Protein 6R8G (pdb70)

InterPro domains:
  IPR001236 Lactate/malate dehydrogenase, N-terminal [PF00056] (2-141)
  IPR001557 L-lactate/malate dehydrogenase [PIRSF000102] (1-307)
  IPR001557 L-lactate/malate dehydrogenase [PR00086] (3-27)
  IPR001557 L-lactate/malate dehydrogenase [PR00086] (27-51)
  IPR001557 L-lactate/malate dehydrogenase [PR00086] (115-135)
  IPR001557 L-lactate/malate dehydrogenase [PR00086] (139-157)
  IPR001557 L-lactate/malate dehydrogenase [PR00086] (169-182)
  IPR011275 Malate dehydrogenase, type 3 [cd01339] (4-304)
  IPR015955 Lactate dehydrogenase/glycoside hydrolase, family 4, C-terminal [G3DSA:3.90.110.10] (144-313)
  IPR015955 Lactate dehydrogenase/glycoside hydrolase, family 4, C-terminal [SSF56327] (144-312)
  IPR022383 Lactate/malate dehydrogenase, C-terminal [PF02866] (146-310)
  IPR036291 NAD(P)-binding domain superfamily [SSF51735] (3-142)

Structure (mmCIF, N/CA/C/O backbone):
data_6R8G
#
_entry.id   6R8G
#
_cell.length_a   84.760
_cell.length_b   106.890
_cell.length_c   145.010
_cell.angle_alpha   90.00
_cell.angle_beta   90.00
_cell.angle_gamma   90.00
#
_symmetry.space_group_name_H-M   'P 21 21 21'
#
loop_
_entity.id
_entity.type
_entity.pdbx_description
1 polymer 'Malate dehydrogenase'
2 non-polymer 4-[3,4-bis(fluoranyl)phenyl]-1,3-thiazol-2-amine
3 non-polymer 'SODIUM ION'
4 non-polymer NICOTINAMIDE-ADENINE-DINUCLEOTIDE
5 water water
#
loop_
_atom_site.group_PDB
_atom_site.id
_atom_site.type_symbol
_atom_site.label_atom_id
_atom_site.label_alt_id
_atom_site.label_comp_id
_atom_site.label_asym_id
_atom_site.label_entity_id
_atom_site.label_seq_id
_atom_site.pdbx_PDB_ins_code
_atom_site.Cartn_x
_atom_site.Cartn_y
_atom_site.Cartn_z
_atom_site.occupancy
_atom_site.B_iso_or_equiv
_atom_site.auth_seq_id
_atom_site.auth_comp_id
_atom_site.auth_asym_id
_atom_site.auth_atom_id
_atom_site.pdbx_PDB_model_num
ATOM 1 N N . THR A 1 2 ? 21.582 59.064 -34.131 1.00 32.56 2 THR A N 1
ATOM 2 C CA . THR A 1 2 ? 22.804 58.329 -34.499 1.00 32.44 2 THR A CA 1
ATOM 3 C C . THR A 1 2 ? 22.470 57.159 -35.448 1.00 31.68 2 THR A C 1
ATOM 4 O O . THR A 1 2 ? 21.563 56.319 -35.106 1.00 29.78 2 THR A O 1
ATOM 8 N N . LYS A 1 3 ? 23.219 57.048 -36.547 1.00 30.80 3 LYS A N 1
ATOM 9 C CA . LYS A 1 3 ? 23.037 55.974 -37.552 1.00 32.62 3 LYS A CA 1
ATOM 10 C C . LYS A 1 3 ? 24.324 55.144 -37.648 1.00 30.44 3 LYS A C 1
ATOM 11 O O . LYS A 1 3 ? 25.384 55.707 -37.955 1.00 30.96 3 LYS A O 1
ATOM 17 N N . ILE A 1 4 ? 24.223 53.848 -37.317 1.00 29.30 4 ILE A N 1
ATOM 18 C CA . ILE A 1 4 ? 25.343 52.877 -37.341 1.00 27.49 4 ILE A CA 1
ATOM 19 C C . ILE A 1 4 ? 25.124 51.921 -38.504 1.00 26.59 4 ILE A C 1
ATOM 20 O O . ILE A 1 4 ? 24.151 51.142 -38.468 1.00 27.35 4 ILE A O 1
ATOM 25 N N . ALA A 1 5 ? 26.019 51.953 -39.488 1.00 27.08 5 ALA A N 1
ATOM 26 C CA . ALA A 1 5 ? 25.893 51.135 -40.722 1.00 27.77 5 ALA A CA 1
ATOM 27 C C . ALA A 1 5 ? 26.862 49.940 -40.655 1.00 27.72 5 ALA A C 1
ATOM 28 O O . ALA A 1 5 ? 28.092 50.150 -40.513 1.00 29.79 5 ALA A O 1
ATOM 30 N N . LEU A 1 6 ? 26.310 48.732 -40.681 1.00 26.50 6 LEU A N 1
ATOM 31 C CA . LEU A 1 6 ? 27.100 47.482 -40.698 1.00 28.09 6 LEU A CA 1
ATOM 32 C C . LEU A 1 6 ? 27.222 46.976 -42.135 1.00 28.42 6 LEU A C 1
ATOM 33 O O . LEU A 1 6 ? 26.207 46.539 -42.736 1.00 31.24 6 LEU A O 1
ATOM 38 N N . ILE A 1 7 ? 28.386 47.165 -42.749 1.00 27.89 7 ILE A N 1
ATOM 39 C CA . ILE A 1 7 ? 28.638 46.680 -44.124 1.00 28.91 7 ILE A CA 1
ATOM 40 C C . ILE A 1 7 ? 29.151 45.241 -43.995 1.00 28.61 7 ILE A C 1
ATOM 41 O O . ILE A 1 7 ? 30.364 45.019 -43.856 1.00 26.68 7 ILE A O 1
ATOM 46 N N . GLY A 1 8 ? 28.230 44.299 -44.123 1.00 28.01 8 GLY A N 1
ATOM 47 C CA . GLY A 1 8 ? 28.440 42.881 -43.802 1.00 27.75 8 GLY A CA 1
ATOM 48 C C . GLY A 1 8 ? 27.536 42.495 -42.642 1.00 26.40 8 GLY A C 1
ATOM 49 O O . GLY A 1 8 ? 27.643 43.107 -41.546 1.00 26.10 8 GLY A O 1
ATOM 50 N N . SER A 1 9 ? 26.639 41.560 -42.900 1.00 27.79 9 SER A N 1
ATOM 51 C CA . SER A 1 9 ? 25.630 41.059 -41.938 1.00 29.05 9 SER A CA 1
ATOM 52 C C . SER A 1 9 ? 25.888 39.569 -41.649 1.00 29.18 9 SER A C 1
ATOM 53 O O . SER A 1 9 ? 24.916 38.816 -41.518 1.00 31.17 9 SER A O 1
ATOM 56 N N . GLY A 1 10 ? 27.158 39.169 -41.586 1.00 28.85 10 GLY A N 1
ATOM 57 C CA . GLY A 1 10 ? 27.629 37.855 -41.129 1.00 28.87 10 GLY A CA 1
ATOM 58 C C . GLY A 1 10 ? 27.665 37.825 -39.603 1.00 28.75 10 GLY A C 1
ATOM 59 O O . GLY A 1 10 ? 26.980 38.665 -38.926 1.00 27.44 10 GLY A O 1
ATOM 60 N N . GLN A 1 11 ? 28.431 36.897 -39.052 1.00 29.33 11 GLN A N 1
ATOM 61 C CA . GLN A 1 11 ? 28.376 36.606 -37.598 1.00 29.39 11 GLN A CA 1
ATOM 62 C C . GLN A 1 11 ? 28.825 37.851 -36.843 1.00 26.31 11 GLN A C 1
ATOM 63 O O . GLN A 1 11 ? 28.170 38.233 -35.886 1.00 24.57 11 GLN A O 1
ATOM 69 N N . ILE A 1 12 ? 29.935 38.454 -37.236 1.00 24.63 12 ILE A N 1
ATOM 70 C CA . ILE A 1 12 ? 30.489 39.613 -36.496 1.00 24.71 12 ILE A CA 1
ATOM 71 C C . ILE A 1 12 ? 29.538 40.799 -36.653 1.00 24.07 12 ILE A C 1
ATOM 72 O O . ILE A 1 12 ? 29.234 41.449 -35.654 1.00 21.63 12 ILE A O 1
ATOM 77 N N . GLY A 1 13 ? 29.069 41.087 -37.869 1.00 24.84 13 GLY A N 1
ATOM 78 C CA . GLY A 1 13 ? 28.198 42.259 -38.060 1.00 25.07 13 GLY A CA 1
ATOM 79 C C . GLY A 1 13 ? 26.928 42.152 -37.252 1.00 24.17 13 GLY A C 1
ATOM 80 O O . GLY A 1 13 ? 26.502 43.162 -36.665 1.00 24.44 13 GLY A O 1
ATOM 81 N N . ALA A 1 14 ? 26.333 40.958 -37.190 1.00 23.94 14 ALA A N 1
ATOM 82 C CA . ALA A 1 14 ? 25.040 40.789 -36.476 1.00 22.19 14 ALA A CA 1
ATOM 83 C C . ALA A 1 14 ? 25.275 40.992 -34.985 1.00 21.79 14 ALA A C 1
ATOM 84 O O . ALA A 1 14 ? 24.423 41.617 -34.338 1.00 19.72 14 ALA A O 1
ATOM 86 N N . ILE A 1 15 ? 26.378 40.476 -34.465 1.00 21.70 15 ILE A N 1
ATOM 87 C CA . ILE A 1 15 ? 26.672 40.598 -33.010 1.00 21.40 15 ILE A CA 1
ATOM 88 C C . ILE A 1 15 ? 27.048 42.036 -32.674 1.00 20.57 15 ILE A C 1
ATOM 89 O O . ILE A 1 15 ? 26.623 42.519 -31.621 1.00 23.03 15 ILE A O 1
ATOM 94 N N . VAL A 1 16 ? 27.731 42.746 -33.549 1.00 20.89 16 VAL A N 1
ATOM 95 C CA . VAL A 1 16 ? 27.949 44.210 -33.384 1.00 20.69 16 VAL A CA 1
ATOM 96 C C . VAL A 1 16 ? 26.599 44.908 -33.325 1.00 20.53 16 VAL A C 1
ATOM 97 O O . VAL A 1 16 ? 26.380 45.695 -32.397 1.00 21.03 16 VAL A O 1
ATOM 101 N N . GLY A 1 17 ? 25.694 44.581 -34.219 1.00 20.67 17 GLY A N 1
ATOM 102 C CA . GLY A 1 17 ? 24.333 45.134 -34.152 1.00 21.63 17 GLY A CA 1
ATOM 103 C C . GLY A 1 17 ? 23.675 44.862 -32.806 1.00 22.30 17 GLY A C 1
ATOM 104 O O . GLY A 1 17 ? 23.111 45.800 -32.177 1.00 21.19 17 GLY A O 1
ATOM 105 N N . GLU A 1 18 ? 23.712 43.595 -32.376 1.00 22.04 18 GLU A N 1
ATOM 106 C CA . GLU A 1 18 ? 23.142 43.155 -31.076 1.00 21.80 18 GLU A CA 1
ATOM 107 C C . GLU A 1 18 ? 23.709 44.008 -29.921 1.00 21.89 18 GLU A C 1
ATOM 108 O O . GLU A 1 18 ? 22.937 44.500 -29.139 1.00 23.19 18 GLU A O 1
ATOM 114 N N . LEU A 1 19 ? 25.025 44.176 -29.863 1.00 22.86 19 LEU A N 1
ATOM 115 C CA . LEU A 1 19 ? 25.718 44.881 -28.762 1.00 21.22 19 LEU A CA 1
ATOM 116 C C . LEU A 1 19 ? 25.409 46.358 -28.868 1.00 21.00 19 LEU A C 1
ATOM 117 O O . LEU A 1 19 ? 25.190 46.937 -27.816 1.00 22.86 19 LEU A O 1
ATOM 122 N N . CYS A 1 20 ? 25.287 46.939 -30.087 1.00 21.68 20 CYS A N 1
ATOM 123 C CA . CYS A 1 20 ? 24.887 48.360 -30.230 1.00 21.87 20 CYS A CA 1
ATOM 124 C C . CYS A 1 20 ? 23.443 48.578 -29.726 1.00 23.44 20 CYS A C 1
ATOM 125 O O . CYS A 1 20 ? 23.206 49.612 -29.112 1.00 23.80 20 CYS A O 1
ATOM 128 N N . LEU A 1 21 ? 22.529 47.623 -29.938 1.00 23.02 21 LEU A N 1
ATOM 129 C CA . LEU A 1 21 ? 21.135 47.689 -29.443 1.00 24.14 21 LEU A CA 1
ATOM 130 C C . LEU A 1 21 ? 21.139 47.595 -27.907 1.00 24.70 21 LEU A C 1
ATOM 131 O O . LEU A 1 21 ? 20.486 48.420 -27.301 1.00 22.52 21 LEU A O 1
ATOM 136 N N . LEU A 1 22 ? 21.847 46.637 -27.329 1.00 25.53 22 LEU A N 1
ATOM 137 C CA . LEU A 1 22 ? 21.912 46.491 -25.858 1.00 27.80 22 LEU A CA 1
ATOM 138 C C . LEU A 1 22 ? 22.482 47.761 -25.226 1.00 30.42 22 LEU A C 1
ATOM 139 O O . LEU A 1 22 ? 22.016 48.115 -24.174 1.00 28.95 22 LEU A O 1
ATOM 144 N N . GLU A 1 23 ? 23.489 48.377 -25.834 1.00 31.46 23 GLU A N 1
ATOM 145 C CA . GLU A 1 23 ? 24.214 49.559 -25.269 1.00 31.21 23 GLU A CA 1
ATOM 146 C C . GLU A 1 23 ? 23.427 50.814 -25.692 1.00 31.00 23 GLU A C 1
ATOM 147 O O . GLU A 1 23 ? 23.821 51.897 -25.327 1.00 29.11 23 GLU A O 1
ATOM 153 N N . ASN A 1 24 ? 22.348 50.685 -26.463 1.00 30.23 24 ASN A N 1
ATOM 154 C CA . ASN A 1 24 ? 21.554 51.829 -26.956 1.00 31.91 24 ASN A CA 1
ATOM 155 C C . ASN A 1 24 ? 22.410 52.865 -27.729 1.00 32.64 24 ASN A C 1
ATOM 156 O O . ASN A 1 24 ? 22.076 54.091 -27.633 1.00 32.16 24 ASN A O 1
ATOM 161 N N . LEU A 1 25 ? 23.356 52.457 -28.586 1.00 29.62 25 LEU A N 1
ATOM 162 C CA . LEU A 1 25 ? 24.289 53.423 -29.238 1.00 29.22 25 LEU A CA 1
ATOM 163 C C . LEU A 1 25 ? 23.648 54.131 -30.436 1.00 28.22 25 LEU A C 1
ATOM 164 O O . LEU A 1 25 ? 24.153 55.223 -30.795 1.00 26.29 25 LEU A O 1
ATOM 169 N N . GLY A 1 26 ? 22.640 53.524 -31.076 1.00 26.16 26 GLY A N 1
ATOM 170 C CA . GLY A 1 26 ? 22.092 54.111 -32.310 1.00 25.71 26 GLY A CA 1
ATOM 171 C C . GLY A 1 26 ? 21.115 53.214 -33.032 1.00 26.38 26 GLY A C 1
ATOM 172 O O . GLY A 1 26 ? 20.983 52.067 -32.669 1.00 27.88 26 GLY A O 1
ATOM 173 N N . ASP A 1 27 ? 20.475 53.765 -34.047 1.00 29.08 27 ASP A N 1
ATOM 174 C CA . ASP A 1 27 ? 19.724 53.023 -35.088 1.00 29.61 27 ASP A CA 1
ATOM 175 C C . ASP A 1 27 ? 20.728 52.279 -35.976 1.00 28.87 27 ASP A C 1
ATOM 176 O O . ASP A 1 27 ? 21.887 52.738 -36.088 1.00 32.22 27 ASP A O 1
ATOM 181 N N . LEU A 1 28 ? 20.339 51.110 -36.456 1.00 27.59 28 LEU A N 1
ATOM 182 C CA . LEU A 1 28 ? 21.226 50.229 -37.244 1.00 27.49 28 LEU A CA 1
ATOM 183 C C . LEU A 1 28 ? 20.751 50.192 -38.697 1.00 27.20 28 LEU A C 1
ATOM 184 O O . LEU A 1 28 ? 19.532 50.010 -38.937 1.00 25.41 28 LEU A O 1
ATOM 189 N N . ILE A 1 29 ? 21.733 50.122 -39.574 1.00 26.33 29 ILE A N 1
ATOM 190 C CA . ILE A 1 29 ? 21.549 49.649 -40.959 1.00 28.38 29 ILE A CA 1
ATOM 191 C C . ILE A 1 29 ? 22.376 48.398 -41.130 1.00 27.27 29 ILE A C 1
ATOM 192 O O . ILE A 1 29 ? 23.595 48.512 -41.006 1.00 27.60 29 ILE A O 1
ATOM 197 N N . LEU A 1 30 ? 21.745 47.278 -41.392 1.00 28.20 30 LEU A N 1
ATOM 198 C CA . LEU A 1 30 ? 22.429 45.994 -41.642 1.00 30.41 30 LEU A CA 1
ATOM 199 C C . LEU A 1 30 ? 22.455 45.840 -43.160 1.00 28.18 30 LEU A C 1
ATOM 200 O O . LEU A 1 30 ? 21.369 45.663 -43.759 1.00 25.95 30 LEU A O 1
ATOM 205 N N . TYR A 1 31 ? 23.639 45.958 -43.760 1.00 27.11 31 TYR A N 1
ATOM 206 C CA . TYR A 1 31 ? 23.808 45.806 -45.231 1.00 27.21 31 TYR A CA 1
ATOM 207 C C . TYR A 1 31 ? 24.534 44.498 -45.523 1.00 27.89 31 TYR A C 1
ATOM 208 O O . TYR A 1 31 ? 25.448 44.118 -44.762 1.00 27.39 31 TYR A O 1
ATOM 217 N N . ASP A 1 32 ? 24.138 43.821 -46.588 1.00 27.75 32 ASP A N 1
ATOM 218 C CA . ASP A 1 32 ? 24.895 42.663 -47.122 1.00 29.47 32 ASP A CA 1
ATOM 219 C C . ASP A 1 32 ? 24.610 42.538 -48.612 1.00 31.03 32 ASP A C 1
ATOM 220 O O . ASP A 1 32 ? 23.506 43.032 -49.059 1.00 30.56 32 ASP A O 1
ATOM 225 N N . VAL A 1 33 ? 25.552 41.932 -49.364 1.00 32.67 33 VAL A N 1
ATOM 226 C CA . VAL A 1 33 ? 25.352 41.673 -50.815 1.00 33.96 33 VAL A CA 1
ATOM 227 C C . VAL A 1 33 ? 24.318 40.565 -51.020 1.00 33.39 33 VAL A C 1
ATOM 228 O O . VAL A 1 33 ? 23.758 40.555 -52.076 1.00 34.93 33 VAL A O 1
ATOM 232 N N . VAL A 1 34 ? 24.157 39.626 -50.088 1.00 32.22 34 VAL A N 1
ATOM 233 C CA . VAL A 1 34 ? 23.270 38.441 -50.268 1.00 31.56 34 VAL A CA 1
ATOM 234 C C . VAL A 1 34 ? 21.824 38.848 -50.000 1.00 31.73 34 VAL A C 1
ATOM 235 O O . VAL A 1 34 ? 21.499 39.276 -48.891 1.00 31.08 34 VAL A O 1
ATOM 239 N N . PRO A 1 35 ? 20.934 38.722 -51.000 1.00 32.09 35 PRO A N 1
ATOM 240 C CA . PRO A 1 35 ? 19.520 39.046 -50.832 1.00 31.96 35 PRO A CA 1
ATOM 241 C C . PRO A 1 35 ? 18.894 38.303 -49.646 1.00 31.46 35 PRO A C 1
ATOM 242 O O . PRO A 1 35 ? 19.099 37.123 -49.530 1.00 30.39 35 PRO A O 1
ATOM 246 N N . GLY A 1 36 ? 18.208 39.029 -48.763 1.00 30.96 36 GLY A N 1
ATOM 247 C CA . GLY A 1 36 ? 17.409 38.423 -47.683 1.00 31.56 36 GLY A CA 1
ATOM 248 C C . GLY A 1 36 ? 18.148 38.321 -46.355 1.00 31.40 36 GLY A C 1
ATOM 249 O O . GLY A 1 36 ? 17.485 38.473 -45.313 1.00 29.52 36 GLY A O 1
ATOM 250 N N . ILE A 1 37 ? 19.460 38.104 -46.354 1.00 31.44 37 ILE A N 1
ATOM 251 C CA . ILE A 1 37 ? 20.199 37.830 -45.088 1.00 29.83 37 ILE A CA 1
ATOM 252 C C . ILE A 1 37 ? 20.038 38.998 -44.128 1.00 28.70 37 ILE A C 1
ATOM 253 O O . ILE A 1 37 ? 19.595 38.793 -42.996 1.00 27.48 37 ILE A O 1
ATOM 258 N N . PRO A 1 38 ? 20.318 40.253 -44.515 1.00 27.62 38 PRO A N 1
ATOM 259 C CA . PRO A 1 38 ? 20.193 41.364 -43.567 1.00 26.11 38 PRO A CA 1
ATOM 260 C C . PRO A 1 38 ? 18.733 41.604 -43.128 1.00 25.53 38 PRO A C 1
ATOM 261 O O . PRO A 1 38 ? 18.531 41.947 -41.959 1.00 24.88 38 PRO A O 1
ATOM 265 N N . GLN A 1 39 ? 17.769 41.390 -44.024 1.00 25.13 39 GLN A N 1
ATOM 266 C CA . GLN A 1 39 ? 16.316 41.521 -43.734 1.00 25.23 39 GLN A CA 1
ATOM 267 C C . GLN A 1 39 ? 15.947 40.506 -42.624 1.00 24.32 39 GLN A C 1
ATOM 268 O O . GLN A 1 39 ? 15.251 40.897 -41.668 1.00 22.74 39 GLN A O 1
ATOM 274 N N . GLY A 1 40 ? 16.362 39.254 -42.764 1.00 24.08 40 GLY A N 1
ATOM 275 C CA . GLY A 1 40 ? 16.046 38.185 -41.797 1.00 25.16 40 GLY A CA 1
ATOM 276 C C . GLY A 1 40 ? 16.688 38.465 -40.424 1.00 24.83 40 GLY A C 1
ATOM 277 O O . GLY A 1 40 ? 16.022 38.330 -39.417 1.00 24.08 40 GLY A O 1
ATOM 278 N N . LYS A 1 41 ? 17.943 38.835 -40.399 1.00 24.86 41 LYS A N 1
ATOM 279 C CA . LYS A 1 41 ? 18.681 39.168 -39.158 1.00 24.98 41 LYS A CA 1
ATOM 280 C C . LYS A 1 41 ? 18.099 40.429 -38.538 1.00 25.08 41 LYS A C 1
ATOM 281 O O . LYS A 1 41 ? 18.018 40.455 -37.312 1.00 23.59 41 LYS A O 1
ATOM 287 N N . ALA A 1 42 ? 17.670 41.408 -39.341 1.00 24.52 42 ALA A N 1
ATOM 288 C CA . ALA A 1 42 ? 17.004 42.614 -38.824 1.00 24.07 42 ALA A CA 1
ATOM 289 C C . ALA A 1 42 ? 15.708 42.224 -38.120 1.00 24.51 42 ALA A C 1
ATOM 290 O O . ALA A 1 42 ? 15.487 42.748 -37.006 1.00 24.59 42 ALA A O 1
ATOM 292 N N . LEU A 1 43 ? 14.919 41.319 -38.692 1.00 25.28 43 LEU A N 1
ATOM 293 C CA . LEU A 1 43 ? 13.666 40.851 -38.040 1.00 25.41 43 LEU A CA 1
ATOM 294 C C . LEU A 1 43 ? 14.005 40.249 -36.684 1.00 24.50 43 LEU A C 1
ATOM 295 O O . LEU A 1 43 ? 13.347 40.619 -35.686 1.00 23.99 43 LEU A O 1
ATOM 300 N N . ASP A 1 44 ? 15.008 39.365 -36.662 1.00 23.31 44 ASP A N 1
ATOM 301 C CA . ASP A 1 44 ? 15.418 38.672 -35.428 1.00 23.98 44 ASP A CA 1
ATOM 302 C C . ASP A 1 44 ? 15.824 39.713 -34.371 1.00 24.05 44 ASP A C 1
ATOM 303 O O . ASP A 1 44 ? 15.381 39.637 -33.222 1.00 23.10 44 ASP A O 1
ATOM 308 N N . LEU A 1 45 ? 16.646 40.686 -34.750 1.00 24.14 45 LEU A N 1
ATOM 309 C CA . LEU A 1 45 ? 17.164 41.697 -33.797 1.00 24.62 45 LEU A CA 1
ATOM 310 C C . LEU A 1 45 ? 16.031 42.644 -33.363 1.00 25.69 45 LEU A C 1
ATOM 311 O O . LEU A 1 45 ? 16.085 43.074 -32.188 1.00 27.61 45 LEU A O 1
ATOM 316 N N . LYS A 1 46 ? 14.994 42.859 -34.183 1.00 25.50 46 LYS A N 1
ATOM 317 C CA . LYS A 1 46 ? 13.816 43.648 -33.762 1.00 28.04 46 LYS A CA 1
ATOM 318 C C . LYS A 1 46 ? 13.094 42.859 -32.672 1.00 26.76 46 LYS A C 1
ATOM 319 O O . LYS A 1 46 ? 12.731 43.471 -31.685 1.00 25.41 46 LYS A O 1
ATOM 325 N N . HIS A 1 47 ? 12.904 41.553 -32.829 1.00 24.34 47 HIS A N 1
ATOM 326 C CA . HIS A 1 47 ? 12.159 40.752 -31.832 1.00 25.07 47 HIS A CA 1
ATOM 327 C C . HIS A 1 47 ? 12.977 40.670 -30.538 1.00 23.80 47 HIS A C 1
ATOM 328 O O . HIS A 1 47 ? 12.394 40.768 -29.471 1.00 23.40 47 HIS A O 1
ATOM 335 N N . PHE A 1 48 ? 14.291 40.521 -30.660 1.00 23.75 48 PHE A N 1
ATOM 336 C CA . PHE A 1 48 ? 15.240 40.539 -29.539 1.00 22.12 48 PHE A CA 1
ATOM 337 C C . PHE A 1 48 ? 15.091 41.872 -28.778 1.00 23.13 48 PHE A C 1
ATOM 338 O O . PHE A 1 48 ? 15.010 41.868 -27.514 1.00 21.71 48 PHE A O 1
ATOM 346 N N . SER A 1 49 ? 15.052 42.994 -29.522 1.00 23.07 49 SER A N 1
ATOM 347 C CA . SER A 1 49 ? 14.898 44.356 -28.943 1.00 22.80 49 SER A CA 1
ATOM 348 C C . SER A 1 49 ? 13.623 44.435 -28.092 1.00 23.36 49 SER A C 1
ATOM 349 O O . SER A 1 49 ? 13.679 44.972 -26.979 1.00 25.02 49 SER A O 1
ATOM 352 N N . THR A 1 50 ? 12.527 43.905 -28.593 1.00 23.36 50 THR A N 1
ATOM 353 C CA . THR A 1 50 ? 11.214 43.957 -27.958 1.00 25.33 50 THR A CA 1
ATOM 354 C C . THR A 1 50 ? 11.303 43.178 -26.654 1.00 25.59 50 THR A C 1
ATOM 355 O O . THR A 1 50 ? 10.773 43.683 -25.650 1.00 24.99 50 THR A O 1
ATOM 359 N N . ILE A 1 51 ? 11.951 42.003 -26.672 1.00 24.20 51 ILE A N 1
ATOM 360 C CA . ILE A 1 51 ? 12.033 41.155 -25.444 1.00 23.53 51 ILE A CA 1
ATOM 361 C C . ILE A 1 51 ? 12.872 41.924 -24.418 1.00 23.15 51 ILE A C 1
ATOM 362 O O . ILE A 1 51 ? 12.605 41.811 -23.315 1.00 23.13 51 ILE A O 1
ATOM 367 N N . LEU A 1 52 ? 13.920 42.621 -24.830 1.00 24.12 52 LEU A N 1
ATOM 368 C CA . LEU A 1 52 ? 14.844 43.241 -23.858 1.00 25.08 52 LEU A CA 1
ATOM 369 C C . LEU A 1 52 ? 14.487 44.701 -23.565 1.00 24.94 52 LEU A C 1
ATOM 370 O O . LEU A 1 52 ? 15.239 45.284 -22.836 1.00 24.61 52 LEU A O 1
ATOM 375 N N . GLY A 1 53 ? 13.459 45.310 -24.148 1.00 26.04 53 GLY A N 1
ATOM 376 C CA . GLY A 1 53 ? 13.086 46.699 -23.803 1.00 26.10 53 GLY A CA 1
ATOM 377 C C . GLY A 1 53 ? 13.953 47.726 -24.480 1.00 26.49 53 GLY A C 1
ATOM 378 O O . GLY A 1 53 ? 14.064 48.814 -23.945 1.00 28.06 53 GLY A O 1
ATOM 379 N N . VAL A 1 54 ? 14.502 47.428 -25.643 1.00 26.76 54 VAL A N 1
ATOM 380 C CA . VAL A 1 54 ? 15.286 48.376 -26.484 1.00 29.16 54 VAL A CA 1
ATOM 381 C C . VAL A 1 54 ? 14.368 48.939 -27.577 1.00 29.05 54 VAL A C 1
ATOM 382 O O . VAL A 1 54 ? 13.607 48.125 -28.172 1.00 26.92 54 VAL A O 1
ATOM 386 N N . ASN A 1 55 ? 14.582 50.200 -27.964 1.00 29.48 55 ASN A N 1
ATOM 387 C CA . ASN A 1 55 ? 13.655 50.989 -28.804 1.00 32.19 55 ASN A CA 1
ATOM 388 C C . ASN A 1 55 ? 14.290 51.453 -30.112 1.00 33.86 55 ASN A C 1
ATOM 389 O O . ASN A 1 55 ? 13.601 52.144 -30.798 1.00 37.08 55 ASN A O 1
ATOM 394 N N . ARG A 1 56 ? 15.486 51.023 -30.468 1.00 36.09 56 ARG A N 1
ATOM 395 C CA . ARG A 1 56 ? 16.165 51.538 -31.689 1.00 35.70 56 ARG A CA 1
ATOM 396 C C . ARG A 1 56 ? 15.648 50.890 -32.978 1.00 37.44 56 ARG A C 1
ATOM 397 O O . ARG A 1 56 ? 15.272 49.731 -32.977 1.00 38.41 56 ARG A O 1
ATOM 405 N N . ASN A 1 57 ? 15.670 51.651 -34.064 1.00 37.07 57 ASN A N 1
ATOM 406 C CA . ASN A 1 57 ? 15.250 51.172 -35.393 1.00 38.64 57 ASN A CA 1
ATOM 407 C C . ASN A 1 57 ? 16.377 50.292 -35.937 1.00 36.24 57 ASN A C 1
ATOM 408 O O . ASN A 1 57 ? 17.563 50.604 -35.707 1.00 32.95 57 ASN A O 1
ATOM 413 N N . ILE A 1 58 ? 16.007 49.246 -36.665 1.00 36.35 58 ILE A N 1
ATOM 414 C CA . ILE A 1 58 ? 16.936 48.315 -37.363 1.00 34.66 58 ILE A CA 1
ATOM 415 C C . ILE A 1 58 ? 16.420 48.150 -38.791 1.00 35.58 58 ILE A C 1
ATOM 416 O O . ILE A 1 58 ? 15.257 47.772 -38.928 1.00 33.29 58 ILE A O 1
ATOM 421 N N . LEU A 1 59 ? 17.216 48.496 -39.808 1.00 32.25 59 LEU A N 1
ATOM 422 C CA . LEU A 1 59 ? 16.849 48.243 -41.221 1.00 31.86 59 LEU A CA 1
ATOM 423 C C . LEU A 1 59 ? 17.851 47.238 -41.770 1.00 28.48 59 LEU A C 1
ATOM 424 O O . LEU A 1 59 ? 19.074 47.486 -41.647 1.00 29.22 59 LEU A O 1
ATOM 429 N N . GLY A 1 60 ? 17.344 46.152 -42.350 1.00 26.99 60 GLY A N 1
ATOM 430 C CA . GLY A 1 60 ? 18.157 45.242 -43.173 1.00 25.85 60 GLY A CA 1
ATOM 431 C C . GLY A 1 60 ? 17.976 45.627 -44.637 1.00 26.90 60 GLY A C 1
ATOM 432 O O . GLY A 1 60 ? 16.836 45.817 -45.024 1.00 26.30 60 GLY A O 1
ATOM 433 N N . THR A 1 61 ? 19.045 45.712 -45.411 1.00 25.65 61 THR A N 1
ATOM 434 C CA . THR A 1 61 ? 18.944 46.201 -46.796 1.00 26.85 61 THR A CA 1
ATOM 435 C C . THR A 1 61 ? 20.037 45.580 -47.654 1.00 27.61 61 THR A C 1
ATOM 436 O O . THR A 1 61 ? 21.147 45.283 -47.140 1.00 25.85 61 THR A O 1
ATOM 440 N N . ASN A 1 62 ? 19.738 45.444 -48.946 1.00 28.04 62 ASN A N 1
ATOM 441 C CA . ASN A 1 62 ? 20.715 45.043 -49.976 1.00 28.20 62 ASN A CA 1
ATOM 442 C C . ASN A 1 62 ? 21.071 46.281 -50.816 1.00 29.57 62 ASN A C 1
ATOM 443 O O . ASN A 1 62 ? 21.672 46.125 -51.878 1.00 29.63 62 ASN A O 1
ATOM 448 N N . GLN A 1 63 ? 20.687 47.475 -50.389 1.00 28.44 63 GLN A N 1
ATOM 449 C CA . GLN A 1 63 ? 20.977 48.715 -51.151 1.00 30.39 63 GLN A CA 1
ATOM 450 C C . GLN A 1 63 ? 22.016 49.519 -50.379 1.00 29.10 63 GLN A C 1
ATOM 451 O O . GLN A 1 63 ? 21.652 50.107 -49.401 1.00 28.55 63 GLN A O 1
ATOM 457 N N . ILE A 1 64 ? 23.263 49.557 -50.839 1.00 29.60 64 ILE A N 1
ATOM 458 C CA . ILE A 1 64 ? 24.409 50.129 -50.084 1.00 28.88 64 ILE A CA 1
ATOM 459 C C . ILE A 1 64 ? 24.205 51.631 -49.901 1.00 28.86 64 ILE A C 1
ATOM 460 O O . ILE A 1 64 ? 24.641 52.138 -48.841 1.00 29.25 64 ILE A O 1
ATOM 465 N N . GLU A 1 65 ? 23.486 52.301 -50.796 1.00 29.27 65 GLU A N 1
ATOM 466 C CA . GLU A 1 65 ? 23.165 53.750 -50.646 1.00 30.26 65 GLU A CA 1
ATOM 467 C C . GLU A 1 65 ? 22.327 53.992 -49.373 1.00 30.22 65 GLU A C 1
ATOM 468 O O . GLU A 1 65 ? 22.283 55.131 -48.941 1.00 29.85 65 GLU A O 1
ATOM 474 N N . ASP A 1 66 ? 21.713 52.966 -48.765 1.00 30.41 66 ASP A N 1
ATOM 475 C CA . ASP A 1 66 ? 20.972 53.127 -47.487 1.00 29.74 66 ASP A CA 1
ATOM 476 C C . ASP A 1 66 ? 21.944 53.470 -46.365 1.00 29.94 66 ASP A C 1
ATOM 477 O O . ASP A 1 66 ? 21.462 53.798 -45.278 1.00 31.98 66 ASP A O 1
ATOM 482 N N . ILE A 1 67 ? 23.262 53.413 -46.574 1.00 30.70 67 ILE A N 1
ATOM 483 C CA . ILE A 1 67 ? 24.238 53.834 -45.529 1.00 30.43 67 ILE A CA 1
ATOM 484 C C . ILE A 1 67 ? 24.309 55.359 -45.460 1.00 30.72 67 ILE A C 1
ATOM 485 O O . ILE A 1 67 ? 25.080 55.828 -44.633 1.00 29.46 67 ILE A O 1
ATOM 490 N N . LYS A 1 68 ? 23.589 56.084 -46.315 1.00 32.39 68 LYS A N 1
ATOM 491 C CA . LYS A 1 68 ? 23.685 57.563 -46.473 1.00 35.87 68 LYS A CA 1
ATOM 492 C C . LYS A 1 68 ? 23.731 58.274 -45.108 1.00 34.97 68 LYS A C 1
ATOM 493 O O . LYS A 1 68 ? 22.841 58.032 -44.279 1.00 35.00 68 LYS A O 1
ATOM 499 N N . ASP A 1 69 ? 24.721 59.133 -44.884 1.00 34.40 69 ASP A N 1
ATOM 500 C CA . ASP A 1 69 ? 24.853 59.966 -43.662 1.00 36.11 69 ASP A CA 1
ATOM 501 C C . ASP A 1 69 ? 24.964 59.078 -42.409 1.00 34.49 69 ASP A C 1
ATOM 502 O O . ASP A 1 69 ? 24.640 59.521 -41.319 1.00 36.34 69 ASP A O 1
ATOM 507 N N . ALA A 1 70 ? 25.433 57.848 -42.537 1.00 31.81 70 ALA A N 1
ATOM 508 C CA . ALA A 1 70 ? 25.815 57.039 -41.359 1.00 30.79 70 ALA A CA 1
ATOM 509 C C . ALA A 1 70 ? 26.870 57.810 -40.541 1.00 29.81 70 ALA A C 1
ATOM 510 O O . ALA A 1 70 ? 27.809 58.331 -41.127 1.00 30.39 70 ALA A O 1
ATOM 512 N N . ASP A 1 71 ? 26.769 57.781 -39.200 1.00 29.62 71 ASP A N 1
ATOM 513 C CA . ASP A 1 71 ? 27.821 58.312 -38.289 1.00 29.09 71 ASP A CA 1
ATOM 514 C C . ASP A 1 71 ? 28.987 57.323 -38.177 1.00 28.61 71 ASP A C 1
ATOM 515 O O . ASP A 1 71 ? 30.114 57.773 -38.036 1.00 27.64 71 ASP A O 1
ATOM 520 N N . ILE A 1 72 ? 28.681 56.036 -38.272 1.00 30.44 72 ILE A N 1
ATOM 521 C CA . ILE A 1 72 ? 29.589 54.896 -37.968 1.00 33.21 72 ILE A CA 1
ATOM 522 C C . ILE A 1 72 ? 29.438 53.880 -39.078 1.00 30.19 72 ILE A C 1
ATOM 523 O O . ILE A 1 72 ? 28.299 53.555 -39.454 1.00 30.74 72 ILE A O 1
ATOM 528 N N . ILE A 1 73 ? 30.562 53.394 -39.553 1.00 28.64 73 ILE A N 1
ATOM 529 C CA . ILE A 1 73 ? 30.604 52.292 -40.537 1.00 30.45 73 ILE A CA 1
ATOM 530 C C . ILE A 1 73 ? 31.450 51.196 -39.883 1.00 28.11 73 ILE A C 1
ATOM 531 O O . ILE A 1 73 ? 32.576 51.515 -39.440 1.00 27.52 73 ILE A O 1
ATOM 536 N N . VAL A 1 74 ? 30.941 49.973 -39.884 1.00 25.80 74 VAL A N 1
ATOM 537 C CA . VAL A 1 74 ? 31.742 48.775 -39.563 1.00 25.21 74 VAL A CA 1
ATOM 538 C C . VAL A 1 74 ? 31.821 47.913 -40.811 1.00 26.23 74 VAL A C 1
ATOM 539 O O . VAL A 1 74 ? 30.739 47.447 -41.286 1.00 26.52 74 VAL A O 1
ATOM 543 N N . ILE A 1 75 ? 33.019 47.631 -41.320 1.00 26.91 75 ILE A N 1
ATOM 544 C CA . ILE A 1 75 ? 33.133 46.790 -42.552 1.00 26.62 75 ILE A CA 1
ATOM 545 C C . ILE A 1 75 ? 33.613 45.388 -42.204 1.00 26.18 75 ILE A C 1
ATOM 546 O O . ILE A 1 75 ? 34.769 45.240 -41.781 1.00 26.34 75 ILE A O 1
ATOM 551 N N . THR A 1 76 ? 32.769 44.392 -42.400 1.00 26.51 76 THR A N 1
ATOM 552 C CA . THR A 1 76 ? 33.116 42.949 -42.273 1.00 28.76 76 THR A CA 1
ATOM 553 C C . THR A 1 76 ? 32.951 42.256 -43.621 1.00 32.67 76 THR A C 1
ATOM 554 O O . THR A 1 76 ? 33.112 41.048 -43.665 1.00 31.53 76 THR A O 1
ATOM 558 N N . ALA A 1 77 ? 32.589 42.983 -44.678 1.00 34.35 77 ALA A N 1
ATOM 559 C CA . ALA A 1 77 ? 32.445 42.431 -46.044 1.00 38.97 77 ALA A CA 1
ATOM 560 C C . ALA A 1 77 ? 33.770 41.775 -46.439 1.00 40.33 77 ALA A C 1
ATOM 561 O O . ALA A 1 77 ? 34.788 42.448 -46.358 1.00 43.20 77 ALA A O 1
ATOM 563 N N . GLY A 1 78 ? 33.778 40.522 -46.861 1.00 43.58 78 GLY A N 1
ATOM 564 C CA . GLY A 1 78 ? 35.045 39.770 -46.997 1.00 48.53 78 GLY A CA 1
ATOM 565 C C . GLY A 1 78 ? 34.740 38.302 -47.089 1.00 55.25 78 GLY A C 1
ATOM 566 O O . GLY A 1 78 ? 33.576 37.969 -47.160 1.00 65.11 78 GLY A O 1
ATOM 567 N N . VAL A 1 79 ? 35.762 37.464 -47.207 1.00 61.11 79 VAL A N 1
ATOM 568 C CA . VAL A 1 79 ? 35.705 36.034 -46.783 1.00 64.42 79 VAL A CA 1
ATOM 569 C C . VAL A 1 79 ? 36.596 35.923 -45.548 1.00 71.31 79 VAL A C 1
ATOM 570 O O . VAL A 1 79 ? 37.524 36.761 -45.391 1.00 73.73 79 VAL A O 1
ATOM 574 N N . GLN A 1 80 ? 36.298 34.949 -44.681 1.00 74.97 80 GLN A N 1
ATOM 575 C CA . GLN A 1 80 ? 37.182 34.563 -43.555 1.00 74.76 80 GLN A CA 1
ATOM 576 C C . GLN A 1 80 ? 38.126 33.449 -44.020 1.00 75.40 80 GLN A C 1
ATOM 577 O O . GLN A 1 80 ? 37.929 32.835 -45.103 1.00 73.01 80 GLN A O 1
ATOM 583 N N . ARG A 1 81 ? 39.153 33.241 -43.205 1.00 78.54 81 ARG A N 1
ATOM 584 C CA . ARG A 1 81 ? 40.109 32.111 -43.300 1.00 81.72 81 ARG A CA 1
ATOM 585 C C . ARG A 1 81 ? 39.494 30.882 -42.594 1.00 80.07 81 ARG A C 1
ATOM 586 O O . ARG A 1 81 ? 38.860 31.036 -41.515 1.00 74.97 81 ARG A O 1
ATOM 594 N N . LYS A 1 82 ? 39.673 29.691 -43.176 1.00 80.06 82 LYS A N 1
ATOM 595 C CA . LYS A 1 82 ? 39.328 28.383 -42.560 1.00 83.53 82 LYS A CA 1
ATOM 596 C C . LYS A 1 82 ? 40.626 27.720 -42.056 1.00 80.57 82 LYS A C 1
ATOM 597 O O . LYS A 1 82 ? 41.704 28.327 -42.213 1.00 77.43 82 LYS A O 1
ATOM 603 N N . GLU A 1 83 ? 40.539 26.544 -41.423 1.00 78.11 83 GLU A N 1
ATOM 604 C CA . GLU A 1 83 ? 41.710 25.833 -40.827 1.00 74.98 83 GLU A CA 1
ATOM 605 C C . GLU A 1 83 ? 42.659 25.426 -41.965 1.00 75.45 83 GLU A C 1
ATOM 606 O O . GLU A 1 83 ? 42.166 24.915 -42.965 1.00 78.20 83 GLU A O 1
ATOM 612 N N . GLY A 1 84 ? 43.961 25.679 -41.820 1.00 76.39 84 GLY A N 1
ATOM 613 C CA . GLY A 1 84 ? 44.999 25.419 -42.837 1.00 77.94 84 GLY A CA 1
ATOM 614 C C . GLY A 1 84 ? 45.439 26.697 -43.533 1.00 77.53 84 GLY A C 1
ATOM 615 O O . GLY A 1 84 ? 46.478 26.623 -44.223 1.00 82.61 84 GLY A O 1
ATOM 616 N N . MET A 1 85 ? 44.699 27.808 -43.336 1.00 75.04 85 MET A N 1
ATOM 617 C CA . MET A 1 85 ? 44.829 29.145 -44.016 1.00 76.00 85 MET A CA 1
ATOM 618 C C . MET A 1 85 ? 45.403 30.208 -43.047 1.00 71.21 85 MET A C 1
ATOM 619 O O . MET A 1 85 ? 44.840 30.365 -41.931 1.00 64.23 85 MET A O 1
ATOM 624 N N . THR A 1 86 ? 46.401 30.994 -43.485 1.00 71.29 86 THR A N 1
ATOM 625 C CA . THR A 1 86 ? 46.832 32.274 -42.850 1.00 72.24 86 THR A CA 1
ATOM 626 C C . THR A 1 86 ? 45.797 33.376 -43.150 1.00 73.80 86 THR A C 1
ATOM 627 O O . THR A 1 86 ? 44.987 33.215 -44.111 1.00 70.80 86 THR A O 1
ATOM 631 N N . ARG A 1 87 ? 45.823 34.458 -42.360 1.00 78.65 87 ARG A N 1
ATOM 632 C CA . ARG A 1 87 ? 45.003 35.676 -42.618 1.00 85.04 87 ARG A CA 1
ATOM 633 C C . ARG A 1 87 ? 45.366 36.221 -44.011 1.00 93.60 87 ARG A C 1
ATOM 634 O O . ARG A 1 87 ? 44.432 36.641 -44.716 1.00 96.81 87 ARG A O 1
ATOM 642 N N . GLU A 1 88 ? 46.644 36.117 -44.410 1.00 100.52 88 GLU A N 1
ATOM 643 C CA . GLU A 1 88 ? 47.326 36.904 -45.486 1.00 96.86 88 GLU A CA 1
ATOM 644 C C . GLU A 1 88 ? 47.002 36.363 -46.896 1.00 97.76 88 GLU A C 1
ATOM 645 O O . GLU A 1 88 ? 47.199 37.130 -47.869 1.00 95.14 88 GLU A O 1
ATOM 651 N N . ASP A 1 89 ? 46.516 35.115 -47.004 1.00 101.63 89 ASP A N 1
ATOM 652 C CA . ASP A 1 89 ? 46.193 34.408 -48.274 1.00 102.11 89 ASP A CA 1
ATOM 653 C C . ASP A 1 89 ? 45.099 35.161 -49.048 1.00 106.16 89 ASP A C 1
ATOM 654 O O . ASP A 1 89 ? 45.326 35.350 -50.271 1.00 116.42 89 ASP A O 1
ATOM 659 N N . LEU A 1 90 ? 44.096 35.686 -48.307 1.00 98.64 90 LEU A N 1
ATOM 660 C CA . LEU A 1 90 ? 42.776 36.293 -48.695 1.00 91.30 90 LEU A CA 1
ATOM 661 C C . LEU A 1 90 ? 42.886 37.604 -49.486 1.00 90.78 90 LEU A C 1
ATOM 662 O O . LEU A 1 90 ? 41.858 38.053 -50.039 1.00 88.34 90 LEU A O 1
ATOM 667 N N . ILE A 1 91 ? 44.079 38.151 -49.640 1.00 85.91 91 ILE A N 1
ATOM 668 C CA . ILE A 1 91 ? 44.246 39.520 -50.206 1.00 81.49 91 ILE A CA 1
ATOM 669 C C . ILE A 1 91 ? 43.520 39.792 -51.528 1.00 74.27 91 ILE A C 1
ATOM 670 O O . ILE A 1 91 ? 43.125 40.933 -51.681 1.00 69.51 91 ILE A O 1
ATOM 675 N N . GLY A 1 92 ? 43.433 38.853 -52.472 1.00 73.39 92 GLY A N 1
ATOM 676 C CA . GLY A 1 92 ? 42.876 39.193 -53.802 1.00 69.52 92 GLY A CA 1
ATOM 677 C C . GLY A 1 92 ? 41.396 39.517 -53.933 1.00 67.02 92 GLY A C 1
ATOM 678 O O . GLY A 1 92 ? 41.075 40.561 -54.482 1.00 63.62 92 GLY A O 1
ATOM 679 N N . VAL A 1 93 ? 40.524 38.669 -53.412 1.00 66.20 93 VAL A N 1
ATOM 680 C CA . VAL A 1 93 ? 39.037 38.835 -53.468 1.00 66.28 93 VAL A CA 1
ATOM 681 C C . VAL A 1 93 ? 38.604 39.906 -52.434 1.00 59.55 93 VAL A C 1
ATOM 682 O O . VAL A 1 93 ? 37.761 40.752 -52.790 1.00 57.99 93 VAL A O 1
ATOM 686 N N . ASN A 1 94 ? 39.181 39.916 -51.228 1.00 55.65 94 ASN A N 1
ATOM 687 C CA . ASN A 1 94 ? 38.845 40.881 -50.152 1.00 51.51 94 ASN A CA 1
ATOM 688 C C . ASN A 1 94 ? 39.270 42.290 -50.541 1.00 49.22 94 ASN A C 1
ATOM 689 O O . ASN A 1 94 ? 38.534 43.235 -50.152 1.00 45.17 94 ASN A O 1
ATOM 694 N N . GLY A 1 95 ? 40.372 42.410 -51.289 1.00 50.58 95 GLY A N 1
ATOM 695 C CA . GLY A 1 95 ? 40.870 43.701 -51.786 1.00 50.90 95 GLY A CA 1
ATOM 696 C C . GLY A 1 95 ? 39.841 44.385 -52.666 1.00 50.93 95 GLY A C 1
ATOM 697 O O . GLY A 1 95 ? 39.556 45.579 -52.455 1.00 51.89 95 GLY A O 1
ATOM 698 N N . LYS A 1 96 ? 39.296 43.635 -53.620 1.00 52.22 96 LYS A N 1
ATOM 699 C CA . LYS A 1 96 ? 38.300 44.141 -54.610 1.00 54.26 96 LYS A CA 1
ATOM 700 C C . LYS A 1 96 ? 37.026 44.513 -53.862 1.00 47.68 96 LYS A C 1
ATOM 701 O O . LYS A 1 96 ? 36.393 45.540 -54.174 1.00 44.29 96 LYS A O 1
ATOM 707 N N . ILE A 1 97 ? 36.663 43.700 -52.881 1.00 47.06 97 ILE A N 1
ATOM 708 C CA . ILE A 1 97 ? 35.441 43.968 -52.078 1.00 43.89 97 ILE A CA 1
ATOM 709 C C . ILE A 1 97 ? 35.635 45.282 -51.313 1.00 41.52 97 ILE A C 1
ATOM 710 O O . ILE A 1 97 ? 34.735 46.171 -51.432 1.00 41.00 97 ILE A O 1
ATOM 715 N N . MET A 1 98 ? 36.795 45.431 -50.645 1.00 40.82 98 MET A N 1
ATOM 716 C CA . MET A 1 98 ? 37.058 46.611 -49.795 1.00 39.52 98 MET A CA 1
ATOM 717 C C . MET A 1 98 ? 37.103 47.845 -50.699 1.00 41.52 98 MET A C 1
ATOM 718 O O . MET A 1 98 ? 36.605 48.885 -50.290 1.00 39.56 98 MET A O 1
ATOM 723 N N . LYS A 1 99 ? 37.656 47.719 -51.910 1.00 44.04 99 LYS A N 1
ATOM 724 C CA . LYS A 1 99 ? 37.750 48.865 -52.851 1.00 45.27 99 LYS A CA 1
ATOM 725 C C . LYS A 1 99 ? 36.338 49.362 -53.187 1.00 45.19 99 LYS A C 1
ATOM 726 O O . LYS A 1 99 ? 36.095 50.591 -53.182 1.00 42.74 99 LYS A O 1
ATOM 732 N N . SER A 1 100 ? 35.448 48.432 -53.531 1.00 45.17 100 SER A N 1
ATOM 733 C CA . SER A 1 100 ? 34.055 48.752 -53.908 1.00 44.31 100 SER A CA 1
ATOM 734 C C . SER A 1 100 ? 33.310 49.395 -52.711 1.00 40.08 100 SER A C 1
ATOM 735 O O . SER A 1 100 ? 32.628 50.463 -52.886 1.00 37.25 100 SER A O 1
ATOM 738 N N . VAL A 1 101 ? 33.481 48.839 -51.510 1.00 36.88 101 VAL A N 1
ATOM 739 C CA . VAL A 1 101 ? 32.879 49.435 -50.278 1.00 33.96 101 VAL A CA 1
ATOM 740 C C . VAL A 1 101 ? 33.439 50.857 -50.091 1.00 33.58 101 VAL A C 1
ATOM 741 O O . VAL A 1 101 ? 32.656 51.793 -49.835 1.00 34.74 101 VAL A O 1
ATOM 745 N N . ALA A 1 102 ? 34.750 51.031 -50.227 1.00 33.18 102 ALA A N 1
ATOM 746 C CA . ALA A 1 102 ? 35.433 52.327 -50.082 1.00 33.52 102 ALA A CA 1
ATOM 747 C C . ALA A 1 102 ? 34.778 53.344 -51.013 1.00 34.26 102 ALA A C 1
ATOM 748 O O . ALA A 1 102 ? 34.533 54.458 -50.589 1.00 34.61 102 ALA A O 1
ATOM 750 N N . GLU A 1 103 ? 34.540 52.979 -52.257 1.00 35.63 103 GLU A N 1
ATOM 751 C CA . GLU A 1 103 ? 33.894 53.868 -53.257 1.00 38.46 103 GLU A CA 1
ATOM 752 C C . GLU A 1 103 ? 32.483 54.253 -52.801 1.00 37.87 103 GLU A C 1
ATOM 753 O O . GLU A 1 103 ? 32.107 55.482 -52.890 1.00 37.68 103 GLU A O 1
ATOM 759 N N . SER A 1 104 ? 31.709 53.285 -52.311 1.00 37.03 104 SER A N 1
ATOM 760 C CA . SER A 1 104 ? 30.339 53.576 -51.835 1.00 37.00 104 SER A CA 1
ATOM 761 C C . SER A 1 104 ? 30.376 54.501 -50.586 1.00 37.79 104 SER A C 1
ATOM 762 O O . SER A 1 104 ? 29.503 55.398 -50.477 1.00 35.69 104 SER A O 1
ATOM 765 N N . VAL A 1 105 ? 31.324 54.302 -49.669 1.00 35.89 105 VAL A N 1
ATOM 766 C CA . VAL A 1 105 ? 31.379 55.129 -48.432 1.00 36.65 105 VAL A CA 1
ATOM 767 C C . VAL A 1 105 ? 31.724 56.577 -48.816 1.00 38.43 105 VAL A C 1
ATOM 768 O O . VAL A 1 105 ? 31.093 57.550 -48.276 1.00 38.82 105 VAL A O 1
ATOM 772 N N . LYS A 1 106 ? 32.657 56.737 -49.735 1.00 39.99 106 LYS A N 1
ATOM 773 C CA . LYS A 1 106 ? 33.032 58.078 -50.268 1.00 43.67 106 LYS A CA 1
ATOM 774 C C . LYS A 1 106 ? 31.804 58.788 -50.854 1.00 41.54 106 LYS A C 1
ATOM 775 O O . LYS A 1 106 ? 31.624 59.980 -50.575 1.00 44.54 106 LYS A O 1
ATOM 781 N N . LEU A 1 107 ? 30.983 58.076 -51.616 1.00 40.38 107 LEU A N 1
ATOM 782 C CA . LEU A 1 107 ? 29.750 58.626 -52.233 1.00 39.03 107 LEU A CA 1
ATOM 783 C C . LEU A 1 107 ? 28.744 58.960 -51.130 1.00 38.21 107 LEU A C 1
ATOM 784 O O . LEU A 1 107 ? 28.199 60.059 -51.140 1.00 39.07 107 LEU A O 1
ATOM 789 N N . HIS A 1 108 ? 28.470 58.049 -50.199 1.00 36.38 108 HIS A N 1
ATOM 790 C CA . HIS A 1 108 ? 27.202 58.105 -49.428 1.00 36.51 108 HIS A CA 1
ATOM 791 C C . HIS A 1 108 ? 27.385 58.630 -47.989 1.00 37.04 108 HIS A C 1
ATOM 792 O O . HIS A 1 108 ? 26.409 59.111 -47.430 1.00 38.35 108 HIS A O 1
ATOM 799 N N . CYS A 1 109 ? 28.541 58.482 -47.359 1.00 37.16 109 CYS A N 1
ATOM 800 C CA . CYS A 1 109 ? 28.718 58.853 -45.934 1.00 36.78 109 CYS A CA 1
ATOM 801 C C . CYS A 1 109 ? 30.205 59.128 -45.707 1.00 36.62 109 CYS A C 1
ATOM 802 O O . CYS A 1 109 ? 30.844 58.458 -44.892 1.00 35.78 109 CYS A O 1
ATOM 805 N N . SER A 1 110 ? 30.711 60.154 -46.383 1.00 37.42 110 SER A N 1
ATOM 806 C CA . SER A 1 110 ? 32.145 60.515 -46.385 1.00 38.11 110 SER A CA 1
ATOM 807 C C . SER A 1 110 ? 32.556 61.083 -45.015 1.00 38.80 110 SER A C 1
ATOM 808 O O . SER A 1 110 ? 33.719 61.261 -44.834 1.00 40.59 110 SER A O 1
ATOM 811 N N . LYS A 1 111 ? 31.618 61.410 -44.123 1.00 39.86 111 LYS A N 1
ATOM 812 C CA . LYS A 1 111 ? 31.903 61.966 -42.769 1.00 39.10 111 LYS A CA 1
ATOM 813 C C . LYS A 1 111 ? 31.764 60.862 -41.730 1.00 36.84 111 LYS A C 1
ATOM 814 O O . LYS A 1 111 ? 31.878 61.145 -40.521 1.00 37.57 111 LYS A O 1
ATOM 820 N N . ALA A 1 112 ? 31.544 59.627 -42.132 1.00 34.41 112 ALA A N 1
ATOM 821 C CA . ALA A 1 112 ? 31.465 58.496 -41.174 1.00 34.56 112 ALA A CA 1
ATOM 822 C C . ALA A 1 112 ? 32.852 58.225 -40.557 1.00 32.82 112 ALA A C 1
ATOM 823 O O . ALA A 1 112 ? 33.883 58.476 -41.211 1.00 33.60 112 ALA A O 1
ATOM 825 N N . PHE A 1 113 ? 32.862 57.735 -39.315 1.00 31.81 113 PHE A N 1
ATOM 826 C CA . PHE A 1 113 ? 34.011 57.041 -38.697 1.00 30.00 113 PHE A CA 1
ATOM 827 C C . PHE A 1 113 ? 33.950 55.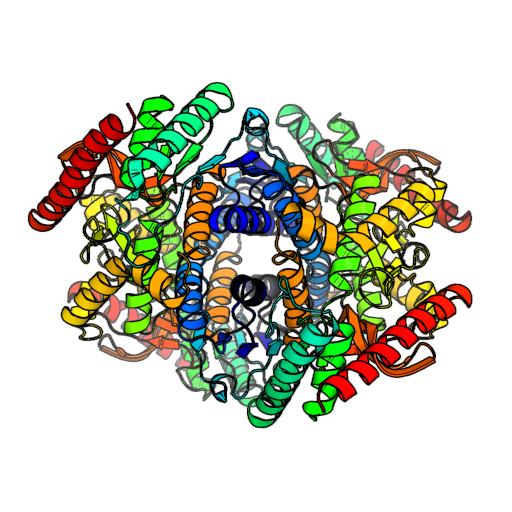592 -39.160 1.00 28.34 113 PHE A C 1
ATOM 828 O O . PHE A 1 113 ? 32.900 54.968 -38.980 1.00 26.85 113 PHE A O 1
ATOM 836 N N . VAL A 1 114 ? 35.030 55.100 -39.736 1.00 27.89 114 VAL A N 1
ATOM 837 C CA . VAL A 1 114 ? 35.048 53.778 -40.415 1.00 28.68 114 VAL A CA 1
ATOM 838 C C . VAL A 1 114 ? 35.929 52.817 -39.613 1.00 28.22 114 VAL A C 1
ATOM 839 O O . VAL A 1 114 ? 37.098 53.142 -39.404 1.00 28.85 114 VAL A O 1
ATOM 843 N N . ILE A 1 115 ? 35.362 51.703 -39.179 1.00 27.37 115 ILE A N 1
ATOM 844 C CA . ILE A 1 115 ? 36.101 50.599 -38.499 1.00 27.90 115 ILE A CA 1
ATOM 845 C C . ILE A 1 115 ? 36.120 49.399 -39.456 1.00 27.99 115 ILE A C 1
ATOM 846 O O . ILE A 1 115 ? 35.031 48.807 -39.700 1.00 29.00 115 ILE A O 1
ATOM 851 N N . CYS A 1 116 ? 37.285 49.086 -39.998 1.00 28.27 116 CYS A N 1
ATOM 852 C CA . CYS A 1 116 ? 37.531 47.983 -40.958 1.00 30.57 116 CYS A CA 1
ATOM 853 C C . CYS A 1 116 ? 37.837 46.725 -40.165 1.00 33.13 116 CYS A C 1
ATOM 854 O O . CYS A 1 116 ? 38.522 46.819 -39.111 1.00 39.19 116 CYS A O 1
ATOM 857 N N . VAL A 1 117 ? 37.245 45.610 -40.551 1.00 33.87 117 VAL A N 1
ATOM 858 C CA . VAL A 1 117 ? 37.385 44.339 -39.791 1.00 34.51 117 VAL A CA 1
ATOM 859 C C . VAL A 1 117 ? 37.812 43.191 -40.704 1.00 38.07 117 VAL A C 1
ATOM 860 O O . VAL A 1 117 ? 38.513 42.315 -40.207 1.00 44.94 117 VAL A O 1
ATOM 864 N N . SER A 1 118 ? 37.584 43.267 -42.003 1.00 40.91 118 SER A N 1
ATOM 865 C CA . SER A 1 118 ? 38.002 42.267 -43.021 1.00 41.36 118 SER A CA 1
ATOM 866 C C . SER A 1 118 ? 39.482 41.887 -42.940 1.00 41.84 118 SER A C 1
ATOM 867 O O . SER A 1 118 ? 40.344 42.760 -42.791 1.00 44.41 118 SER A O 1
ATOM 870 N N . ASN A 1 119 ? 39.792 40.618 -43.167 1.00 45.49 119 ASN A N 1
ATOM 871 C CA . ASN A 1 119 ? 41.189 40.134 -43.150 1.00 49.10 119 ASN A CA 1
ATOM 872 C C . ASN A 1 119 ? 41.753 40.145 -44.564 1.00 49.25 119 ASN A C 1
ATOM 873 O O . ASN A 1 119 ? 41.040 40.035 -45.550 1.00 49.17 119 ASN A O 1
ATOM 878 N N . PRO A 1 120 ? 43.082 40.292 -44.717 1.00 49.39 120 PRO A N 1
ATOM 879 C CA . PRO A 1 120 ? 43.996 40.570 -43.606 1.00 47.98 120 PRO A CA 1
ATOM 880 C C . PRO A 1 120 ? 43.866 42.019 -43.105 1.00 43.39 120 PRO A C 1
ATOM 881 O O . PRO A 1 120 ? 43.870 42.925 -43.924 1.00 41.93 120 PRO A O 1
ATOM 885 N N . LEU A 1 121 ? 43.782 42.201 -41.791 1.00 41.59 121 LEU A N 1
ATOM 886 C CA . LEU A 1 121 ? 43.193 43.431 -41.205 1.00 39.99 121 LEU A CA 1
ATOM 887 C C . LEU A 1 121 ? 44.008 44.669 -41.603 1.00 42.15 121 LEU A C 1
ATOM 888 O O . LEU A 1 121 ? 43.405 45.662 -42.066 1.00 38.86 121 LEU A O 1
ATOM 893 N N . ASP A 1 122 ? 45.325 44.667 -41.408 1.00 44.26 122 ASP A N 1
ATOM 894 C CA . ASP A 1 122 ? 46.100 45.928 -41.569 1.00 43.77 122 ASP A CA 1
ATOM 895 C C . ASP A 1 122 ? 46.127 46.277 -43.054 1.00 46.35 122 ASP A C 1
ATOM 896 O O . ASP A 1 122 ? 46.025 47.508 -43.371 1.00 48.90 122 ASP A O 1
ATOM 901 N N . ILE A 1 123 ? 46.140 45.267 -43.936 1.00 43.51 123 ILE A N 1
ATOM 902 C CA . ILE A 1 123 ? 46.160 45.482 -45.405 1.00 43.37 123 ILE A CA 1
ATOM 903 C C . ILE A 1 123 ? 44.827 46.114 -45.815 1.00 40.92 123 ILE A C 1
ATOM 904 O O . ILE A 1 123 ? 44.854 47.119 -46.527 1.00 39.22 123 ILE A O 1
ATOM 909 N N . MET A 1 124 ? 43.713 45.535 -45.383 1.00 38.12 124 MET A N 1
ATOM 910 C CA . MET A 1 124 ? 42.376 45.973 -45.831 1.00 38.01 124 MET A CA 1
ATOM 911 C C . MET A 1 124 ? 42.092 47.388 -45.312 1.00 36.67 124 MET A C 1
ATOM 912 O O . MET A 1 124 ? 41.417 48.116 -46.017 1.00 37.48 124 MET A O 1
ATOM 917 N N . VAL A 1 125 ? 42.639 47.805 -44.171 1.00 36.42 125 VAL A N 1
ATOM 918 C CA . VAL A 1 125 ? 42.506 49.231 -43.733 1.00 36.14 125 VAL A CA 1
ATOM 919 C C . VAL A 1 125 ? 43.200 50.156 -44.749 1.00 36.11 125 VAL A C 1
ATOM 920 O O . VAL A 1 125 ? 42.629 51.211 -45.073 1.00 34.75 125 VAL A O 1
ATOM 924 N N . ASN A 1 126 ? 44.413 49.810 -45.180 1.00 35.33 126 ASN A N 1
ATOM 925 C CA . ASN A 1 126 ? 45.193 50.602 -46.176 1.00 37.30 126 ASN A CA 1
ATOM 926 C C . ASN A 1 126 ? 44.421 50.626 -47.505 1.00 37.41 126 ASN A C 1
ATOM 927 O O . ASN A 1 126 ? 44.352 51.698 -48.147 1.00 37.30 126 ASN A O 1
ATOM 932 N N . VAL A 1 127 ? 43.790 49.514 -47.885 1.00 36.93 127 VAL A N 1
ATOM 933 C CA . VAL A 1 127 ? 43.009 49.471 -49.152 1.00 37.70 127 VAL A CA 1
ATOM 934 C C . VAL A 1 127 ? 41.829 50.437 -49.029 1.00 36.64 127 VAL A C 1
ATOM 935 O O . VAL A 1 127 ? 41.588 51.206 -49.942 1.00 38.71 127 VAL A O 1
ATOM 939 N N . PHE A 1 128 ? 41.121 50.409 -47.907 1.00 35.87 128 PHE A N 1
ATOM 940 C CA . PHE A 1 128 ? 39.939 51.275 -47.656 1.00 35.71 128 PHE A CA 1
ATOM 941 C C . PHE A 1 128 ? 40.386 52.748 -47.785 1.00 38.18 128 PHE A C 1
ATOM 942 O O . PHE A 1 128 ? 39.709 53.541 -48.479 1.00 39.33 128 PHE A O 1
ATOM 950 N N . HIS A 1 129 ? 41.492 53.125 -47.154 1.00 36.94 129 HIS A N 1
ATOM 951 C CA . HIS A 1 129 ? 41.960 54.530 -47.198 1.00 38.83 129 HIS A CA 1
ATOM 952 C C . HIS A 1 129 ? 42.231 54.910 -48.656 1.00 39.63 129 HIS A C 1
ATOM 953 O O . HIS A 1 129 ? 41.800 55.964 -49.090 1.00 39.39 129 HIS A O 1
ATOM 960 N N . LYS A 1 130 ? 42.932 54.061 -49.384 1.00 41.10 130 LYS A N 1
ATOM 961 C CA . LYS A 1 130 ? 43.431 54.429 -50.733 1.00 44.27 130 LYS A CA 1
ATOM 962 C C . LYS A 1 130 ? 42.251 54.752 -51.656 1.00 42.82 130 LYS A C 1
ATOM 963 O O . LYS A 1 130 ? 42.365 55.676 -52.421 1.00 44.05 130 LYS A O 1
ATOM 969 N N . PHE A 1 131 ? 41.162 53.984 -51.581 1.00 41.38 131 PHE A N 1
ATOM 970 C CA . PHE A 1 131 ? 40.052 54.099 -52.551 1.00 40.51 131 PHE A CA 1
ATOM 971 C C . PHE A 1 131 ? 38.894 54.918 -51.983 1.00 40.16 131 PHE A C 1
ATOM 972 O O . PHE A 1 131 ? 38.014 55.267 -52.773 1.00 39.70 131 PHE A O 1
ATOM 980 N N . SER A 1 132 ? 38.886 55.271 -50.700 1.00 37.99 132 SER A N 1
ATOM 981 C CA . SER A 1 132 ? 37.822 56.134 -50.100 1.00 38.39 132 SER A CA 1
ATOM 982 C C . SER A 1 132 ? 38.248 57.605 -50.132 1.00 40.78 132 SER A C 1
ATOM 983 O O . SER A 1 132 ? 37.405 58.476 -50.215 1.00 40.45 132 SER A O 1
ATOM 986 N N . ASN A 1 133 ? 39.534 57.855 -49.920 1.00 43.98 133 ASN A N 1
ATOM 987 C CA . ASN A 1 133 ? 40.113 59.198 -49.650 1.00 46.03 133 ASN A CA 1
ATOM 988 C C . ASN A 1 133 ? 39.448 59.835 -48.438 1.00 42.63 133 ASN A C 1
ATOM 989 O O . ASN A 1 133 ? 39.484 61.050 -48.375 1.00 40.72 133 ASN A O 1
ATOM 994 N N . LEU A 1 134 ? 38.901 59.051 -47.512 1.00 41.38 134 LEU A N 1
ATOM 995 C CA . LEU A 1 134 ? 38.410 59.619 -46.228 1.00 41.08 134 LEU A CA 1
ATOM 996 C C . LEU A 1 134 ? 39.619 60.139 -45.456 1.00 39.59 134 LEU A C 1
ATOM 997 O O . LEU A 1 134 ? 40.738 59.637 -45.622 1.00 38.19 134 LEU A O 1
ATOM 1002 N N . PRO A 1 135 ? 39.436 61.139 -44.568 1.00 38.25 135 PRO A N 1
ATOM 1003 C CA . PRO A 1 135 ? 40.524 61.637 -43.719 1.00 37.69 135 PRO A CA 1
ATOM 1004 C C . PRO A 1 135 ? 41.166 60.509 -42.905 1.00 34.92 135 PRO A C 1
ATOM 1005 O O . PRO A 1 135 ? 40.447 59.605 -42.489 1.00 32.54 135 PRO A O 1
ATOM 1009 N N . HIS A 1 136 ? 42.479 60.546 -42.729 1.00 34.86 136 HIS A N 1
ATOM 1010 C CA . HIS A 1 136 ? 43.276 59.433 -42.146 1.00 35.73 136 HIS A CA 1
ATOM 1011 C C . HIS A 1 136 ? 42.745 59.083 -40.731 1.00 32.69 136 HIS A C 1
ATOM 1012 O O . HIS A 1 136 ? 42.644 57.878 -40.378 1.00 31.99 136 HIS A O 1
ATOM 1019 N N . GLU A 1 137 ? 42.393 60.100 -39.945 1.00 32.42 137 GLU A N 1
ATOM 1020 C CA . GLU A 1 137 ? 41.987 59.935 -38.529 1.00 31.84 137 GLU A CA 1
ATOM 1021 C C . GLU A 1 137 ? 40.560 59.375 -38.459 1.00 30.80 137 GLU A C 1
ATOM 1022 O O . GLU A 1 137 ? 40.132 59.039 -37.344 1.00 29.61 137 GLU A O 1
ATOM 1028 N N . LYS A 1 138 ? 39.822 59.274 -39.577 1.00 31.03 138 LYS A N 1
ATOM 1029 C CA . LYS A 1 138 ? 38.424 58.789 -39.572 1.00 30.97 138 LYS A CA 1
ATOM 1030 C C . LYS A 1 138 ? 38.396 57.334 -39.986 1.00 30.29 138 LYS A C 1
ATOM 1031 O O . LYS A 1 138 ? 37.294 56.808 -40.199 1.00 30.70 138 LYS A O 1
ATOM 1037 N N . ILE A 1 139 ? 39.559 56.710 -40.100 1.00 31.48 139 ILE A N 1
ATOM 1038 C CA . ILE A 1 139 ? 39.665 55.298 -40.571 1.00 32.31 139 ILE A CA 1
ATOM 1039 C C . ILE A 1 139 ? 40.517 54.545 -39.560 1.00 31.95 139 ILE A C 1
ATOM 1040 O O . ILE A 1 139 ? 41.537 55.067 -39.138 1.00 32.35 139 ILE A O 1
ATOM 1045 N N . CYS A 1 140 ? 40.073 53.367 -39.160 1.00 32.09 140 CYS A N 1
ATOM 1046 C CA . CYS A 1 140 ? 40.888 52.471 -38.313 1.00 31.22 140 CYS A CA 1
ATOM 1047 C C . CYS A 1 140 ? 40.500 51.025 -38.598 1.00 30.72 140 CYS A C 1
ATOM 1048 O O . CYS A 1 140 ? 39.548 50.772 -39.364 1.00 31.11 140 CYS A O 1
ATOM 1051 N N . GLY A 1 141 ? 41.218 50.126 -37.963 1.00 31.23 141 GLY A N 1
ATOM 1052 C CA . GLY A 1 141 ? 40.963 48.693 -37.997 1.00 33.08 141 GLY A CA 1
ATOM 1053 C C . GLY A 1 141 ? 40.918 48.181 -36.587 1.00 33.61 141 GLY A C 1
ATOM 1054 O O . GLY A 1 141 ? 41.757 48.646 -35.740 1.00 31.83 141 GLY A O 1
ATOM 1055 N N . MET A 1 142 ? 40.004 47.264 -36.319 1.00 32.64 142 MET A N 1
ATOM 1056 C CA . MET A 1 142 ? 39.978 46.563 -35.023 1.00 32.42 142 MET A CA 1
ATOM 1057 C C . MET A 1 142 ? 40.916 45.380 -35.127 1.00 34.77 142 MET A C 1
ATOM 1058 O O . MET A 1 142 ? 40.645 44.528 -35.973 1.00 37.05 142 MET A O 1
ATOM 1063 N N . ALA A 1 143 ? 41.967 45.325 -34.318 1.00 36.02 143 ALA A N 1
ATOM 1064 C CA . ALA A 1 143 ? 42.779 44.089 -34.093 1.00 34.93 143 ALA A CA 1
ATOM 1065 C C . ALA A 1 143 ? 43.360 44.076 -32.668 1.00 34.56 143 ALA A C 1
ATOM 1066 O O . ALA A 1 143 ? 43.119 43.084 -31.914 1.00 34.08 143 ALA A O 1
ATOM 1068 N N . GLY A 1 144 ? 44.075 45.129 -32.281 1.00 33.25 144 GLY A N 1
ATOM 1069 C CA . GLY A 1 144 ? 44.849 45.138 -31.033 1.00 33.68 144 GLY A CA 1
ATOM 1070 C C . GLY A 1 144 ? 43.990 44.860 -29.789 1.00 31.93 144 GLY A C 1
ATOM 1071 O O . GLY A 1 144 ? 44.524 44.208 -28.855 1.00 30.03 144 GLY A O 1
ATOM 1072 N N . ILE A 1 145 ? 42.732 45.296 -29.764 1.00 30.67 145 ILE A N 1
ATOM 1073 C CA . ILE A 1 145 ? 41.864 45.092 -28.570 1.00 30.82 145 ILE A CA 1
ATOM 1074 C C . ILE A 1 145 ? 41.632 43.604 -28.398 1.00 29.10 145 ILE A C 1
ATOM 1075 O O . ILE A 1 145 ? 41.581 43.138 -27.241 1.00 25.89 145 ILE A O 1
ATOM 1080 N N . LEU A 1 146 ? 41.479 42.887 -29.513 1.00 29.26 146 LEU A N 1
ATOM 1081 C CA . LEU A 1 146 ? 41.180 41.436 -29.469 1.00 28.31 146 LEU A CA 1
ATOM 1082 C C . LEU A 1 146 ? 42.426 40.723 -28.978 1.00 27.98 146 LEU A C 1
ATOM 1083 O O . LEU A 1 146 ? 42.312 39.891 -28.038 1.00 29.14 146 LEU A O 1
ATOM 1088 N N . ASP A 1 147 ? 43.581 41.029 -29.563 1.00 27.92 147 ASP A N 1
ATOM 1089 C CA . ASP A 1 147 ? 44.862 40.405 -29.148 1.00 29.47 147 ASP A CA 1
ATOM 1090 C C . ASP A 1 147 ? 45.132 40.693 -27.661 1.00 29.22 147 ASP A C 1
ATOM 1091 O O . ASP A 1 147 ? 45.475 39.756 -26.898 1.00 30.06 147 ASP A O 1
ATOM 1096 N N . THR A 1 148 ? 44.980 41.952 -27.271 1.00 27.56 148 THR A N 1
ATOM 1097 C CA . THR A 1 148 ? 45.136 42.410 -25.873 1.00 28.80 148 THR A CA 1
ATOM 1098 C C . THR A 1 148 ? 44.199 41.648 -24.936 1.00 27.23 148 THR A C 1
ATOM 1099 O O . THR A 1 148 ? 44.669 41.235 -23.866 1.00 29.47 148 THR A O 1
ATOM 1103 N N . SER A 1 149 ? 42.929 41.449 -25.312 1.00 26.35 149 SER A N 1
ATOM 1104 C CA . SER A 1 149 ? 41.946 40.747 -24.459 1.00 25.74 149 SER A CA 1
ATOM 1105 C C . SER A 1 149 ? 42.441 39.309 -24.217 1.00 26.78 149 SER A C 1
ATOM 1106 O O . SER A 1 149 ? 42.387 38.842 -23.054 1.00 28.44 149 SER A O 1
ATOM 1109 N N . ARG A 1 150 ? 43.023 38.659 -25.212 1.00 26.82 150 ARG A N 1
ATOM 1110 C CA . ARG A 1 150 ? 43.509 37.257 -25.068 1.00 26.38 150 ARG A CA 1
ATOM 1111 C C . ARG A 1 150 ? 44.693 37.197 -24.108 1.00 26.57 150 ARG A C 1
ATOM 1112 O O . ARG A 1 150 ? 44.689 36.392 -23.137 1.00 26.95 150 ARG A O 1
ATOM 1120 N N . TYR A 1 151 ? 45.666 38.059 -24.341 1.00 26.06 151 TYR A N 1
ATOM 1121 C CA . TYR A 1 151 ? 46.904 38.139 -23.548 1.00 26.10 151 TYR A CA 1
ATOM 1122 C C . TYR A 1 151 ? 46.547 38.478 -22.106 1.00 25.86 151 TYR A C 1
ATOM 1123 O O . TYR A 1 151 ? 47.049 37.777 -21.206 1.00 25.88 151 TYR A O 1
ATOM 1132 N N . CYS A 1 152 ? 45.695 39.482 -21.896 1.00 26.73 152 CYS A N 1
ATOM 1133 C CA . CYS A 1 152 ? 45.321 39.926 -20.522 1.00 27.67 152 CYS A CA 1
ATOM 1134 C C . CYS A 1 152 ? 44.511 38.816 -19.820 1.00 27.55 152 CYS A C 1
ATOM 1135 O O . CYS A 1 152 ? 44.759 38.620 -18.646 1.00 25.78 152 CYS A O 1
ATOM 1138 N N . SER A 1 153 ? 43.612 38.116 -20.528 1.00 27.30 153 SER A N 1
ATOM 1139 C CA . SER A 1 153 ? 42.819 37.002 -19.977 1.00 29.87 153 SER A CA 1
ATOM 1140 C C . SER A 1 153 ? 43.782 35.930 -19.475 1.00 30.18 153 SER A C 1
ATOM 1141 O O . SER A 1 153 ? 43.540 35.365 -18.372 1.00 29.88 153 SER A O 1
ATOM 1144 N N . LEU A 1 154 ? 44.772 35.587 -20.299 1.00 28.55 154 LEU A N 1
ATOM 1145 C CA . LEU A 1 154 ? 45.720 34.490 -19.943 1.00 31.12 154 LEU A CA 1
ATOM 1146 C C . LEU A 1 154 ? 46.601 34.900 -18.753 1.00 29.32 154 LEU A C 1
ATOM 1147 O O . LEU A 1 154 ? 46.836 34.073 -17.856 1.00 29.28 154 LEU A O 1
ATOM 1152 N N . ILE A 1 155 ? 47.041 36.142 -18.723 1.00 29.65 155 ILE A N 1
ATOM 1153 C CA . ILE A 1 155 ? 47.868 36.649 -17.585 1.00 30.91 155 ILE A CA 1
ATOM 1154 C C . ILE A 1 155 ? 46.985 36.605 -16.326 1.00 30.65 155 ILE A C 1
ATOM 1155 O O . ILE A 1 155 ? 47.453 36.113 -15.276 1.00 30.24 155 ILE A O 1
ATOM 1160 N N . ALA A 1 156 ? 45.754 37.102 -16.412 1.00 29.47 156 ALA A N 1
ATOM 1161 C CA . ALA A 1 156 ? 44.835 37.128 -15.248 1.00 29.65 156 ALA A CA 1
ATOM 1162 C C . ALA A 1 156 ? 44.593 35.692 -14.733 1.00 29.32 156 ALA A C 1
ATOM 1163 O O . ALA A 1 156 ? 44.658 35.505 -13.522 1.00 28.07 156 ALA A O 1
ATOM 1165 N N . ASP A 1 157 ? 44.368 34.728 -15.617 1.00 31.60 157 ASP A N 1
ATOM 1166 C CA . ASP A 1 157 ? 44.145 33.294 -15.236 1.00 34.09 157 ASP A CA 1
ATOM 1167 C C . ASP A 1 157 ? 45.333 32.786 -14.426 1.00 34.93 157 ASP A C 1
ATOM 1168 O O . ASP A 1 157 ? 45.102 32.161 -13.400 1.00 34.23 157 ASP A O 1
ATOM 1173 N N . LYS A 1 158 ? 46.558 33.047 -14.886 1.00 34.30 158 LYS A N 1
ATOM 1174 C CA . LYS A 1 158 ? 47.787 32.523 -14.258 1.00 37.47 158 LYS A CA 1
ATOM 1175 C C . LYS A 1 158 ? 47.976 33.163 -12.880 1.00 36.46 158 LYS A C 1
ATOM 1176 O O . LYS A 1 158 ? 48.326 32.445 -11.949 1.00 35.35 158 LYS A O 1
ATOM 1182 N N . LEU A 1 159 ? 47.729 34.468 -12.744 1.00 35.01 159 LEU A N 1
ATOM 1183 C CA . LEU A 1 159 ? 47.935 35.221 -11.480 1.00 35.02 159 LEU A CA 1
ATOM 1184 C C . LEU A 1 159 ? 46.747 35.043 -10.531 1.00 35.47 159 LEU A C 1
ATOM 1185 O O . LEU A 1 159 ? 46.835 35.557 -9.426 1.00 33.79 159 LEU A O 1
ATOM 1190 N N . LYS A 1 160 ? 45.677 34.384 -10.974 1.00 36.09 160 LYS A N 1
ATOM 1191 C CA . LYS A 1 160 ? 44.437 34.139 -10.185 1.00 37.50 160 LYS A CA 1
ATOM 1192 C C . LYS A 1 160 ? 43.842 35.483 -9.747 1.00 35.27 160 LYS A C 1
ATOM 1193 O O . LYS A 1 160 ? 43.461 35.635 -8.561 1.00 33.02 160 LYS A O 1
ATOM 1199 N N . VAL A 1 161 ? 43.721 36.413 -10.700 1.00 31.94 161 VAL A N 1
ATOM 1200 C CA . VAL A 1 161 ? 43.084 37.735 -10.484 1.00 30.18 161 VAL A CA 1
ATOM 1201 C C . VAL A 1 161 ? 42.024 37.927 -11.544 1.00 28.35 161 VAL A C 1
ATOM 1202 O O . VAL A 1 161 ? 42.100 37.304 -12.621 1.00 27.43 161 VAL A O 1
ATOM 1206 N N . SER A 1 162 ? 41.074 38.798 -11.246 1.00 27.41 162 SER A N 1
ATOM 1207 C CA . SER A 1 162 ? 40.159 39.353 -12.268 1.00 26.63 162 SER A CA 1
ATOM 1208 C C . SER A 1 162 ? 41.017 39.891 -13.421 1.00 26.61 162 SER A C 1
ATOM 1209 O O . SER A 1 162 ? 42.149 40.438 -13.160 1.00 26.11 162 SER A O 1
ATOM 1212 N N . ALA A 1 163 ? 40.495 39.824 -14.638 1.00 24.82 163 ALA A N 1
ATOM 1213 C CA . ALA A 1 163 ? 41.060 40.529 -15.813 1.00 24.19 163 ALA A CA 1
ATOM 1214 C C . ALA A 1 163 ? 40.686 42.026 -15.824 1.00 24.55 163 ALA A C 1
ATOM 1215 O O . ALA A 1 163 ? 41.311 42.734 -16.555 1.00 25.87 163 ALA A O 1
ATOM 1217 N N . GLU A 1 164 ? 39.762 42.533 -14.998 1.00 25.58 164 GLU A N 1
ATOM 1218 C CA . GLU A 1 164 ? 39.216 43.908 -15.172 1.00 26.42 164 GLU A CA 1
ATOM 1219 C C . GLU A 1 164 ? 40.330 44.945 -15.120 1.00 26.37 164 GLU A C 1
ATOM 1220 O O . GLU A 1 164 ? 40.173 45.961 -15.728 1.00 29.43 164 GLU A O 1
ATOM 1226 N N . ASP A 1 165 ? 41.391 44.730 -14.380 1.00 27.51 165 ASP A N 1
ATOM 1227 C CA . ASP A 1 165 ? 42.453 45.767 -14.205 1.00 28.02 165 ASP A CA 1
ATOM 1228 C C . ASP A 1 165 ? 43.800 45.272 -14.783 1.00 27.58 165 ASP A C 1
ATOM 1229 O O . ASP A 1 165 ? 44.829 45.914 -14.487 1.00 29.17 165 ASP A O 1
ATOM 1234 N N . VAL A 1 166 ? 43.793 44.231 -15.612 1.00 26.52 166 VAL A N 1
ATOM 1235 C CA . VAL A 1 166 ? 45.004 43.800 -16.376 1.00 26.97 166 VAL A CA 1
ATOM 1236 C C . VAL A 1 166 ? 44.975 44.502 -17.738 1.00 25.61 166 VAL A C 1
ATOM 1237 O O . VAL A 1 166 ? 44.017 44.358 -18.478 1.00 24.00 166 VAL A O 1
ATOM 1241 N N . ASN A 1 167 ? 46.001 45.271 -18.010 1.00 26.62 167 ASN A N 1
ATOM 1242 C CA . ASN A 1 167 ? 46.100 46.149 -19.178 1.00 28.37 167 ASN A CA 1
ATOM 1243 C C . ASN A 1 167 ? 47.440 45.870 -19.855 1.00 28.74 167 ASN A C 1
ATOM 1244 O O . ASN A 1 167 ? 48.405 45.622 -19.142 1.00 28.96 167 ASN A O 1
ATOM 1249 N N . ALA A 1 168 ? 47.496 46.016 -21.172 1.00 27.55 168 ALA A N 1
ATOM 1250 C CA . ALA A 1 168 ? 48.746 45.802 -21.923 1.00 29.68 168 ALA A CA 1
ATOM 1251 C C . ALA A 1 168 ? 48.718 46.550 -23.237 1.00 27.34 168 ALA A C 1
ATOM 1252 O O . ALA A 1 168 ? 47.641 46.825 -23.759 1.00 29.21 168 ALA A O 1
ATOM 1254 N N . VAL A 1 169 ? 49.878 46.944 -23.691 1.00 29.01 169 VAL A N 1
ATOM 1255 C CA . VAL A 1 169 ? 50.057 47.477 -25.065 1.00 30.27 169 VAL A CA 1
ATOM 1256 C C . VAL A 1 169 ? 50.544 46.336 -25.949 1.00 30.58 169 VAL A C 1
ATOM 1257 O O . VAL A 1 169 ? 51.600 45.755 -25.682 1.00 32.77 169 VAL A O 1
ATOM 1261 N N . ILE A 1 170 ? 49.798 46.066 -27.000 1.00 31.87 170 ILE A N 1
ATOM 1262 C CA . ILE A 1 170 ? 50.240 45.171 -28.114 1.00 32.15 170 ILE A CA 1
ATOM 1263 C C . ILE A 1 170 ? 50.271 45.969 -29.426 1.00 31.78 170 ILE A C 1
ATOM 1264 O O . ILE A 1 170 ? 49.224 46.433 -29.846 1.00 31.12 170 ILE A O 1
ATOM 1269 N N . LEU A 1 171 ? 51.460 46.098 -30.013 1.00 34.01 171 LEU A N 1
ATOM 1270 C CA . LEU A 1 171 ? 51.714 46.820 -31.290 1.00 36.06 171 LEU A CA 1
ATOM 1271 C C . LEU A 1 171 ? 51.676 45.842 -32.482 1.00 37.36 171 LEU A C 1
ATOM 1272 O O . LEU A 1 171 ? 51.841 44.634 -32.248 1.00 39.21 171 LEU A O 1
ATOM 1277 N N . GLY A 1 172 ? 51.430 46.344 -33.704 1.00 39.82 172 GLY A N 1
ATOM 1278 C CA . GLY A 1 172 ? 51.513 45.592 -34.980 1.00 41.53 172 GLY A CA 1
ATOM 1279 C C . GLY A 1 172 ? 50.230 44.863 -35.325 1.00 43.13 172 GLY A C 1
ATOM 1280 O O . GLY A 1 172 ? 49.192 45.255 -34.780 1.00 43.82 172 GLY A O 1
ATOM 1281 N N . GLY A 1 173 ? 50.287 43.821 -36.185 1.00 46.23 173 GLY A N 1
ATOM 1282 C CA . GLY A 1 173 ? 49.101 43.054 -36.630 1.00 45.08 173 GLY A CA 1
ATOM 1283 C C . GLY A 1 173 ? 48.920 41.741 -35.889 1.00 47.74 173 GLY A C 1
ATOM 1284 O O . GLY A 1 173 ? 49.514 41.576 -34.783 1.00 49.90 173 GLY A O 1
ATOM 1285 N N . HIS A 1 174 ? 48.127 40.821 -36.453 1.00 50.01 174 HIS A N 1
ATOM 1286 C CA . HIS A 1 174 ? 47.893 39.462 -35.894 1.00 52.19 174 HIS A CA 1
ATOM 1287 C C . HIS A 1 174 ? 49.105 38.533 -36.108 1.00 53.64 174 HIS A C 1
ATOM 1288 O O . HIS A 1 174 ? 49.873 38.797 -36.951 1.00 49.63 174 HIS A O 1
ATOM 1295 N N . GLY A 1 175 ? 49.238 37.477 -35.295 1.00 59.14 175 GLY A N 1
ATOM 1296 C CA . GLY A 1 175 ? 50.149 36.328 -35.489 1.00 61.25 175 GLY A CA 1
ATOM 1297 C C . GLY A 1 175 ? 51.590 36.741 -35.359 1.00 62.84 175 GLY A C 1
ATOM 1298 O O . GLY A 1 175 ? 51.944 37.337 -34.334 1.00 69.18 175 GLY A O 1
ATOM 1299 N N . ASP A 1 176 ? 52.405 36.479 -36.362 1.00 65.42 176 ASP A N 1
ATOM 1300 C CA . ASP A 1 176 ? 53.843 36.876 -36.316 1.00 69.68 176 ASP A CA 1
ATOM 1301 C C . ASP A 1 176 ? 53.979 38.409 -36.311 1.00 61.27 176 ASP A C 1
ATOM 1302 O O . ASP A 1 176 ? 54.991 38.907 -35.871 1.00 57.28 176 ASP A O 1
ATOM 1307 N N . LEU A 1 177 ? 52.991 39.137 -36.814 1.00 61.27 177 LEU A N 1
ATOM 1308 C CA . LEU A 1 177 ? 53.028 40.623 -36.894 1.00 59.83 177 LEU A CA 1
ATOM 1309 C C . LEU A 1 177 ? 52.903 41.244 -35.482 1.00 57.31 177 LEU A C 1
ATOM 1310 O O . LEU A 1 177 ? 53.100 42.472 -35.346 1.00 62.52 177 LEU A O 1
ATOM 1315 N N . MET A 1 178 ? 52.603 40.449 -34.451 1.00 49.55 178 MET A N 1
ATOM 1316 C CA . MET A 1 178 ? 52.140 40.974 -33.142 1.00 44.64 178 MET A CA 1
ATOM 1317 C C . MET A 1 178 ? 53.336 41.270 -32.247 1.00 41.22 178 MET A C 1
ATOM 1318 O O . MET A 1 178 ? 54.159 40.389 -32.113 1.00 39.21 178 MET A O 1
ATOM 1323 N N . VAL A 1 179 ? 53.394 42.437 -31.606 1.00 40.02 179 VAL A N 1
ATOM 1324 C CA . VAL A 1 179 ? 54.488 42.787 -30.640 1.00 39.97 179 VAL A CA 1
ATOM 1325 C C . VAL A 1 179 ? 53.873 43.198 -29.291 1.00 37.12 179 VAL A C 1
ATOM 1326 O O . VAL A 1 179 ? 53.534 44.358 -29.066 1.00 34.80 179 VAL A O 1
ATOM 1330 N N . PRO A 1 180 ? 53.676 42.246 -28.358 1.00 36.03 180 PRO A N 1
ATOM 1331 C CA . PRO A 1 180 ? 53.209 42.548 -27.009 1.00 35.75 180 PRO A CA 1
ATOM 1332 C C . PRO A 1 180 ? 54.363 43.128 -26.177 1.00 36.33 180 PRO A C 1
ATOM 1333 O O . PRO A 1 180 ? 55.481 42.722 -26.419 1.00 35.59 180 PRO A O 1
ATOM 1337 N N . LEU A 1 181 ? 54.083 44.100 -25.312 1.00 33.80 181 LEU A N 1
ATOM 1338 C CA . LEU A 1 181 ? 55.132 44.788 -24.503 1.00 34.63 181 LEU A CA 1
ATOM 1339 C C . LEU A 1 181 ? 54.911 44.479 -23.029 1.00 33.41 181 LEU A C 1
ATOM 1340 O O . LEU A 1 181 ? 53.958 45.049 -22.427 1.00 32.56 181 LEU A O 1
ATOM 1345 N N . GLN A 1 182 ? 55.694 43.550 -22.488 1.00 33.60 182 GLN A N 1
ATOM 1346 C CA . GLN A 1 182 ? 55.677 43.226 -21.051 1.00 34.98 182 GLN A CA 1
ATOM 1347 C C . GLN A 1 182 ? 55.889 44.498 -20.229 1.00 34.37 182 GLN A C 1
ATOM 1348 O O . GLN A 1 182 ? 55.298 44.590 -19.168 1.00 32.80 182 GLN A O 1
ATOM 1354 N N . ARG A 1 183 ? 56.711 45.422 -20.689 1.00 33.21 183 ARG A N 1
ATOM 1355 C CA . ARG A 1 183 ? 57.057 46.650 -19.944 1.00 33.62 183 ARG A CA 1
ATOM 1356 C C . ARG A 1 183 ? 55.823 47.548 -19.864 1.00 31.99 183 ARG A C 1
ATOM 1357 O O . ARG A 1 183 ? 55.749 48.335 -18.940 1.00 32.04 183 ARG A O 1
ATOM 1365 N N . TYR A 1 184 ? 54.863 47.409 -20.771 1.00 30.60 184 TYR A N 1
ATOM 1366 C CA . TYR A 1 184 ? 53.604 48.191 -20.766 1.00 29.35 184 TYR A CA 1
ATOM 1367 C C . TYR A 1 184 ? 52.444 47.232 -20.504 1.00 27.09 184 TYR A C 1
ATOM 1368 O O . TYR A 1 184 ? 51.372 47.428 -21.030 1.00 28.62 184 TYR A O 1
ATOM 1377 N N . THR A 1 185 ? 52.669 46.244 -19.662 1.00 26.92 185 THR A N 1
ATOM 1378 C CA . THR A 1 185 ? 51.644 45.371 -19.078 1.00 25.30 185 THR A CA 1
ATOM 1379 C C . THR A 1 185 ? 51.554 45.634 -17.577 1.00 25.97 185 THR A C 1
ATOM 1380 O O . THR A 1 185 ? 52.574 45.628 -16.916 1.00 27.33 185 THR A O 1
ATOM 1384 N N . SER A 1 186 ? 50.350 45.838 -17.043 1.00 25.75 186 SER A N 1
ATOM 1385 C CA . SER A 1 186 ? 50.185 46.137 -15.600 1.00 25.84 186 SER A CA 1
ATOM 1386 C C . SER A 1 186 ? 48.937 45.447 -15.072 1.00 25.22 186 SER A C 1
ATOM 1387 O O . SER A 1 186 ? 48.017 45.174 -15.865 1.00 25.56 186 SER A O 1
ATOM 1390 N N . VAL A 1 187 ? 48.982 45.164 -13.779 1.00 25.61 187 VAL A N 1
ATOM 1391 C CA . VAL A 1 187 ? 47.885 44.572 -12.984 1.00 25.75 187 VAL A CA 1
ATOM 1392 C C . VAL A 1 187 ? 47.509 45.606 -11.918 1.00 27.00 187 VAL A C 1
ATOM 1393 O O . VAL A 1 187 ? 48.224 45.749 -10.886 1.00 27.31 187 VAL A O 1
ATOM 1397 N N . ASN A 1 188 ? 46.417 46.315 -12.175 1.00 26.45 188 ASN A N 1
ATOM 1398 C CA . ASN A 1 188 ? 45.933 47.432 -11.353 1.00 28.16 188 ASN A CA 1
ATOM 1399 C C . ASN A 1 188 ? 47.092 48.392 -11.044 1.00 28.95 188 ASN A C 1
ATOM 1400 O O . ASN A 1 188 ? 47.270 48.776 -9.890 1.00 28.26 188 ASN A O 1
ATOM 1405 N N . GLY A 1 189 ? 47.828 48.778 -12.078 1.00 30.01 189 GLY A N 1
ATOM 1406 C CA . GLY A 1 189 ? 48.940 49.738 -11.955 1.00 31.00 189 GLY A CA 1
ATOM 1407 C C . GLY A 1 189 ? 50.293 49.076 -11.746 1.00 30.38 189 GLY A C 1
ATOM 1408 O O . GLY A 1 189 ? 51.289 49.754 -11.995 1.00 29.17 189 GLY A O 1
ATOM 1409 N N . VAL A 1 190 ? 50.332 47.827 -11.251 1.00 30.78 190 VAL A N 1
ATOM 1410 C CA . VAL A 1 190 ? 51.606 47.149 -10.870 1.00 31.98 190 VAL A CA 1
ATOM 1411 C C . VAL A 1 190 ? 52.207 46.492 -12.099 1.00 30.21 190 VAL A C 1
ATOM 1412 O O . VAL A 1 190 ? 51.566 45.633 -12.705 1.00 28.71 190 VAL A O 1
ATOM 1416 N N . PRO A 1 191 ? 53.443 46.870 -12.503 1.00 30.89 191 PRO A N 1
ATOM 1417 C CA . PRO A 1 191 ? 54.048 46.257 -13.682 1.00 31.21 191 PRO A CA 1
ATOM 1418 C C . PRO A 1 191 ? 54.091 44.721 -13.579 1.00 30.85 191 PRO A C 1
ATOM 1419 O O . PRO A 1 191 ? 54.336 44.200 -12.501 1.00 30.97 191 PRO A O 1
ATOM 1423 N N . LEU A 1 192 ? 53.917 44.050 -14.714 1.00 30.81 192 LEU A N 1
ATOM 1424 C CA . LEU A 1 192 ? 54.061 42.579 -14.826 1.00 31.26 192 LEU A CA 1
ATOM 1425 C C . LEU A 1 192 ? 55.373 42.099 -14.183 1.00 31.73 192 LEU A C 1
ATOM 1426 O O . LEU A 1 192 ? 55.364 41.078 -13.498 1.00 31.38 192 LEU A O 1
ATOM 1431 N N . SER A 1 193 ? 56.473 42.804 -14.398 1.00 33.88 193 SER A N 1
ATOM 1432 C CA . SER A 1 193 ? 57.825 42.418 -13.887 1.00 35.47 193 SER A CA 1
ATOM 1433 C C . SER A 1 193 ? 57.818 42.234 -12.347 1.00 36.11 193 SER A C 1
ATOM 1434 O O . SER A 1 193 ? 58.573 41.401 -11.870 1.00 35.28 193 SER A O 1
ATOM 1437 N N . GLU A 1 194 ? 56.951 42.929 -11.589 1.00 35.57 194 GLU A N 1
ATOM 1438 C CA . GLU A 1 194 ? 56.877 42.716 -10.118 1.00 36.23 194 GLU A CA 1
ATOM 1439 C C . GLU A 1 194 ? 56.296 41.331 -9.802 1.00 35.90 194 GLU A C 1
ATOM 1440 O O . GLU A 1 194 ? 56.641 40.765 -8.745 1.00 37.96 194 GLU A O 1
ATOM 1446 N N . PHE A 1 195 ? 55.405 40.817 -10.646 1.00 34.62 195 PHE A N 1
ATOM 1447 C CA . PHE A 1 195 ? 54.812 39.462 -10.483 1.00 35.46 195 PHE A CA 1
ATOM 1448 C C . PHE A 1 195 ? 55.882 38.409 -10.805 1.00 38.78 195 PHE A C 1
ATOM 1449 O O . PHE A 1 195 ? 55.930 37.373 -10.114 1.00 42.55 195 PHE A O 1
ATOM 1457 N N . VAL A 1 196 ? 56.740 38.675 -11.786 1.00 38.06 196 VAL A N 1
ATOM 1458 C CA . VAL A 1 196 ? 57.883 37.774 -12.098 1.00 40.96 196 VAL A CA 1
ATOM 1459 C C . VAL A 1 196 ? 58.791 37.722 -10.865 1.00 42.36 196 VAL A C 1
ATOM 1460 O O . VAL A 1 196 ? 59.066 36.636 -10.364 1.00 43.20 196 VAL A O 1
ATOM 1464 N N . LYS A 1 197 ? 59.174 38.884 -10.360 1.00 44.36 197 LYS A N 1
ATOM 1465 C CA . LYS A 1 197 ? 60.014 39.060 -9.154 1.00 46.90 197 LYS A CA 1
ATOM 1466 C C . LYS A 1 197 ? 59.406 38.279 -7.977 1.00 45.89 197 LYS A C 1
ATOM 1467 O O . LYS A 1 197 ? 60.162 37.687 -7.239 1.00 43.81 197 LYS A O 1
ATOM 1473 N N . LYS A 1 198 ? 58.088 38.258 -7.800 1.00 44.45 198 LYS A N 1
ATOM 1474 C CA . LYS A 1 198 ? 57.418 37.535 -6.676 1.00 45.06 198 LYS A CA 1
ATOM 1475 C C . LYS A 1 198 ? 57.199 36.053 -7.023 1.00 44.64 198 LYS A C 1
ATOM 1476 O O . LYS A 1 198 ? 56.593 35.365 -6.218 1.00 43.71 198 LYS A O 1
ATOM 1482 N N . ASN A 1 199 ? 57.667 35.567 -8.173 1.00 46.66 199 ASN A N 1
ATOM 1483 C CA . ASN A 1 199 ? 57.505 34.154 -8.630 1.00 47.48 199 ASN A CA 1
ATOM 1484 C C . ASN A 1 199 ? 56.026 33.779 -8.663 1.00 43.94 199 ASN A C 1
ATOM 1485 O O . ASN A 1 199 ? 55.701 32.638 -8.316 1.00 42.86 199 ASN A O 1
ATOM 1490 N N . MET A 1 200 ? 55.160 34.700 -9.065 1.00 42.22 200 MET A N 1
ATOM 1491 C CA . MET A 1 200 ? 53.722 34.391 -9.263 1.00 40.63 200 MET A CA 1
ATOM 1492 C C . MET A 1 200 ? 53.510 33.994 -10.721 1.00 38.41 200 MET A C 1
ATOM 1493 O O . MET A 1 200 ? 52.519 33.360 -11.012 1.00 38.37 200 MET A O 1
ATOM 1498 N N . ILE A 1 201 ? 54.451 34.346 -11.582 1.00 38.19 201 ILE A N 1
ATOM 1499 C CA . ILE A 1 201 ? 54.471 33.936 -13.020 1.00 38.03 201 ILE A CA 1
ATOM 1500 C C . ILE A 1 201 ? 55.940 33.962 -13.473 1.00 38.69 201 ILE A C 1
ATOM 1501 O O . ILE A 1 201 ? 56.697 34.812 -12.954 1.00 39.01 201 ILE A O 1
ATOM 1506 N N . SER A 1 202 ? 56.348 33.057 -14.363 1.00 39.25 202 SER A N 1
ATOM 1507 C CA . SER A 1 202 ? 57.746 32.950 -14.856 1.00 39.06 202 SER A CA 1
ATOM 1508 C C . SER A 1 202 ? 57.824 33.598 -16.236 1.00 39.05 202 SER A C 1
ATOM 1509 O O . SER A 1 202 ? 56.762 33.743 -16.890 1.00 39.73 202 SER A O 1
ATOM 1512 N N . GLN A 1 203 ? 59.018 33.948 -16.703 1.00 39.34 203 GLN A N 1
ATOM 1513 C CA . GLN A 1 203 ? 59.201 34.502 -18.062 1.00 40.29 203 GLN A CA 1
ATOM 1514 C C . GLN A 1 203 ? 58.776 33.423 -19.083 1.00 41.97 203 GLN A C 1
ATOM 1515 O O . GLN A 1 203 ? 58.241 33.773 -20.183 1.00 41.61 203 GLN A O 1
ATOM 1521 N N . ASN A 1 204 ? 58.971 32.140 -18.766 1.00 43.36 204 ASN A N 1
ATOM 1522 C CA . ASN A 1 204 ? 58.568 31.027 -19.667 1.00 44.61 204 ASN A CA 1
ATOM 1523 C C . ASN A 1 204 ? 57.048 30.998 -19.779 1.00 42.28 204 ASN A C 1
ATOM 1524 O O . ASN A 1 204 ? 56.542 30.790 -20.898 1.00 42.13 204 ASN A O 1
ATOM 1529 N N . GLU A 1 205 ? 56.346 31.220 -18.673 1.00 39.73 205 GLU A N 1
ATOM 1530 C CA . GLU A 1 205 ? 54.874 31.261 -18.706 1.00 38.70 205 GLU A CA 1
ATOM 1531 C C . GLU A 1 205 ? 54.422 32.456 -19.553 1.00 37.04 205 GLU A C 1
ATOM 1532 O O . GLU A 1 205 ? 53.491 32.281 -20.357 1.00 37.23 205 GLU A O 1
ATOM 1538 N N . ILE A 1 206 ? 55.106 33.583 -19.469 1.00 37.48 206 ILE A N 1
ATOM 1539 C CA . ILE A 1 206 ? 54.742 34.778 -20.279 1.00 38.94 206 ILE A CA 1
ATOM 1540 C C . ILE A 1 206 ? 54.970 34.474 -21.766 1.00 40.22 206 ILE A C 1
ATOM 1541 O O . ILE A 1 206 ? 54.071 34.785 -22.585 1.00 38.31 206 ILE A O 1
ATOM 1546 N N . GLN A 1 207 ? 56.080 33.824 -22.106 1.00 41.67 207 GLN A N 1
ATOM 1547 C CA . GLN A 1 207 ? 56.378 33.460 -23.517 1.00 42.86 207 GLN A CA 1
ATOM 1548 C C . GLN A 1 207 ? 55.290 32.522 -24.025 1.00 40.80 207 GLN A C 1
ATOM 1549 O O . GLN A 1 207 ? 54.895 32.653 -25.174 1.00 42.28 207 GLN A O 1
ATOM 1555 N N . GLU A 1 208 ? 54.861 31.579 -23.202 1.00 41.15 208 GLU A N 1
ATOM 1556 C CA . GLU A 1 208 ? 53.858 30.572 -23.615 1.00 42.31 208 GLU A CA 1
ATOM 1557 C C . GLU A 1 208 ? 52.529 31.311 -23.843 1.00 39.19 208 GLU A C 1
ATOM 1558 O O . GLU A 1 208 ? 51.855 31.068 -24.853 1.00 39.88 208 GLU A O 1
ATOM 1564 N N . ILE A 1 209 ? 52.202 32.269 -22.988 1.00 36.23 209 ILE A N 1
ATOM 1565 C CA . ILE A 1 209 ? 50.979 33.105 -23.134 1.00 32.83 209 ILE A CA 1
ATOM 1566 C C . ILE A 1 209 ? 51.082 33.933 -24.412 1.00 32.33 209 ILE A C 1
ATOM 1567 O O . ILE A 1 209 ? 50.072 34.063 -25.105 1.00 33.31 209 ILE A O 1
ATOM 1572 N N . ILE A 1 210 ? 52.244 34.465 -24.752 1.00 33.59 210 ILE A N 1
ATOM 1573 C CA . ILE A 1 210 ? 52.422 35.253 -26.000 1.00 34.11 210 ILE A CA 1
ATOM 1574 C C . ILE A 1 210 ? 52.172 34.344 -27.212 1.00 35.65 210 ILE A C 1
ATOM 1575 O O . ILE A 1 210 ? 51.458 34.797 -28.151 1.00 37.29 210 ILE A O 1
ATOM 1580 N N . GLN A 1 211 ? 52.656 33.099 -27.171 1.00 36.78 211 GLN A N 1
ATOM 1581 C CA . GLN A 1 211 ? 52.458 32.109 -28.249 1.00 37.63 211 GLN A CA 1
ATOM 1582 C C . GLN A 1 211 ? 50.973 31.762 -28.363 1.00 36.83 211 GLN A C 1
ATOM 1583 O O . GLN A 1 211 ? 50.429 31.832 -29.499 1.00 34.56 211 GLN A O 1
ATOM 1589 N N . LYS A 1 212 ? 50.313 31.435 -27.261 1.00 36.35 212 LYS A N 1
ATOM 1590 C CA . LYS A 1 212 ? 48.853 31.199 -27.315 1.00 36.26 212 LYS A CA 1
ATOM 1591 C C . LYS A 1 212 ? 48.126 32.415 -27.888 1.00 33.16 212 LYS A C 1
ATOM 1592 O O . LYS A 1 212 ? 47.148 32.218 -28.624 1.00 32.16 212 LYS A O 1
ATOM 1598 N N . THR A 1 213 ? 48.562 33.632 -27.553 1.00 32.29 213 THR A N 1
ATOM 1599 C CA . THR A 1 213 ? 47.915 34.862 -28.068 1.00 29.96 213 THR A CA 1
ATOM 1600 C C . THR A 1 213 ? 48.078 34.900 -29.594 1.00 30.68 213 THR A C 1
ATOM 1601 O O . THR A 1 213 ? 47.066 35.141 -30.303 1.00 31.97 213 THR A O 1
ATOM 1605 N N . ARG A 1 214 ? 49.276 34.663 -30.103 1.00 30.36 214 ARG A N 1
ATOM 1606 C CA . ARG A 1 214 ? 49.532 34.774 -31.557 1.00 32.07 214 ARG A CA 1
ATOM 1607 C C . ARG A 1 214 ? 48.651 33.782 -32.309 1.00 32.12 214 ARG A C 1
ATOM 1608 O O . ARG A 1 214 ? 48.198 34.129 -33.387 1.00 33.04 214 ARG A O 1
ATOM 1616 N N . ASN A 1 215 ? 48.472 32.584 -31.752 1.00 31.97 215 ASN A N 1
ATOM 1617 C CA . ASN A 1 215 ? 47.881 31.397 -32.403 1.00 33.30 215 ASN A CA 1
ATOM 1618 C C . ASN A 1 215 ? 46.383 31.307 -32.089 1.00 31.78 215 ASN A C 1
ATOM 1619 O O . ASN A 1 215 ? 45.763 30.389 -32.606 1.00 31.26 215 ASN A O 1
ATOM 1624 N N . MET A 1 216 ? 45.809 32.248 -31.338 1.00 30.81 216 MET A N 1
ATOM 1625 C CA . MET A 1 216 ? 44.435 32.098 -30.776 1.00 30.57 216 MET A CA 1
ATOM 1626 C C . MET A 1 216 ? 43.408 32.031 -31.887 1.00 30.12 216 MET A C 1
ATOM 1627 O O . MET A 1 216 ? 42.478 31.164 -31.812 1.00 29.85 216 MET A O 1
ATOM 1632 N N . GLY A 1 217 ? 43.501 32.942 -32.843 1.00 30.62 217 GLY A N 1
ATOM 1633 C CA . GLY A 1 217 ? 42.564 32.944 -33.981 1.00 30.58 217 GLY A CA 1
ATOM 1634 C C . GLY A 1 217 ? 42.532 31.593 -34.693 1.00 30.42 217 GLY A C 1
ATOM 1635 O O . GLY A 1 217 ? 41.431 31.093 -34.928 1.00 29.68 217 GLY A O 1
ATOM 1636 N N . ALA A 1 218 ? 43.684 31.011 -34.994 1.00 30.44 218 ALA A N 1
ATOM 1637 C CA . ALA A 1 218 ? 43.783 29.704 -35.682 1.00 32.60 218 ALA A CA 1
ATOM 1638 C C . ALA A 1 218 ? 43.237 28.612 -34.747 1.00 33.35 218 ALA A C 1
ATOM 1639 O O . ALA A 1 218 ? 42.603 27.669 -35.265 1.00 34.52 218 ALA A O 1
ATOM 1641 N N . GLU A 1 219 ? 43.457 28.729 -33.429 1.00 34.00 219 GLU A N 1
ATOM 1642 C CA . GLU A 1 219 ? 43.015 27.683 -32.458 1.00 34.67 219 GLU A CA 1
ATOM 1643 C C . GLU A 1 219 ? 41.484 27.671 -32.397 1.00 31.81 219 GLU A C 1
ATOM 1644 O O . GLU A 1 219 ? 40.895 26.598 -32.462 1.00 30.52 219 GLU A O 1
ATOM 1650 N N . ILE A 1 220 ? 40.864 28.834 -32.366 1.00 28.48 220 ILE A N 1
ATOM 1651 C CA . ILE A 1 220 ? 39.382 28.956 -32.352 1.00 29.25 220 ILE A CA 1
ATOM 1652 C C . ILE A 1 220 ? 38.838 28.384 -33.664 1.00 29.67 220 ILE A C 1
ATOM 1653 O O . ILE A 1 220 ? 37.846 27.663 -33.611 1.00 28.62 220 ILE A O 1
ATOM 1658 N N . ILE A 1 221 ? 39.462 28.720 -34.797 1.00 32.37 221 ILE A N 1
ATOM 1659 C CA . ILE A 1 221 ? 39.032 28.193 -36.117 1.00 33.87 221 ILE A CA 1
ATOM 1660 C C . ILE A 1 221 ? 39.139 26.659 -36.060 1.00 37.18 221 ILE A C 1
ATOM 1661 O O . ILE A 1 221 ? 38.196 25.993 -36.518 1.00 36.94 221 ILE A O 1
ATOM 1666 N N . LYS A 1 222 ? 40.222 26.126 -35.498 1.00 38.42 222 LYS A N 1
ATOM 1667 C CA . LYS A 1 222 ? 40.469 24.665 -35.456 1.00 42.81 222 LYS A CA 1
ATOM 1668 C C . LYS A 1 222 ? 39.423 23.972 -34.583 1.00 41.01 222 LYS A C 1
ATOM 1669 O O . LYS A 1 222 ? 39.034 22.881 -34.927 1.00 42.73 222 LYS A O 1
ATOM 1675 N N . LEU A 1 223 ? 38.990 24.577 -33.480 1.00 39.90 223 LEU A N 1
ATOM 1676 C CA . LEU A 1 223 ? 38.070 23.950 -32.499 1.00 38.59 223 LEU A CA 1
ATOM 1677 C C . LEU A 1 223 ? 36.606 24.180 -32.917 1.00 39.41 223 LEU A C 1
ATOM 1678 O O . LEU A 1 223 ? 35.812 23.247 -32.906 1.00 41.97 223 LEU A O 1
ATOM 1683 N N . ALA A 1 224 ? 36.244 25.411 -33.205 1.00 38.29 224 ALA A N 1
ATOM 1684 C CA . ALA A 1 224 ? 34.859 25.841 -33.449 1.00 36.94 224 ALA A CA 1
ATOM 1685 C C . ALA A 1 224 ? 34.504 25.694 -34.938 1.00 37.19 224 ALA A C 1
ATOM 1686 O O . ALA A 1 224 ? 33.340 25.922 -35.265 1.00 36.94 224 ALA A O 1
ATOM 1688 N N . LYS A 1 225 ? 35.449 25.379 -35.818 1.00 38.44 225 LYS A N 1
ATOM 1689 C CA . LYS A 1 225 ? 35.204 25.306 -37.292 1.00 41.19 225 LYS A CA 1
ATOM 1690 C C . LYS A 1 225 ? 34.611 26.629 -37.803 1.00 39.14 225 LYS A C 1
ATOM 1691 O O . LYS A 1 225 ? 33.837 26.602 -38.765 1.00 41.64 225 LYS A O 1
ATOM 1697 N N . ALA A 1 226 ? 34.961 27.748 -37.180 1.00 37.20 226 ALA A N 1
ATOM 1698 C CA . ALA A 1 226 ? 34.487 29.108 -37.515 1.00 33.81 226 ALA A CA 1
ATOM 1699 C C . ALA A 1 226 ? 35.421 30.106 -36.808 1.00 31.96 226 ALA A C 1
ATOM 1700 O O . ALA A 1 226 ? 36.011 29.734 -35.782 1.00 29.87 226 ALA A O 1
ATOM 1702 N N . SER A 1 227 ? 35.596 31.298 -37.353 1.00 30.64 227 SER A N 1
ATOM 1703 C CA . SER A 1 227 ? 36.477 32.306 -36.746 1.00 31.19 227 SER A CA 1
ATOM 1704 C C . SER A 1 227 ? 35.697 32.968 -35.597 1.00 29.41 227 SER A C 1
ATOM 1705 O O . SER A 1 227 ? 34.452 32.871 -35.536 1.00 27.50 227 SER A O 1
ATOM 1708 N N . ALA A 1 228 ? 36.464 33.513 -34.680 1.00 27.69 228 ALA A N 1
ATOM 1709 C CA . ALA A 1 228 ? 35.969 34.227 -33.506 1.00 27.78 228 ALA A CA 1
ATOM 1710 C C . ALA A 1 228 ? 34.907 35.246 -33.943 1.00 25.47 228 ALA A C 1
ATOM 1711 O O . ALA A 1 228 ? 35.076 35.864 -34.974 1.00 27.50 228 ALA A O 1
ATOM 1713 N N . ALA A 1 229 ? 33.856 35.438 -33.167 1.00 25.08 229 ALA A N 1
ATOM 1714 C CA . ALA A 1 229 ? 32.780 36.406 -33.506 1.00 23.33 229 ALA A CA 1
ATOM 1715 C C . ALA A 1 229 ? 32.418 37.298 -32.320 1.00 22.35 229 ALA A C 1
ATOM 1716 O O . ALA A 1 229 ? 32.354 38.520 -32.501 1.00 22.38 229 ALA A O 1
ATOM 1718 N N . PHE A 1 230 ? 32.214 36.731 -31.134 1.00 21.91 230 PHE A N 1
ATOM 1719 C CA . PHE A 1 230 ? 31.767 37.471 -29.939 1.00 21.65 230 PHE A CA 1
ATOM 1720 C C . PHE A 1 230 ? 32.824 38.517 -29.546 1.00 21.49 230 PHE A C 1
ATOM 1721 O O . PHE A 1 230 ? 32.492 39.703 -29.341 1.00 22.17 230 PHE A O 1
ATOM 1729 N N . ALA A 1 231 ? 34.073 38.112 -29.381 1.00 21.97 231 ALA A N 1
ATOM 1730 C CA . ALA A 1 231 ? 35.136 39.029 -28.884 1.00 22.67 231 ALA A CA 1
ATOM 1731 C C . ALA A 1 231 ? 35.432 40.115 -29.931 1.00 22.21 231 ALA A C 1
ATOM 1732 O O . ALA A 1 231 ? 35.479 41.292 -29.588 1.00 24.14 231 ALA A O 1
ATOM 1734 N N . PRO A 1 232 ? 35.600 39.788 -31.235 1.00 22.83 232 PRO A N 1
ATOM 1735 C CA . PRO A 1 232 ? 35.702 40.831 -32.245 1.00 23.05 232 PRO A CA 1
ATOM 1736 C C . PRO A 1 232 ? 34.569 41.860 -32.197 1.00 22.29 232 PRO A C 1
ATOM 1737 O O . PRO A 1 232 ? 34.838 43.058 -32.261 1.00 23.58 232 PRO A O 1
ATOM 1741 N N . ALA A 1 233 ? 33.328 41.385 -32.054 1.00 22.62 233 ALA A N 1
ATOM 1742 C CA . ALA A 1 233 ? 32.147 42.255 -31.987 1.00 22.89 233 ALA A CA 1
ATOM 1743 C C . ALA A 1 233 ? 32.273 43.181 -30.782 1.00 21.28 233 ALA A C 1
ATOM 1744 O O . ALA A 1 233 ? 31.944 44.356 -30.916 1.00 21.48 233 ALA A O 1
ATOM 1746 N N . ALA A 1 234 ? 32.645 42.642 -29.623 1.00 22.11 234 ALA A N 1
ATOM 1747 C CA . ALA A 1 234 ? 32.753 43.449 -28.389 1.00 21.09 234 ALA A CA 1
ATOM 1748 C C . ALA A 1 234 ? 33.824 44.511 -28.597 1.00 20.72 234 ALA A C 1
ATOM 1749 O O . ALA A 1 234 ? 33.609 45.652 -28.214 1.00 20.26 234 ALA A O 1
ATOM 1751 N N . ALA A 1 235 ? 34.957 44.142 -29.206 1.00 20.43 235 ALA A N 1
ATOM 1752 C CA . ALA A 1 235 ? 36.065 45.087 -29.451 1.00 20.53 235 ALA A CA 1
ATOM 1753 C C . ALA A 1 235 ? 35.610 46.228 -30.353 1.00 21.33 235 ALA A C 1
ATOM 1754 O O . ALA A 1 235 ? 35.855 47.438 -30.033 1.00 20.67 235 ALA A O 1
ATOM 1756 N N . ILE A 1 236 ? 34.870 45.877 -31.403 1.00 23.01 236 ILE A N 1
ATOM 1757 C CA . ILE A 1 236 ? 34.333 46.893 -32.357 1.00 23.76 236 ILE A CA 1
ATOM 1758 C C . ILE A 1 236 ? 33.372 47.826 -31.616 1.00 24.11 236 ILE A C 1
ATOM 1759 O O . ILE A 1 236 ? 33.458 49.048 -31.775 1.00 26.25 236 ILE A O 1
ATOM 1764 N N . THR A 1 237 ? 32.484 47.261 -30.789 1.00 25.13 237 THR A N 1
ATOM 1765 C CA . THR A 1 237 ? 31.460 48.042 -30.045 1.00 24.63 237 THR A CA 1
ATOM 1766 C C . THR A 1 237 ? 32.165 49.013 -29.088 1.00 24.92 237 THR A C 1
ATOM 1767 O O . THR A 1 237 ? 31.713 50.167 -28.977 1.00 21.97 237 THR A O 1
ATOM 1771 N N . LYS A 1 238 ? 33.245 48.587 -28.427 1.00 26.40 238 LYS A N 1
ATOM 1772 C CA . LYS A 1 238 ? 33.998 49.510 -27.538 1.00 26.22 238 LYS A CA 1
ATOM 1773 C C . LYS A 1 238 ? 34.521 50.708 -28.355 1.00 24.42 238 LYS A C 1
ATOM 1774 O O . LYS A 1 238 ? 34.484 51.832 -27.837 1.00 21.42 238 LYS A O 1
ATOM 1780 N N . MET A 1 239 ? 35.060 50.470 -29.554 1.00 23.46 239 MET A N 1
ATOM 1781 C CA . MET A 1 239 ? 35.625 51.555 -30.399 1.00 23.84 239 MET A CA 1
ATOM 1782 C C . MET A 1 239 ? 34.504 52.488 -30.852 1.00 23.90 239 MET A C 1
ATOM 1783 O O . MET A 1 239 ? 34.687 53.732 -30.839 1.00 21.94 239 MET A O 1
ATOM 1788 N N . ILE A 1 240 ? 33.361 51.922 -31.247 1.00 25.10 240 ILE A N 1
ATOM 1789 C CA . ILE A 1 240 ? 32.169 52.718 -31.644 1.00 24.78 240 ILE A CA 1
ATOM 1790 C C . ILE A 1 240 ? 31.786 53.664 -30.500 1.00 24.90 240 ILE A C 1
ATOM 1791 O O . ILE A 1 240 ? 31.578 54.883 -30.750 1.00 23.07 240 ILE A O 1
ATOM 1796 N N . LYS A 1 241 ? 31.639 53.112 -29.296 1.00 23.11 241 LYS A N 1
ATOM 1797 C CA . LYS A 1 241 ? 31.197 53.863 -28.091 1.00 24.59 241 LYS A CA 1
ATOM 1798 C C . LYS A 1 241 ? 32.197 54.989 -27.781 1.00 24.34 241 LYS A C 1
ATOM 1799 O O . LYS A 1 241 ? 31.760 56.149 -27.487 1.00 23.15 241 LYS A O 1
ATOM 1805 N N . SER A 1 242 ? 33.497 54.740 -27.923 1.00 23.43 242 SER A N 1
ATOM 1806 C CA . SER A 1 242 ? 34.534 55.769 -27.695 1.00 25.04 242 SER A CA 1
ATOM 1807 C C . SER A 1 242 ? 34.369 56.950 -28.668 1.00 25.84 242 SER A C 1
ATOM 1808 O O . SER A 1 242 ? 34.532 58.114 -28.246 1.00 27.05 242 SER A O 1
ATOM 1811 N N . TYR A 1 243 ? 34.066 56.688 -29.934 1.00 26.06 243 TYR A N 1
ATOM 1812 C CA . TYR A 1 243 ? 33.855 57.747 -30.955 1.00 27.36 243 TYR A CA 1
ATOM 1813 C C . TYR A 1 243 ? 32.554 58.513 -30.668 1.00 27.32 243 TYR A C 1
ATOM 1814 O O . TYR A 1 243 ? 32.599 59.753 -30.582 1.00 26.34 243 TYR A O 1
ATOM 1823 N N . LEU A 1 244 ? 31.439 57.793 -30.525 1.00 28.41 244 LEU A N 1
ATOM 1824 C CA . LEU A 1 244 ? 30.091 58.390 -30.350 1.00 29.34 244 LEU A CA 1
ATOM 1825 C C . LEU A 1 244 ? 30.027 59.215 -29.077 1.00 29.42 244 LEU A C 1
ATOM 1826 O O . LEU A 1 244 ? 29.424 60.254 -29.126 1.00 31.06 244 LEU A O 1
ATOM 1831 N N . TYR A 1 245 ? 30.585 58.768 -27.973 1.00 28.23 245 TYR A N 1
ATOM 1832 C CA . TYR A 1 245 ? 30.506 59.483 -26.680 1.00 29.88 245 TYR A CA 1
ATOM 1833 C C . TYR A 1 245 ? 31.794 60.261 -26.410 1.00 31.01 245 TYR A C 1
ATOM 1834 O O . TYR A 1 245 ? 31.966 60.785 -25.294 1.00 33.30 245 TYR A O 1
ATOM 1843 N N . ASN A 1 246 ? 32.650 60.431 -27.410 1.00 29.66 246 ASN A N 1
ATOM 1844 C CA . ASN A 1 246 ? 33.804 61.353 -27.290 1.00 30.12 246 ASN A CA 1
ATOM 1845 C C . ASN A 1 246 ? 34.612 60.970 -26.046 1.00 28.11 246 ASN A C 1
ATOM 1846 O O . ASN A 1 246 ? 34.932 61.845 -25.262 1.00 26.13 246 ASN A O 1
ATOM 1851 N N . GLU A 1 247 ? 34.979 59.703 -25.887 1.00 25.74 247 GLU A N 1
ATOM 1852 C CA . GLU A 1 247 ? 35.404 59.209 -24.551 1.00 26.30 247 GLU A CA 1
ATOM 1853 C C . GLU A 1 247 ? 36.924 59.330 -24.362 1.00 27.32 247 GLU A C 1
ATOM 1854 O O . GLU A 1 247 ? 37.342 59.186 -23.205 1.00 25.19 247 GLU A O 1
ATOM 1860 N N . ASN A 1 248 ? 37.717 59.448 -25.445 1.00 27.77 248 ASN A N 1
ATOM 1861 C CA . ASN A 1 248 ? 39.193 59.358 -25.385 1.00 28.76 248 ASN A CA 1
ATOM 1862 C C . ASN A 1 248 ? 39.637 58.080 -24.672 1.00 28.58 248 ASN A C 1
ATOM 1863 O O . ASN A 1 248 ? 40.577 58.120 -23.852 1.00 28.38 248 ASN A O 1
ATOM 1868 N N . ASN A 1 249 ? 38.951 56.982 -24.918 1.00 27.45 249 ASN A N 1
ATOM 1869 C CA . ASN A 1 249 ? 39.434 55.653 -24.494 1.00 28.43 249 ASN A CA 1
ATOM 1870 C C . ASN A 1 249 ? 40.672 55.290 -25.320 1.00 28.75 249 ASN A C 1
ATOM 1871 O O . ASN A 1 249 ? 40.854 55.778 -26.456 1.00 29.74 249 ASN A O 1
ATOM 1876 N N . LEU A 1 250 ? 41.530 54.486 -24.731 1.00 32.30 250 LEU A N 1
ATOM 1877 C CA . LEU A 1 250 ? 42.894 54.158 -25.229 1.00 36.14 250 LEU A CA 1
ATOM 1878 C C . LEU A 1 250 ? 42.897 52.733 -25.774 1.00 37.50 250 LEU A C 1
ATOM 1879 O O . LEU A 1 250 ? 42.344 51.859 -25.126 1.00 33.98 250 LEU A O 1
ATOM 1884 N N . PHE A 1 251 ? 43.413 52.546 -26.969 1.00 34.08 251 PHE A N 1
ATOM 1885 C CA . PHE A 1 251 ? 43.323 51.241 -27.659 1.00 35.64 251 PHE A CA 1
ATOM 1886 C C . PHE A 1 251 ? 44.594 51.074 -28.478 1.00 31.14 251 PHE A C 1
ATOM 1887 O O . PHE A 1 251 ? 45.219 52.063 -28.822 1.00 31.69 251 PHE A O 1
ATOM 1895 N N . THR A 1 252 ? 44.944 49.850 -28.770 1.00 30.59 252 THR A N 1
ATOM 1896 C CA . THR A 1 252 ? 45.757 49.513 -29.956 1.00 32.67 252 THR A CA 1
ATOM 1897 C C . THR A 1 252 ? 44.756 49.138 -31.039 1.00 32.19 252 THR A C 1
ATOM 1898 O O . THR A 1 252 ? 43.834 48.337 -30.775 1.00 31.33 252 THR A O 1
ATOM 1902 N N . CYS A 1 253 ? 44.862 49.827 -32.155 1.00 34.73 253 CYS A N 1
ATOM 1903 C CA . CYS A 1 253 ? 44.019 49.579 -33.342 1.00 33.81 253 CYS A CA 1
ATOM 1904 C C . CYS A 1 253 ? 44.862 49.953 -34.554 1.00 33.25 253 CYS A C 1
ATOM 1905 O O . CYS A 1 253 ? 45.919 50.639 -34.397 1.00 30.83 253 CYS A O 1
ATOM 1908 N N . ALA A 1 254 ? 44.481 49.500 -35.739 1.00 33.45 254 ALA A N 1
ATOM 1909 C CA . ALA A 1 254 ? 45.188 49.933 -36.964 1.00 34.46 254 ALA A CA 1
ATOM 1910 C C . ALA A 1 254 ? 44.851 51.410 -37.153 1.00 33.14 254 ALA A C 1
ATOM 1911 O O . ALA A 1 254 ? 43.693 51.711 -37.230 1.00 31.84 254 ALA A O 1
ATOM 1913 N N . VAL A 1 255 ? 45.861 52.259 -37.206 1.00 34.83 255 VAL A N 1
ATOM 1914 C CA . VAL A 1 255 ? 45.733 53.744 -37.299 1.00 35.55 255 VAL A CA 1
ATOM 1915 C C . VAL A 1 255 ? 46.814 54.274 -38.229 1.00 35.14 255 VAL A C 1
ATOM 1916 O O . VAL A 1 255 ? 47.831 53.625 -38.344 1.00 34.24 255 VAL A O 1
ATOM 1920 N N . TYR A 1 256 ? 46.609 55.434 -38.831 1.00 36.72 256 TYR A N 1
ATOM 1921 C CA . TYR A 1 256 ? 47.590 56.062 -39.733 1.00 37.81 256 TYR A CA 1
ATOM 1922 C C . TYR A 1 256 ? 48.755 56.637 -38.923 1.00 38.31 256 TYR A C 1
ATOM 1923 O O . TYR A 1 256 ? 48.548 57.613 -38.122 1.00 39.97 256 TYR A O 1
ATOM 1932 N N . LEU A 1 257 ? 49.932 56.066 -39.141 1.00 38.39 257 LEU A N 1
ATOM 1933 C CA . LEU A 1 257 ? 51.190 56.609 -38.618 1.00 39.36 257 LEU A CA 1
ATOM 1934 C C . LEU A 1 257 ? 51.814 57.461 -39.716 1.00 43.75 257 LEU A C 1
ATOM 1935 O O . LEU A 1 257 ? 51.943 56.992 -40.881 1.00 40.90 257 LEU A O 1
ATOM 1940 N N . ASN A 1 258 ? 52.270 58.642 -39.326 1.00 50.57 258 ASN A N 1
ATOM 1941 C CA . ASN A 1 258 ? 53.162 59.439 -40.191 1.00 58.22 258 ASN A CA 1
ATOM 1942 C C . ASN A 1 258 ? 54.286 60.045 -39.359 1.00 58.72 258 ASN A C 1
ATOM 1943 O O . ASN A 1 258 ? 54.180 61.213 -39.004 1.00 60.49 258 ASN A O 1
ATOM 1948 N N . GLY A 1 259 ? 55.359 59.281 -39.172 1.00 57.48 259 GLY A N 1
ATOM 1949 C CA . GLY A 1 259 ? 56.517 59.673 -38.347 1.00 57.36 259 GLY A CA 1
ATOM 1950 C C . GLY A 1 259 ? 56.617 58.851 -37.081 1.00 56.21 259 GLY A C 1
ATOM 1951 O O . GLY A 1 259 ? 57.756 58.546 -36.638 1.00 59.34 259 GLY A O 1
ATOM 1952 N N . HIS A 1 260 ? 55.481 58.474 -36.516 1.00 52.66 260 HIS A N 1
ATOM 1953 C CA . HIS A 1 260 ? 55.382 57.684 -35.266 1.00 50.04 260 HIS A CA 1
ATOM 1954 C C . HIS A 1 260 ? 56.094 56.331 -35.430 1.00 49.34 260 HIS A C 1
ATOM 1955 O O . HIS A 1 260 ? 55.801 55.617 -36.386 1.00 48.06 260 HIS A O 1
ATOM 1962 N N . TYR A 1 261 ? 56.955 55.980 -34.475 1.00 45.51 261 TYR A N 1
ATOM 1963 C CA . TYR A 1 261 ? 57.626 54.671 -34.374 1.00 45.51 261 TYR A CA 1
ATOM 1964 C C . TYR A 1 261 ? 58.389 54.369 -35.669 1.00 48.56 261 TYR A C 1
ATOM 1965 O O . TYR A 1 261 ? 58.404 53.232 -36.112 1.00 48.74 261 TYR A O 1
ATOM 1974 N N . ASN A 1 262 ? 58.976 55.404 -36.289 1.00 51.87 262 ASN A N 1
ATOM 1975 C CA . ASN A 1 262 ? 59.775 55.341 -37.549 1.00 53.74 262 ASN A CA 1
ATOM 1976 C C . ASN A 1 262 ? 58.907 54.887 -38.729 1.00 53.07 262 ASN A C 1
ATOM 1977 O O . ASN A 1 262 ? 59.446 54.368 -39.699 1.00 51.37 262 ASN A O 1
ATOM 1982 N N . CYS A 1 263 ? 57.609 55.151 -38.703 1.00 53.58 263 CYS A N 1
ATOM 1983 C CA . CYS A 1 263 ? 56.704 54.643 -39.757 1.00 54.93 263 CYS A CA 1
ATOM 1984 C C . CYS A 1 263 ? 56.131 55.817 -40.539 1.00 53.20 263 CYS A C 1
ATOM 1985 O O . CYS A 1 263 ? 55.608 56.723 -39.940 1.00 51.78 263 CYS A O 1
ATOM 1988 N N . SER A 1 264 ? 56.247 55.759 -41.863 1.00 55.31 264 SER A N 1
ATOM 1989 C CA . SER A 1 264 ? 55.728 56.811 -42.766 1.00 54.61 264 SER A CA 1
ATOM 1990 C C . SER A 1 264 ? 54.510 56.230 -43.489 1.00 52.47 264 SER A C 1
ATOM 1991 O O . SER A 1 264 ? 54.586 55.105 -43.994 1.00 51.72 264 SER A O 1
ATOM 1994 N N . ASN A 1 265 ? 53.400 56.958 -43.444 1.00 52.90 265 ASN A N 1
ATOM 1995 C CA . ASN A 1 265 ? 52.307 56.888 -44.434 1.00 52.55 265 ASN A CA 1
ATOM 1996 C C . ASN A 1 265 ? 51.754 55.462 -44.527 1.00 50.84 265 ASN A C 1
ATOM 1997 O O . ASN A 1 265 ? 51.563 54.965 -45.634 1.00 51.91 265 ASN A O 1
ATOM 2002 N N . LEU A 1 266 ? 51.445 54.841 -43.395 1.00 49.24 266 LEU A N 1
ATOM 2003 C CA . LEU A 1 266 ? 50.860 53.477 -43.388 1.00 45.72 266 LEU A CA 1
ATOM 2004 C C . LEU A 1 266 ? 49.921 53.305 -42.193 1.00 41.30 266 LEU A C 1
ATOM 2005 O O . LEU A 1 266 ? 50.210 53.850 -41.116 1.00 38.21 266 LEU A O 1
ATOM 2010 N N . PHE A 1 267 ? 48.819 52.606 -42.391 1.00 38.48 267 PHE A N 1
ATOM 2011 C CA . PHE A 1 267 ? 47.934 52.167 -41.287 1.00 37.45 267 PHE A CA 1
ATOM 2012 C C . PHE A 1 267 ? 48.479 50.851 -40.730 1.00 37.78 267 PHE A C 1
ATOM 2013 O O . PHE A 1 267 ? 48.700 49.882 -41.504 1.00 36.81 267 PHE A O 1
ATOM 2021 N N . VAL A 1 268 ? 48.735 50.816 -39.429 1.00 36.76 268 VAL A N 1
ATOM 2022 C CA . VAL A 1 268 ? 49.255 49.619 -38.725 1.00 37.26 268 VAL A CA 1
ATOM 2023 C C . VAL A 1 268 ? 48.804 49.697 -37.270 1.00 34.95 268 VAL A C 1
ATOM 2024 O O . VAL A 1 268 ? 48.472 50.809 -36.764 1.00 32.44 268 VAL A O 1
ATOM 2028 N N . GLY A 1 269 ? 48.752 48.544 -36.628 1.00 34.97 269 GLY A N 1
ATOM 2029 C CA . GLY A 1 269 ? 48.391 48.427 -35.207 1.00 33.37 269 GLY A CA 1
ATOM 2030 C C . GLY A 1 269 ? 49.314 49.256 -34.347 1.00 33.97 269 GLY A C 1
ATOM 2031 O O . GLY A 1 269 ? 50.543 49.023 -34.367 1.00 32.84 269 GLY A O 1
ATOM 2032 N N . SER A 1 270 ? 48.756 50.210 -33.601 1.00 32.65 270 SER A N 1
ATOM 2033 C CA . SER A 1 270 ? 49.551 51.139 -32.778 1.00 32.21 270 SER A CA 1
ATOM 2034 C C . SER A 1 270 ? 48.685 51.700 -31.651 1.00 31.68 270 SER A C 1
ATOM 2035 O O . SER A 1 270 ? 47.464 51.458 -31.603 1.00 31.09 270 SER A O 1
ATOM 2038 N N . THR A 1 271 ? 49.341 52.390 -30.728 1.00 30.61 271 THR A N 1
ATOM 2039 C CA . THR A 1 271 ? 48.715 53.063 -29.580 1.00 29.40 271 THR A CA 1
ATOM 2040 C C . THR A 1 271 ? 47.952 54.279 -30.112 1.00 30.20 271 THR A C 1
ATOM 2041 O O . THR A 1 271 ? 48.550 55.128 -30.866 1.00 31.82 271 THR A O 1
ATOM 2045 N N . ALA A 1 272 ? 46.694 54.405 -29.721 1.00 29.76 272 ALA A N 1
ATOM 2046 C CA . ALA A 1 272 ? 45.821 55.522 -30.150 1.00 31.34 272 ALA A CA 1
ATOM 2047 C C . ALA A 1 272 ? 44.772 55.816 -29.092 1.00 30.73 272 ALA A C 1
ATOM 2048 O O . ALA A 1 272 ? 44.410 54.906 -28.277 1.00 26.47 272 ALA A O 1
ATOM 2050 N N . LYS A 1 273 ? 44.214 57.024 -29.149 1.00 31.67 273 LYS A N 1
ATOM 2051 C CA . LYS A 1 273 ? 42.933 57.230 -28.444 1.00 31.45 273 LYS A CA 1
ATOM 2052 C C . LYS A 1 273 ? 41.824 57.532 -29.467 1.00 30.15 273 LYS A C 1
ATOM 2053 O O . LYS A 1 273 ? 42.114 58.120 -30.529 1.00 33.18 273 LYS A O 1
ATOM 2059 N N . ILE A 1 274 ? 40.596 57.202 -29.106 1.00 28.41 274 ILE A N 1
ATOM 2060 C CA . ILE A 1 274 ? 39.402 57.473 -29.945 1.00 28.67 274 ILE A CA 1
ATOM 2061 C C . ILE A 1 274 ? 38.463 58.464 -29.245 1.00 27.45 274 ILE A C 1
ATOM 2062 O O . ILE A 1 274 ? 38.067 58.247 -28.092 1.00 26.47 274 ILE A O 1
ATOM 2067 N N . ASN A 1 275 ? 38.130 59.531 -29.951 1.00 29.17 275 ASN A N 1
ATOM 2068 C CA . ASN A 1 275 ? 37.132 60.543 -29.534 1.00 30.02 275 ASN A CA 1
ATOM 2069 C C . ASN A 1 275 ? 36.303 60.898 -30.768 1.00 31.13 275 ASN A C 1
ATOM 2070 O O . ASN A 1 275 ? 36.458 60.218 -31.796 1.00 30.64 275 ASN A O 1
ATOM 2075 N N . ASN A 1 276 ? 35.430 61.888 -30.670 1.00 33.20 276 ASN A N 1
ATOM 2076 C CA . ASN A 1 276 ? 34.450 62.169 -31.754 1.00 35.22 276 ASN A CA 1
ATOM 2077 C C . ASN A 1 276 ? 35.152 62.813 -32.945 1.00 35.93 276 ASN A C 1
ATOM 2078 O O . ASN A 1 276 ? 34.452 63.051 -33.904 1.00 37.67 276 ASN A O 1
ATOM 2083 N N . LYS A 1 277 ? 36.471 63.050 -32.912 1.00 36.43 277 LYS A N 1
ATOM 2084 C CA . LYS A 1 277 ? 37.210 63.518 -34.121 1.00 37.89 277 LYS A CA 1
ATOM 2085 C C . LYS A 1 277 ? 37.988 62.350 -34.718 1.00 36.09 277 LYS A C 1
ATOM 2086 O O . LYS A 1 277 ? 38.746 62.562 -35.681 1.00 37.47 277 LYS A O 1
ATOM 2092 N N . GLY A 1 278 ? 37.899 61.163 -34.120 1.00 32.91 278 GLY A N 1
ATOM 2093 C CA . GLY A 1 278 ? 38.468 59.946 -34.732 1.00 31.50 278 GLY A CA 1
ATOM 2094 C C . GLY A 1 278 ? 39.485 59.264 -33.847 1.00 31.35 278 GLY A C 1
ATOM 2095 O O . GLY A 1 278 ? 39.367 59.315 -32.590 1.00 29.57 278 GLY A O 1
ATOM 2096 N N . ALA A 1 279 ? 40.460 58.654 -34.497 1.00 31.01 279 ALA A N 1
ATOM 2097 C CA . ALA A 1 279 ? 41.554 57.872 -33.898 1.00 31.76 279 ALA A CA 1
ATOM 2098 C C . ALA A 1 279 ? 42.853 58.665 -34.084 1.00 32.27 279 ALA A C 1
ATOM 2099 O O . ALA A 1 279 ? 43.173 59.028 -35.218 1.00 33.39 279 ALA A O 1
ATOM 2101 N N . HIS A 1 280 ? 43.546 58.918 -32.988 1.00 33.43 280 HIS A N 1
ATOM 2102 C CA . HIS A 1 280 ? 44.730 59.805 -32.879 1.00 34.56 280 HIS A CA 1
ATOM 2103 C C . HIS A 1 280 ? 45.885 58.982 -32.333 1.00 35.55 280 HIS A C 1
ATOM 2104 O O . HIS A 1 280 ? 45.783 58.457 -31.225 1.00 35.80 280 HIS A O 1
ATOM 2111 N N . PRO A 1 281 ? 46.948 58.734 -33.124 1.00 35.76 281 PRO A N 1
ATOM 2112 C CA . PRO A 1 281 ? 48.047 57.931 -32.635 1.00 36.21 281 PRO A CA 1
ATOM 2113 C C . PRO A 1 281 ? 48.855 58.706 -31.591 1.00 36.05 281 PRO A C 1
ATOM 2114 O O . PRO A 1 281 ? 48.855 59.884 -31.636 1.00 35.34 281 PRO A O 1
ATOM 2118 N N . VAL A 1 282 ? 49.528 57.981 -30.705 1.00 37.97 282 VAL A N 1
ATOM 2119 C CA . VAL A 1 282 ? 50.547 58.529 -29.766 1.00 39.93 282 VAL A CA 1
ATOM 2120 C C . VAL A 1 282 ? 51.772 57.605 -29.827 1.00 39.09 282 VAL A C 1
ATOM 2121 O O . VAL A 1 282 ? 51.634 56.398 -30.078 1.00 38.08 282 VAL A O 1
ATOM 2125 N N . GLU A 1 283 ? 52.941 58.176 -29.663 1.00 42.03 283 GLU A N 1
ATOM 2126 C CA . GLU A 1 283 ? 54.209 57.412 -29.690 1.00 42.76 283 GLU A CA 1
ATOM 2127 C C . GLU A 1 283 ? 54.741 57.312 -28.270 1.00 43.10 283 GLU A C 1
ATOM 2128 O O . GLU A 1 283 ? 54.792 58.336 -27.626 1.00 42.23 283 GLU A O 1
ATOM 2134 N N . PHE A 1 284 ? 55.107 56.117 -27.800 1.00 43.07 284 PHE A N 1
ATOM 2135 C CA . PHE A 1 284 ? 55.789 55.915 -26.501 1.00 42.57 284 PHE A CA 1
ATOM 2136 C C . PHE A 1 284 ? 57.245 55.527 -26.725 1.00 45.36 284 PHE A C 1
ATOM 2137 O O . PHE A 1 284 ? 57.583 54.983 -27.782 1.00 46.78 284 PHE A O 1
ATOM 2145 N N . PRO A 1 285 ? 58.129 55.780 -25.736 1.00 46.92 285 PRO A N 1
ATOM 2146 C CA . PRO A 1 285 ? 59.539 55.375 -25.820 1.00 48.03 285 PRO A CA 1
ATOM 2147 C C . PRO A 1 285 ? 59.707 53.856 -25.820 1.00 47.94 285 PRO A C 1
ATOM 2148 O O . PRO A 1 285 ? 59.414 53.260 -24.837 1.00 53.28 285 PRO A O 1
ATOM 2152 N N . LEU A 1 286 ? 60.075 53.270 -26.947 1.00 46.90 286 LEU A N 1
ATOM 2153 C CA . LEU A 1 286 ? 60.409 51.833 -27.040 1.00 46.49 286 LEU A CA 1
ATOM 2154 C C . LEU A 1 286 ? 61.914 51.681 -26.822 1.00 45.22 286 LEU A C 1
ATOM 2155 O O . LEU A 1 286 ? 62.676 52.541 -27.160 1.00 45.09 286 LEU A O 1
ATOM 2160 N N . THR A 1 287 ? 62.288 50.573 -26.249 1.00 45.18 287 THR A N 1
ATOM 2161 C CA . THR A 1 287 ? 63.599 49.917 -26.287 1.00 47.98 287 THR A CA 1
ATOM 2162 C C . THR A 1 287 ? 64.034 49.755 -27.734 1.00 50.80 287 THR A C 1
ATOM 2163 O O . THR A 1 287 ? 63.137 49.753 -28.596 1.00 50.30 287 THR A O 1
ATOM 2167 N N . LYS A 1 288 ? 65.312 49.470 -27.968 1.00 53.90 288 LYS A N 1
ATOM 2168 C CA . LYS A 1 288 ? 65.815 49.177 -29.334 1.00 56.22 288 LYS A CA 1
ATOM 2169 C C . LYS A 1 288 ? 65.216 47.842 -29.784 1.00 52.71 288 LYS A C 1
ATOM 2170 O O . LYS A 1 288 ? 64.847 47.731 -30.958 1.00 49.17 288 LYS A O 1
ATOM 2176 N N . GLU A 1 289 ? 65.174 46.835 -28.914 1.00 53.13 289 GLU A N 1
ATOM 2177 C CA . GLU A 1 289 ? 64.673 45.482 -29.299 1.00 55.49 289 GLU A CA 1
ATOM 2178 C C . GLU A 1 289 ? 63.145 45.571 -29.530 1.00 53.11 289 GLU A C 1
ATOM 2179 O O . GLU A 1 289 ? 62.672 44.966 -30.502 1.00 50.90 289 GLU A O 1
ATOM 2185 N N . GLU A 1 290 ? 62.403 46.334 -28.714 1.00 49.42 290 GLU A N 1
ATOM 2186 C CA . GLU A 1 290 ? 60.948 46.551 -28.908 1.00 47.23 290 GLU A CA 1
ATOM 2187 C C . GLU A 1 290 ? 60.708 47.189 -30.286 1.00 48.24 290 GLU A C 1
ATOM 2188 O O . GLU A 1 290 ? 59.854 46.663 -31.026 1.00 45.16 290 GLU A O 1
ATOM 2194 N N . GLN A 1 291 ? 61.473 48.235 -30.632 1.00 50.40 291 GLN A N 1
ATOM 2195 C CA . GLN A 1 291 ? 61.307 49.016 -31.898 1.00 52.04 291 GLN A CA 1
ATOM 2196 C C . GLN A 1 291 ? 61.761 48.142 -33.071 1.00 53.15 291 GLN A C 1
ATOM 2197 O O . GLN A 1 291 ? 61.116 48.209 -34.123 1.00 55.58 291 GLN A O 1
ATOM 2203 N N . ASP A 1 292 ? 62.808 47.327 -32.923 1.00 54.28 292 ASP A N 1
ATOM 2204 C CA . ASP A 1 292 ? 63.249 46.407 -34.013 1.00 54.16 292 ASP A CA 1
ATOM 2205 C C . ASP A 1 292 ? 62.097 45.425 -34.325 1.00 50.47 292 ASP A C 1
ATOM 2206 O O . ASP A 1 292 ? 61.796 45.181 -35.483 1.00 48.72 292 ASP A O 1
ATOM 2211 N N . LEU A 1 293 ? 61.492 44.834 -33.308 1.00 46.99 293 LEU A N 1
ATOM 2212 C CA . LEU A 1 293 ? 60.361 43.884 -33.519 1.00 47.64 293 LEU A CA 1
ATOM 2213 C C . LEU A 1 293 ? 59.188 44.625 -34.193 1.00 45.05 293 LEU A C 1
ATOM 2214 O O . LEU A 1 293 ? 58.597 44.070 -35.148 1.00 45.18 293 LEU A O 1
ATOM 2219 N N . TYR A 1 294 ? 58.867 45.849 -33.752 1.00 43.28 294 TYR A N 1
ATOM 2220 C CA . TYR A 1 294 ? 57.757 46.650 -34.322 1.00 43.74 294 TYR A CA 1
ATOM 2221 C C . TYR A 1 294 ? 58.056 46.937 -35.805 1.00 45.70 294 TYR A C 1
ATOM 2222 O O . TYR A 1 294 ? 57.125 46.705 -36.670 1.00 43.32 294 TYR A O 1
ATOM 2231 N N . THR A 1 295 ? 59.288 47.409 -36.096 1.00 47.26 295 THR A N 1
ATOM 2232 C CA . THR A 1 295 ? 59.739 47.782 -37.458 1.00 48.35 295 THR A CA 1
ATOM 2233 C C . THR A 1 295 ? 59.588 46.559 -38.352 1.00 48.25 295 THR A C 1
ATOM 2234 O O . THR A 1 295 ? 59.110 46.709 -39.470 1.00 49.15 295 THR A O 1
ATOM 2238 N N . GLU A 1 296 ? 59.939 45.381 -37.844 1.00 50.99 296 GLU A N 1
ATOM 2239 C CA . GLU A 1 296 ? 59.793 44.114 -38.606 1.00 53.44 296 GLU A CA 1
ATOM 2240 C C . GLU A 1 296 ? 58.312 43.855 -38.940 1.00 49.35 296 GLU A C 1
ATOM 2241 O O . GLU A 1 296 ? 58.010 43.526 -40.093 1.00 49.51 296 GLU A O 1
ATOM 2247 N N . SER A 1 297 ? 57.404 44.029 -37.987 1.00 46.57 297 SER A N 1
ATOM 2248 C CA . SER A 1 297 ? 55.949 43.864 -38.202 1.00 42.99 297 SER A CA 1
ATOM 2249 C C . SER A 1 297 ? 55.465 44.901 -39.222 1.00 41.60 297 SER A C 1
ATOM 2250 O O . SER A 1 297 ? 54.691 44.553 -40.154 1.00 40.24 297 SER A O 1
ATOM 2253 N N . ILE A 1 298 ? 55.905 46.148 -39.070 1.00 42.38 298 ILE A N 1
ATOM 2254 C CA . ILE A 1 298 ? 55.516 47.257 -39.993 1.00 43.50 298 ILE A CA 1
ATOM 2255 C C . ILE A 1 298 ? 56.003 46.930 -41.413 1.00 46.36 298 ILE A C 1
ATOM 2256 O O . ILE A 1 298 ? 55.186 47.129 -42.360 1.00 48.40 298 ILE A O 1
ATOM 2261 N N . ALA A 1 299 ? 57.232 46.438 -41.578 1.00 45.80 299 ALA A N 1
ATOM 2262 C CA . ALA A 1 299 ? 57.808 46.101 -42.908 1.00 48.51 299 ALA A CA 1
ATOM 2263 C C . ALA A 1 299 ? 56.950 45.026 -43.613 1.00 49.22 299 ALA A C 1
ATOM 2264 O O . ALA A 1 299 ? 56.666 45.139 -44.802 1.00 48.39 299 ALA A O 1
ATOM 2266 N N . SER A 1 300 ? 56.484 44.029 -42.872 1.00 51.31 300 SER A N 1
ATOM 2267 C CA . SER A 1 300 ? 55.609 42.946 -43.392 1.00 54.14 300 SER A CA 1
ATOM 2268 C C . SER A 1 300 ? 54.258 43.523 -43.880 1.00 53.73 300 SER A C 1
ATOM 2269 O O . SER A 1 300 ? 53.820 43.168 -44.985 1.00 54.90 300 SER A O 1
ATOM 2272 N N . VAL A 1 301 ? 53.643 44.425 -43.110 1.00 53.09 301 VAL A N 1
ATOM 2273 C CA . VAL A 1 301 ? 52.375 45.115 -43.495 1.00 50.89 301 VAL A CA 1
ATOM 2274 C C . VAL A 1 301 ? 52.627 45.992 -44.729 1.00 51.07 301 VAL A C 1
ATOM 2275 O O . VAL A 1 301 ? 51.790 45.997 -45.620 1.00 48.44 301 VAL A O 1
ATOM 2279 N N . GLN A 1 302 ? 53.708 46.763 -44.740 1.00 54.10 302 GLN A N 1
ATOM 2280 C CA . GLN A 1 302 ? 54.130 47.593 -45.907 1.00 59.79 302 GLN A CA 1
ATOM 2281 C C . GLN A 1 302 ? 54.195 46.694 -47.155 1.00 60.44 302 GLN A C 1
ATOM 2282 O O . GLN A 1 302 ? 53.634 47.067 -48.220 1.00 59.65 302 GLN A O 1
ATOM 2288 N N . SER A 1 303 ? 54.904 45.572 -47.032 1.00 59.47 303 SER A N 1
ATOM 2289 C CA . SER A 1 303 ? 55.189 44.659 -48.168 1.00 61.38 303 SER A CA 1
ATOM 2290 C C . SER A 1 303 ? 53.857 44.065 -48.675 1.00 61.13 303 SER A C 1
ATOM 2291 O O . SER A 1 303 ? 53.604 44.076 -49.891 1.00 59.84 303 SER A O 1
ATOM 2294 N N . ASN A 1 304 ? 52.996 43.618 -47.753 1.00 58.01 304 ASN A N 1
ATOM 2295 C CA . ASN A 1 304 ? 51.717 42.961 -48.110 1.00 56.27 304 ASN A CA 1
ATOM 2296 C C . ASN A 1 304 ? 50.722 43.984 -48.666 1.00 54.73 304 ASN A C 1
ATOM 2297 O O . ASN A 1 304 ? 49.909 43.612 -49.523 1.00 54.42 304 ASN A O 1
ATOM 2302 N N . THR A 1 305 ? 50.759 45.216 -48.183 1.00 53.02 305 THR A N 1
ATOM 2303 C CA . THR A 1 305 ? 49.881 46.300 -48.676 1.00 55.21 305 THR A CA 1
ATOM 2304 C C . THR A 1 305 ? 50.255 46.580 -50.134 1.00 58.47 305 THR A C 1
ATOM 2305 O O . THR A 1 305 ? 49.343 46.650 -50.996 1.00 57.53 305 THR A O 1
ATOM 2309 N N . GLN A 1 306 ? 51.552 46.735 -50.409 1.00 64.09 306 GLN A N 1
ATOM 2310 C CA . GLN A 1 306 ? 52.059 46.912 -51.802 1.00 67.86 306 GLN A CA 1
ATOM 2311 C C . GLN A 1 306 ? 51.551 45.757 -52.677 1.00 66.38 306 GLN A C 1
ATOM 2312 O O . GLN A 1 306 ? 50.989 46.041 -53.748 1.00 67.98 306 GLN A O 1
ATOM 2318 N N . LYS A 1 307 ? 51.693 44.510 -52.214 1.00 67.84 307 LYS A N 1
ATOM 2319 C CA . LYS A 1 307 ? 51.270 43.299 -52.984 1.00 67.92 307 LYS A CA 1
ATOM 2320 C C . LYS A 1 307 ? 49.775 43.441 -53.292 1.00 66.21 307 LYS A C 1
ATOM 2321 O O . LYS A 1 307 ? 49.374 43.208 -54.466 1.00 71.83 307 LYS A O 1
ATOM 2327 N N . ALA A 1 308 ? 48.997 43.863 -52.290 1.00 60.86 308 ALA A N 1
ATOM 2328 C CA . ALA A 1 308 ? 47.531 43.964 -52.390 1.00 57.48 308 ALA A CA 1
ATOM 2329 C C . ALA A 1 308 ? 47.158 44.990 -53.473 1.00 55.33 308 ALA A C 1
ATOM 2330 O O . ALA A 1 308 ? 46.247 44.691 -54.262 1.00 52.96 308 ALA A O 1
ATOM 2332 N N . PHE A 1 309 ? 47.831 46.145 -53.513 1.00 54.65 309 PHE A N 1
ATOM 2333 C CA . PHE A 1 309 ? 47.488 47.222 -54.476 1.00 55.21 309 PHE A CA 1
ATOM 2334 C C . PHE A 1 309 ? 47.727 46.690 -55.894 1.00 59.10 309 PHE A C 1
ATOM 2335 O O . PHE A 1 309 ? 46.854 46.919 -56.767 1.00 58.44 309 PHE A O 1
ATOM 2343 N N . ASP A 1 310 ? 48.817 45.935 -56.091 1.00 60.77 310 ASP A N 1
ATOM 2344 C CA . ASP A 1 310 ? 49.169 45.310 -57.403 1.00 63.63 310 ASP A CA 1
ATOM 2345 C C . ASP A 1 310 ? 48.077 44.297 -57.784 1.00 63.87 310 ASP A C 1
ATOM 2346 O O . ASP A 1 310 ? 47.542 44.427 -58.912 1.00 62.46 310 ASP A O 1
ATOM 2351 N N . LEU A 1 311 ? 47.724 43.367 -56.879 1.00 63.18 311 LEU A N 1
ATOM 2352 C CA . LEU A 1 311 ? 46.663 42.343 -57.141 1.00 63.99 311 LEU A CA 1
ATOM 2353 C C . LEU A 1 311 ? 45.371 43.063 -57.528 1.00 65.92 311 LEU A C 1
ATOM 2354 O O . LEU A 1 311 ? 44.858 42.797 -58.626 1.00 71.20 311 LEU A O 1
ATOM 2359 N N . ILE A 1 312 ? 44.932 44.027 -56.724 1.00 64.85 312 ILE A N 1
ATOM 2360 C CA . ILE A 1 312 ? 43.855 44.967 -57.142 1.00 63.23 312 ILE A CA 1
ATOM 2361 C C . ILE A 1 312 ? 44.386 45.747 -58.350 1.00 65.00 312 ILE A C 1
ATOM 2362 O O . ILE A 1 312 ? 43.610 45.639 -59.259 1.00 62.55 312 ILE A O 1
ATOM 2367 N N . THR B 1 2 ? 24.733 65.891 -26.258 1.00 37.23 2 THR B N 1
ATOM 2368 C CA . THR B 1 2 ? 23.523 66.076 -25.445 1.00 35.65 2 THR B CA 1
ATOM 2369 C C . THR B 1 2 ? 23.889 66.748 -24.110 1.00 34.65 2 THR B C 1
ATOM 2370 O O . THR B 1 2 ? 24.806 66.270 -23.368 1.00 33.12 2 THR B O 1
ATOM 2374 N N . LYS B 1 3 ? 23.176 67.819 -23.789 1.00 35.77 3 LYS B N 1
ATOM 2375 C CA . LYS B 1 3 ? 23.391 68.627 -22.566 1.00 36.69 3 LYS B CA 1
ATOM 2376 C C . LYS B 1 3 ? 22.098 68.594 -21.735 1.00 34.03 3 LYS B C 1
ATOM 2377 O O . LYS B 1 3 ? 21.015 69.007 -22.240 1.00 31.04 3 LYS B O 1
ATOM 2383 N N . ILE B 1 4 ? 22.205 68.062 -20.513 1.00 32.50 4 ILE B N 1
ATOM 2384 C CA . ILE B 1 4 ? 21.079 67.888 -19.569 1.00 31.94 4 ILE B CA 1
ATOM 2385 C C . ILE B 1 4 ? 21.320 68.877 -18.429 1.00 30.54 4 ILE B C 1
ATOM 2386 O O . ILE B 1 4 ? 22.312 68.720 -17.670 1.00 29.79 4 ILE B O 1
ATOM 2391 N N . ALA B 1 5 ? 20.418 69.846 -18.284 1.00 30.61 5 ALA B N 1
ATOM 2392 C CA . ALA B 1 5 ? 20.521 70.892 -17.251 1.00 30.60 5 ALA B CA 1
ATOM 2393 C C . ALA B 1 5 ? 19.550 70.569 -16.108 1.00 30.06 5 ALA B C 1
ATOM 2394 O O . ALA B 1 5 ? 18.335 70.513 -16.332 1.00 31.45 5 ALA B O 1
ATOM 2396 N N . LEU B 1 6 ? 20.104 70.361 -14.914 1.00 29.48 6 LEU B N 1
ATOM 2397 C CA . LEU B 1 6 ? 19.329 70.185 -13.674 1.00 29.24 6 LEU B CA 1
ATOM 2398 C C . LEU B 1 6 ? 19.231 71.539 -12.956 1.00 28.75 6 LEU B C 1
ATOM 2399 O O . LEU B 1 6 ? 20.244 72.046 -12.452 1.00 29.70 6 LEU B O 1
ATOM 2404 N N . ILE B 1 7 ? 18.047 72.133 -12.993 1.00 29.32 7 ILE B N 1
ATOM 2405 C CA . ILE B 1 7 ? 17.763 73.420 -12.288 1.00 30.90 7 ILE B CA 1
ATOM 2406 C C . ILE B 1 7 ? 17.267 73.025 -10.903 1.00 31.42 7 ILE B C 1
ATOM 2407 O O . ILE B 1 7 ? 16.075 72.782 -10.708 1.00 30.65 7 ILE B O 1
ATOM 2412 N N . GLY B 1 8 ? 18.184 72.982 -9.958 1.00 35.32 8 GLY B N 1
ATOM 2413 C CA . GLY B 1 8 ? 17.954 72.424 -8.618 1.00 35.07 8 GLY B CA 1
ATOM 2414 C C . GLY B 1 8 ? 18.900 71.263 -8.414 1.00 34.74 8 GLY B C 1
ATOM 2415 O O . GLY B 1 8 ? 18.810 70.257 -9.219 1.00 33.25 8 GLY B O 1
ATOM 2416 N N . SER B 1 9 ? 19.787 71.402 -7.426 1.00 33.45 9 SER B N 1
ATOM 2417 C CA . SER B 1 9 ? 20.811 70.380 -7.106 1.00 34.78 9 SER B CA 1
ATOM 2418 C C . SER B 1 9 ? 20.560 69.808 -5.705 1.00 33.17 9 SER B C 1
ATOM 2419 O O . SER B 1 9 ? 21.549 69.444 -5.058 1.00 32.83 9 SER B O 1
ATOM 2422 N N . GLY B 1 10 ? 19.284 69.671 -5.316 1.00 31.50 10 GLY B N 1
ATOM 2423 C CA . GLY B 1 10 ? 18.832 68.950 -4.111 1.00 31.11 10 GLY B CA 1
ATOM 2424 C C . GLY B 1 10 ? 18.784 67.440 -4.367 1.00 30.48 10 GLY B C 1
ATOM 2425 O O . GLY B 1 10 ? 19.430 66.963 -5.312 1.00 28.47 10 GLY B O 1
ATOM 2426 N N . GLN B 1 11 ? 18.082 66.709 -3.510 1.00 31.20 11 GLN B N 1
ATOM 2427 C CA . GLN B 1 11 ? 18.141 65.242 -3.457 1.00 32.54 11 GLN B CA 1
ATOM 2428 C C . GLN B 1 11 ? 17.649 64.679 -4.789 1.00 33.41 11 GLN B C 1
ATOM 2429 O O . GLN B 1 11 ? 18.329 63.794 -5.336 1.00 30.57 11 GLN B O 1
ATOM 2435 N N . ILE B 1 12 ? 16.519 65.169 -5.319 1.00 29.86 12 ILE B N 1
ATOM 2436 C CA . ILE B 1 12 ? 15.971 64.609 -6.580 1.00 29.59 12 ILE B CA 1
ATOM 2437 C C . ILE B 1 12 ? 16.903 64.956 -7.753 1.00 27.64 12 ILE B C 1
ATOM 2438 O O . ILE B 1 12 ? 17.214 64.085 -8.565 1.00 26.01 12 ILE B O 1
ATOM 2443 N N . GLY B 1 13 ? 17.376 66.181 -7.838 1.00 29.21 13 GLY B N 1
ATOM 2444 C CA . GLY B 1 13 ? 18.223 66.622 -8.970 1.00 27.96 13 GLY B CA 1
ATOM 2445 C C . GLY B 1 13 ? 19.507 65.812 -9.003 1.00 27.67 13 GLY B C 1
ATOM 2446 O O . GLY B 1 13 ? 19.935 65.394 -10.113 1.00 27.12 13 GLY B O 1
ATOM 2447 N N . ALA B 1 14 ? 20.110 65.575 -7.843 1.00 26.37 14 ALA B N 1
ATOM 2448 C CA . ALA B 1 14 ? 21.400 64.847 -7.784 1.00 26.58 14 ALA B CA 1
ATOM 2449 C C . ALA B 1 14 ? 21.182 63.410 -8.264 1.00 24.83 14 ALA B C 1
ATOM 2450 O O . ALA B 1 14 ? 22.042 62.873 -8.971 1.00 25.16 14 ALA B O 1
ATOM 2452 N N . ILE B 1 15 ? 20.071 62.794 -7.864 1.00 25.01 15 ILE B N 1
ATOM 2453 C CA . ILE B 1 15 ? 19.825 61.366 -8.209 1.00 24.22 15 ILE B CA 1
ATOM 2454 C C . ILE B 1 15 ? 19.442 61.275 -9.696 1.00 24.21 15 ILE B C 1
ATOM 2455 O O . ILE B 1 15 ? 19.866 60.336 -10.365 1.00 24.26 15 ILE B O 1
ATOM 2460 N N . VAL B 1 16 ? 18.735 62.257 -10.239 1.00 24.42 16 VAL B N 1
ATOM 2461 C CA . VAL B 1 16 ? 18.495 62.341 -11.706 1.00 24.37 16 VAL B CA 1
ATOM 2462 C C . VAL B 1 16 ? 19.842 62.425 -12.403 1.00 22.72 16 VAL B C 1
ATOM 2463 O O . VAL B 1 16 ? 20.068 61.660 -13.348 1.00 23.22 16 VAL B O 1
ATOM 2467 N N . GLY B 1 17 ? 20.741 63.269 -11.934 1.00 23.92 17 GLY B N 1
ATOM 2468 C CA . GLY B 1 17 ? 22.113 63.342 -12.484 1.00 24.58 17 GLY B CA 1
ATOM 2469 C C . GLY B 1 17 ? 22.775 61.975 -12.477 1.00 24.74 17 GLY B C 1
ATOM 2470 O O . GLY B 1 17 ? 23.319 61.543 -13.559 1.00 23.91 17 GLY B O 1
ATOM 2471 N N . GLU B 1 18 ? 22.756 61.316 -11.301 1.00 23.02 18 GLU B N 1
ATOM 2472 C CA . GLU B 1 18 ? 23.354 59.979 -11.126 1.00 23.57 18 GLU B CA 1
ATOM 2473 C C . GLU B 1 18 ? 22.797 59.006 -12.171 1.00 23.90 18 GLU B C 1
ATOM 2474 O O . GLU B 1 18 ? 23.583 58.301 -12.780 1.00 23.01 18 GLU B O 1
ATOM 2480 N N . LEU B 1 19 ? 21.480 58.935 -12.322 1.00 24.09 19 LEU B N 1
ATOM 2481 C CA . LEU B 1 19 ? 20.807 57.948 -13.211 1.00 22.76 19 LEU B CA 1
ATOM 2482 C C . LEU B 1 19 ? 21.093 58.322 -14.649 1.00 23.26 19 LEU B C 1
ATOM 2483 O O . LEU B 1 19 ? 21.304 57.389 -15.419 1.00 23.49 19 LEU B O 1
ATOM 2488 N N . CYS B 1 20 ? 21.161 59.612 -15.011 1.00 22.58 20 CYS B N 1
ATOM 2489 C CA . CYS B 1 20 ? 21.563 60.028 -16.380 1.00 23.98 20 CYS B CA 1
ATOM 2490 C C . CYS B 1 20 ? 23.005 59.575 -16.689 1.00 25.51 20 CYS B C 1
ATOM 2491 O O . CYS B 1 20 ? 23.252 59.155 -17.827 1.00 26.40 20 CYS B O 1
ATOM 2494 N N . LEU B 1 21 ? 23.922 59.636 -15.727 1.00 25.18 21 LEU B N 1
ATOM 2495 C CA . LEU B 1 21 ? 25.314 59.165 -15.890 1.00 27.33 21 LEU B CA 1
ATOM 2496 C C . LEU B 1 21 ? 25.308 57.641 -16.050 1.00 27.29 21 LEU B C 1
ATOM 2497 O O . LEU B 1 21 ? 25.970 57.181 -16.976 1.00 31.19 21 LEU B O 1
ATOM 2502 N N . LEU B 1 22 ? 24.633 56.891 -15.199 1.00 27.15 22 LEU B N 1
ATOM 2503 C CA . LEU B 1 22 ? 24.576 55.416 -15.317 1.00 29.25 22 LEU B CA 1
ATOM 2504 C C . LEU B 1 22 ? 24.010 55.021 -16.685 1.00 30.04 22 LEU B C 1
ATOM 2505 O O . LEU B 1 22 ? 24.515 54.045 -17.242 1.00 29.59 22 LEU B O 1
ATOM 2510 N N . GLU B 1 23 ? 22.972 55.719 -17.176 1.00 31.36 23 GLU B N 1
ATOM 2511 C CA . GLU B 1 23 ? 22.258 55.366 -18.439 1.00 32.13 23 GLU B CA 1
ATOM 2512 C C . GLU B 1 23 ? 23.036 55.994 -19.603 1.00 32.03 23 GLU B C 1
ATOM 2513 O O . GLU B 1 23 ? 22.591 55.866 -20.763 1.00 36.21 23 GLU B O 1
ATOM 2519 N N . ASN B 1 24 ? 24.107 56.745 -19.336 1.00 31.72 24 ASN B N 1
ATOM 2520 C CA . ASN B 1 24 ? 24.886 57.433 -20.390 1.00 33.11 24 ASN B CA 1
ATOM 2521 C C . ASN B 1 24 ? 24.032 58.374 -21.263 1.00 33.29 24 ASN B C 1
ATOM 2522 O O . ASN B 1 24 ? 24.363 58.513 -22.448 1.00 34.47 24 ASN B O 1
ATOM 2527 N N . LEU B 1 25 ? 23.114 59.168 -20.708 1.00 31.02 25 LEU B N 1
ATOM 2528 C CA . LEU B 1 25 ? 22.172 59.975 -21.530 1.00 31.45 25 LEU B CA 1
ATOM 2529 C C . LEU B 1 25 ? 22.795 61.285 -22.014 1.00 31.83 25 LEU B C 1
ATOM 2530 O O . LEU B 1 25 ? 22.318 61.865 -23.034 1.00 30.24 25 LEU B O 1
ATOM 2535 N N . GLY B 1 26 ? 23.775 61.801 -21.302 1.00 32.36 26 GLY B N 1
ATOM 2536 C CA . GLY B 1 26 ? 24.329 63.109 -21.689 1.00 32.77 26 GLY B CA 1
ATOM 2537 C C . GLY B 1 26 ? 25.278 63.657 -20.658 1.00 33.81 26 GLY B C 1
ATOM 2538 O O . GLY B 1 26 ? 25.434 63.069 -19.536 1.00 34.06 26 GLY B O 1
ATOM 2539 N N . ASP B 1 27 ? 25.856 64.795 -21.025 1.00 35.60 27 ASP B N 1
ATOM 2540 C CA . ASP B 1 27 ? 26.639 65.653 -20.116 1.00 35.81 27 ASP B CA 1
ATOM 2541 C C . ASP B 1 27 ? 25.650 66.358 -19.209 1.00 34.10 27 ASP B C 1
ATOM 2542 O O . ASP B 1 27 ? 24.508 66.565 -19.620 1.00 35.06 27 ASP B O 1
ATOM 2547 N N . LEU B 1 28 ? 26.070 66.633 -17.990 1.00 33.42 28 LEU B N 1
ATOM 2548 C CA . LEU B 1 28 ? 25.213 67.248 -16.961 1.00 34.47 28 LEU B CA 1
ATOM 2549 C C . LEU B 1 28 ? 25.707 68.654 -16.643 1.00 33.29 28 LEU B C 1
ATOM 2550 O O . LEU B 1 28 ? 26.927 68.883 -16.493 1.00 33.52 28 LEU B O 1
ATOM 2555 N N . ILE B 1 29 ? 24.746 69.526 -16.428 1.00 33.63 29 ILE B N 1
ATOM 2556 C CA . ILE B 1 29 ? 24.933 70.812 -15.728 1.00 34.01 29 ILE B CA 1
ATOM 2557 C C . ILE B 1 29 ? 24.066 70.762 -14.484 1.00 35.13 29 ILE B C 1
ATOM 2558 O O . ILE B 1 29 ? 22.814 70.702 -14.639 1.00 35.00 29 ILE B O 1
ATOM 2563 N N . LEU B 1 30 ? 24.706 70.802 -13.319 1.00 34.45 30 LEU B N 1
ATOM 2564 C CA . LEU B 1 30 ? 24.027 70.844 -12.010 1.00 35.02 30 LEU B CA 1
ATOM 2565 C C . LEU B 1 30 ? 24.011 72.313 -11.607 1.00 33.15 30 LEU B C 1
ATOM 2566 O O . LEU B 1 30 ? 25.109 72.860 -11.325 1.00 33.21 30 LEU B O 1
ATOM 2571 N N . TYR B 1 31 ? 22.851 72.942 -11.654 1.00 32.25 31 TYR B N 1
ATOM 2572 C CA . TYR B 1 31 ? 22.679 74.357 -11.289 1.00 33.45 31 TYR B CA 1
ATOM 2573 C C . TYR B 1 31 ? 21.900 74.454 -9.974 1.00 34.56 31 TYR B C 1
ATOM 2574 O O . TYR B 1 31 ? 20.951 73.660 -9.716 1.00 32.15 31 TYR B O 1
ATOM 2583 N N . ASP B 1 32 ? 22.312 75.413 -9.138 1.00 36.28 32 ASP B N 1
ATOM 2584 C CA . ASP B 1 32 ? 21.566 75.776 -7.914 1.00 39.06 32 ASP B CA 1
ATOM 2585 C C . ASP B 1 32 ? 21.923 77.211 -7.553 1.00 41.34 32 ASP B C 1
ATOM 2586 O O . ASP B 1 32 ? 22.996 77.706 -7.978 1.00 41.45 32 ASP B O 1
ATOM 2591 N N . VAL B 1 33 ? 21.054 77.873 -6.785 1.00 44.10 33 VAL B N 1
ATOM 2592 C CA . VAL B 1 33 ? 21.304 79.269 -6.331 1.00 45.22 33 VAL B CA 1
ATOM 2593 C C . VAL B 1 33 ? 22.307 79.244 -5.186 1.00 44.26 33 VAL B C 1
ATOM 2594 O O . VAL B 1 33 ? 22.929 80.273 -4.991 1.00 45.72 33 VAL B O 1
ATOM 2598 N N . VAL B 1 34 ? 22.385 78.166 -4.408 1.00 42.97 34 VAL B N 1
ATOM 2599 C CA . VAL B 1 34 ? 23.232 78.125 -3.176 1.00 44.19 34 VAL B CA 1
ATOM 2600 C C . VAL B 1 34 ? 24.677 77.855 -3.589 1.00 44.43 34 VAL B C 1
ATOM 2601 O O . VAL B 1 34 ? 24.985 76.816 -4.189 1.00 44.40 34 VAL B O 1
ATOM 2605 N N . PRO B 1 35 ? 25.593 78.787 -3.271 1.00 44.48 35 PRO B N 1
ATOM 2606 C CA . PRO B 1 35 ? 27.007 78.634 -3.594 1.00 43.79 35 PRO B CA 1
ATOM 2607 C C . PRO B 1 35 ? 27.560 77.301 -3.067 1.00 42.79 35 PRO B C 1
ATOM 2608 O O . PRO B 1 35 ? 27.299 76.940 -1.935 1.00 41.75 35 PRO B O 1
ATOM 2612 N N . GLY B 1 36 ? 28.281 76.579 -3.919 1.00 41.51 36 GLY B N 1
ATOM 2613 C CA . GLY B 1 36 ? 29.096 75.430 -3.498 1.00 41.68 36 GLY B CA 1
ATOM 2614 C C . GLY B 1 36 ? 28.348 74.104 -3.614 1.00 40.89 36 GLY B C 1
ATOM 2615 O O . GLY B 1 36 ? 29.011 73.106 -3.924 1.00 40.85 36 GLY B O 1
ATOM 2616 N N . ILE B 1 37 ? 27.030 74.066 -3.406 1.00 38.96 37 ILE B N 1
ATOM 2617 C CA . ILE B 1 37 ? 26.293 72.772 -3.334 1.00 37.35 37 ILE B CA 1
ATOM 2618 C C . ILE B 1 37 ? 26.467 72.033 -4.660 1.00 35.44 37 ILE B C 1
ATOM 2619 O O . ILE B 1 37 ? 26.909 70.889 -4.646 1.00 33.07 37 ILE B O 1
ATOM 2624 N N . PRO B 1 38 ? 26.182 72.636 -5.835 1.00 33.83 38 PRO B N 1
ATOM 2625 C CA . PRO B 1 38 ? 26.304 71.911 -7.084 1.00 33.08 38 PRO B CA 1
ATOM 2626 C C . PRO B 1 38 ? 27.770 71.546 -7.396 1.00 33.68 38 PRO B C 1
ATOM 2627 O O . PRO B 1 38 ? 27.986 70.462 -7.946 1.00 33.79 38 PRO B O 1
ATOM 2631 N N . GLN B 1 39 ? 28.729 72.392 -7.017 1.00 33.42 39 GLN B N 1
ATOM 2632 C CA . GLN B 1 39 ? 30.187 72.130 -7.196 1.00 34.45 39 GLN B CA 1
ATOM 2633 C C . GLN B 1 39 ? 30.590 70.859 -6.414 1.00 33.93 39 GLN B C 1
ATOM 2634 O O . GLN B 1 39 ? 31.273 69.981 -6.981 1.00 35.14 39 GLN B O 1
ATOM 2640 N N . GLY B 1 40 ? 30.170 70.756 -5.161 1.00 34.23 40 GLY B N 1
ATOM 2641 C CA . GLY B 1 40 ? 30.475 69.601 -4.300 1.00 33.81 40 GLY B CA 1
ATOM 2642 C C . GLY B 1 40 ? 29.854 68.328 -4.838 1.00 32.62 40 GLY B C 1
ATOM 2643 O O . GLY B 1 40 ? 30.553 67.311 -4.904 1.00 32.35 40 GLY B O 1
ATOM 2644 N N . LYS B 1 41 ? 28.571 68.367 -5.178 1.00 32.42 41 LYS B N 1
ATOM 2645 C CA . LYS B 1 41 ? 27.846 67.205 -5.732 1.00 31.54 41 LYS B CA 1
ATOM 2646 C C . LYS B 1 41 ? 28.424 66.823 -7.090 1.00 32.17 41 LYS B C 1
ATOM 2647 O O . LYS B 1 41 ? 28.488 65.604 -7.354 1.00 30.60 41 LYS B O 1
ATOM 2653 N N . ALA B 1 42 ? 28.857 67.790 -7.916 1.00 31.44 42 ALA B N 1
ATOM 2654 C CA . ALA B 1 42 ? 29.491 67.489 -9.220 1.00 29.42 42 ALA B CA 1
ATOM 2655 C C . ALA B 1 42 ? 30.772 66.698 -8.967 1.00 28.95 42 ALA B C 1
ATOM 2656 O O . ALA B 1 42 ? 30.992 65.692 -9.678 1.00 28.18 42 ALA B O 1
ATOM 2658 N N . LEU B 1 43 ? 31.573 67.098 -7.979 1.00 29.86 43 LEU B N 1
ATOM 2659 C CA . LEU B 1 43 ? 32.824 66.356 -7.668 1.00 30.55 43 LEU B CA 1
ATOM 2660 C C . LEU B 1 43 ? 32.473 64.919 -7.288 1.00 29.15 43 LEU B C 1
ATOM 2661 O O . LEU B 1 43 ? 33.081 64.002 -7.832 1.00 29.57 43 LEU B O 1
ATOM 2666 N N . ASP B 1 44 ? 31.478 64.747 -6.416 1.00 28.63 44 ASP B N 1
ATOM 2667 C CA . ASP B 1 44 ? 31.023 63.427 -5.933 1.00 27.30 44 ASP B CA 1
ATOM 2668 C C . ASP B 1 44 ? 30.615 62.564 -7.142 1.00 27.10 44 ASP B C 1
ATOM 2669 O O . ASP B 1 44 ? 31.082 61.401 -7.243 1.00 26.35 44 ASP B O 1
ATOM 2674 N N . LEU B 1 45 ? 29.807 63.121 -8.052 1.00 29.15 45 LEU B N 1
ATOM 2675 C CA . LEU B 1 45 ? 29.281 62.379 -9.223 1.00 28.39 45 LEU B CA 1
ATOM 2676 C C . LEU B 1 45 ? 30.419 62.099 -10.220 1.00 29.22 45 LEU B C 1
ATOM 2677 O O . LEU B 1 45 ? 30.361 61.029 -10.849 1.00 27.95 45 LEU B O 1
ATOM 2682 N N . LYS B 1 46 ? 31.448 62.961 -10.319 1.00 29.89 46 LYS B N 1
ATOM 2683 C CA . LYS B 1 46 ? 32.634 62.668 -11.154 1.00 31.75 46 LYS B CA 1
ATOM 2684 C C . LYS B 1 46 ? 33.351 61.442 -10.561 1.00 30.63 46 LYS B C 1
ATOM 2685 O O . LYS B 1 46 ? 33.759 60.568 -11.337 1.00 29.69 46 LYS B O 1
ATOM 2691 N N . HIS B 1 47 ? 33.534 61.376 -9.244 1.00 27.87 47 HIS B N 1
ATOM 2692 C CA . HIS B 1 47 ? 34.281 60.247 -8.637 1.00 28.45 47 HIS B CA 1
ATOM 2693 C C . HIS B 1 47 ? 33.471 58.963 -8.799 1.00 27.03 47 HIS B C 1
ATOM 2694 O O . HIS B 1 47 ? 34.057 57.918 -9.105 1.00 27.33 47 HIS B O 1
ATOM 2701 N N . PHE B 1 48 ? 32.161 59.063 -8.610 1.00 26.35 48 PHE B N 1
ATOM 2702 C CA . PHE B 1 48 ? 31.192 57.974 -8.824 1.00 25.13 48 PHE B CA 1
ATOM 2703 C C . PHE B 1 48 ? 31.350 57.449 -10.271 1.00 24.94 48 PHE B C 1
ATOM 2704 O O . PHE B 1 48 ? 31.466 56.222 -10.470 1.00 23.82 48 PHE B O 1
ATOM 2712 N N . SER B 1 49 ? 31.393 58.363 -11.241 1.00 24.19 49 SER B N 1
ATOM 2713 C CA . SER B 1 49 ? 31.533 58.024 -12.675 1.00 24.28 49 SER B CA 1
ATOM 2714 C C . SER B 1 49 ? 32.801 57.217 -12.910 1.00 26.53 49 SER B C 1
ATOM 2715 O O . SER B 1 49 ? 32.722 56.190 -13.637 1.00 27.94 49 SER B O 1
ATOM 2718 N N . THR B 1 50 ? 33.928 57.645 -12.330 1.00 26.67 50 THR B N 1
ATOM 2719 C CA . THR B 1 50 ? 35.225 56.971 -12.529 1.00 27.02 50 THR B CA 1
ATOM 2720 C C . THR B 1 50 ? 35.126 55.546 -11.990 1.00 27.56 50 THR B C 1
ATOM 2721 O O . THR B 1 50 ? 35.632 54.645 -12.644 1.00 24.64 50 THR B O 1
ATOM 2725 N N . ILE B 1 51 ? 34.502 55.367 -10.823 1.00 27.56 51 ILE B N 1
ATOM 2726 C CA . ILE B 1 51 ? 34.421 54.014 -10.207 1.00 28.11 51 ILE B CA 1
ATOM 2727 C C . ILE B 1 51 ? 33.522 53.155 -11.085 1.00 27.48 51 ILE B C 1
ATOM 2728 O O . ILE B 1 51 ? 33.806 52.004 -11.193 1.00 27.29 51 ILE B O 1
ATOM 2733 N N . LEU B 1 52 ? 32.473 53.691 -11.676 1.00 26.90 52 LEU B N 1
ATOM 2734 C CA . LEU B 1 52 ? 31.534 52.847 -12.438 1.00 28.68 52 LEU B CA 1
ATOM 2735 C C . LEU B 1 52 ? 31.892 52.789 -13.942 1.00 28.09 52 LEU B C 1
ATOM 2736 O O . LEU B 1 52 ? 31.178 52.129 -14.642 1.00 28.32 52 LEU B O 1
ATOM 2741 N N . GLY B 1 53 ? 32.911 53.451 -14.428 1.00 27.41 53 GLY B N 1
ATOM 2742 C CA . GLY B 1 53 ? 33.309 53.342 -15.842 1.00 29.82 53 GLY B CA 1
ATOM 2743 C C . GLY B 1 53 ? 32.466 54.186 -16.752 1.00 29.97 53 GLY B C 1
ATOM 2744 O O . GLY B 1 53 ? 32.429 53.870 -17.902 1.00 31.90 53 GLY B O 1
ATOM 2745 N N . VAL B 1 54 ? 31.892 55.287 -16.253 1.00 30.63 54 VAL B N 1
ATOM 2746 C CA . VAL B 1 54 ? 31.116 56.276 -17.044 1.00 31.80 54 VAL B CA 1
ATOM 2747 C C . VAL B 1 54 ? 32.026 57.449 -17.402 1.00 32.62 54 VAL B C 1
ATOM 2748 O O . VAL B 1 54 ? 32.809 57.844 -16.520 1.00 34.21 54 VAL B O 1
ATOM 2752 N N . ASN B 1 55 ? 31.802 58.092 -18.549 1.00 33.64 55 ASN B N 1
ATOM 2753 C CA . ASN B 1 55 ? 32.743 59.042 -19.177 1.00 35.84 55 ASN B CA 1
ATOM 2754 C C . ASN B 1 55 ? 32.129 60.418 -19.394 1.00 37.84 55 ASN B C 1
ATOM 2755 O O . ASN B 1 55 ? 32.841 61.213 -19.971 1.00 42.57 55 ASN B O 1
ATOM 2760 N N . ARG B 1 56 ? 30.946 60.727 -18.907 1.00 37.85 56 ARG B N 1
ATOM 2761 C CA . ARG B 1 56 ? 30.292 62.024 -19.234 1.00 40.43 56 ARG B CA 1
ATOM 2762 C C . ARG B 1 56 ? 30.853 63.218 -18.440 1.00 42.75 56 ARG B C 1
ATOM 2763 O O . ARG B 1 56 ? 31.294 63.042 -17.313 1.00 46.04 56 ARG B O 1
ATOM 2771 N N . ASN B 1 57 ? 30.786 64.415 -19.013 1.00 43.32 57 ASN B N 1
ATOM 2772 C CA . ASN B 1 57 ? 31.149 65.671 -18.314 1.00 42.46 57 ASN B CA 1
ATOM 2773 C C . ASN B 1 57 ? 30.034 66.004 -17.322 1.00 40.86 57 ASN B C 1
ATOM 2774 O O . ASN B 1 57 ? 28.852 65.792 -17.631 1.00 37.12 57 ASN B O 1
ATOM 2779 N N . ILE B 1 58 ? 30.432 66.554 -16.180 1.00 39.72 58 ILE B N 1
ATOM 2780 C CA . ILE B 1 58 ? 29.550 67.053 -15.096 1.00 37.99 58 ILE B CA 1
ATOM 2781 C C . ILE B 1 58 ? 30.074 68.421 -14.698 1.00 36.08 58 ILE B C 1
ATOM 2782 O O . ILE B 1 58 ? 31.234 68.502 -14.356 1.00 35.38 58 ILE B O 1
ATOM 2787 N N . LEU B 1 59 ? 29.258 69.455 -14.808 1.00 34.32 59 LEU B N 1
ATOM 2788 C CA . LEU B 1 59 ? 29.617 70.802 -14.302 1.00 34.32 59 LEU B CA 1
ATOM 2789 C C . LEU B 1 59 ? 28.583 71.158 -13.235 1.00 33.77 59 LEU B C 1
ATOM 2790 O O . LEU B 1 59 ? 27.367 71.024 -13.479 1.00 33.56 59 LEU B O 1
ATOM 2795 N N . GLY B 1 60 ? 29.047 71.529 -12.070 1.00 32.55 60 GLY B N 1
ATOM 2796 C CA . GLY B 1 60 ? 28.253 72.176 -11.023 1.00 33.00 60 GLY B CA 1
ATOM 2797 C C . GLY B 1 60 ? 28.493 73.674 -11.103 1.00 34.22 60 GLY B C 1
ATOM 2798 O O . GLY B 1 60 ? 29.652 74.089 -11.204 1.00 33.68 60 GLY B O 1
ATOM 2799 N N . THR B 1 61 ? 27.439 74.463 -11.051 1.00 34.05 61 THR B N 1
ATOM 2800 C CA . THR B 1 61 ? 27.555 75.910 -11.304 1.00 36.17 61 THR B CA 1
ATOM 2801 C C . THR B 1 61 ? 26.463 76.657 -10.549 1.00 36.69 61 THR B C 1
ATOM 2802 O O . THR B 1 61 ? 25.343 76.120 -10.361 1.00 36.97 61 THR B O 1
ATOM 2806 N N . ASN B 1 62 ? 26.775 77.899 -10.208 1.00 39.03 62 ASN B N 1
ATOM 2807 C CA . ASN B 1 62 ? 25.822 78.883 -9.656 1.00 39.64 62 ASN B CA 1
ATOM 2808 C C . ASN B 1 62 ? 25.457 79.898 -10.749 1.00 40.97 62 ASN B C 1
ATOM 2809 O O . ASN B 1 62 ? 24.765 80.870 -10.415 1.00 39.60 62 ASN B O 1
ATOM 2814 N N . GLN B 1 63 ? 25.910 79.706 -11.988 1.00 42.37 63 GLN B N 1
ATOM 2815 C CA . GLN B 1 63 ? 25.679 80.694 -13.073 1.00 46.34 63 GLN B CA 1
ATOM 2816 C C . GLN B 1 63 ? 24.675 80.138 -14.073 1.00 46.38 63 GLN B C 1
ATOM 2817 O O . GLN B 1 63 ? 25.016 79.185 -14.807 1.00 48.24 63 GLN B O 1
ATOM 2823 N N . ILE B 1 64 ? 23.481 80.715 -14.078 1.00 45.18 64 ILE B N 1
ATOM 2824 C CA . ILE B 1 64 ? 22.298 80.222 -14.848 1.00 44.11 64 ILE B CA 1
ATOM 2825 C C . ILE B 1 64 ? 22.623 80.190 -16.349 1.00 44.02 64 ILE B C 1
ATOM 2826 O O . ILE B 1 64 ? 22.098 79.300 -17.022 1.00 42.72 64 ILE B O 1
ATOM 2831 N N . GLU B 1 65 ? 23.487 81.083 -16.853 1.00 44.82 65 GLU B N 1
ATOM 2832 C CA . GLU B 1 65 ? 23.852 81.125 -18.290 1.00 46.77 65 GLU B CA 1
ATOM 2833 C C . GLU B 1 65 ? 24.561 79.815 -18.677 1.00 44.64 65 GLU B C 1
ATOM 2834 O O . GLU B 1 65 ? 24.596 79.525 -19.882 1.00 43.26 65 GLU B O 1
ATOM 2840 N N . ASP B 1 66 ? 25.057 79.008 -17.733 1.00 43.26 66 ASP B N 1
ATOM 2841 C CA . ASP B 1 66 ? 25.672 77.698 -18.076 1.00 41.02 66 ASP B CA 1
ATOM 2842 C C . ASP B 1 66 ? 24.595 76.742 -18.596 1.00 39.21 66 ASP B C 1
ATOM 2843 O O . ASP B 1 66 ? 24.973 75.686 -19.105 1.00 40.76 66 ASP B O 1
ATOM 2848 N N . ILE B 1 67 ? 23.311 77.063 -18.506 1.00 38.13 67 ILE B N 1
ATOM 2849 C CA . ILE B 1 67 ? 22.262 76.159 -19.067 1.00 38.12 67 ILE B CA 1
ATOM 2850 C C . ILE B 1 67 ? 22.133 76.368 -20.587 1.00 37.57 67 ILE B C 1
ATOM 2851 O O . ILE B 1 67 ? 21.268 75.717 -21.205 1.00 34.87 67 ILE B O 1
ATOM 2856 N N . LYS B 1 68 ? 22.925 77.258 -21.165 1.00 40.93 68 LYS B N 1
ATOM 2857 C CA . LYS B 1 68 ? 22.807 77.685 -22.585 1.00 44.55 68 LYS B CA 1
ATOM 2858 C C . LYS B 1 68 ? 22.698 76.463 -23.506 1.00 41.58 68 LYS B C 1
ATOM 2859 O O . LYS B 1 68 ? 23.518 75.534 -23.372 1.00 37.42 68 LYS B O 1
ATOM 2865 N N . ASP B 1 69 ? 21.710 76.447 -24.400 1.00 41.89 69 ASP B N 1
ATOM 2866 C CA . ASP B 1 69 ? 21.549 75.399 -25.442 1.00 42.95 69 ASP B CA 1
ATOM 2867 C C . ASP B 1 69 ? 21.353 74.023 -24.807 1.00 41.53 69 ASP B C 1
ATOM 2868 O O . ASP B 1 69 ? 21.627 73.028 -25.473 1.00 42.46 69 ASP B O 1
ATOM 2873 N N . ALA B 1 70 ? 20.912 73.927 -23.562 1.00 41.10 70 ALA B N 1
ATOM 2874 C CA . ALA B 1 70 ? 20.602 72.611 -22.956 1.00 37.94 70 ALA B CA 1
ATOM 2875 C C . ALA B 1 70 ? 19.514 71.943 -23.813 1.00 33.92 70 ALA B C 1
ATOM 2876 O O . ALA B 1 70 ? 18.547 72.634 -24.162 1.00 31.46 70 ALA B O 1
ATOM 2878 N N . ASP B 1 71 ? 19.628 70.634 -24.042 1.00 32.01 71 ASP B N 1
ATOM 2879 C CA . ASP B 1 71 ? 18.591 69.844 -24.760 1.00 33.63 71 ASP B CA 1
ATOM 2880 C C . ASP B 1 71 ? 17.431 69.514 -23.826 1.00 31.75 71 ASP B C 1
ATOM 2881 O O . ASP B 1 71 ? 16.293 69.427 -24.309 1.00 32.78 71 ASP B O 1
ATOM 2886 N N . ILE B 1 72 ? 17.750 69.329 -22.552 1.00 31.18 72 ILE B N 1
ATOM 2887 C CA . ILE B 1 72 ? 16.854 68.840 -21.479 1.00 31.66 72 ILE B CA 1
ATOM 2888 C C . ILE B 1 72 ? 17.019 69.762 -20.276 1.00 30.11 72 ILE B C 1
ATOM 2889 O O . ILE B 1 72 ? 18.149 70.100 -19.917 1.00 29.83 72 ILE B O 1
ATOM 2894 N N . ILE B 1 73 ? 15.900 70.123 -19.685 1.00 28.99 73 ILE B N 1
ATOM 2895 C CA . ILE B 1 73 ? 15.838 70.904 -18.429 1.00 29.92 73 ILE B CA 1
ATOM 2896 C C . ILE B 1 73 ? 14.991 70.069 -17.487 1.00 28.70 73 ILE B C 1
ATOM 2897 O O . ILE B 1 73 ? 13.872 69.694 -17.882 1.00 28.94 73 ILE B O 1
ATOM 2902 N N . VAL B 1 74 ? 15.477 69.853 -16.280 1.00 28.90 74 VAL B N 1
ATOM 2903 C CA . VAL B 1 74 ? 14.692 69.274 -15.154 1.00 27.37 74 VAL B CA 1
ATOM 2904 C C . VAL B 1 74 ? 14.625 70.342 -14.065 1.00 27.31 74 VAL B C 1
ATOM 2905 O O . VAL B 1 74 ? 15.693 70.713 -13.546 1.00 28.33 74 VAL B O 1
ATOM 2909 N N . ILE B 1 75 ? 13.439 70.789 -13.692 1.00 26.36 75 ILE B N 1
ATOM 2910 C CA . ILE B 1 75 ? 13.298 71.836 -12.658 1.00 27.95 75 ILE B CA 1
ATOM 2911 C C . ILE B 1 75 ? 12.819 71.218 -11.349 1.00 28.33 75 ILE B C 1
ATOM 2912 O O . ILE B 1 75 ? 11.655 70.851 -11.267 1.00 29.07 75 ILE B O 1
ATOM 2917 N N . THR B 1 76 ? 13.685 71.191 -10.348 1.00 29.43 76 THR B N 1
ATOM 2918 C CA . THR B 1 76 ? 13.344 70.805 -8.955 1.00 31.01 76 THR B CA 1
ATOM 2919 C C . THR B 1 76 ? 13.489 72.014 -8.039 1.00 32.44 76 THR B C 1
ATOM 2920 O O . THR B 1 76 ? 13.234 71.833 -6.884 1.00 34.00 76 THR B O 1
ATOM 2924 N N . ALA B 1 77 ? 13.864 73.188 -8.554 1.00 33.71 77 ALA B N 1
ATOM 2925 C CA . ALA B 1 77 ? 14.025 74.424 -7.752 1.00 37.31 77 ALA B CA 1
ATOM 2926 C C . ALA B 1 77 ? 12.705 74.722 -7.038 1.00 38.37 77 ALA B C 1
ATOM 2927 O O . ALA B 1 77 ? 11.708 74.819 -7.698 1.00 39.08 77 ALA B O 1
ATOM 2929 N N . GLY B 1 78 ? 12.695 74.876 -5.736 1.00 42.65 78 GLY B N 1
ATOM 2930 C CA . GLY B 1 78 ? 11.466 75.016 -4.936 1.00 50.17 78 GLY B CA 1
ATOM 2931 C C . GLY B 1 78 ? 11.849 74.987 -3.467 1.00 57.85 78 GLY B C 1
ATOM 2932 O O . GLY B 1 78 ? 13.054 74.953 -3.182 1.00 60.87 78 GLY B O 1
ATOM 2933 N N . VAL B 1 79 ? 10.881 75.020 -2.551 1.00 62.94 79 VAL B N 1
ATOM 2934 C CA . VAL B 1 79 ? 11.013 74.356 -1.221 1.00 63.98 79 VAL B CA 1
ATOM 2935 C C . VAL B 1 79 ? 10.041 73.180 -1.215 1.00 73.37 79 VAL B C 1
ATOM 2936 O O . VAL B 1 79 ? 9.100 73.179 -2.052 1.00 71.73 79 VAL B O 1
ATOM 2940 N N . GLN B 1 80 ? 10.307 72.160 -0.387 1.00 84.97 80 GLN B N 1
ATOM 2941 C CA . GLN B 1 80 ? 9.474 70.921 -0.335 1.00 90.86 80 GLN B CA 1
ATOM 2942 C C . GLN B 1 80 ? 8.463 71.087 0.823 1.00 98.12 80 GLN B C 1
ATOM 2943 O O . GLN B 1 80 ? 8.563 72.072 1.649 1.00 89.90 80 GLN B O 1
ATOM 2949 N N . ARG B 1 81 ? 7.444 70.223 0.822 1.00 104.64 81 ARG B N 1
ATOM 2950 C CA . ARG B 1 81 ? 6.493 70.068 1.955 1.00 109.65 81 ARG B CA 1
ATOM 2951 C C . ARG B 1 81 ? 7.107 69.103 2.995 1.00 113.51 81 ARG B C 1
ATOM 2952 O O . ARG B 1 81 ? 7.661 68.049 2.591 1.00 114.41 81 ARG B O 1
ATOM 2960 N N . LYS B 1 82 ? 6.996 69.427 4.293 1.00 111.27 82 LYS B N 1
ATOM 2961 C CA . LYS B 1 82 ? 7.284 68.497 5.420 1.00 109.17 82 LYS B CA 1
ATOM 2962 C C . LYS B 1 82 ? 5.942 67.979 5.969 1.00 105.33 82 LYS B C 1
ATOM 2963 O O . LYS B 1 82 ? 4.891 68.393 5.456 1.00 103.19 82 LYS B O 1
ATOM 2969 N N . GLU B 1 83 ? 5.955 67.076 6.955 1.00 100.58 83 GLU B N 1
ATOM 2970 C CA . GLU B 1 83 ? 4.715 66.482 7.532 1.00 99.49 83 GLU B CA 1
ATOM 2971 C C . GLU B 1 83 ? 3.966 67.604 8.275 1.00 103.98 83 GLU B C 1
ATOM 2972 O O . GLU B 1 83 ? 4.636 68.375 8.982 1.00 106.63 83 GLU B O 1
ATOM 2978 N N . GLY B 1 84 ? 2.646 67.719 8.079 1.00 108.59 84 GLY B N 1
ATOM 2979 C CA . GLY B 1 84 ? 1.796 68.805 8.621 1.00 111.67 84 GLY B CA 1
ATOM 2980 C C . GLY B 1 84 ? 1.512 69.893 7.585 1.00 119.00 84 GLY B C 1
ATOM 2981 O O . GLY B 1 84 ? 0.714 70.781 7.899 1.00 119.03 84 GLY B O 1
ATOM 2982 N N . MET B 1 85 ? 2.166 69.818 6.408 1.00 122.30 85 MET B N 1
ATOM 2983 C CA . MET B 1 85 ? 2.035 70.695 5.197 1.00 122.21 85 MET B CA 1
ATOM 2984 C C . MET B 1 85 ? 1.350 69.919 4.049 1.00 123.47 85 MET B C 1
ATOM 2985 O O . MET B 1 85 ? 1.835 68.801 3.697 1.00 119.12 85 MET B O 1
ATOM 2990 N N . THR B 1 86 ? 0.349 70.524 3.381 1.00 128.08 86 THR B N 1
ATOM 2991 C CA . THR B 1 86 ? -0.189 70.097 2.052 1.00 126.26 86 THR B CA 1
ATOM 2992 C C . THR B 1 86 ? 0.813 70.462 0.939 1.00 133.76 86 THR B C 1
ATOM 2993 O O . THR B 1 86 ? 1.695 71.344 1.184 1.00 134.53 86 THR B O 1
ATOM 2997 N N . ARG B 1 87 ? 0.659 69.847 -0.241 1.00 134.45 87 ARG B N 1
ATOM 2998 C CA . ARG B 1 87 ? 1.433 70.196 -1.464 1.00 131.37 87 ARG B CA 1
ATOM 2999 C C . ARG B 1 87 ? 1.188 71.686 -1.767 1.00 141.37 87 ARG B C 1
ATOM 3000 O O . ARG B 1 87 ? 2.167 72.373 -2.131 1.00 145.99 87 ARG B O 1
ATOM 3008 N N . GLU B 1 88 ? -0.051 72.176 -1.559 1.00 148.98 88 GLU B N 1
ATOM 3009 C CA . GLU B 1 88 ? -0.556 73.449 -2.161 1.00 145.43 88 GLU B CA 1
ATOM 3010 C C . GLU B 1 88 ? -0.201 74.698 -1.336 1.00 153.34 88 GLU B C 1
ATOM 3011 O O . GLU B 1 88 ? -0.520 75.779 -1.836 1.00 164.00 88 GLU B O 1
ATOM 3017 N N . ASP B 1 89 ? 0.394 74.493 -0.154 1.00 151.67 89 ASP B N 1
ATOM 3018 C CA . ASP B 1 89 ? 0.714 75.471 0.928 1.00 149.61 89 ASP B CA 1
ATOM 3019 C C . ASP B 1 89 ? 1.707 76.617 0.619 1.00 145.78 89 ASP B C 1
ATOM 3020 O O . ASP B 1 89 ? 1.395 77.788 0.992 1.00 131.99 89 ASP B O 1
ATOM 3025 N N . LEU B 1 90 ? 2.795 76.324 -0.097 1.00 133.51 90 LEU B N 1
ATOM 3026 C CA . LEU B 1 90 ? 3.994 77.193 -0.301 1.00 116.27 90 LEU B CA 1
ATOM 3027 C C . LEU B 1 90 ? 3.653 78.578 -0.869 1.00 100.63 90 LEU B C 1
ATOM 3028 O O . LEU B 1 90 ? 4.171 79.580 -0.307 1.00 89.38 90 LEU B O 1
ATOM 3033 N N . ILE B 1 91 ? 2.752 78.657 -1.857 1.00 84.86 91 ILE B N 1
ATOM 3034 C CA . ILE B 1 91 ? 3.005 78.412 -3.306 1.00 70.30 91 ILE B CA 1
ATOM 3035 C C . ILE B 1 91 ? 3.432 79.712 -3.985 1.00 63.48 91 ILE B C 1
ATOM 3036 O O . ILE B 1 91 ? 3.670 79.707 -5.188 1.00 55.89 91 ILE B O 1
ATOM 3041 N N . GLY B 1 92 ? 3.445 80.802 -3.222 1.00 62.87 92 GLY B N 1
ATOM 3042 C CA . GLY B 1 92 ? 3.954 82.099 -3.679 1.00 57.69 92 GLY B CA 1
ATOM 3043 C C . GLY B 1 92 ? 5.454 82.039 -3.865 1.00 55.43 92 GLY B C 1
ATOM 3044 O O . GLY B 1 92 ? 5.927 82.590 -4.850 1.00 50.76 92 GLY B O 1
ATOM 3045 N N . VAL B 1 93 ? 6.167 81.355 -2.961 1.00 54.74 93 VAL B N 1
ATOM 3046 C CA . VAL B 1 93 ? 7.651 81.340 -3.105 1.00 53.71 93 VAL B CA 1
ATOM 3047 C C . VAL B 1 93 ? 8.016 80.438 -4.280 1.00 51.02 93 VAL B C 1
ATOM 3048 O O . VAL B 1 93 ? 8.854 80.898 -5.053 1.00 53.13 93 VAL B O 1
ATOM 3052 N N . ASN B 1 94 ? 7.425 79.244 -4.432 1.00 49.54 94 ASN B N 1
ATOM 3053 C CA . ASN B 1 94 ? 7.762 78.293 -5.533 1.00 46.41 94 ASN B CA 1
ATOM 3054 C C . ASN B 1 94 ? 7.323 78.877 -6.877 1.00 43.81 94 ASN B C 1
ATOM 3055 O O . ASN B 1 94 ? 8.009 78.639 -7.887 1.00 43.77 94 ASN B O 1
ATOM 3060 N N . GLY B 1 95 ? 6.205 79.594 -6.896 1.00 43.38 95 GLY B N 1
ATOM 3061 C CA . GLY B 1 95 ? 5.694 80.263 -8.101 1.00 43.69 95 GLY B CA 1
ATOM 3062 C C . GLY B 1 95 ? 6.664 81.331 -8.603 1.00 44.08 95 GLY B C 1
ATOM 3063 O O . GLY B 1 95 ? 6.925 81.348 -9.811 1.00 43.14 95 GLY B O 1
ATOM 3064 N N . LYS B 1 96 ? 7.208 82.162 -7.719 1.00 45.09 96 LYS B N 1
ATOM 3065 C CA . LYS B 1 96 ? 8.208 83.209 -8.081 1.00 45.69 96 LYS B CA 1
ATOM 3066 C C . LYS B 1 96 ? 9.474 82.511 -8.575 1.00 43.16 96 LYS B C 1
ATOM 3067 O O . LYS B 1 96 ? 10.113 82.958 -9.501 1.00 41.88 96 LYS B O 1
ATOM 3073 N N . ILE B 1 97 ? 9.847 81.411 -7.952 1.00 43.82 97 ILE B N 1
ATOM 3074 C CA . ILE B 1 97 ? 11.067 80.674 -8.379 1.00 42.71 97 ILE B CA 1
ATOM 3075 C C . ILE B 1 97 ? 10.843 80.134 -9.794 1.00 40.18 97 ILE B C 1
ATOM 3076 O O . ILE B 1 97 ? 11.712 80.360 -10.649 1.00 40.50 97 ILE B O 1
ATOM 3081 N N . MET B 1 98 ? 9.679 79.532 -10.042 1.00 38.94 98 MET B N 1
ATOM 3082 C CA . MET B 1 98 ? 9.382 78.910 -11.339 1.00 37.32 98 MET B CA 1
ATOM 3083 C C . MET B 1 98 ? 9.305 80.020 -12.387 1.00 37.42 98 MET B C 1
ATOM 3084 O O . MET B 1 98 ? 9.740 79.797 -13.506 1.00 35.17 98 MET B O 1
ATOM 3089 N N . LYS B 1 99 ? 8.781 81.186 -12.038 1.00 39.13 99 LYS B N 1
ATOM 3090 C CA . LYS B 1 99 ? 8.707 82.332 -12.984 1.00 42.05 99 LYS B CA 1
ATOM 3091 C C . LYS B 1 99 ? 10.124 82.728 -13.425 1.00 40.64 99 LYS B C 1
ATOM 3092 O O . LYS B 1 99 ? 10.364 82.942 -14.618 1.00 40.28 99 LYS B O 1
ATOM 3098 N N . SER B 1 100 ? 11.027 82.851 -12.470 1.00 40.73 100 SER B N 1
ATOM 3099 C CA . SER B 1 100 ? 12.434 83.241 -12.711 1.00 40.15 100 SER B CA 1
ATOM 3100 C C . SER B 1 100 ? 13.114 82.170 -13.572 1.00 37.41 100 SER B C 1
ATOM 3101 O O . SER B 1 100 ? 13.779 82.522 -14.547 1.00 35.69 100 SER B O 1
ATOM 3104 N N . VAL B 1 101 ? 12.921 80.891 -13.250 1.00 35.63 101 VAL B N 1
ATOM 3105 C CA . VAL B 1 101 ? 13.476 79.786 -14.084 1.00 35.06 101 VAL B CA 1
ATOM 3106 C C . VAL B 1 101 ? 12.902 79.890 -15.510 1.00 33.54 101 VAL B C 1
ATOM 3107 O O . VAL B 1 101 ? 13.637 79.790 -16.486 1.00 33.73 101 VAL B O 1
ATOM 3111 N N . ALA B 1 102 ? 11.607 80.112 -15.638 1.00 33.49 102 ALA B N 1
ATOM 3112 C CA . ALA B 1 102 ? 10.916 80.215 -16.940 1.00 34.87 102 ALA B CA 1
ATOM 3113 C C . ALA B 1 102 ? 11.586 81.310 -17.778 1.00 36.61 102 ALA B C 1
ATOM 3114 O O . ALA B 1 102 ? 11.843 81.089 -18.931 1.00 37.09 102 ALA B O 1
ATOM 3116 N N . GLU B 1 103 ? 11.848 82.452 -17.184 1.00 38.07 103 GLU B N 1
ATOM 3117 C CA . GLU B 1 103 ? 12.555 83.583 -17.827 1.00 40.96 103 GLU B CA 1
ATOM 3118 C C . GLU B 1 103 ? 13.965 83.170 -18.240 1.00 40.50 103 GLU B C 1
ATOM 3119 O O . GLU B 1 103 ? 14.341 83.497 -19.389 1.00 39.75 103 GLU B O 1
ATOM 3125 N N . SER B 1 104 ? 14.707 82.464 -17.381 1.00 38.85 104 SER B N 1
ATOM 3126 C CA . SER B 1 104 ? 16.081 82.014 -17.707 1.00 39.60 104 SER B CA 1
ATOM 3127 C C . SER B 1 104 ? 16.040 81.050 -18.897 1.00 40.34 104 SER B C 1
ATOM 3128 O O . SER B 1 104 ? 16.921 81.165 -19.777 1.00 41.26 104 SER B O 1
ATOM 3131 N N . VAL B 1 105 ? 15.080 80.108 -18.918 1.00 36.79 105 VAL B N 1
ATOM 3132 C CA . VAL B 1 105 ? 15.035 79.088 -19.991 1.00 35.13 105 VAL B CA 1
ATOM 3133 C C . VAL B 1 105 ? 14.716 79.790 -21.319 1.00 36.51 105 VAL B C 1
ATOM 3134 O O . VAL B 1 105 ? 15.358 79.502 -22.336 1.00 34.15 105 VAL B O 1
ATOM 3138 N N . LYS B 1 106 ? 13.784 80.723 -21.301 1.00 38.15 106 LYS B N 1
ATOM 3139 C CA . LYS B 1 106 ? 13.409 81.509 -22.503 1.00 40.99 106 LYS B CA 1
ATOM 3140 C C . LYS B 1 106 ? 14.648 82.240 -23.053 1.00 41.92 106 LYS B C 1
ATOM 3141 O O . LYS B 1 106 ? 14.861 82.187 -24.266 1.00 42.88 106 LYS B O 1
ATOM 3147 N N . LEU B 1 107 ? 15.430 82.875 -22.172 1.00 42.59 107 LEU B N 1
ATOM 3148 C CA . LEU B 1 107 ? 16.654 83.624 -22.532 1.00 42.75 107 LEU B CA 1
ATOM 3149 C C . LEU B 1 107 ? 17.718 82.653 -23.037 1.00 42.23 107 LEU B C 1
ATOM 3150 O O . LEU B 1 107 ? 18.287 82.947 -24.053 1.00 42.45 107 LEU B O 1
ATOM 3155 N N . HIS B 1 108 ? 17.995 81.538 -22.359 1.00 40.56 108 HIS B N 1
ATOM 3156 C CA . HIS B 1 108 ? 19.255 80.790 -22.568 1.00 40.87 108 HIS B CA 1
ATOM 3157 C C . HIS B 1 108 ? 19.068 79.489 -23.354 1.00 39.89 108 HIS B C 1
ATOM 3158 O O . HIS B 1 108 ? 20.089 78.987 -23.850 1.00 41.00 108 HIS B O 1
ATOM 3165 N N . CYS B 1 109 ? 17.908 78.846 -23.335 1.00 38.84 109 CYS B N 1
ATOM 3166 C CA . CYS B 1 109 ? 17.769 77.471 -23.907 1.00 38.20 109 CYS B CA 1
ATOM 3167 C C . CYS B 1 109 ? 16.302 77.253 -24.271 1.00 36.84 109 CYS B C 1
ATOM 3168 O O . CYS B 1 109 ? 15.722 76.296 -23.791 1.00 36.62 109 CYS B O 1
ATOM 3171 N N . SER B 1 110 ? 15.759 78.090 -25.149 1.00 36.73 110 SER B N 1
ATOM 3172 C CA . SER B 1 110 ? 14.323 78.137 -25.504 1.00 38.07 110 SER B CA 1
ATOM 3173 C C . SER B 1 110 ? 13.935 76.901 -26.321 1.00 38.67 110 SER B C 1
ATOM 3174 O O . SER B 1 110 ? 12.751 76.743 -26.521 1.00 38.97 110 SER B O 1
ATOM 3177 N N . LYS B 1 111 ? 14.888 76.078 -26.768 1.00 38.40 111 LYS B N 1
ATOM 3178 C CA . LYS B 1 111 ? 14.608 74.856 -27.556 1.00 38.70 111 LYS B CA 1
ATOM 3179 C C . LYS B 1 111 ? 14.652 73.622 -26.668 1.00 35.69 111 LYS B C 1
ATOM 3180 O O . LYS B 1 111 ? 14.458 72.532 -27.184 1.00 34.86 111 LYS B O 1
ATOM 3186 N N . ALA B 1 112 ? 14.848 73.793 -25.370 1.00 34.33 112 ALA B N 1
ATOM 3187 C CA . ALA B 1 112 ? 14.902 72.656 -24.429 1.00 33.17 112 ALA B CA 1
ATOM 3188 C C . ALA B 1 112 ? 13.524 71.977 -24.319 1.00 32.27 112 ALA B C 1
ATOM 3189 O O . ALA B 1 112 ? 12.466 72.657 -24.497 1.00 32.69 112 ALA B O 1
ATOM 3191 N N . PHE B 1 113 ? 13.545 70.675 -24.065 1.00 30.99 113 PHE B N 1
ATOM 3192 C CA . PHE B 1 113 ? 12.424 69.909 -23.479 1.00 30.27 113 PHE B CA 1
ATOM 3193 C C . PHE B 1 113 ? 12.520 70.083 -21.962 1.00 28.95 113 PHE B C 1
ATOM 3194 O O . PHE B 1 113 ? 13.570 69.805 -21.371 1.00 27.04 113 PHE B O 1
ATOM 3202 N N . VAL B 1 114 ? 11.432 70.564 -21.368 1.00 27.65 114 VAL B N 1
ATOM 3203 C CA . VAL B 1 114 ? 11.409 70.987 -19.943 1.00 27.60 114 VAL B CA 1
ATOM 3204 C C . VAL B 1 114 ? 10.526 70.020 -19.157 1.00 25.68 114 VAL B C 1
ATOM 3205 O O . VAL B 1 114 ? 9.367 69.899 -19.495 1.00 26.66 114 VAL B O 1
ATOM 3209 N N . ILE B 1 115 ? 11.088 69.368 -18.157 1.00 25.97 115 ILE B N 1
ATOM 3210 C CA . ILE B 1 115 ? 10.357 68.523 -17.175 1.00 27.05 115 ILE B CA 1
ATOM 3211 C C . ILE B 1 115 ? 10.345 69.268 -15.822 1.00 29.02 115 ILE B C 1
ATOM 3212 O O . ILE B 1 115 ? 11.441 69.378 -15.176 1.00 29.19 115 ILE B O 1
ATOM 3217 N N . CYS B 1 116 ? 9.168 69.745 -15.421 1.00 29.28 116 CYS B N 1
ATOM 3218 C CA . CYS B 1 116 ? 8.924 70.467 -14.156 1.00 32.71 116 CYS B CA 1
ATOM 3219 C C . CYS B 1 116 ? 8.639 69.436 -13.071 1.00 32.31 116 CYS B C 1
ATOM 3220 O O . CYS B 1 116 ? 7.973 68.452 -13.344 1.00 38.46 116 CYS B O 1
ATOM 3223 N N . VAL B 1 117 ? 9.198 69.635 -11.904 1.00 35.10 117 VAL B N 1
ATOM 3224 C CA . VAL B 1 117 ? 9.065 68.677 -10.773 1.00 37.72 117 VAL B CA 1
ATOM 3225 C C . VAL B 1 117 ? 8.634 69.403 -9.497 1.00 39.67 117 VAL B C 1
ATOM 3226 O O . VAL B 1 117 ? 7.923 68.789 -8.740 1.00 44.55 117 VAL B O 1
ATOM 3230 N N . SER B 1 118 ? 8.887 70.688 -9.359 1.00 42.14 118 SER B N 1
ATOM 3231 C CA . SER B 1 118 ? 8.480 71.521 -8.201 1.00 46.04 118 SER B CA 1
ATOM 3232 C C . SER B 1 118 ? 6.994 71.376 -7.820 1.00 48.23 118 SER B C 1
ATOM 3233 O O . SER B 1 118 ? 6.122 71.426 -8.692 1.00 46.45 118 SER B O 1
ATOM 3236 N N . ASN B 1 119 ? 6.762 71.600 -6.538 1.00 55.99 119 ASN B N 1
ATOM 3237 C CA . ASN B 1 119 ? 6.094 70.719 -5.550 1.00 62.38 119 ASN B CA 1
ATOM 3238 C C . ASN B 1 119 ? 4.583 70.775 -5.720 1.00 62.90 119 ASN B C 1
ATOM 3239 O O . ASN B 1 119 ? 4.033 69.672 -5.901 1.00 71.87 119 ASN B O 1
ATOM 3244 N N . PRO B 1 120 ? 3.867 71.953 -5.813 1.00 50.17 120 PRO B N 1
ATOM 3245 C CA . PRO B 1 120 ? 2.479 71.894 -6.310 1.00 41.68 120 PRO B CA 1
ATOM 3246 C C . PRO B 1 120 ? 2.577 71.640 -7.832 1.00 36.59 120 PRO B C 1
ATOM 3247 O O . PRO B 1 120 ? 2.578 72.571 -8.582 1.00 33.28 120 PRO B O 1
ATOM 3251 N N . LEU B 1 121 ? 2.666 70.376 -8.241 1.00 35.53 121 LEU B N 1
ATOM 3252 C CA . LEU B 1 121 ? 3.254 69.974 -9.554 1.00 34.26 121 LEU B CA 1
ATOM 3253 C C . LEU B 1 121 ? 2.449 70.569 -10.707 1.00 34.36 121 LEU B C 1
ATOM 3254 O O . LEU B 1 121 ? 3.078 71.196 -11.598 1.00 30.73 121 LEU B O 1
ATOM 3259 N N . ASP B 1 122 ? 1.126 70.376 -10.727 1.00 36.90 122 ASP B N 1
ATOM 3260 C CA . ASP B 1 122 ? 0.332 70.733 -11.937 1.00 38.29 122 ASP B CA 1
ATOM 3261 C C . ASP B 1 122 ? 0.332 72.259 -12.048 1.00 37.27 122 ASP B C 1
ATOM 3262 O O . ASP B 1 122 ? 0.434 72.804 -13.193 1.00 37.08 122 ASP B O 1
ATOM 3267 N N . ILE B 1 123 ? 0.297 72.950 -10.915 1.00 37.26 123 ILE B N 1
ATOM 3268 C CA . ILE B 1 123 ? 0.267 74.437 -10.882 1.00 37.38 123 ILE B CA 1
ATOM 3269 C C . ILE B 1 123 ? 1.588 74.963 -11.432 1.00 35.37 123 ILE B C 1
ATOM 3270 O O . ILE B 1 123 ? 1.559 75.845 -12.293 1.00 37.44 123 ILE B O 1
ATOM 3275 N N . MET B 1 124 ? 2.703 74.420 -10.960 1.00 33.92 124 MET B N 1
ATOM 3276 C CA . MET B 1 124 ? 4.036 74.957 -11.310 1.00 34.10 124 MET B CA 1
ATOM 3277 C C . MET B 1 124 ? 4.306 74.675 -12.799 1.00 32.34 124 MET B C 1
ATOM 3278 O O . MET B 1 124 ? 4.983 75.480 -13.413 1.00 31.14 124 MET B O 1
ATOM 3283 N N . VAL B 1 125 ? 3.737 73.634 -13.400 1.00 28.73 125 VAL B N 1
ATOM 3284 C CA . VAL B 1 125 ? 3.876 73.440 -14.872 1.00 28.93 125 VAL B CA 1
ATOM 3285 C C . VAL B 1 125 ? 3.175 74.583 -15.627 1.00 29.93 125 VAL B C 1
ATOM 3286 O O . VAL B 1 125 ? 3.731 75.066 -16.616 1.00 29.98 125 VAL B O 1
ATOM 3290 N N . ASN B 1 126 ? 1.978 74.971 -15.192 1.00 29.29 126 ASN B N 1
ATOM 3291 C CA . ASN B 1 126 ? 1.175 76.063 -15.804 1.00 31.44 126 ASN B CA 1
ATOM 3292 C C . ASN B 1 126 ? 1.961 77.375 -15.608 1.00 31.55 126 ASN B C 1
ATOM 3293 O O . ASN B 1 126 ? 2.008 78.192 -16.529 1.00 31.30 126 ASN B O 1
ATOM 3298 N N . VAL B 1 127 ? 2.616 77.549 -14.461 1.00 31.61 127 VAL B N 1
ATOM 3299 C CA . VAL B 1 127 ? 3.405 78.783 -14.208 1.00 32.47 127 VAL B CA 1
ATOM 3300 C C . VAL B 1 127 ? 4.580 78.824 -15.173 1.00 31.74 127 VAL B C 1
ATOM 3301 O O . VAL B 1 127 ? 4.823 79.861 -15.766 1.00 32.35 127 VAL B O 1
ATOM 3305 N N . PHE B 1 128 ? 5.271 77.710 -15.348 1.00 31.18 128 PHE B N 1
ATOM 3306 C CA . PHE B 1 128 ? 6.432 77.609 -16.278 1.00 31.54 128 PHE B CA 1
ATOM 3307 C C . PHE B 1 128 ? 5.985 77.985 -17.697 1.00 31.03 128 PHE B C 1
ATOM 3308 O O . PHE B 1 128 ? 6.644 78.817 -18.339 1.00 30.86 128 PHE B O 1
ATOM 3316 N N . HIS B 1 129 ? 4.868 77.440 -18.162 1.00 31.59 129 HIS B N 1
ATOM 3317 C CA . HIS B 1 129 ? 4.370 77.751 -19.522 1.00 32.92 129 HIS B CA 1
ATOM 3318 C C . HIS B 1 129 ? 4.123 79.268 -19.615 1.00 34.55 129 HIS B C 1
ATOM 3319 O O . HIS B 1 129 ? 4.543 79.905 -20.609 1.00 33.07 129 HIS B O 1
ATOM 3326 N N . LYS B 1 130 ? 3.445 79.840 -18.635 1.00 35.93 130 LYS B N 1
ATOM 3327 C CA . LYS B 1 130 ? 2.944 81.233 -18.754 1.00 38.07 130 LYS B CA 1
ATOM 3328 C C . LYS B 1 130 ? 4.120 82.192 -18.922 1.00 38.95 130 LYS B C 1
ATOM 3329 O O . LYS B 1 130 ? 4.006 83.119 -19.705 1.00 37.49 130 LYS B O 1
ATOM 3335 N N . PHE B 1 131 ? 5.217 81.971 -18.194 1.00 38.27 131 PHE B N 1
ATOM 3336 C CA . PHE B 1 131 ? 6.331 82.947 -18.174 1.00 38.51 131 PHE B CA 1
ATOM 3337 C C . PHE B 1 131 ? 7.462 82.510 -19.116 1.00 39.42 131 PHE B C 1
ATOM 3338 O O . PHE B 1 131 ? 8.348 83.343 -19.311 1.00 42.70 131 PHE B O 1
ATOM 3346 N N . SER B 1 132 ? 7.466 81.301 -19.670 1.00 35.88 132 SER B N 1
ATOM 3347 C CA . SER B 1 132 ? 8.535 80.852 -20.618 1.00 36.20 132 SER B CA 1
ATOM 3348 C C . SER B 1 132 ? 8.104 81.119 -22.063 1.00 37.98 132 SER B C 1
ATOM 3349 O O . SER B 1 132 ? 8.965 81.344 -22.907 1.00 37.98 132 SER B O 1
ATOM 3352 N N . ASN B 1 133 ? 6.819 80.975 -22.342 1.00 40.17 133 ASN B N 1
ATOM 3353 C CA . ASN B 1 133 ? 6.212 80.981 -23.697 1.00 43.95 133 ASN B CA 1
ATOM 3354 C C . ASN B 1 133 ? 6.860 79.885 -24.544 1.00 41.74 133 ASN B C 1
ATOM 3355 O O . ASN B 1 133 ? 6.888 80.019 -25.777 1.00 38.44 133 ASN B O 1
ATOM 3360 N N . LEU B 1 134 ? 7.348 78.814 -23.920 1.00 41.41 134 LEU B N 1
ATOM 3361 C CA . LEU B 1 134 ? 7.827 77.659 -24.725 1.00 39.67 134 LEU B CA 1
ATOM 3362 C C . LEU B 1 134 ? 6.619 77.010 -25.399 1.00 35.71 134 LEU B C 1
ATOM 3363 O O . LEU B 1 134 ? 5.497 77.065 -24.891 1.00 33.34 134 LEU B O 1
ATOM 3368 N N . PRO B 1 135 ? 6.832 76.318 -26.531 1.00 35.42 135 PRO B N 1
ATOM 3369 C CA . PRO B 1 135 ? 5.775 75.521 -27.166 1.00 35.83 135 PRO B CA 1
ATOM 3370 C C . PRO B 1 135 ? 5.158 74.534 -26.165 1.00 34.25 135 PRO B C 1
ATOM 3371 O O . PRO B 1 135 ? 5.909 73.988 -25.323 1.00 32.28 135 PRO B O 1
ATOM 3375 N N . HIS B 1 136 ? 3.849 74.316 -26.234 1.00 33.39 136 HIS B N 1
ATOM 3376 C CA . HIS B 1 136 ? 3.084 73.552 -25.214 1.00 33.97 136 HIS B CA 1
ATOM 3377 C C . HIS B 1 136 ? 3.655 72.139 -25.094 1.00 31.54 136 HIS B C 1
ATOM 3378 O O . HIS B 1 136 ? 3.758 71.605 -23.948 1.00 30.15 136 HIS B O 1
ATOM 3385 N N . GLU B 1 137 ? 4.024 71.539 -26.233 1.00 32.27 137 GLU B N 1
ATOM 3386 C CA . GLU B 1 137 ? 4.439 70.114 -26.288 1.00 32.14 137 GLU B CA 1
ATOM 3387 C C . GLU B 1 137 ? 5.876 69.992 -25.757 1.00 31.97 137 GLU B C 1
ATOM 3388 O O . GLU B 1 137 ? 6.329 68.854 -25.570 1.00 35.02 137 GLU B O 1
ATOM 3394 N N . LYS B 1 138 ? 6.592 71.080 -25.498 1.00 31.84 138 LYS B N 1
ATOM 3395 C CA . LYS B 1 138 ? 8.001 71.032 -25.039 1.00 34.03 138 LYS B CA 1
ATOM 3396 C C . LYS B 1 138 ? 8.044 71.157 -23.516 1.00 31.86 138 LYS B C 1
ATOM 3397 O O . LYS B 1 138 ? 9.142 71.258 -22.966 1.00 31.54 138 LYS B O 1
ATOM 3403 N N . ILE B 1 139 ? 6.881 71.176 -22.882 1.00 30.60 139 ILE B N 1
ATOM 3404 C CA . ILE B 1 139 ? 6.770 71.372 -21.415 1.00 31.04 139 ILE B CA 1
ATOM 3405 C C . ILE B 1 139 ? 5.925 70.223 -20.870 1.00 30.23 139 ILE B C 1
ATOM 3406 O O . ILE B 1 139 ? 4.887 69.878 -21.469 1.00 30.89 139 ILE B O 1
ATOM 3411 N N . CYS B 1 140 ? 6.361 69.650 -19.751 1.00 28.34 140 CYS B N 1
ATOM 3412 C CA . CYS B 1 140 ? 5.573 68.644 -19.044 1.00 26.58 140 CYS B CA 1
ATOM 3413 C C . CYS B 1 140 ? 5.974 68.664 -17.579 1.00 25.73 140 CYS B C 1
ATOM 3414 O O . CYS B 1 140 ? 6.905 69.439 -17.204 1.00 24.77 140 CYS B O 1
ATOM 3417 N N . GLY B 1 141 ? 5.278 67.853 -16.797 1.00 24.90 141 GLY B N 1
ATOM 3418 C CA . GLY B 1 141 ? 5.532 67.693 -15.358 1.00 25.55 141 GLY B CA 1
ATOM 3419 C C . GLY B 1 141 ? 5.560 66.212 -15.075 1.00 26.01 141 GLY B C 1
ATOM 3420 O O . GLY B 1 141 ? 4.722 65.472 -15.652 1.00 24.53 141 GLY B O 1
ATOM 3421 N N . MET B 1 142 ? 6.465 65.764 -14.222 1.00 26.04 142 MET B N 1
ATOM 3422 C CA . MET B 1 142 ? 6.456 64.357 -13.776 1.00 25.94 142 MET B CA 1
ATOM 3423 C C . MET B 1 142 ? 5.525 64.261 -12.586 1.00 27.75 142 MET B C 1
ATOM 3424 O O . MET B 1 142 ? 5.799 64.987 -11.601 1.00 28.13 142 MET B O 1
ATOM 3429 N N . ALA B 1 143 ? 4.485 63.436 -12.668 1.00 26.44 143 ALA B N 1
ATOM 3430 C CA . ALA B 1 143 ? 3.679 63.024 -11.502 1.00 27.81 143 ALA B CA 1
ATOM 3431 C C . ALA B 1 143 ? 3.113 61.602 -11.685 1.00 28.71 143 ALA B C 1
ATOM 3432 O O . ALA B 1 143 ? 3.270 60.729 -10.788 1.00 26.71 143 ALA B O 1
ATOM 3434 N N . GLY B 1 144 ? 2.428 61.377 -12.798 1.00 28.14 144 GLY B N 1
ATOM 3435 C CA . GLY B 1 144 ? 1.600 60.184 -13.015 1.00 28.49 144 GLY B CA 1
ATOM 3436 C C . GLY B 1 144 ? 2.419 58.915 -12.972 1.00 28.80 144 GLY B C 1
ATOM 3437 O O . GLY B 1 144 ? 1.882 57.897 -12.487 1.00 30.18 144 GLY B O 1
ATOM 3438 N N . ILE B 1 145 ? 3.681 58.966 -13.396 1.00 28.77 145 ILE B N 1
ATOM 3439 C CA . ILE B 1 145 ? 4.537 57.744 -13.414 1.00 28.89 145 ILE B CA 1
ATOM 3440 C C . ILE B 1 145 ? 4.782 57.349 -11.973 1.00 28.23 145 ILE B C 1
ATOM 3441 O O . ILE B 1 145 ? 4.859 56.156 -11.697 1.00 29.30 145 ILE B O 1
ATOM 3446 N N . LEU B 1 146 ? 4.929 58.323 -11.079 1.00 27.44 146 LEU B N 1
ATOM 3447 C CA . LEU B 1 146 ? 5.224 58.059 -9.646 1.00 27.30 146 LEU B CA 1
ATOM 3448 C C . LEU B 1 146 ? 3.999 57.410 -9.016 1.00 25.94 146 LEU B C 1
ATOM 3449 O O . LEU B 1 146 ? 4.137 56.350 -8.388 1.00 25.75 146 LEU B O 1
ATOM 3454 N N . ASP B 1 147 ? 2.816 57.988 -9.222 1.00 25.47 147 ASP B N 1
ATOM 3455 C CA . ASP B 1 147 ? 1.558 57.415 -8.664 1.00 24.36 147 ASP B CA 1
ATOM 3456 C C . ASP B 1 147 ? 1.322 56.012 -9.236 1.00 24.16 147 ASP B C 1
ATOM 3457 O O . ASP B 1 147 ? 1.012 55.105 -8.479 1.00 23.59 147 ASP B O 1
ATOM 3462 N N . THR B 1 148 ? 1.481 55.862 -10.554 1.00 23.53 148 THR B N 1
ATOM 3463 C CA . THR B 1 148 ? 1.373 54.570 -11.275 1.00 24.59 148 THR B CA 1
ATOM 3464 C C . THR B 1 148 ? 2.338 53.533 -10.680 1.00 23.53 148 THR B C 1
ATOM 3465 O O . THR B 1 148 ? 1.918 52.389 -10.460 1.00 23.40 148 THR B O 1
ATOM 3469 N N . SER B 1 149 ? 3.580 53.906 -10.415 1.00 23.53 149 SER B N 1
ATOM 3470 C CA . SER B 1 149 ? 4.588 52.969 -9.856 1.00 25.40 149 SER B CA 1
ATOM 3471 C C . SER B 1 149 ? 4.100 52.452 -8.491 1.00 27.17 149 SER B C 1
ATOM 3472 O O . SER B 1 149 ? 4.195 51.234 -8.229 1.00 26.62 149 SER B O 1
ATOM 3475 N N . ARG B 1 150 ? 3.502 53.303 -7.664 1.00 27.80 150 ARG B N 1
ATOM 3476 C CA . ARG B 1 150 ? 3.037 52.910 -6.309 1.00 25.96 150 ARG B CA 1
ATOM 3477 C C . ARG B 1 150 ? 1.841 51.963 -6.422 1.00 24.83 150 ARG B C 1
ATOM 3478 O O . ARG B 1 150 ? 1.830 50.871 -5.819 1.00 26.72 150 ARG B O 1
ATOM 3486 N N . TYR B 1 151 ? 0.884 52.330 -7.248 1.00 24.03 151 TYR B N 1
ATOM 3487 C CA . TYR B 1 151 ? -0.348 51.547 -7.477 1.00 23.99 151 TYR B CA 1
ATOM 3488 C C . TYR B 1 151 ? 0.007 50.177 -8.060 1.00 23.79 151 TYR B C 1
ATOM 3489 O O . TYR B 1 151 ? -0.455 49.167 -7.498 1.00 25.69 151 TYR B O 1
ATOM 3498 N N . CYS B 1 152 ? 0.868 50.144 -9.075 1.00 22.49 152 CYS B N 1
ATOM 3499 C CA . CYS B 1 152 ? 1.287 48.882 -9.719 1.00 23.88 152 CYS B CA 1
ATOM 3500 C C . CYS B 1 152 ? 2.105 48.022 -8.761 1.00 24.08 152 CYS B C 1
ATOM 3501 O O . CYS B 1 152 ? 1.857 46.818 -8.761 1.00 22.77 152 CYS B O 1
ATOM 3504 N N . SER B 1 153 ? 3.011 48.617 -7.970 1.00 26.63 153 SER B N 1
ATOM 3505 C CA . SER B 1 153 ? 3.813 47.895 -6.933 1.00 28.32 153 SER B CA 1
ATOM 3506 C C . SER B 1 153 ? 2.864 47.192 -5.967 1.00 27.74 153 SER B C 1
ATOM 3507 O O . SER B 1 153 ? 3.124 46.050 -5.596 1.00 24.56 153 SER B O 1
ATOM 3510 N N . LEU B 1 154 ? 1.843 47.929 -5.494 1.00 27.56 154 LEU B N 1
ATOM 3511 C CA . LEU B 1 154 ? 0.925 47.389 -4.452 1.00 28.65 154 LEU B CA 1
ATOM 3512 C C . LEU B 1 154 ? 0.057 46.281 -5.056 1.00 27.87 154 LEU B C 1
ATOM 3513 O O . LEU B 1 154 ? -0.215 45.288 -4.368 1.00 26.10 154 LEU B O 1
ATOM 3518 N N . ILE B 1 155 ? -0.369 46.442 -6.306 1.00 27.70 155 ILE B N 1
ATOM 3519 C CA . ILE B 1 155 ? -1.205 45.386 -6.957 1.00 28.01 155 ILE B CA 1
ATOM 3520 C C . ILE B 1 155 ? -0.321 44.133 -7.137 1.00 26.44 155 ILE B C 1
ATOM 3521 O O . ILE B 1 155 ? -0.760 43.023 -6.851 1.00 24.97 155 ILE B O 1
ATOM 3526 N N . ALA B 1 156 ? 0.895 44.327 -7.587 1.00 24.83 156 ALA B N 1
ATOM 3527 C CA . ALA B 1 156 ? 1.860 43.230 -7.809 1.00 26.13 156 ALA B CA 1
ATOM 3528 C C . ALA B 1 156 ? 2.118 42.494 -6.492 1.00 27.07 156 ALA B C 1
ATOM 3529 O O . ALA B 1 156 ? 2.065 41.258 -6.531 1.00 25.77 156 ALA B O 1
ATOM 3531 N N . ASP B 1 157 ? 2.333 43.235 -5.387 1.00 28.66 157 ASP B N 1
ATOM 3532 C CA . ASP B 1 157 ? 2.534 42.637 -4.029 1.00 31.35 157 ASP B CA 1
ATOM 3533 C C . ASP B 1 157 ? 1.371 41.712 -3.692 1.00 32.06 157 ASP B C 1
ATOM 3534 O O . ASP B 1 157 ? 1.620 40.624 -3.237 1.00 32.27 157 ASP B O 1
ATOM 3539 N N . LYS B 1 158 ? 0.131 42.166 -3.882 1.00 33.63 158 LYS B N 1
ATOM 3540 C CA . LYS B 1 158 ? -1.082 41.430 -3.453 1.00 34.08 158 LYS B CA 1
ATOM 3541 C C . LYS B 1 158 ? -1.238 40.176 -4.318 1.00 31.90 158 LYS B C 1
ATOM 3542 O O . LYS B 1 158 ? -1.599 39.160 -3.772 1.00 30.46 158 LYS B O 1
ATOM 3548 N N . LEU B 1 159 ? -0.972 40.250 -5.626 1.00 31.34 159 LEU B N 1
ATOM 3549 C CA . LEU B 1 159 ? -1.157 39.101 -6.556 1.00 30.78 159 LEU B CA 1
ATOM 3550 C C . LEU B 1 159 ? 0.045 38.156 -6.493 1.00 30.00 159 LEU B C 1
ATOM 3551 O O . LEU B 1 159 ? -0.001 37.157 -7.175 1.00 27.66 159 LEU B O 1
ATOM 3556 N N . LYS B 1 160 ? 1.114 38.542 -5.793 1.00 31.45 160 LYS B N 1
ATOM 3557 C CA . LYS B 1 160 ? 2.394 37.789 -5.729 1.00 33.23 160 LYS B CA 1
ATOM 3558 C C . LYS B 1 160 ? 2.970 37.596 -7.149 1.00 30.97 160 LYS B C 1
ATOM 3559 O O . LYS B 1 160 ? 3.445 36.529 -7.460 1.00 29.03 160 LYS B O 1
ATOM 3565 N N . VAL B 1 161 ? 3.008 38.681 -7.931 1.00 29.65 161 VAL B N 1
ATOM 3566 C CA . VAL B 1 161 ? 3.617 38.726 -9.282 1.00 28.44 161 VAL B CA 1
ATOM 3567 C C . VAL B 1 161 ? 4.667 39.826 -9.326 1.00 26.70 161 VAL B C 1
ATOM 3568 O O . VAL B 1 161 ? 4.644 40.747 -8.488 1.00 24.30 161 VAL B O 1
ATOM 3572 N N . SER B 1 162 ? 5.589 39.681 -10.272 1.00 25.67 162 SER B N 1
ATOM 3573 C CA . SER B 1 162 ? 6.480 40.801 -10.642 1.00 24.93 162 SER B CA 1
ATOM 3574 C C . SER B 1 162 ? 5.608 42.025 -10.939 1.00 24.70 162 SER B C 1
ATOM 3575 O O . SER B 1 162 ? 4.507 41.867 -11.467 1.00 25.29 162 SER B O 1
ATOM 3578 N N . ALA B 1 163 ? 6.121 43.210 -10.685 1.00 25.75 163 ALA B N 1
ATOM 3579 C CA . ALA B 1 163 ? 5.533 44.486 -11.166 1.00 25.26 163 ALA B CA 1
ATOM 3580 C C . ALA B 1 163 ? 5.943 44.774 -12.627 1.00 25.65 163 ALA B C 1
ATOM 3581 O O . ALA B 1 163 ? 5.296 45.623 -13.219 1.00 23.49 163 ALA B O 1
ATOM 3583 N N . GLU B 1 164 ? 6.894 44.056 -13.250 1.00 25.50 164 GLU B N 1
ATOM 3584 C CA . GLU B 1 164 ? 7.381 44.412 -14.616 1.00 26.14 164 GLU B CA 1
ATOM 3585 C C . GLU B 1 164 ? 6.230 44.552 -15.610 1.00 25.85 164 GLU B C 1
ATOM 3586 O O . GLU B 1 164 ? 6.368 45.392 -16.485 1.00 24.00 164 GLU B O 1
ATOM 3592 N N . ASP B 1 165 ? 5.180 43.734 -15.501 1.00 25.41 165 ASP B N 1
ATOM 3593 C CA . ASP B 1 165 ? 4.114 43.748 -16.537 1.00 25.75 165 ASP B CA 1
ATOM 3594 C C . ASP B 1 165 ? 2.773 44.213 -15.957 1.00 23.58 165 ASP B C 1
ATOM 3595 O O . ASP B 1 165 ? 1.730 44.027 -16.636 1.00 22.35 165 ASP B O 1
ATOM 3600 N N . VAL B 1 166 ? 2.774 44.850 -14.791 1.00 22.32 166 VAL B N 1
ATOM 3601 C CA . VAL B 1 166 ? 1.559 45.511 -14.246 1.00 21.62 166 VAL B CA 1
ATOM 3602 C C . VAL B 1 166 ? 1.566 46.976 -14.706 1.00 23.27 166 VAL B C 1
ATOM 3603 O O . VAL B 1 166 ? 2.526 47.699 -14.422 1.00 22.23 166 VAL B O 1
ATOM 3607 N N . ASN B 1 167 ? 0.525 47.381 -15.416 1.00 25.77 167 ASN B N 1
ATOM 3608 C CA . ASN B 1 167 ? 0.430 48.693 -16.090 1.00 25.71 167 ASN B CA 1
ATOM 3609 C C . ASN B 1 167 ? -0.931 49.291 -15.743 1.00 25.20 167 ASN B C 1
ATOM 3610 O O . ASN B 1 167 ? -1.909 48.541 -15.659 1.00 25.31 167 ASN B O 1
ATOM 3615 N N . ALA B 1 168 ? -0.998 50.612 -15.620 1.00 24.17 168 ALA B N 1
ATOM 3616 C CA . ALA B 1 168 ? -2.250 51.302 -15.266 1.00 24.04 168 ALA B CA 1
ATOM 3617 C C . ALA B 1 168 ? -2.245 52.733 -15.778 1.00 24.56 168 ALA B C 1
ATOM 3618 O O . ALA B 1 168 ? -1.181 53.312 -15.956 1.00 24.54 168 ALA B O 1
ATOM 3620 N N . VAL B 1 169 ? -3.426 53.232 -16.094 1.00 24.92 169 VAL B N 1
ATOM 3621 C CA . VAL B 1 169 ? -3.603 54.677 -16.355 1.00 25.98 169 VAL B CA 1
ATOM 3622 C C . VAL B 1 169 ? -4.089 55.341 -15.068 1.00 26.04 169 VAL B C 1
ATOM 3623 O O . VAL B 1 169 ? -5.112 54.931 -14.520 1.00 28.69 169 VAL B O 1
ATOM 3627 N N . ILE B 1 170 ? -3.351 56.336 -14.618 1.00 26.15 170 ILE B N 1
ATOM 3628 C CA . ILE B 1 170 ? -3.788 57.250 -13.527 1.00 30.09 170 ILE B CA 1
ATOM 3629 C C . ILE B 1 170 ? -3.758 58.687 -14.048 1.00 29.89 170 ILE B C 1
ATOM 3630 O O . ILE B 1 170 ? -2.704 59.145 -14.416 1.00 31.55 170 ILE B O 1
ATOM 3635 N N . LEU B 1 171 ? -4.925 59.318 -14.096 1.00 33.74 171 LEU B N 1
ATOM 3636 C CA . LEU B 1 171 ? -5.158 60.707 -14.578 1.00 34.36 171 LEU B CA 1
ATOM 3637 C C . LEU B 1 171 ? -5.098 61.691 -13.388 1.00 36.18 171 LEU B C 1
ATOM 3638 O O . LEU B 1 171 ? -5.266 61.252 -12.226 1.00 37.86 171 LEU B O 1
ATOM 3643 N N . GLY B 1 172 ? -4.867 62.979 -13.648 1.00 35.42 172 GLY B N 1
ATOM 3644 C CA . GLY B 1 172 ? -4.921 64.055 -12.629 1.00 37.08 172 GLY B CA 1
ATOM 3645 C C . GLY B 1 172 ? -3.609 64.228 -11.886 1.00 38.23 172 GLY B C 1
ATOM 3646 O O . GLY B 1 172 ? -2.564 63.791 -12.416 1.00 38.26 172 GLY B O 1
ATOM 3647 N N . GLY B 1 173 ? -3.630 64.844 -10.690 1.00 41.23 173 GLY B N 1
ATOM 3648 C CA . GLY B 1 173 ? -2.418 65.115 -9.885 1.00 39.44 173 GLY B CA 1
ATOM 3649 C C . GLY B 1 173 ? -2.271 64.126 -8.734 1.00 42.43 173 GLY B C 1
ATOM 3650 O O . GLY B 1 173 ? -2.942 63.049 -8.759 1.00 40.80 173 GLY B O 1
ATOM 3651 N N . HIS B 1 174 ? -1.449 64.483 -7.741 1.00 42.51 174 HIS B N 1
ATOM 3652 C CA . HIS B 1 174 ? -1.239 63.708 -6.490 1.00 44.73 174 HIS B CA 1
ATOM 3653 C C . HIS B 1 174 ? -2.457 63.850 -5.552 1.00 44.43 174 HIS B C 1
ATOM 3654 O O . HIS B 1 174 ? -3.207 64.786 -5.668 1.00 38.73 174 HIS B O 1
ATOM 3661 N N . GLY B 1 175 ? -2.644 62.881 -4.653 1.00 50.86 175 GLY B N 1
ATOM 3662 C CA . GLY B 1 175 ? -3.576 62.944 -3.504 1.00 51.60 175 GLY B CA 1
ATOM 3663 C C . GLY B 1 175 ? -5.012 62.921 -3.972 1.00 49.56 175 GLY B C 1
ATOM 3664 O O . GLY B 1 175 ? -5.403 62.034 -4.736 1.00 46.02 175 GLY B O 1
ATOM 3665 N N . ASP B 1 176 ? -5.795 63.871 -3.523 1.00 49.06 176 ASP B N 1
ATOM 3666 C CA . ASP B 1 176 ? -7.226 63.965 -3.913 1.00 53.42 176 ASP B CA 1
ATOM 3667 C C . ASP B 1 176 ? -7.359 64.273 -5.414 1.00 48.28 176 ASP B C 1
ATOM 3668 O O . ASP B 1 176 ? -8.396 63.976 -5.969 1.00 50.91 176 ASP B O 1
ATOM 3673 N N . LEU B 1 177 ? -6.337 64.840 -6.048 1.00 46.41 177 LEU B N 1
ATOM 3674 C CA . LEU B 1 177 ? -6.364 65.185 -7.495 1.00 45.18 177 LEU B CA 1
ATOM 3675 C C . LEU B 1 177 ? -6.322 63.900 -8.356 1.00 46.02 177 LEU B C 1
ATOM 3676 O O . LEU B 1 177 ? -6.548 64.001 -9.590 1.00 48.08 177 LEU B O 1
ATOM 3681 N N . MET B 1 178 ? -6.059 62.736 -7.759 1.00 41.09 178 MET B N 1
ATOM 3682 C CA . MET B 1 178 ? -5.653 61.514 -8.495 1.00 40.48 178 MET B CA 1
ATOM 3683 C C . MET B 1 178 ? -6.898 60.738 -8.954 1.00 38.34 178 MET B C 1
ATOM 3684 O O . MET B 1 178 ? -7.742 60.496 -8.142 1.00 37.36 178 MET B O 1
ATOM 3689 N N . VAL B 1 179 ? -6.944 60.297 -10.207 1.00 36.04 179 VAL B N 1
ATOM 3690 C CA . VAL B 1 179 ? -8.041 59.441 -10.747 1.00 35.21 179 VAL B CA 1
ATOM 3691 C C . VAL B 1 179 ? -7.426 58.185 -11.369 1.00 33.31 179 VAL B C 1
ATOM 3692 O O . VAL B 1 179 ? -7.072 58.165 -12.550 1.00 34.17 179 VAL B O 1
ATOM 3696 N N . PRO B 1 180 ? -7.274 57.091 -10.597 1.00 34.00 180 PRO B N 1
ATOM 3697 C CA . PRO B 1 180 ? -6.792 55.815 -11.130 1.00 33.98 180 PRO B CA 1
ATOM 3698 C C . PRO B 1 180 ? -7.935 55.114 -11.865 1.00 32.50 180 PRO B C 1
ATOM 3699 O O . PRO B 1 180 ? -9.076 55.285 -11.447 1.00 34.13 180 PRO B O 1
ATOM 3703 N N . LEU B 1 181 ? -7.633 54.415 -12.954 1.00 32.28 181 LEU B N 1
ATOM 3704 C CA . LEU B 1 181 ? -8.657 53.705 -13.758 1.00 29.51 181 LEU B CA 1
ATOM 3705 C C . LEU B 1 181 ? -8.395 52.199 -13.673 1.00 31.54 181 LEU B C 1
ATOM 3706 O O . LEU B 1 181 ? -7.462 51.672 -14.375 1.00 30.21 181 LEU B O 1
ATOM 3711 N N . GLN B 1 182 ? -9.181 51.509 -12.853 1.00 31.12 182 GLN B N 1
ATOM 3712 C CA . GLN B 1 182 ? -9.178 50.023 -12.766 1.00 30.30 182 GLN B CA 1
ATOM 3713 C C . GLN B 1 182 ? -9.403 49.414 -14.153 1.00 30.86 182 GLN B C 1
ATOM 3714 O O . GLN B 1 182 ? -8.814 48.391 -14.423 1.00 28.31 182 GLN B O 1
ATOM 3720 N N . ARG B 1 183 ? -10.270 50.007 -14.968 1.00 32.24 183 ARG B N 1
ATOM 3721 C CA . ARG B 1 183 ? -10.600 49.497 -16.333 1.00 34.24 183 ARG B CA 1
ATOM 3722 C C . ARG B 1 183 ? -9.336 49.532 -17.224 1.00 29.80 183 ARG B C 1
ATOM 3723 O O . ARG B 1 183 ? -9.232 48.735 -18.146 1.00 27.26 183 ARG B O 1
ATOM 3731 N N . TYR B 1 184 ? -8.387 50.425 -16.941 1.00 29.25 184 TYR B N 1
ATOM 3732 C CA . TYR B 1 184 ? -7.135 50.578 -17.725 1.00 27.94 184 TYR B CA 1
ATOM 3733 C C . TYR B 1 184 ? -5.959 50.130 -16.876 1.00 26.03 184 TYR B C 1
ATOM 3734 O O . TYR B 1 184 ? -4.887 50.698 -16.994 1.00 25.77 184 TYR B O 1
ATOM 3743 N N . THR B 1 185 ? -6.195 49.123 -16.046 1.00 26.11 185 THR B N 1
ATOM 3744 C CA . THR B 1 185 ? -5.146 48.408 -15.284 1.00 25.31 185 THR B CA 1
ATOM 3745 C C . THR B 1 185 ? -5.063 46.973 -15.806 1.00 23.98 185 THR B C 1
ATOM 3746 O O . THR B 1 185 ? -6.069 46.333 -15.881 1.00 24.00 185 THR B O 1
ATOM 3750 N N . SER B 1 186 ? -3.867 46.482 -16.102 1.00 21.89 186 SER B N 1
ATOM 3751 C CA . SER B 1 186 ? -3.695 45.106 -16.612 1.00 22.47 186 SER B CA 1
ATOM 3752 C C . SER B 1 186 ? -2.427 44.497 -16.039 1.00 21.73 186 SER B C 1
ATOM 3753 O O . SER B 1 186 ? -1.455 45.249 -15.696 1.00 22.01 186 SER B O 1
ATOM 3756 N N . VAL B 1 187 ? -2.436 43.180 -15.992 1.00 21.64 187 VAL B N 1
ATOM 3757 C CA . VAL B 1 187 ? -1.312 42.334 -15.554 1.00 21.75 187 VAL B CA 1
ATOM 3758 C C . VAL B 1 187 ? -0.931 41.468 -16.772 1.00 22.58 187 VAL B C 1
ATOM 3759 O O . VAL B 1 187 ? -1.611 40.495 -17.070 1.00 22.10 187 VAL B O 1
ATOM 3763 N N . ASN B 1 188 ? 0.154 41.853 -17.448 1.00 23.29 188 ASN B N 1
ATOM 3764 C CA . ASN B 1 188 ? 0.648 41.211 -18.678 1.00 24.73 188 ASN B CA 1
ATOM 3765 C C . ASN B 1 188 ? -0.524 41.022 -19.660 1.00 25.67 188 ASN B C 1
ATOM 3766 O O . ASN B 1 188 ? -0.705 39.891 -20.211 1.00 26.32 188 ASN B O 1
ATOM 3771 N N . GLY B 1 189 ? -1.306 42.105 -19.872 1.00 25.66 189 GLY B N 1
ATOM 3772 C CA . GLY B 1 189 ? -2.415 42.080 -20.841 1.00 25.19 189 GLY B CA 1
ATOM 3773 C C . GLY B 1 189 ? -3.759 41.765 -20.205 1.00 25.69 189 GLY B C 1
ATOM 3774 O O . GLY B 1 189 ? -4.784 42.117 -20.817 1.00 24.21 189 GLY B O 1
ATOM 3775 N N . VAL B 1 190 ? -3.781 41.069 -19.065 1.00 27.03 190 VAL B N 1
ATOM 3776 C CA . VAL B 1 190 ? -5.044 40.576 -18.437 1.00 28.30 190 VAL B CA 1
ATOM 3777 C C . VAL B 1 190 ? -5.653 41.694 -17.595 1.00 28.15 190 VAL B C 1
ATOM 3778 O O . VAL B 1 190 ? -5.016 42.187 -16.659 1.00 27.03 190 VAL B O 1
ATOM 3782 N N . PRO B 1 191 ? -6.896 42.144 -17.885 1.00 29.13 191 PRO B N 1
ATOM 3783 C CA . PRO B 1 191 ? -7.481 43.213 -17.080 1.00 30.29 191 PRO B CA 1
ATOM 3784 C C . PRO B 1 191 ? -7.519 42.852 -15.584 1.00 28.77 191 PRO B C 1
ATOM 3785 O O . PRO B 1 191 ? -7.749 41.692 -15.262 1.00 28.31 191 PRO B O 1
ATOM 3789 N N . LEU B 1 192 ? -7.349 43.850 -14.728 1.00 28.53 192 LEU B N 1
ATOM 3790 C CA . LEU B 1 192 ? -7.486 43.727 -13.253 1.00 29.68 192 LEU B CA 1
ATOM 3791 C C . LEU B 1 192 ? -8.805 43.025 -12.902 1.00 30.16 192 LEU B C 1
ATOM 3792 O O . LEU B 1 192 ? -8.798 42.179 -12.017 1.00 29.06 192 LEU B O 1
ATOM 3797 N N . SER B 1 193 ? -9.893 43.353 -13.573 1.00 32.07 193 SER B N 1
ATOM 3798 C CA . SER B 1 193 ? -11.242 42.783 -13.283 1.00 33.47 193 SER B CA 1
ATOM 3799 C C . SER B 1 193 ? -11.222 41.243 -13.328 1.00 35.11 193 SER B C 1
ATOM 3800 O O . SER B 1 193 ? -12.001 40.630 -12.590 1.00 35.89 193 SER B O 1
ATOM 3803 N N . GLU B 1 194 ? -10.368 40.602 -14.144 1.00 34.81 194 GLU B N 1
ATOM 3804 C CA . GLU B 1 194 ? -10.301 39.115 -14.197 1.00 33.35 194 GLU B CA 1
ATOM 3805 C C . GLU B 1 194 ? -9.714 38.561 -12.886 1.00 32.97 194 GLU B C 1
ATOM 3806 O O . GLU B 1 194 ? -10.080 37.420 -12.525 1.00 34.11 194 GLU B O 1
ATOM 3812 N N . PHE B 1 195 ? -8.821 39.311 -12.228 1.00 31.04 195 PHE B N 1
ATOM 3813 C CA . PHE B 1 195 ? -8.213 38.922 -10.937 1.00 32.17 195 PHE B CA 1
ATOM 3814 C C . PHE B 1 195 ? -9.289 39.037 -9.855 1.00 35.15 195 PHE B C 1
ATOM 3815 O O . PHE B 1 195 ? -9.346 38.154 -8.973 1.00 37.50 195 PHE B O 1
ATOM 3823 N N . VAL B 1 196 ? -10.142 40.063 -9.933 1.00 36.74 196 VAL B N 1
ATOM 3824 C CA . VAL B 1 196 ? -11.272 40.243 -8.976 1.00 37.75 196 VAL B CA 1
ATOM 3825 C C . VAL B 1 196 ? -12.207 39.040 -9.127 1.00 38.71 196 VAL B C 1
ATOM 3826 O O . VAL B 1 196 ? -12.473 38.360 -8.124 1.00 39.02 196 VAL B O 1
ATOM 3830 N N . LYS B 1 197 ? -12.601 38.753 -10.359 1.00 40.93 197 LYS B N 1
ATOM 3831 C CA . LYS B 1 197 ? -13.473 37.614 -10.737 1.00 44.59 197 LYS B CA 1
ATOM 3832 C C . LYS B 1 197 ? -12.898 36.315 -10.166 1.00 43.69 197 LYS B C 1
ATOM 3833 O O . LYS B 1 197 ? -13.663 35.523 -9.660 1.00 44.44 197 LYS B O 1
ATOM 3839 N N . LYS B 1 198 ? -11.585 36.107 -10.207 1.00 44.00 198 LYS B N 1
ATOM 3840 C CA . LYS B 1 198 ? -10.980 34.851 -9.691 1.00 47.03 198 LYS B CA 1
ATOM 3841 C C . LYS B 1 198 ? -10.669 34.935 -8.184 1.00 45.47 198 LYS B C 1
ATOM 3842 O O . LYS B 1 198 ? -10.047 33.982 -7.671 1.00 42.43 198 LYS B O 1
ATOM 3848 N N . ASN B 1 199 ? -11.104 35.989 -7.489 1.00 45.27 199 ASN B N 1
ATOM 3849 C CA . ASN B 1 199 ? -10.897 36.159 -6.021 1.00 47.05 199 ASN B CA 1
ATOM 3850 C C . ASN B 1 199 ? -9.404 36.116 -5.682 1.00 44.78 199 ASN B C 1
ATOM 3851 O O . ASN B 1 199 ? -9.077 35.607 -4.623 1.00 44.59 199 ASN B O 1
ATOM 3856 N N . MET B 1 200 ? -8.547 36.667 -6.529 1.00 42.48 200 MET B N 1
ATOM 3857 C CA . MET B 1 200 ? -7.099 36.808 -6.229 1.00 40.83 200 MET B CA 1
ATOM 3858 C C . MET B 1 200 ? -6.874 38.168 -5.560 1.00 38.28 200 MET B C 1
ATOM 3859 O O . MET B 1 200 ? -5.845 38.376 -4.914 1.00 37.53 200 MET B O 1
ATOM 3864 N N . ILE B 1 201 ? -7.825 39.068 -5.725 1.00 36.69 201 ILE B N 1
ATOM 3865 C CA . ILE B 1 201 ? -7.835 40.413 -5.102 1.00 36.51 201 ILE B CA 1
ATOM 3866 C C . ILE B 1 201 ? -9.307 40.847 -5.040 1.00 38.01 201 ILE B C 1
ATOM 3867 O O . ILE B 1 201 ? -10.049 40.515 -5.958 1.00 38.25 201 ILE B O 1
ATOM 3872 N N . SER B 1 202 ? -9.715 41.542 -3.982 1.00 39.57 202 SER B N 1
ATOM 3873 C CA . SER B 1 202 ? -11.113 42.013 -3.778 1.00 37.91 202 SER B CA 1
ATOM 3874 C C . SER B 1 202 ? -11.181 43.492 -4.152 1.00 38.22 202 SER B C 1
ATOM 3875 O O . SER B 1 202 ? -10.096 44.170 -4.174 1.00 35.90 202 SER B O 1
ATOM 3878 N N . GLN B 1 203 ? -12.398 43.999 -4.376 1.00 39.40 203 GLN B N 1
ATOM 3879 C CA . GLN B 1 203 ? -12.612 45.432 -4.648 1.00 40.37 203 GLN B CA 1
ATOM 3880 C C . GLN B 1 203 ? -12.136 46.252 -3.432 1.00 41.59 203 GLN B C 1
ATOM 3881 O O . GLN B 1 203 ? -11.583 47.388 -3.623 1.00 41.98 203 GLN B O 1
ATOM 3887 N N . ASN B 1 204 ? -12.323 45.729 -2.219 1.00 41.23 204 ASN B N 1
ATOM 3888 C CA . ASN B 1 204 ? -11.890 46.431 -0.983 1.00 42.99 204 ASN B CA 1
ATOM 3889 C C . ASN B 1 204 ? -10.368 46.541 -0.960 1.00 39.49 204 ASN B C 1
ATOM 3890 O O . ASN B 1 204 ? -9.865 47.626 -0.568 1.00 38.25 204 ASN B O 1
ATOM 3895 N N . GLU B 1 205 ? -9.672 45.481 -1.373 1.00 36.71 205 GLU B N 1
ATOM 3896 C CA . GLU B 1 205 ? -8.199 45.519 -1.412 1.00 35.84 205 GLU B CA 1
ATOM 3897 C C . GLU B 1 205 ? -7.777 46.584 -2.428 1.00 32.87 205 GLU B C 1
ATOM 3898 O O . GLU B 1 205 ? -6.840 47.355 -2.125 1.00 33.60 205 GLU B O 1
ATOM 3904 N N . ILE B 1 206 ? -8.462 46.678 -3.557 1.00 32.36 206 ILE B N 1
ATOM 3905 C CA . ILE B 1 206 ? -8.091 47.683 -4.592 1.00 32.47 206 ILE B CA 1
ATOM 3906 C C . ILE B 1 206 ? -8.333 49.094 -4.042 1.00 32.37 206 ILE B C 1
ATOM 3907 O O . ILE B 1 206 ? -7.478 49.956 -4.210 1.00 30.74 206 ILE B O 1
ATOM 3912 N N . GLN B 1 207 ? -9.448 49.325 -3.362 1.00 36.21 207 GLN B N 1
ATOM 3913 C CA . GLN B 1 207 ? -9.755 50.655 -2.760 1.00 36.76 207 GLN B CA 1
ATOM 3914 C C . GLN B 1 207 ? -8.661 51.003 -1.751 1.00 35.79 207 GLN B C 1
ATOM 3915 O O . GLN B 1 207 ? -8.257 52.155 -1.698 1.00 36.28 207 GLN B O 1
ATOM 3921 N N . GLU B 1 208 ? -8.214 50.037 -0.960 1.00 36.13 208 GLU B N 1
ATOM 3922 C CA . GLU B 1 208 ? -7.185 50.286 0.067 1.00 36.59 208 GLU B CA 1
ATOM 3923 C C . GLU B 1 208 ? -5.876 50.658 -0.646 1.00 33.74 208 GLU B C 1
ATOM 3924 O O . GLU B 1 208 ? -5.225 51.645 -0.270 1.00 31.56 208 GLU B O 1
ATOM 3930 N N . ILE B 1 209 ? -5.545 49.953 -1.723 1.00 32.97 209 ILE B N 1
ATOM 3931 C CA . ILE B 1 209 ? -4.371 50.259 -2.579 1.00 31.45 209 ILE B CA 1
ATOM 3932 C C . ILE B 1 209 ? -4.487 51.671 -3.169 1.00 31.18 209 ILE B C 1
ATOM 3933 O O . ILE B 1 209 ? -3.477 52.397 -3.172 1.00 33.90 209 ILE B O 1
ATOM 3938 N N . ILE B 1 210 ? -5.661 52.080 -3.605 1.00 30.92 210 ILE B N 1
ATOM 3939 C CA . ILE B 1 210 ? -5.867 53.447 -4.167 1.00 31.92 210 ILE B CA 1
ATOM 3940 C C . ILE B 1 210 ? -5.595 54.502 -3.076 1.00 32.40 210 ILE B C 1
ATOM 3941 O O . ILE B 1 210 ? -4.894 55.498 -3.353 1.00 30.88 210 ILE B O 1
ATOM 3946 N N . GLN B 1 211 ? -6.079 54.258 -1.855 1.00 36.53 211 GLN B N 1
ATOM 3947 C CA . GLN B 1 211 ? -5.891 55.162 -0.685 1.00 37.14 211 GLN B CA 1
ATOM 3948 C C . GLN B 1 211 ? -4.394 55.217 -0.329 1.00 35.28 211 GLN B C 1
ATOM 3949 O O . GLN B 1 211 ? -3.845 56.328 -0.188 1.00 34.80 211 GLN B O 1
ATOM 3955 N N . LYS B 1 212 ? -3.728 54.080 -0.223 1.00 33.03 212 LYS B N 1
ATOM 3956 C CA . LYS B 1 212 ? -2.267 54.101 0.021 1.00 32.43 212 LYS B CA 1
ATOM 3957 C C . LYS B 1 212 ? -1.540 54.876 -1.072 1.00 30.24 212 LYS B C 1
ATOM 3958 O O . LYS B 1 212 ? -0.582 55.603 -0.743 1.00 29.61 212 LYS B O 1
ATOM 3964 N N . THR B 1 213 ? -1.971 54.754 -2.323 1.00 30.04 213 THR B N 1
ATOM 3965 C CA . THR B 1 213 ? -1.345 55.478 -3.450 1.00 28.28 213 THR B CA 1
ATOM 3966 C C . THR B 1 213 ? -1.531 56.981 -3.215 1.00 29.77 213 THR B C 1
ATOM 3967 O O . THR B 1 213 ? -0.532 57.733 -3.347 1.00 28.84 213 THR B O 1
ATOM 3971 N N . ARG B 1 214 ? -2.741 57.425 -2.904 1.00 30.78 214 ARG B N 1
ATOM 3972 C CA . ARG B 1 214 ? -3.028 58.871 -2.715 1.00 32.11 214 ARG B CA 1
ATOM 3973 C C . ARG B 1 214 ? -2.132 59.457 -1.636 1.00 32.79 214 ARG B C 1
ATOM 3974 O O . ARG B 1 214 ? -1.732 60.591 -1.796 1.00 31.70 214 ARG B O 1
ATOM 3982 N N . ASN B 1 215 ? -1.915 58.709 -0.558 1.00 31.98 215 ASN B N 1
ATOM 3983 C CA . ASN B 1 215 ? -1.299 59.168 0.712 1.00 33.36 215 ASN B CA 1
ATOM 3984 C C . ASN B 1 215 ? 0.209 58.889 0.704 1.00 30.87 215 ASN B C 1
ATOM 3985 O O . ASN B 1 215 ? 0.841 59.184 1.703 1.00 30.29 215 ASN B O 1
ATOM 3990 N N . MET B 1 216 ? 0.776 58.303 -0.352 1.00 28.73 216 MET B N 1
ATOM 3991 C CA . MET B 1 216 ? 2.145 57.696 -0.277 1.00 27.01 216 MET B CA 1
ATOM 3992 C C . MET B 1 216 ? 3.197 58.780 -0.061 1.00 26.99 216 MET B C 1
ATOM 3993 O O . MET B 1 216 ? 4.143 58.563 0.710 1.00 26.62 216 MET B O 1
ATOM 3998 N N . GLY B 1 217 ? 3.080 59.901 -0.744 1.00 26.31 217 GLY B N 1
ATOM 3999 C CA . GLY B 1 217 ? 4.016 61.028 -0.571 1.00 28.18 217 GLY B CA 1
ATOM 4000 C C . GLY B 1 217 ? 4.124 61.424 0.904 1.00 30.00 217 GLY B C 1
ATOM 4001 O O . GLY B 1 217 ? 5.230 61.553 1.430 1.00 32.06 217 GLY B O 1
ATOM 4002 N N . ALA B 1 218 ? 2.987 61.617 1.557 1.00 30.67 218 ALA B N 1
ATOM 4003 C CA . ALA B 1 218 ? 2.875 62.024 2.961 1.00 31.63 218 ALA B CA 1
ATOM 4004 C C . ALA B 1 218 ? 3.384 60.878 3.840 1.00 32.18 218 ALA B C 1
ATOM 4005 O O . ALA B 1 218 ? 4.004 61.164 4.856 1.00 33.90 218 ALA B O 1
ATOM 4007 N N . GLU B 1 219 ? 3.134 59.614 3.478 1.00 33.72 219 GLU B N 1
ATOM 4008 C CA . GLU B 1 219 ? 3.577 58.425 4.279 1.00 34.38 219 GLU B CA 1
ATOM 4009 C C . GLU B 1 219 ? 5.109 58.389 4.310 1.00 32.15 219 GLU B C 1
ATOM 4010 O O . GLU B 1 219 ? 5.695 58.216 5.387 1.00 31.49 219 GLU B O 1
ATOM 4016 N N . ILE B 1 220 ? 5.742 58.566 3.162 1.00 31.07 220 ILE B N 1
ATOM 4017 C CA . ILE B 1 220 ? 7.217 58.564 3.053 1.00 30.09 220 ILE B CA 1
ATOM 4018 C C . ILE B 1 220 ? 7.753 59.749 3.859 1.00 32.41 220 ILE B C 1
ATOM 4019 O O . ILE B 1 220 ? 8.733 59.559 4.547 1.00 30.79 220 ILE B O 1
ATOM 4024 N N . ILE B 1 221 ? 7.132 60.928 3.760 1.00 33.16 221 ILE B N 1
ATOM 4025 C CA . ILE B 1 221 ? 7.549 62.130 4.532 1.00 35.50 221 ILE B CA 1
ATOM 4026 C C . ILE B 1 221 ? 7.453 61.784 6.011 1.00 36.91 221 ILE B C 1
ATOM 4027 O O . ILE B 1 221 ? 8.447 62.072 6.721 1.00 39.30 221 ILE B O 1
ATOM 4032 N N . LYS B 1 222 ? 6.370 61.128 6.433 1.00 38.22 222 LYS B N 1
ATOM 4033 C CA . LYS B 1 222 ? 6.138 60.798 7.865 1.00 41.52 222 LYS B CA 1
ATOM 4034 C C . LYS B 1 222 ? 7.204 59.793 8.346 1.00 40.13 222 LYS B C 1
ATOM 4035 O O . LYS B 1 222 ? 7.569 59.860 9.472 1.00 42.66 222 LYS B O 1
ATOM 4041 N N . LEU B 1 223 ? 7.626 58.839 7.539 1.00 37.53 223 LEU B N 1
ATOM 4042 C CA . LEU B 1 223 ? 8.542 57.739 7.966 1.00 36.89 223 LEU B CA 1
ATOM 4043 C C . LEU B 1 223 ? 10.005 58.178 7.778 1.00 36.17 223 LEU B C 1
ATOM 4044 O O . LEU B 1 223 ? 10.827 57.959 8.670 1.00 35.15 223 LEU B O 1
ATOM 4049 N N . ALA B 1 224 ? 10.339 58.685 6.606 1.00 34.45 224 ALA B N 1
ATOM 4050 C CA . ALA B 1 224 ? 11.740 58.979 6.208 1.00 34.95 224 ALA B CA 1
ATOM 4051 C C . ALA B 1 224 ? 12.124 60.408 6.629 1.00 37.26 224 ALA B C 1
ATOM 4052 O O . ALA B 1 224 ? 13.297 60.728 6.478 1.00 37.70 224 ALA B O 1
ATOM 4054 N N . LYS B 1 225 ? 11.193 61.227 7.144 1.00 38.55 225 LYS B N 1
ATOM 4055 C CA . LYS B 1 225 ? 11.462 62.641 7.536 1.00 39.96 225 LYS B CA 1
ATOM 4056 C C . LYS B 1 225 ? 12.063 63.405 6.348 1.00 40.90 225 LYS B C 1
ATOM 4057 O O . LYS B 1 225 ? 12.829 64.337 6.555 1.00 41.47 225 LYS B O 1
ATOM 4063 N N . ALA B 1 226 ? 11.697 63.017 5.126 1.00 37.55 226 ALA B N 1
ATOM 4064 C CA . ALA B 1 226 ? 12.146 63.621 3.857 1.00 37.04 226 ALA B CA 1
ATOM 4065 C C . ALA B 1 226 ? 11.180 63.133 2.781 1.00 35.07 226 ALA B C 1
ATOM 4066 O O . ALA B 1 226 ? 10.597 62.019 2.950 1.00 34.46 226 ALA B O 1
ATOM 4068 N N . SER B 1 227 ? 11.001 63.903 1.716 1.00 34.36 227 SER B N 1
ATOM 4069 C CA . SER B 1 227 ? 10.093 63.481 0.619 1.00 34.52 227 SER B CA 1
ATOM 4070 C C . SER B 1 227 ? 10.838 62.462 -0.227 1.00 30.00 227 SER B C 1
ATOM 4071 O O . SER B 1 227 ? 12.063 62.368 -0.136 1.00 25.53 227 SER B O 1
ATOM 4074 N N . ALA B 1 228 ? 10.061 61.658 -0.937 1.00 29.85 228 ALA B N 1
ATOM 4075 C CA . ALA B 1 228 ? 10.582 60.606 -1.827 1.00 27.62 228 ALA B CA 1
ATOM 4076 C C . ALA B 1 228 ? 11.607 61.240 -2.760 1.00 25.78 228 ALA B C 1
ATOM 4077 O O . ALA B 1 228 ? 11.421 62.393 -3.183 1.00 25.51 228 ALA B O 1
ATOM 4079 N N . ALA B 1 229 ? 12.662 60.518 -3.100 1.00 25.05 229 ALA B N 1
ATOM 4080 C CA . ALA B 1 229 ? 13.715 61.047 -3.999 1.00 24.74 229 ALA B CA 1
ATOM 4081 C C . ALA B 1 229 ? 14.075 60.033 -5.090 1.00 22.97 229 ALA B C 1
ATOM 4082 O O . ALA B 1 229 ? 14.147 60.423 -6.253 1.00 22.20 229 ALA B O 1
ATOM 4084 N N . PHE B 1 230 ? 14.260 58.754 -4.747 1.00 23.82 230 PHE B N 1
ATOM 4085 C CA . PHE B 1 230 ? 14.748 57.736 -5.726 1.00 23.54 230 PHE B CA 1
ATOM 4086 C C . PHE B 1 230 ? 13.726 57.541 -6.837 1.00 22.61 230 PHE B C 1
ATOM 4087 O O . PHE B 1 230 ? 14.066 57.569 -8.028 1.00 23.19 230 PHE B O 1
ATOM 4095 N N . ALA B 1 231 ? 12.480 57.297 -6.480 1.00 23.22 231 ALA B N 1
ATOM 4096 C CA . ALA B 1 231 ? 11.431 56.957 -7.460 1.00 23.16 231 ALA B CA 1
ATOM 4097 C C . ALA B 1 231 ? 11.078 58.184 -8.314 1.00 23.30 231 ALA B C 1
ATOM 4098 O O . ALA B 1 231 ? 11.004 58.071 -9.535 1.00 22.54 231 ALA B O 1
ATOM 4100 N N . PRO B 1 232 ? 10.900 59.397 -7.743 1.00 22.88 232 PRO B N 1
ATOM 4101 C CA . PRO B 1 232 ? 10.783 60.589 -8.574 1.00 24.70 232 PRO B CA 1
ATOM 4102 C C . PRO B 1 232 ? 11.920 60.736 -9.606 1.00 24.74 232 PRO B C 1
ATOM 4103 O O . PRO B 1 232 ? 11.651 61.027 -10.769 1.00 25.12 232 PRO B O 1
ATOM 4107 N N . ALA B 1 233 ? 13.163 60.531 -9.177 1.00 24.76 233 ALA B N 1
ATOM 4108 C CA . ALA B 1 233 ? 14.346 60.632 -10.051 1.00 23.38 233 ALA B CA 1
ATOM 4109 C C . ALA B 1 233 ? 14.242 59.605 -11.179 1.00 21.63 233 ALA B C 1
ATOM 4110 O O . ALA B 1 233 ? 14.545 59.977 -12.323 1.00 21.53 233 ALA B O 1
ATOM 4112 N N . ALA B 1 234 ? 13.873 58.372 -10.864 1.00 20.47 234 ALA B N 1
ATOM 4113 C CA . ALA B 1 234 ? 13.728 57.317 -11.884 1.00 21.26 234 ALA B CA 1
ATOM 4114 C C . ALA B 1 234 ? 12.643 57.727 -12.884 1.00 21.97 234 ALA B C 1
ATOM 4115 O O . ALA B 1 234 ? 12.810 57.502 -14.085 1.00 20.26 234 ALA B O 1
ATOM 4117 N N . ALA B 1 235 ? 11.537 58.297 -12.413 1.00 23.05 235 ALA B N 1
ATOM 4118 C CA . ALA B 1 235 ? 10.393 58.650 -13.283 1.00 22.83 235 ALA B CA 1
ATOM 4119 C C . ALA B 1 235 ? 10.844 59.759 -14.237 1.00 23.28 235 ALA B C 1
ATOM 4120 O O . ALA B 1 235 ? 10.592 59.670 -15.478 1.00 22.12 235 ALA B O 1
ATOM 4122 N N . ILE B 1 236 ? 11.592 60.722 -13.709 1.00 23.84 236 ILE B N 1
ATOM 4123 C CA . ILE B 1 236 ? 12.144 61.836 -14.520 1.00 24.41 236 ILE B CA 1
ATOM 4124 C C . ILE B 1 236 ? 13.083 61.281 -15.585 1.00 24.08 236 ILE B C 1
ATOM 4125 O O . ILE B 1 236 ? 12.995 61.691 -16.775 1.00 24.28 236 ILE B O 1
ATOM 4130 N N . THR B 1 237 ? 13.967 60.369 -15.188 1.00 23.66 237 THR B N 1
ATOM 4131 C CA . THR B 1 237 ? 14.978 59.809 -16.098 1.00 25.24 237 THR B CA 1
ATOM 4132 C C . THR B 1 237 ? 14.275 59.025 -17.203 1.00 23.34 237 THR B C 1
ATOM 4133 O O . THR B 1 237 ? 14.705 59.125 -18.374 1.00 25.20 237 THR B O 1
ATOM 4137 N N . LYS B 1 238 ? 13.217 58.293 -16.894 1.00 23.84 238 LYS B N 1
ATOM 4138 C CA . LYS B 1 238 ? 12.449 57.591 -17.971 1.00 25.15 238 LYS B CA 1
ATOM 4139 C C . LYS B 1 238 ? 11.924 58.613 -19.003 1.00 24.83 238 LYS B C 1
ATOM 4140 O O . LYS B 1 238 ? 11.934 58.310 -20.196 1.00 24.01 238 LYS B O 1
ATOM 4146 N N . MET B 1 239 ? 11.391 59.748 -18.547 1.00 22.81 239 MET B N 1
ATOM 4147 C CA . MET B 1 239 ? 10.836 60.779 -19.462 1.00 24.51 239 MET B CA 1
ATOM 4148 C C . MET B 1 239 ? 11.945 61.387 -20.318 1.00 22.54 239 MET B C 1
ATOM 4149 O O . MET B 1 239 ? 11.747 61.561 -21.535 1.00 22.73 239 MET B O 1
ATOM 4154 N N . ILE B 1 240 ? 13.086 61.656 -19.698 1.00 23.32 240 ILE B N 1
ATOM 4155 C CA . ILE B 1 240 ? 14.276 62.201 -20.411 1.00 24.91 240 ILE B CA 1
ATOM 4156 C C . ILE B 1 240 ? 14.660 61.255 -21.551 1.00 23.55 240 ILE B C 1
ATOM 4157 O O . ILE B 1 240 ? 14.865 61.718 -22.683 1.00 24.35 240 ILE B O 1
ATOM 4162 N N . LYS B 1 241 ? 14.790 59.976 -21.231 1.00 24.04 241 LYS B N 1
ATOM 4163 C CA . LYS B 1 241 ? 15.230 58.924 -22.182 1.00 26.10 241 LYS B CA 1
ATOM 4164 C C . LYS B 1 241 ? 14.224 58.815 -23.338 1.00 25.99 241 LYS B C 1
ATOM 4165 O O . LYS B 1 241 ? 14.661 58.726 -24.520 1.00 26.52 241 LYS B O 1
ATOM 4171 N N . SER B 1 242 ? 12.910 58.897 -23.053 1.00 23.11 242 SER B N 1
ATOM 4172 C CA . SER B 1 242 ? 11.885 58.832 -24.108 1.00 22.43 242 SER B CA 1
ATOM 4173 C C . SER B 1 242 ? 12.049 59.981 -25.106 1.00 23.84 242 SER B C 1
ATOM 4174 O O . SER B 1 242 ? 11.878 59.766 -26.337 1.00 24.99 242 SER B O 1
ATOM 4177 N N . TYR B 1 243 ? 12.356 61.184 -24.635 1.00 24.87 243 TYR B N 1
ATOM 4178 C CA . TYR B 1 243 ? 12.579 62.368 -25.499 1.00 26.16 243 TYR B CA 1
ATOM 4179 C C . TYR B 1 243 ? 13.878 62.186 -26.306 1.00 27.44 243 TYR B C 1
ATOM 4180 O O . TYR B 1 243 ? 13.840 62.325 -27.540 1.00 29.80 243 TYR B O 1
ATOM 4189 N N . LEU B 1 244 ? 14.993 61.932 -25.630 1.00 27.65 244 LEU B N 1
ATOM 4190 C CA . LEU B 1 244 ? 16.372 61.881 -26.237 1.00 30.36 244 LEU B CA 1
ATOM 4191 C C . LEU B 1 244 ? 16.399 60.785 -27.303 1.00 30.25 244 LEU B C 1
ATOM 4192 O O . LEU B 1 244 ? 16.970 61.029 -28.356 1.00 30.05 244 LEU B O 1
ATOM 4197 N N . TYR B 1 245 ? 15.814 59.612 -27.050 1.00 29.39 245 TYR B N 1
ATOM 4198 C CA . TYR B 1 245 ? 15.893 58.465 -27.993 1.00 29.21 245 TYR B CA 1
ATOM 4199 C C . TYR B 1 245 ? 14.607 58.337 -28.816 1.00 28.29 245 TYR B C 1
ATOM 4200 O O . TYR B 1 245 ? 14.426 57.370 -29.504 1.00 27.71 245 TYR B O 1
ATOM 4209 N N . ASN B 1 246 ? 13.748 59.349 -28.804 1.00 28.01 246 ASN B N 1
ATOM 4210 C CA . ASN B 1 246 ? 12.579 59.386 -29.698 1.00 27.94 246 ASN B CA 1
ATOM 4211 C C . ASN B 1 246 ? 11.760 58.101 -29.517 1.00 28.00 246 ASN B C 1
ATOM 4212 O O . ASN B 1 246 ? 11.439 57.494 -30.508 1.00 27.19 246 ASN B O 1
ATOM 4217 N N . GLU B 1 247 ? 11.414 57.707 -28.302 1.00 26.97 247 GLU B N 1
ATOM 4218 C CA . GLU B 1 247 ? 10.985 56.315 -28.033 1.00 26.84 247 GLU B CA 1
ATOM 4219 C C . GLU B 1 247 ? 9.470 56.131 -28.207 1.00 26.86 247 GLU B C 1
ATOM 4220 O O . GLU B 1 247 ? 9.029 54.984 -28.315 1.00 24.44 247 GLU B O 1
ATOM 4226 N N . ASN B 1 248 ? 8.674 57.205 -28.096 1.00 27.68 248 ASN B N 1
ATOM 4227 C CA . ASN B 1 248 ? 7.197 57.122 -28.047 1.00 26.57 248 ASN B CA 1
ATOM 4228 C C . ASN B 1 248 ? 6.781 56.171 -26.930 1.00 26.54 248 ASN B C 1
ATOM 4229 O O . ASN B 1 248 ? 5.817 55.407 -27.118 1.00 24.93 248 ASN B O 1
ATOM 4234 N N . ASN B 1 249 ? 7.466 56.245 -25.783 1.00 27.13 249 ASN B N 1
ATOM 4235 C CA . ASN B 1 249 ? 6.996 55.608 -24.547 1.00 26.15 249 ASN B CA 1
ATOM 4236 C C . ASN B 1 249 ? 5.761 56.368 -24.055 1.00 27.94 249 ASN B C 1
ATOM 4237 O O . ASN B 1 249 ? 5.582 57.585 -24.330 1.00 28.77 249 ASN B O 1
ATOM 4242 N N . LEU B 1 250 ? 4.907 55.631 -23.366 1.00 27.76 250 LEU B N 1
ATOM 4243 C CA . LEU B 1 250 ? 3.555 56.048 -22.928 1.00 31.46 250 LEU B CA 1
ATOM 4244 C C . LEU B 1 250 ? 3.578 56.341 -21.438 1.00 31.46 250 LEU B C 1
ATOM 4245 O O . LEU B 1 250 ? 4.171 55.567 -20.681 1.00 31.45 250 LEU B O 1
ATOM 4250 N N . PHE B 1 251 ? 3.029 57.466 -21.036 1.00 29.25 251 PHE B N 1
ATOM 4251 C CA . PHE B 1 251 ? 3.114 57.907 -19.624 1.00 28.02 251 PHE B CA 1
ATOM 4252 C C . PHE B 1 251 ? 1.849 58.678 -19.314 1.00 25.90 251 PHE B C 1
ATOM 4253 O O . PHE B 1 251 ? 1.203 59.181 -20.224 1.00 27.87 251 PHE B O 1
ATOM 4261 N N . THR B 1 252 ? 1.514 58.796 -18.060 1.00 26.15 252 THR B N 1
ATOM 4262 C CA . THR B 1 252 ? 0.728 59.931 -17.527 1.00 26.47 252 THR B CA 1
ATOM 4263 C C . THR B 1 252 ? 1.756 60.909 -16.986 1.00 26.64 252 THR B C 1
ATOM 4264 O O . THR B 1 252 ? 2.674 60.505 -16.257 1.00 29.58 252 THR B O 1
ATOM 4268 N N . CYS B 1 253 ? 1.684 62.128 -17.473 1.00 27.34 253 CYS B N 1
ATOM 4269 C CA . CYS B 1 253 ? 2.483 63.256 -16.988 1.00 27.85 253 CYS B CA 1
ATOM 4270 C C . CYS B 1 253 ? 1.605 64.503 -17.089 1.00 29.33 253 CYS B C 1
ATOM 4271 O O . CYS B 1 253 ? 0.561 64.446 -17.739 1.00 28.25 253 CYS B O 1
ATOM 4274 N N . ALA B 1 254 ? 1.977 65.607 -16.466 1.00 28.39 254 ALA B N 1
ATOM 4275 C CA . ALA B 1 254 ? 1.269 66.884 -16.677 1.00 29.16 254 ALA B CA 1
ATOM 4276 C C . ALA B 1 254 ? 1.592 67.331 -18.095 1.00 29.71 254 ALA B C 1
ATOM 4277 O O . ALA B 1 254 ? 2.784 67.400 -18.439 1.00 30.99 254 ALA B O 1
ATOM 4279 N N . VAL B 1 255 ? 0.574 67.525 -18.905 1.00 30.07 255 VAL B N 1
ATOM 4280 C CA . VAL B 1 255 ? 0.682 67.768 -20.368 1.00 31.93 255 VAL B CA 1
ATOM 4281 C C . VAL B 1 255 ? -0.410 68.759 -20.773 1.00 30.78 255 VAL B C 1
ATOM 4282 O O . VAL B 1 255 ? -1.472 68.787 -20.117 1.00 30.93 255 VAL B O 1
ATOM 4286 N N . TYR B 1 256 ? -0.191 69.523 -21.830 1.00 32.21 256 TYR B N 1
ATOM 4287 C CA . TYR B 1 256 ? -1.185 70.510 -22.320 1.00 33.14 256 TYR B CA 1
ATOM 4288 C C . TYR B 1 256 ? -2.348 69.811 -23.018 1.00 32.86 256 TYR B C 1
ATOM 4289 O O . TYR B 1 256 ? -2.142 69.181 -24.069 1.00 31.45 256 TYR B O 1
ATOM 4298 N N . LEU B 1 257 ? -3.529 69.910 -22.423 1.00 31.34 257 LEU B N 1
ATOM 4299 C CA . LEU B 1 257 ? -4.774 69.441 -23.036 1.00 31.49 257 LEU B CA 1
ATOM 4300 C C . LEU B 1 257 ? -5.426 70.607 -23.775 1.00 34.37 257 LEU B C 1
ATOM 4301 O O . LEU B 1 257 ? -5.347 71.753 -23.358 1.00 31.57 257 LEU B O 1
ATOM 4306 N N . ASN B 1 258 ? -6.124 70.264 -24.845 1.00 38.27 258 ASN B N 1
ATOM 4307 C CA . ASN B 1 258 ? -6.814 71.234 -25.728 1.00 40.40 258 ASN B CA 1
ATOM 4308 C C . ASN B 1 258 ? -8.018 70.510 -26.316 1.00 38.47 258 ASN B C 1
ATOM 4309 O O . ASN B 1 258 ? -7.967 70.092 -27.498 1.00 38.16 258 ASN B O 1
ATOM 4314 N N . GLY B 1 259 ? -9.030 70.297 -25.484 1.00 38.65 259 GLY B N 1
ATOM 4315 C CA . GLY B 1 259 ? -10.255 69.561 -25.839 1.00 37.99 259 GLY B CA 1
ATOM 4316 C C . GLY B 1 259 ? -10.271 68.146 -25.277 1.00 37.74 259 GLY B C 1
ATOM 4317 O O . GLY B 1 259 ? -11.376 67.598 -25.108 1.00 38.28 259 GLY B O 1
ATOM 4318 N N . HIS B 1 260 ? -9.098 67.547 -25.008 1.00 34.87 260 HIS B N 1
ATOM 4319 C CA . HIS B 1 260 ? -8.986 66.167 -24.487 1.00 30.97 260 HIS B CA 1
ATOM 4320 C C . HIS B 1 260 ? -9.671 66.097 -23.129 1.00 30.72 260 HIS B C 1
ATOM 4321 O O . HIS B 1 260 ? -9.347 66.959 -22.250 1.00 28.64 260 HIS B O 1
ATOM 4328 N N . TYR B 1 261 ? -10.545 65.096 -22.946 1.00 29.70 261 TYR B N 1
ATOM 4329 C CA . TYR B 1 261 ? -11.211 64.830 -21.664 1.00 31.22 261 TYR B CA 1
ATOM 4330 C C . TYR B 1 261 ? -11.952 66.097 -21.189 1.00 31.23 261 TYR B C 1
ATOM 4331 O O . TYR B 1 261 ? -11.946 66.415 -19.971 1.00 30.08 261 TYR B O 1
ATOM 4340 N N . ASN B 1 262 ? -12.530 66.838 -22.119 1.00 32.18 262 ASN B N 1
ATOM 4341 C CA . ASN B 1 262 ? -13.313 68.088 -21.868 1.00 33.54 262 ASN B CA 1
ATOM 4342 C C . ASN B 1 262 ? -12.443 69.185 -21.256 1.00 34.36 262 ASN B C 1
ATOM 4343 O O . ASN B 1 262 ? -13.025 70.109 -20.752 1.00 35.63 262 ASN B O 1
ATOM 4348 N N . CYS B 1 263 ? -11.115 69.154 -21.398 1.00 33.62 263 CYS B N 1
ATOM 4349 C CA . CYS B 1 263 ? -10.233 70.147 -20.771 1.00 34.71 263 CYS B CA 1
ATOM 4350 C C . CYS B 1 263 ? -9.712 71.144 -21.802 1.00 36.20 263 CYS B C 1
ATOM 4351 O O . CYS B 1 263 ? -9.194 70.744 -22.795 1.00 34.34 263 CYS B O 1
ATOM 4354 N N . SER B 1 264 ? -9.865 72.424 -21.482 1.00 39.76 264 SER B N 1
ATOM 4355 C CA . SER B 1 264 ? -9.466 73.508 -22.405 1.00 44.02 264 SER B CA 1
ATOM 4356 C C . SER B 1 264 ? -8.239 74.262 -21.895 1.00 46.00 264 SER B C 1
ATOM 4357 O O . SER B 1 264 ? -8.234 74.616 -20.728 1.00 52.09 264 SER B O 1
ATOM 4360 N N . ASN B 1 265 ? -7.214 74.384 -22.730 1.00 47.00 265 ASN B N 1
ATOM 4361 C CA . ASN B 1 265 ? -6.009 75.213 -22.472 1.00 48.51 265 ASN B CA 1
ATOM 4362 C C . ASN B 1 265 ? -5.448 75.054 -21.051 1.00 42.82 265 ASN B C 1
ATOM 4363 O O . ASN B 1 265 ? -5.310 76.052 -20.369 1.00 41.22 265 ASN B O 1
ATOM 4368 N N . LEU B 1 266 ? -5.160 73.835 -20.612 1.00 41.45 266 LEU B N 1
ATOM 4369 C CA . LEU B 1 266 ? -4.551 73.690 -19.264 1.00 38.58 266 LEU B CA 1
ATOM 4370 C C . LEU B 1 266 ? -3.562 72.517 -19.204 1.00 34.25 266 LEU B C 1
ATOM 4371 O O . LEU B 1 266 ? -3.849 71.512 -19.821 1.00 33.06 266 LEU B O 1
ATOM 4376 N N . PHE B 1 267 ? -2.440 72.658 -18.486 1.00 32.39 267 PHE B N 1
ATOM 4377 C CA . PHE B 1 267 ? -1.569 71.484 -18.218 1.00 29.67 267 PHE B CA 1
ATOM 4378 C C . PHE B 1 267 ? -2.125 70.719 -17.007 1.00 28.91 267 PHE B C 1
ATOM 4379 O O . PHE B 1 267 ? -2.364 71.302 -15.959 1.00 27.76 267 PHE B O 1
ATOM 4387 N N . VAL B 1 268 ? -2.347 69.417 -17.170 1.00 28.53 268 VAL B N 1
ATOM 4388 C CA . VAL B 1 268 ? -2.913 68.533 -16.115 1.00 28.12 268 VAL B CA 1
ATOM 4389 C C . VAL B 1 268 ? -2.356 67.129 -16.375 1.00 25.77 268 VAL B C 1
ATOM 4390 O O . VAL B 1 268 ? -2.026 66.819 -17.539 1.00 23.18 268 VAL B O 1
ATOM 4394 N N . GLY B 1 269 ? -2.284 66.309 -15.322 1.00 24.37 269 GLY B N 1
ATOM 4395 C CA . GLY B 1 269 ? -1.914 64.882 -15.460 1.00 25.22 269 GLY B CA 1
ATOM 4396 C C . GLY B 1 269 ? -2.831 64.154 -16.431 1.00 25.39 269 GLY B C 1
ATOM 4397 O O . GLY B 1 269 ? -4.030 64.110 -16.182 1.00 27.74 269 GLY B O 1
ATOM 4398 N N . SER B 1 270 ? -2.291 63.632 -17.524 1.00 25.49 270 SER B N 1
ATOM 4399 C CA . SER B 1 270 ? -3.081 62.933 -18.560 1.00 25.81 270 SER B CA 1
ATOM 4400 C C . SER B 1 270 ? -2.208 61.932 -19.316 1.00 25.85 270 SER B C 1
ATOM 4401 O O . SER B 1 270 ? -1.000 61.892 -19.129 1.00 27.21 270 SER B O 1
ATOM 4404 N N . THR B 1 271 ? -2.853 61.124 -20.138 1.00 27.10 271 THR B N 1
ATOM 4405 C CA . THR B 1 271 ? -2.224 60.157 -21.062 1.00 26.61 271 THR B CA 1
ATOM 4406 C C . THR B 1 271 ? -1.488 60.913 -22.170 1.00 26.56 271 THR B C 1
ATOM 4407 O O . THR B 1 271 ? -2.105 61.766 -22.862 1.00 22.16 271 THR B O 1
ATOM 4411 N N . ALA B 1 272 ? -0.212 60.580 -22.342 1.00 26.15 272 ALA B N 1
ATOM 4412 C CA . ALA B 1 272 ? 0.660 61.197 -23.357 1.00 27.64 272 ALA B CA 1
ATOM 4413 C C . ALA B 1 272 ? 1.746 60.226 -23.814 1.00 28.01 272 ALA B C 1
ATOM 4414 O O . ALA B 1 272 ? 2.111 59.253 -23.087 1.00 25.70 272 ALA B O 1
ATOM 4416 N N . LYS B 1 273 ? 2.268 60.485 -24.996 1.00 27.25 273 LYS B N 1
ATOM 4417 C CA . LYS B 1 273 ? 3.512 59.811 -25.400 1.00 29.65 273 LYS B CA 1
ATOM 4418 C C . LYS B 1 273 ? 4.615 60.859 -25.540 1.00 27.35 273 LYS B C 1
ATOM 4419 O O . LYS B 1 273 ? 4.309 61.986 -25.876 1.00 29.49 273 LYS B O 1
ATOM 4425 N N . ILE B 1 274 ? 5.843 60.429 -25.333 1.00 24.69 274 ILE B N 1
ATOM 4426 C CA . ILE B 1 274 ? 7.032 61.309 -25.396 1.00 26.74 274 ILE B CA 1
ATOM 4427 C C . ILE B 1 274 ? 7.951 60.779 -26.492 1.00 25.81 274 ILE B C 1
ATOM 4428 O O . ILE B 1 274 ? 8.345 59.590 -26.485 1.00 24.92 274 ILE B O 1
ATOM 4433 N N . ASN B 1 275 ? 8.299 61.668 -27.403 1.00 26.12 275 ASN B N 1
ATOM 4434 C CA . ASN B 1 275 ? 9.273 61.436 -28.481 1.00 25.39 275 ASN B CA 1
ATOM 4435 C C . ASN B 1 275 ? 10.109 62.712 -28.606 1.00 26.02 275 ASN B C 1
ATOM 4436 O O . ASN B 1 275 ? 9.959 63.609 -27.757 1.00 24.88 275 ASN B O 1
ATOM 4441 N N . ASN B 1 276 ? 10.987 62.788 -29.594 1.00 27.29 276 ASN B N 1
ATOM 4442 C CA . ASN B 1 276 ? 11.959 63.898 -29.690 1.00 28.92 276 ASN B CA 1
ATOM 4443 C C . ASN B 1 276 ? 11.238 65.182 -30.127 1.00 30.80 276 ASN B C 1
ATOM 4444 O O . ASN B 1 276 ? 11.929 66.200 -30.195 1.00 30.82 276 ASN B O 1
ATOM 4449 N N . LYS B 1 277 ? 9.918 65.171 -30.360 1.00 30.48 277 LYS B N 1
ATOM 4450 C CA . LYS B 1 277 ? 9.175 66.430 -30.617 1.00 34.29 277 LYS B CA 1
ATOM 4451 C C . LYS B 1 277 ? 8.430 66.838 -29.339 1.00 31.55 277 LYS B C 1
ATOM 4452 O O . LYS B 1 277 ? 7.731 67.833 -29.342 1.00 31.15 277 LYS B O 1
ATOM 4458 N N . GLY B 1 278 ? 8.532 66.055 -28.269 1.00 30.78 278 GLY B N 1
ATOM 4459 C CA . GLY B 1 278 ? 7.983 66.428 -26.946 1.00 30.24 278 GLY B CA 1
ATOM 4460 C C . GLY B 1 278 ? 6.930 65.457 -26.447 1.00 28.72 278 GLY B C 1
ATOM 4461 O O . GLY B 1 278 ? 7.079 64.230 -26.677 1.00 28.62 278 GLY B O 1
ATOM 4462 N N . ALA B 1 279 ? 5.941 65.995 -25.763 1.00 26.52 279 ALA B N 1
ATOM 4463 C CA . ALA B 1 279 ? 4.874 65.245 -25.076 1.00 26.81 279 ALA B CA 1
ATOM 4464 C C . ALA B 1 279 ? 3.556 65.554 -25.798 1.00 28.57 279 ALA B C 1
ATOM 4465 O O . ALA B 1 279 ? 3.202 66.749 -25.945 1.00 31.08 279 ALA B O 1
ATOM 4467 N N . HIS B 1 280 ? 2.856 64.512 -26.214 1.00 27.77 280 HIS B N 1
ATOM 4468 C CA . HIS B 1 280 ? 1.672 64.579 -27.110 1.00 28.64 280 HIS B CA 1
ATOM 4469 C C . HIS B 1 280 ? 0.515 63.882 -26.417 1.00 28.13 280 HIS B C 1
ATOM 4470 O O . HIS B 1 280 ? 0.631 62.726 -26.044 1.00 28.50 280 HIS B O 1
ATOM 4477 N N . PRO B 1 281 ? -0.564 64.598 -26.083 1.00 29.18 281 PRO B N 1
ATOM 4478 C CA . PRO B 1 281 ? -1.644 63.986 -25.335 1.00 27.92 281 PRO B CA 1
ATOM 4479 C C . PRO B 1 281 ? -2.465 63.082 -26.250 1.00 28.23 281 PRO B C 1
ATOM 4480 O O . PRO B 1 281 ? -2.456 63.281 -27.422 1.00 27.31 281 PRO B O 1
ATOM 4484 N N . VAL B 1 282 ? -3.169 62.135 -25.653 1.00 28.78 282 VAL B N 1
ATOM 4485 C CA . VAL B 1 282 ? -4.143 61.247 -26.351 1.00 32.63 282 VAL B CA 1
ATOM 4486 C C . VAL B 1 282 ? -5.345 61.104 -25.426 1.00 31.98 282 VAL B C 1
ATOM 4487 O O . VAL B 1 282 ? -5.204 61.193 -24.184 1.00 31.44 282 VAL B O 1
ATOM 4491 N N . GLU B 1 283 ? -6.515 60.987 -26.005 1.00 32.68 283 GLU B N 1
ATOM 4492 C CA . GLU B 1 283 ? -7.763 60.841 -25.235 1.00 33.73 283 GLU B CA 1
ATOM 4493 C C . GLU B 1 283 ? -8.223 59.392 -25.397 1.00 31.28 283 GLU B C 1
ATOM 4494 O O . GLU B 1 283 ? -8.250 58.929 -26.499 1.00 30.18 283 GLU B O 1
ATOM 4500 N N . PHE B 1 284 ? -8.628 58.740 -24.320 1.00 32.15 284 PHE B N 1
ATOM 4501 C CA . PHE B 1 284 ? -9.338 57.430 -24.343 1.00 33.29 284 PHE B CA 1
ATOM 4502 C C . PHE B 1 284 ? -10.779 57.625 -23.878 1.00 36.20 284 PHE B C 1
ATOM 4503 O O . PHE B 1 284 ? -11.070 58.567 -23.160 1.00 39.87 284 PHE B O 1
ATOM 4511 N N . PRO B 1 285 ? -11.713 56.724 -24.238 1.00 41.24 285 PRO B N 1
ATOM 4512 C CA . PRO B 1 285 ? -13.099 56.815 -23.772 1.00 42.13 285 PRO B CA 1
ATOM 4513 C C . PRO B 1 285 ? -13.233 56.569 -22.274 1.00 45.79 285 PRO B C 1
ATOM 4514 O O . PRO B 1 285 ? -12.980 55.475 -21.863 1.00 56.26 285 PRO B O 1
ATOM 4518 N N . LEU B 1 286 ? -13.593 57.583 -21.497 1.00 44.42 286 LEU B N 1
ATOM 4519 C CA . LEU B 1 286 ? -13.968 57.411 -20.077 1.00 44.42 286 LEU B CA 1
ATOM 4520 C C . LEU B 1 286 ? -15.486 57.195 -19.976 1.00 47.35 286 LEU B C 1
ATOM 4521 O O . LEU B 1 286 ? -16.226 57.739 -20.766 1.00 46.76 286 LEU B O 1
ATOM 4526 N N . THR B 1 287 ? -15.919 56.433 -18.984 1.00 46.56 287 THR B N 1
ATOM 4527 C CA . THR B 1 287 ? -17.317 56.408 -18.520 1.00 46.16 287 THR B CA 1
ATOM 4528 C C . THR B 1 287 ? -17.638 57.790 -17.953 1.00 49.53 287 THR B C 1
ATOM 4529 O O . THR B 1 287 ? -16.708 58.573 -17.750 1.00 50.15 287 THR B O 1
ATOM 4533 N N . LYS B 1 288 ? -18.907 58.030 -17.645 1.00 48.70 288 LYS B N 1
ATOM 4534 C CA . LYS B 1 288 ? -19.403 59.297 -17.094 1.00 52.17 288 LYS B CA 1
ATOM 4535 C C . LYS B 1 288 ? -18.810 59.509 -15.702 1.00 52.34 288 LYS B C 1
ATOM 4536 O O . LYS B 1 288 ? -18.464 60.642 -15.379 1.00 53.45 288 LYS B O 1
ATOM 4542 N N . GLU B 1 289 ? -18.725 58.464 -14.889 1.00 54.14 289 GLU B N 1
ATOM 4543 C CA . GLU B 1 289 ? -18.232 58.560 -13.479 1.00 55.61 289 GLU B CA 1
ATOM 4544 C C . GLU B 1 289 ? -16.712 58.854 -13.516 1.00 50.76 289 GLU B C 1
ATOM 4545 O O . GLU B 1 289 ? -16.253 59.731 -12.755 1.00 45.35 289 GLU B O 1
ATOM 4551 N N . GLU B 1 290 ? -15.971 58.185 -14.412 1.00 46.83 290 GLU B N 1
ATOM 4552 C CA . GLU B 1 290 ? -14.513 58.400 -14.593 1.00 46.18 290 GLU B CA 1
ATOM 4553 C C . GLU B 1 290 ? -14.282 59.865 -14.981 1.00 45.31 290 GLU B C 1
ATOM 4554 O O . GLU B 1 290 ? -13.413 60.509 -14.361 1.00 45.92 290 GLU B O 1
ATOM 4560 N N . GLN B 1 291 ? -15.070 60.374 -15.942 1.00 45.30 291 GLN B N 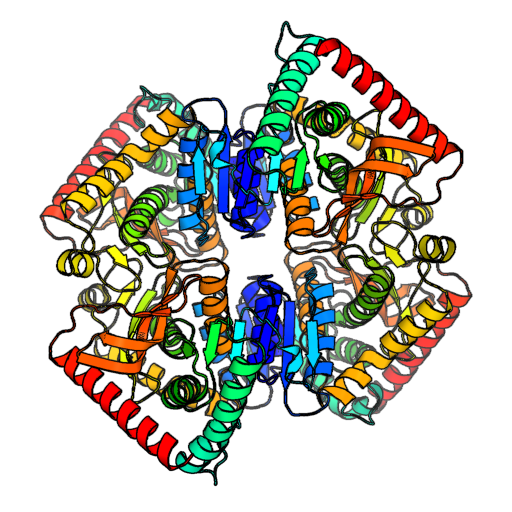1
ATOM 4561 C CA . GLN B 1 291 ? -14.913 61.744 -16.505 1.00 44.62 291 GLN B CA 1
ATOM 4562 C C . GLN B 1 291 ? -15.339 62.771 -15.450 1.00 43.87 291 GLN B C 1
ATOM 4563 O O . GLN B 1 291 ? -14.680 63.823 -15.356 1.00 44.44 291 GLN B O 1
ATOM 4569 N N . ASP B 1 292 ? -16.375 62.492 -14.658 1.00 44.91 292 ASP B N 1
ATOM 4570 C CA . ASP B 1 292 ? -16.811 63.427 -13.593 1.00 43.68 292 ASP B CA 1
ATOM 4571 C C . ASP B 1 292 ? -15.677 63.573 -12.572 1.00 43.02 292 ASP B C 1
ATOM 4572 O O . ASP B 1 292 ? -15.368 64.699 -12.158 1.00 43.52 292 ASP B O 1
ATOM 4577 N N . LEU B 1 293 ? -15.071 62.466 -12.153 1.00 43.46 293 LEU B N 1
ATOM 4578 C CA . LEU B 1 293 ? -13.915 62.520 -11.203 1.00 41.52 293 LEU B CA 1
ATOM 4579 C C . LEU B 1 293 ? -12.760 63.330 -11.835 1.00 39.22 293 LEU B C 1
ATOM 4580 O O . LEU B 1 293 ? -12.175 64.184 -11.147 1.00 37.90 293 LEU B O 1
ATOM 4585 N N . TYR B 1 294 ? -12.454 63.110 -13.126 1.00 36.05 294 TYR B N 1
ATOM 4586 C CA . TYR B 1 294 ? -11.317 63.789 -13.798 1.00 35.07 294 TYR B CA 1
ATOM 4587 C C . TYR B 1 294 ? -11.619 65.296 -13.860 1.00 34.79 294 TYR B C 1
ATOM 4588 O O . TYR B 1 294 ? -10.718 66.112 -13.510 1.00 32.65 294 TYR B O 1
ATOM 4597 N N . THR B 1 295 ? -12.846 65.654 -14.274 1.00 34.68 295 THR B N 1
ATOM 4598 C CA . THR B 1 295 ? -13.278 67.054 -14.450 1.00 36.12 295 THR B CA 1
ATOM 4599 C C . THR B 1 295 ? -13.168 67.748 -13.096 1.00 38.04 295 THR B C 1
ATOM 4600 O O . THR B 1 295 ? -12.669 68.890 -13.067 1.00 38.00 295 THR B O 1
ATOM 4604 N N . GLU B 1 296 ? -13.539 67.065 -12.017 1.00 40.23 296 GLU B N 1
ATOM 4605 C CA . GLU B 1 296 ? -13.372 67.609 -10.648 1.00 44.43 296 GLU B CA 1
ATOM 4606 C C . GLU B 1 296 ? -11.883 67.893 -10.357 1.00 42.33 296 GLU B C 1
ATOM 4607 O O . GLU B 1 296 ? -11.583 69.002 -9.882 1.00 40.79 296 GLU B O 1
ATOM 4613 N N . SER B 1 297 ? -10.981 66.946 -10.653 1.00 40.26 297 SER B N 1
ATOM 4614 C CA . SER B 1 297 ? -9.512 67.129 -10.480 1.00 38.71 297 SER B CA 1
ATOM 4615 C C . SER B 1 297 ? -9.032 68.326 -11.322 1.00 37.89 297 SER B C 1
ATOM 4616 O O . SER B 1 297 ? -8.250 69.201 -10.809 1.00 33.78 297 SER B O 1
ATOM 4619 N N . ILE B 1 298 ? -9.485 68.372 -12.577 1.00 36.96 298 ILE B N 1
ATOM 4620 C CA . ILE B 1 298 ? -9.077 69.446 -13.516 1.00 39.35 298 ILE B CA 1
ATOM 4621 C C . ILE B 1 298 ? -9.556 70.808 -12.987 1.00 40.91 298 ILE B C 1
ATOM 4622 O O . ILE B 1 298 ? -8.758 71.771 -13.039 1.00 42.63 298 ILE B O 1
ATOM 4627 N N . ALA B 1 299 ? -10.789 70.902 -12.498 1.00 41.70 299 ALA B N 1
ATOM 4628 C CA . ALA B 1 299 ? -11.375 72.182 -11.995 1.00 43.64 299 ALA B CA 1
ATOM 4629 C C . ALA B 1 299 ? -10.545 72.705 -10.808 1.00 42.82 299 ALA B C 1
ATOM 4630 O O . ALA B 1 299 ? -10.256 73.899 -10.761 1.00 40.52 299 ALA B O 1
ATOM 4632 N N . SER B 1 300 ? -10.080 71.815 -9.928 1.00 43.40 300 SER B N 1
ATOM 4633 C CA . SER B 1 300 ? -9.227 72.166 -8.767 1.00 45.39 300 SER B CA 1
ATOM 4634 C C . SER B 1 300 ? -7.877 72.738 -9.248 1.00 46.03 300 SER B C 1
ATOM 4635 O O . SER B 1 300 ? -7.450 73.764 -8.719 1.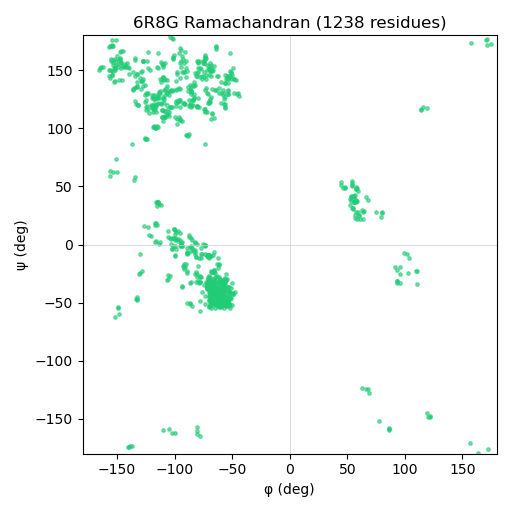00 45.38 300 SER B O 1
ATOM 4638 N N . VAL B 1 301 ? -7.241 72.119 -10.245 1.00 42.51 301 VAL B N 1
ATOM 4639 C CA . VAL B 1 301 ? -5.966 72.610 -10.847 1.00 42.17 301 VAL B CA 1
ATOM 4640 C C . VAL B 1 301 ? -6.206 73.968 -11.512 1.00 42.56 301 VAL B C 1
ATOM 4641 O O . VAL B 1 301 ? -5.374 74.844 -11.366 1.00 43.07 301 VAL B O 1
ATOM 4645 N N . GLN B 1 302 ? -7.287 74.104 -12.279 1.00 45.53 302 GLN B N 1
ATOM 4646 C CA . GLN B 1 302 ? -7.676 75.373 -12.945 1.00 50.45 302 GLN B CA 1
ATOM 4647 C C . GLN B 1 302 ? -7.756 76.462 -11.874 1.00 50.62 302 GLN B C 1
ATOM 4648 O O . GLN B 1 302 ? -7.147 77.570 -12.070 1.00 49.22 302 GLN B O 1
ATOM 4654 N N . SER B 1 303 ? -8.509 76.166 -10.805 1.00 51.82 303 SER B N 1
ATOM 4655 C CA . SER B 1 303 ? -8.822 77.139 -9.726 1.00 53.17 303 SER B CA 1
ATOM 4656 C C . SER B 1 303 ? -7.511 77.567 -9.041 1.00 51.68 303 SER B C 1
ATOM 4657 O O . SER B 1 303 ? -7.248 78.787 -8.903 1.00 51.70 303 SER B O 1
ATOM 4660 N N . ASN B 1 304 ? -6.680 76.594 -8.701 1.00 48.37 304 ASN B N 1
ATOM 4661 C CA . ASN B 1 304 ? -5.434 76.819 -7.938 1.00 49.47 304 ASN B CA 1
ATOM 4662 C C . ASN B 1 304 ? -4.397 77.502 -8.826 1.00 47.66 304 ASN B C 1
ATOM 4663 O O . ASN B 1 304 ? -3.610 78.237 -8.258 1.00 47.13 304 ASN B O 1
ATOM 4668 N N . THR B 1 305 ? -4.368 77.234 -10.135 1.00 44.18 305 THR B N 1
ATOM 4669 C CA . THR B 1 305 ? -3.428 77.886 -11.064 1.00 43.06 305 THR B CA 1
ATOM 4670 C C . THR B 1 305 ? -3.764 79.377 -11.109 1.00 44.04 305 THR B C 1
ATOM 4671 O O . THR B 1 305 ? -2.821 80.198 -10.967 1.00 43.33 305 THR B O 1
ATOM 4675 N N . GLN B 1 306 ? -5.042 79.727 -11.269 1.00 46.52 306 GLN B N 1
ATOM 4676 C CA . GLN B 1 306 ? -5.479 81.154 -11.266 1.00 49.31 306 GLN B CA 1
ATOM 4677 C C . GLN B 1 306 ? -5.003 81.792 -9.928 1.00 49.33 306 GLN B C 1
ATOM 4678 O O . GLN B 1 306 ? -4.383 82.893 -9.918 1.00 49.14 306 GLN B O 1
ATOM 4684 N N . LYS B 1 307 ? -5.248 81.117 -8.800 1.00 50.68 307 LYS B N 1
ATOM 4685 C CA . LYS B 1 307 ? -4.880 81.641 -7.458 1.00 52.70 307 LYS B CA 1
ATOM 4686 C C . LYS B 1 307 ? -3.373 81.845 -7.411 1.00 51.94 307 LYS B C 1
ATOM 4687 O O . LYS B 1 307 ? -2.931 82.876 -6.893 1.00 54.42 307 LYS B O 1
ATOM 4693 N N . ALA B 1 308 ? -2.626 80.904 -7.969 1.00 46.80 308 ALA B N 1
ATOM 4694 C CA . ALA B 1 308 ? -1.150 80.937 -7.961 1.00 47.48 308 ALA B CA 1
ATOM 4695 C C . ALA B 1 308 ? -0.659 82.148 -8.756 1.00 46.93 308 ALA B C 1
ATOM 4696 O O . ALA B 1 308 ? 0.291 82.758 -8.284 1.00 45.32 308 ALA B O 1
ATOM 4698 N N . PHE B 1 309 ? -1.251 82.470 -9.909 1.00 46.83 309 PHE B N 1
ATOM 4699 C CA . PHE B 1 309 ? -0.814 83.635 -10.733 1.00 50.24 309 PHE B CA 1
ATOM 4700 C C . PHE B 1 309 ? -1.004 84.901 -9.900 1.00 51.77 309 PHE B C 1
ATOM 4701 O O . PHE B 1 309 ? -0.087 85.747 -9.900 1.00 52.41 309 PHE B O 1
ATOM 4709 N N . ASP B 1 310 ? -2.109 84.995 -9.158 1.00 55.12 310 ASP B N 1
ATOM 4710 C CA . ASP B 1 310 ? -2.386 86.134 -8.222 1.00 58.10 310 ASP B CA 1
ATOM 4711 C C . ASP B 1 310 ? -1.297 86.189 -7.127 1.00 57.43 310 ASP B C 1
ATOM 4712 O O . ASP B 1 310 ? -0.657 87.263 -6.979 1.00 57.19 310 ASP B O 1
ATOM 4717 N N . LEU B 1 311 ? -1.047 85.080 -6.415 1.00 54.16 311 LEU B N 1
ATOM 4718 C CA . LEU B 1 311 ? -0.005 84.998 -5.353 1.00 56.17 311 LEU B CA 1
ATOM 4719 C C . LEU B 1 311 ? 1.357 85.416 -5.956 1.00 55.91 311 LEU B C 1
ATOM 4720 O O . LEU B 1 311 ? 2.200 85.871 -5.205 1.00 52.07 311 LEU B O 1
ATOM 4725 N N . ILE B 1 312 ? 1.565 85.283 -7.276 1.00 56.12 312 ILE B N 1
ATOM 4726 C CA . ILE B 1 312 ? 2.865 85.609 -7.937 1.00 56.53 312 ILE B CA 1
ATOM 4727 C C . ILE B 1 312 ? 2.986 87.128 -8.196 1.00 60.55 312 ILE B C 1
ATOM 4728 O O . ILE B 1 312 ? 4.134 87.583 -8.037 1.00 62.60 312 ILE B O 1
ATOM 4733 N N . LYS B 1 313 ? 1.896 87.883 -8.472 1.00 61.46 313 LYS B N 1
ATOM 4734 C CA . LYS B 1 313 ? 1.904 89.368 -8.739 1.00 64.09 313 LYS B CA 1
ATOM 4735 C C . LYS B 1 313 ? 2.773 90.147 -7.744 1.00 63.45 313 LYS B C 1
ATOM 4736 O O . LYS B 1 313 ? 2.690 89.816 -6.573 1.00 62.37 313 LYS B O 1
ATOM 4742 N N . THR C 1 2 ? 20.462 35.635 -2.206 1.00 27.86 2 THR C N 1
ATOM 4743 C CA . THR C 1 2 ? 21.398 36.580 -1.673 1.00 26.18 2 THR C CA 1
ATOM 4744 C C . THR C 1 2 ? 20.662 37.646 -0.853 1.00 25.49 2 THR C C 1
ATOM 4745 O O . THR C 1 2 ? 19.746 38.292 -1.368 1.00 24.85 2 THR C O 1
ATOM 4749 N N . LYS C 1 3 ? 21.122 37.876 0.378 1.00 27.12 3 LYS C N 1
ATOM 4750 C CA . LYS C 1 3 ? 20.541 38.853 1.325 1.00 27.64 3 LYS C CA 1
ATOM 4751 C C . LYS C 1 3 ? 21.625 39.872 1.687 1.00 26.16 3 LYS C C 1
ATOM 4752 O O . LYS C 1 3 ? 22.692 39.473 2.217 1.00 25.35 3 LYS C O 1
ATOM 4758 N N . ILE C 1 4 ? 21.366 41.149 1.388 1.00 22.82 4 ILE C N 1
ATOM 4759 C CA . ILE C 1 4 ? 22.299 42.272 1.602 1.00 21.33 4 ILE C CA 1
ATOM 4760 C C . ILE C 1 4 ? 21.705 43.142 2.725 1.00 21.78 4 ILE C C 1
ATOM 4761 O O . ILE C 1 4 ? 20.630 43.742 2.516 1.00 22.48 4 ILE C O 1
ATOM 4766 N N . ALA C 1 5 ? 22.386 43.232 3.865 1.00 20.60 5 ALA C N 1
ATOM 4767 C CA . ALA C 1 5 ? 21.900 43.973 5.048 1.00 20.72 5 ALA C CA 1
ATOM 4768 C C . ALA C 1 5 ? 22.677 45.271 5.193 1.00 19.70 5 ALA C C 1
ATOM 4769 O O . ALA C 1 5 ? 23.888 45.251 5.373 1.00 22.31 5 ALA C O 1
ATOM 4771 N N . LEU C 1 6 ? 21.984 46.384 5.086 1.00 20.50 6 LEU C N 1
ATOM 4772 C CA . LEU C 1 6 ? 22.541 47.731 5.296 1.00 21.72 6 LEU C CA 1
ATOM 4773 C C . LEU C 1 6 ? 22.273 48.165 6.736 1.00 21.73 6 LEU C C 1
ATOM 4774 O O . LEU C 1 6 ? 21.112 48.408 7.092 1.00 23.29 6 LEU C O 1
ATOM 4779 N N . ILE C 1 7 ? 23.316 48.186 7.540 1.00 21.73 7 ILE C N 1
ATOM 4780 C CA . ILE C 1 7 ? 23.278 48.624 8.958 1.00 21.74 7 ILE C CA 1
ATOM 4781 C C . ILE C 1 7 ? 23.526 50.118 8.966 1.00 21.99 7 ILE C C 1
ATOM 4782 O O . ILE C 1 7 ? 24.686 50.543 8.994 1.00 20.11 7 ILE C O 1
ATOM 4787 N N . GLY C 1 8 ? 22.428 50.869 8.944 1.00 23.84 8 GLY C N 1
ATOM 4788 C CA . GLY C 1 8 ? 22.448 52.312 8.680 1.00 25.17 8 GLY C CA 1
ATOM 4789 C C . GLY C 1 8 ? 21.751 52.581 7.371 1.00 24.56 8 GLY C C 1
ATOM 4790 O O . GLY C 1 8 ? 22.203 52.040 6.305 1.00 24.19 8 GLY C O 1
ATOM 4791 N N . SER C 1 9 ? 20.656 53.321 7.454 1.00 25.33 9 SER C N 1
ATOM 4792 C CA . SER C 1 9 ? 19.794 53.666 6.295 1.00 26.73 9 SER C CA 1
ATOM 4793 C C . SER C 1 9 ? 19.836 55.170 6.030 1.00 26.83 9 SER C C 1
ATOM 4794 O O . SER C 1 9 ? 18.791 55.707 5.640 1.00 27.13 9 SER C O 1
ATOM 4797 N N . GLY C 1 10 ? 21.014 55.782 6.216 1.00 26.35 10 GLY C N 1
ATOM 4798 C CA . GLY C 1 10 ? 21.300 57.195 5.905 1.00 27.32 10 GLY C CA 1
ATOM 4799 C C . GLY C 1 10 ? 21.583 57.391 4.441 1.00 26.54 10 GLY C C 1
ATOM 4800 O O . GLY C 1 10 ? 21.222 56.514 3.622 1.00 24.86 10 GLY C O 1
ATOM 4801 N N . GLN C 1 11 ? 22.292 58.447 4.106 1.00 27.16 11 GLN C N 1
ATOM 4802 C CA . GLN C 1 11 ? 22.530 58.847 2.706 1.00 28.38 11 GLN C CA 1
ATOM 4803 C C . GLN C 1 11 ? 23.330 57.741 2.034 1.00 25.94 11 GLN C C 1
ATOM 4804 O O . GLN C 1 11 ? 22.971 57.331 0.908 1.00 24.71 11 GLN C O 1
ATOM 4810 N N . ILE C 1 12 ? 24.414 57.269 2.667 1.00 24.97 12 ILE C N 1
ATOM 4811 C CA . ILE C 1 12 ? 25.288 56.270 2.002 1.00 24.30 12 ILE C CA 1
ATOM 4812 C C . ILE C 1 12 ? 24.531 54.941 1.914 1.00 23.67 12 ILE C C 1
ATOM 4813 O O . ILE C 1 12 ? 24.573 54.273 0.846 1.00 21.75 12 ILE C O 1
ATOM 4818 N N . GLY C 1 13 ? 23.866 54.537 2.971 1.00 23.78 13 GLY C N 1
ATOM 4819 C CA . GLY C 1 13 ? 23.221 53.215 2.995 1.00 23.58 13 GLY C CA 1
ATOM 4820 C C . GLY C 1 13 ? 22.139 53.133 1.954 1.00 22.47 13 GLY C C 1
ATOM 4821 O O . GLY C 1 13 ? 22.033 52.085 1.276 1.00 20.00 13 GLY C O 1
ATOM 4822 N N . ALA C 1 14 ? 21.386 54.230 1.778 1.00 23.01 14 ALA C N 1
ATOM 4823 C CA . ALA C 1 14 ? 20.283 54.239 0.805 1.00 23.62 14 ALA C CA 1
ATOM 4824 C C . ALA C 1 14 ? 20.850 54.089 -0.601 1.00 22.29 14 ALA C C 1
ATOM 4825 O O . ALA C 1 14 ? 20.231 53.371 -1.419 1.00 21.19 14 ALA C O 1
ATOM 4827 N N . ILE C 1 15 ? 21.921 54.811 -0.885 1.00 21.20 15 ILE C N 1
ATOM 4828 C CA . ILE C 1 15 ? 22.516 54.813 -2.242 1.00 22.65 15 ILE C CA 1
ATOM 4829 C C . ILE C 1 15 ? 23.163 53.449 -2.528 1.00 21.32 15 ILE C C 1
ATOM 4830 O O . ILE C 1 15 ? 23.040 52.957 -3.671 1.00 22.06 15 ILE C O 1
ATOM 4835 N N . VAL C 1 16 ? 23.754 52.820 -1.533 1.00 18.99 16 VAL C N 1
ATOM 4836 C CA . VAL C 1 16 ? 24.261 51.437 -1.682 1.00 19.21 16 VAL C CA 1
ATOM 4837 C C . VAL C 1 16 ? 23.087 50.530 -1.993 1.00 19.81 16 VAL C C 1
ATOM 4838 O O . VAL C 1 16 ? 23.204 49.745 -2.943 1.00 20.76 16 VAL C O 1
ATOM 4842 N N . GLY C 1 17 ? 21.977 50.651 -1.268 1.00 21.14 17 GLY C N 1
ATOM 4843 C CA . GLY C 1 17 ? 20.749 49.897 -1.608 1.00 20.83 17 GLY C CA 1
ATOM 4844 C C . GLY C 1 17 ? 20.357 50.081 -3.060 1.00 21.81 17 GLY C C 1
ATOM 4845 O O . GLY C 1 17 ? 20.091 49.086 -3.765 1.00 22.05 17 GLY C O 1
ATOM 4846 N N . GLU C 1 18 ? 20.257 51.343 -3.480 1.00 22.95 18 GLU C N 1
ATOM 4847 C CA . GLU C 1 18 ? 19.868 51.735 -4.857 1.00 22.01 18 GLU C CA 1
ATOM 4848 C C . GLU C 1 18 ? 20.776 51.020 -5.860 1.00 21.80 18 GLU C C 1
ATOM 4849 O O . GLU C 1 18 ? 20.262 50.474 -6.831 1.00 21.70 18 GLU C O 1
ATOM 4855 N N . LEU C 1 19 ? 22.093 51.095 -5.667 1.00 21.79 19 LEU C N 1
ATOM 4856 C CA . LEU C 1 19 ? 23.081 50.558 -6.624 1.00 20.37 19 LEU C CA 1
ATOM 4857 C C . LEU C 1 19 ? 23.033 49.051 -6.584 1.00 20.58 19 LEU C C 1
ATOM 4858 O O . LEU C 1 19 ? 23.153 48.470 -7.684 1.00 20.58 19 LEU C O 1
ATOM 4863 N N . CYS C 1 20 ? 22.795 48.424 -5.423 1.00 19.88 20 CYS C N 1
ATOM 4864 C CA . CYS C 1 20 ? 22.604 46.937 -5.345 1.00 20.90 20 CYS C CA 1
ATOM 4865 C C . CYS C 1 20 ? 21.374 46.497 -6.140 1.00 21.15 20 CYS C C 1
ATOM 4866 O O . CYS C 1 20 ? 21.473 45.450 -6.809 1.00 21.21 20 CYS C O 1
ATOM 4869 N N . LEU C 1 21 ? 20.288 47.297 -6.129 1.00 22.24 21 LEU C N 1
ATOM 4870 C CA . LEU C 1 21 ? 19.085 46.995 -6.919 1.00 25.14 21 LEU C CA 1
ATOM 4871 C C . LEU C 1 21 ? 19.405 47.157 -8.403 1.00 25.32 21 LEU C C 1
ATOM 4872 O O . LEU C 1 21 ? 19.087 46.285 -9.128 1.00 26.18 21 LEU C O 1
ATOM 4877 N N . LEU C 1 22 ? 20.022 48.248 -8.823 1.00 27.34 22 LEU C N 1
ATOM 4878 C CA . LEU C 1 22 ? 20.368 48.451 -10.251 1.00 27.75 22 LEU C CA 1
ATOM 4879 C C . LEU C 1 22 ? 21.286 47.341 -10.771 1.00 29.97 22 LEU C C 1
ATOM 4880 O O . LEU C 1 22 ? 21.087 46.962 -11.910 1.00 30.08 22 LEU C O 1
ATOM 4885 N N . GLU C 1 23 ? 21.845 47.075 -10.002 1.00 29.93 23 GLU C N 1
ATOM 4886 C CA . GLU C 1 23 ? 22.871 46.108 -10.445 1.00 28.67 23 GLU C CA 1
ATOM 4887 C C . GLU C 1 23 ? 22.406 44.694 -10.073 1.00 30.37 23 GLU C C 1
ATOM 4888 O O . GLU C 1 23 ? 23.169 43.718 -10.336 1.00 31.67 23 GLU C O 1
ATOM 4894 N N . ASN C 1 24 ? 21.360 44.383 -9.601 1.00 26.61 24 ASN C N 1
ATOM 4895 C CA . ASN C 1 24 ? 20.699 43.091 -9.292 1.00 27.01 24 ASN C CA 1
ATOM 4896 C C . ASN C 1 24 ? 21.518 42.164 -8.388 1.00 27.10 24 ASN C C 1
ATOM 4897 O O . ASN C 1 24 ? 21.383 40.920 -8.569 1.00 26.41 24 ASN C O 1
ATOM 4902 N N . LEU C 1 25 ? 22.183 42.671 -7.332 1.00 24.08 25 LEU C N 1
ATOM 4903 C CA . LEU C 1 25 ? 23.089 41.841 -6.491 1.00 22.45 25 LEU C CA 1
ATOM 4904 C C . LEU C 1 25 ? 22.328 41.003 -5.469 1.00 22.91 25 LEU C C 1
ATOM 4905 O O . LEU C 1 25 ? 22.875 40.001 -4.997 1.00 24.61 25 LEU C O 1
ATOM 4910 N N . GLY C 1 26 ? 21.159 41.450 -5.020 1.00 24.52 26 GLY C N 1
ATOM 4911 C CA . GLY C 1 26 ? 20.471 40.715 -3.941 1.00 25.04 26 GLY C CA 1
ATOM 4912 C C . GLY C 1 26 ? 19.221 41.415 -3.446 1.00 25.68 26 GLY C C 1
ATOM 4913 O O . GLY C 1 26 ? 18.949 42.574 -3.848 1.00 24.23 26 GLY C O 1
ATOM 4914 N N . ASP C 1 27 ? 18.505 40.718 -2.590 1.00 25.91 27 ASP C N 1
ATOM 4915 C CA . ASP C 1 27 ? 17.425 41.271 -1.740 1.00 26.81 27 ASP C CA 1
ATOM 4916 C C . ASP C 1 27 ? 18.070 42.188 -0.695 1.00 26.25 27 ASP C C 1
ATOM 4917 O O . ASP C 1 27 ? 19.222 41.953 -0.329 1.00 25.24 27 ASP C O 1
ATOM 4922 N N . LEU C 1 28 ? 17.355 43.218 -0.273 1.00 25.91 28 LEU C N 1
ATOM 4923 C CA . LEU C 1 28 ? 17.853 44.232 0.657 1.00 26.29 28 LEU C CA 1
ATOM 4924 C C . LEU C 1 28 ? 17.130 44.136 1.980 1.00 26.67 28 LEU C C 1
ATOM 4925 O O . LEU C 1 28 ? 15.877 43.978 2.016 1.00 25.30 28 LEU C O 1
ATOM 4930 N N . ILE C 1 29 ? 17.900 44.297 3.042 1.00 28.04 29 ILE C N 1
ATOM 4931 C CA . ILE C 1 29 ? 17.396 44.658 4.385 1.00 27.04 29 ILE C CA 1
ATOM 4932 C C . ILE C 1 29 ? 17.995 46.020 4.710 1.00 24.56 29 ILE C C 1
ATOM 4933 O O . ILE C 1 29 ? 19.237 46.118 4.895 1.00 24.69 29 ILE C O 1
ATOM 4938 N N . LEU C 1 30 ? 17.137 47.025 4.813 1.00 24.15 30 LEU C N 1
ATOM 4939 C CA . LEU C 1 30 ? 17.532 48.376 5.249 1.00 25.90 30 LEU C CA 1
ATOM 4940 C C . LEU C 1 30 ? 17.228 48.446 6.742 1.00 25.70 30 LEU C C 1
ATO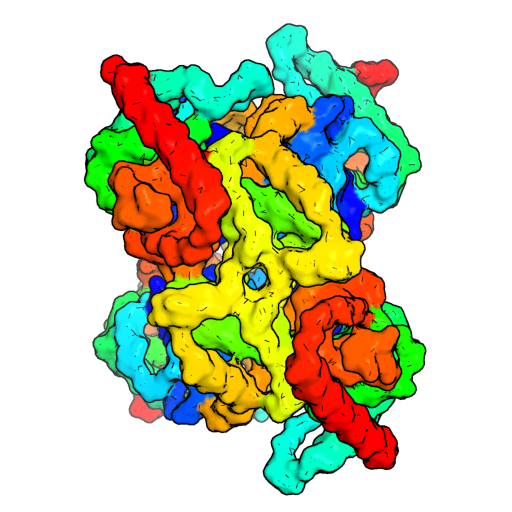M 4941 O O . LEU C 1 30 ? 16.032 48.389 7.118 1.00 23.95 30 LEU C O 1
ATOM 4946 N N . TYR C 1 31 ? 18.284 48.482 7.561 1.00 26.91 31 TYR C N 1
ATOM 4947 C CA . TYR C 1 31 ? 18.158 48.529 9.025 1.00 26.06 31 TYR C CA 1
ATOM 4948 C C . TYR C 1 31 ? 18.612 49.894 9.519 1.00 25.60 31 TYR C C 1
ATOM 4949 O O . TYR C 1 31 ? 19.577 50.479 8.980 1.00 25.71 31 TYR C O 1
ATOM 4958 N N . ASP C 1 32 ? 17.926 50.403 10.532 1.00 26.25 32 ASP C N 1
ATOM 4959 C CA . ASP C 1 32 ? 18.358 51.622 11.271 1.00 26.62 32 ASP C CA 1
ATOM 4960 C C . ASP C 1 32 ? 17.756 51.562 12.672 1.00 27.46 32 ASP C C 1
ATOM 4961 O O . ASP C 1 32 ? 16.734 50.903 12.854 1.00 28.31 32 ASP C O 1
ATOM 4966 N N . VAL C 1 33 ? 18.327 52.296 13.622 1.00 28.99 33 VAL C N 1
ATOM 4967 C CA . VAL C 1 33 ? 17.750 52.409 14.986 1.00 30.29 33 VAL C CA 1
ATOM 4968 C C . VAL C 1 33 ? 16.578 53.376 14.974 1.00 29.00 33 VAL C C 1
ATOM 4969 O O . VAL C 1 33 ? 15.781 53.236 15.863 1.00 30.11 33 VAL C O 1
ATOM 4973 N N . VAL C 1 34 ? 16.544 54.361 14.075 1.00 27.17 34 VAL C N 1
ATOM 4974 C CA . VAL C 1 34 ? 15.517 55.430 14.079 1.00 27.54 34 VAL C CA 1
ATOM 4975 C C . VAL C 1 34 ? 14.215 54.912 13.484 1.00 28.65 34 VAL C C 1
ATOM 4976 O O . VAL C 1 34 ? 14.178 54.515 12.320 1.00 27.76 34 VAL C O 1
ATOM 4980 N N . PRO C 1 35 ? 13.121 54.907 14.285 1.00 28.94 35 PRO C N 1
ATOM 4981 C CA . PRO C 1 35 ? 11.836 54.420 13.838 1.00 28.69 35 PRO C CA 1
ATOM 4982 C C . PRO C 1 35 ? 11.394 55.100 12.542 1.00 29.14 35 PRO C C 1
ATOM 4983 O O . PRO C 1 35 ? 11.444 56.340 12.466 1.00 29.48 35 PRO C O 1
ATOM 4987 N N . GLY C 1 36 ? 11.005 54.302 11.542 1.00 29.65 36 GLY C N 1
ATOM 4988 C CA . GLY C 1 36 ? 10.379 54.838 10.318 1.00 31.28 36 GLY C CA 1
ATOM 4989 C C . GLY C 1 36 ? 11.372 55.109 9.197 1.00 32.12 36 GLY C C 1
ATOM 4990 O O . GLY C 1 36 ? 10.966 54.917 8.039 1.00 33.08 36 GLY C O 1
ATOM 4991 N N . ILE C 1 37 ? 12.632 55.483 9.482 1.00 31.74 37 ILE C N 1
ATOM 4992 C CA . ILE C 1 37 ? 13.587 55.884 8.409 1.00 30.78 37 ILE C CA 1
ATOM 4993 C C . ILE C 1 37 ? 13.728 54.750 7.402 1.00 28.53 37 ILE C C 1
ATOM 4994 O O . ILE C 1 37 ? 13.526 54.952 6.213 1.00 29.81 37 ILE C O 1
ATOM 4999 N N . PRO C 1 38 ? 14.061 53.527 7.806 1.00 27.31 38 PRO C N 1
ATOM 5000 C CA . PRO C 1 38 ? 14.303 52.472 6.822 1.00 26.87 38 PRO C CA 1
ATOM 5001 C C . PRO C 1 38 ? 13.001 52.053 6.121 1.00 26.38 38 PRO C C 1
ATOM 5002 O O . PRO C 1 38 ? 13.076 51.714 4.958 1.00 26.02 38 PRO C O 1
ATOM 5006 N N . GLN C 1 39 ? 11.859 52.105 6.806 1.00 27.05 39 GLN C N 1
ATOM 5007 C CA . GLN C 1 39 ? 10.508 51.821 6.250 1.00 27.48 39 GLN C CA 1
ATOM 5008 C C . GLN C 1 39 ? 10.244 52.806 5.101 1.00 27.19 39 GLN C C 1
ATOM 5009 O O . GLN C 1 39 ? 9.813 52.354 4.021 1.00 26.21 39 GLN C O 1
ATOM 5015 N N . GLY C 1 40 ? 10.468 54.101 5.328 1.00 27.81 40 GLY C N 1
ATOM 5016 C CA . GLY C 1 40 ? 10.260 55.154 4.320 1.00 28.07 40 GLY C CA 1
ATOM 5017 C C . GLY C 1 40 ? 11.167 54.936 3.120 1.00 27.61 40 GLY C C 1
ATOM 5018 O O . GLY C 1 40 ? 10.690 55.010 1.978 1.00 28.23 40 GLY C O 1
ATOM 5019 N N . LYS C 1 41 ? 12.452 54.729 3.364 1.00 27.73 41 LYS C N 1
ATOM 5020 C CA . LYS C 1 41 ? 13.439 54.524 2.293 1.00 26.93 41 LYS C CA 1
ATOM 5021 C C . LYS C 1 41 ? 13.141 53.222 1.541 1.00 24.56 41 LYS C C 1
ATOM 5022 O O . LYS C 1 41 ? 13.323 53.236 0.313 1.00 21.89 41 LYS C O 1
ATOM 5028 N N . ALA C 1 42 ? 12.686 52.183 2.229 1.00 22.64 42 ALA C N 1
ATOM 5029 C CA . ALA C 1 42 ? 12.294 50.913 1.573 1.00 23.59 42 ALA C CA 1
ATOM 5030 C C . ALA C 1 42 ? 11.134 51.173 0.624 1.00 23.76 42 ALA C C 1
ATOM 5031 O O . ALA C 1 42 ? 11.200 50.666 -0.523 1.00 24.74 42 ALA C O 1
ATOM 5033 N N . LEU C 1 43 ? 10.137 51.945 1.037 1.00 23.91 43 LEU C N 1
ATOM 5034 C CA . LEU C 1 43 ? 8.991 52.286 0.155 1.00 25.90 43 LEU C CA 1
ATOM 5035 C C . LEU C 1 43 ? 9.539 52.972 -1.106 1.00 25.38 43 LEU C C 1
ATOM 5036 O O . LEU C 1 43 ? 9.179 52.546 -2.219 1.00 25.09 43 LEU C O 1
ATOM 5041 N N . ASP C 1 44 ? 10.386 53.988 -0.929 1.00 24.33 44 ASP C N 1
ATOM 5042 C CA . ASP C 1 44 ? 10.935 54.777 -2.054 1.00 24.57 44 ASP C CA 1
ATOM 5043 C C . ASP C 1 44 ? 11.684 53.820 -3.006 1.00 24.27 44 ASP C C 1
ATOM 5044 O O . ASP C 1 44 ? 11.456 53.885 -4.244 1.00 22.74 44 ASP C O 1
ATOM 5049 N N . LEU C 1 45 ? 12.518 52.938 -2.461 1.00 23.14 45 LEU C N 1
ATOM 5050 C CA . LEU C 1 45 ? 13.318 52.026 -3.300 1.00 24.16 45 LEU C CA 1
ATOM 5051 C C . LEU C 1 45 ? 12.448 50.947 -3.960 1.00 24.04 45 LEU C C 1
ATOM 5052 O O . LEU C 1 45 ? 12.783 50.540 -5.086 1.00 25.15 45 LEU C O 1
ATOM 5057 N N . LYS C 1 46 ? 11.355 50.532 -3.351 1.00 24.67 46 LYS C N 1
ATOM 5058 C CA . LYS C 1 46 ? 10.374 49.644 -4.017 1.00 27.48 46 LYS C CA 1
ATOM 5059 C C . LYS C 1 46 ? 9.793 50.367 -5.232 1.00 26.13 46 LYS C C 1
ATOM 5060 O O . LYS C 1 46 ? 9.711 49.746 -6.277 1.00 22.29 46 LYS C O 1
ATOM 5066 N N . HIS C 1 47 ? 9.407 51.633 -5.103 1.00 25.16 47 HIS C N 1
ATOM 5067 C CA . HIS C 1 47 ? 8.764 52.359 -6.229 1.00 26.04 47 HIS C CA 1
ATOM 5068 C C . HIS C 1 47 ? 9.804 52.570 -7.334 1.00 24.51 47 HIS C C 1
ATOM 5069 O O . HIS C 1 47 ? 9.467 52.428 -8.493 1.00 24.89 47 HIS C O 1
ATOM 5076 N N . PHE C 1 48 ? 11.040 52.888 -6.952 1.00 24.46 48 PHE C N 1
ATOM 5077 C CA . PHE C 1 48 ? 12.193 53.013 -7.854 1.00 23.11 48 PHE C CA 1
ATOM 5078 C C . PHE C 1 48 ? 12.366 51.706 -8.631 1.00 24.06 48 PHE C C 1
ATOM 5079 O O . PHE C 1 48 ? 12.512 51.720 -9.866 1.00 22.43 48 PHE C O 1
ATOM 5087 N N . SER C 1 49 ? 12.342 50.573 -7.919 1.00 23.10 49 SER C N 1
ATOM 5088 C CA . SER C 1 49 ? 12.486 49.219 -8.523 1.00 22.43 49 SER C CA 1
ATOM 5089 C C . SER C 1 49 ? 11.413 48.994 -9.603 1.00 21.28 49 SER C C 1
ATOM 5090 O O . SER C 1 49 ? 11.750 48.476 -10.665 1.00 21.87 49 SER C O 1
ATOM 5093 N N . THR C 1 50 ? 10.167 49.362 -9.325 1.00 20.85 50 THR C N 1
ATOM 5094 C CA . THR C 1 50 ? 9.019 49.159 -10.217 1.00 21.23 50 THR C CA 1
ATOM 5095 C C . THR C 1 50 ? 9.268 49.972 -11.483 1.00 22.13 50 THR C C 1
ATOM 5096 O O . THR C 1 50 ? 9.020 49.465 -12.546 1.00 21.78 50 THR C O 1
ATOM 5100 N N . ILE C 1 51 ? 9.750 51.200 -11.355 1.00 22.47 51 ILE C N 1
ATOM 5101 C CA . ILE C 1 51 ? 9.969 52.064 -12.550 1.00 23.07 51 ILE C CA 1
ATOM 5102 C C . ILE C 1 51 ? 11.125 51.457 -13.334 1.00 24.12 51 ILE C C 1
ATOM 5103 O O . ILE C 1 51 ? 11.049 51.482 -14.521 1.00 24.35 51 ILE C O 1
ATOM 5108 N N . LEU C 1 52 ? 12.178 50.954 -12.692 1.00 23.92 52 LEU C N 1
ATOM 5109 C CA . LEU C 1 52 ? 13.375 50.524 -13.436 1.00 24.95 52 LEU C CA 1
ATOM 5110 C C . LEU C 1 52 ? 13.381 49.022 -13.752 1.00 25.83 52 LEU C C 1
ATOM 5111 O O . LEU C 1 52 ? 14.368 48.594 -14.337 1.00 26.81 52 LEU C O 1
ATOM 5116 N N . GLY C 1 53 ? 12.344 48.239 -13.443 1.00 24.42 53 GLY C N 1
ATOM 5117 C CA . GLY C 1 53 ? 12.336 46.817 -13.855 1.00 23.67 53 GLY C CA 1
ATOM 5118 C C . GLY C 1 53 ? 13.173 45.943 -12.950 1.00 24.31 53 GLY C C 1
ATOM 5119 O O . GLY C 1 53 ? 13.549 44.867 -13.421 1.00 24.34 53 GLY C O 1
ATOM 5120 N N . VAL C 1 54 ? 13.416 46.332 -11.688 1.00 23.47 54 VAL C N 1
ATOM 5121 C CA . VAL C 1 54 ? 14.127 45.472 -10.709 1.00 24.12 54 VAL C CA 1
ATOM 5122 C C . VAL C 1 54 ? 13.131 44.757 -9.801 1.00 24.84 54 VAL C C 1
ATOM 5123 O O . VAL C 1 54 ? 12.137 45.385 -9.408 1.00 23.85 54 VAL C O 1
ATOM 5127 N N . ASN C 1 55 ? 13.397 43.482 -9.473 1.00 23.60 55 ASN C N 1
ATOM 5128 C CA . ASN C 1 55 ? 12.400 42.538 -8.929 1.00 25.72 55 ASN C CA 1
ATOM 5129 C C . ASN C 1 55 ? 12.850 41.981 -7.584 1.00 28.89 55 ASN C C 1
ATOM 5130 O O . ASN C 1 55 ? 12.194 41.107 -7.091 1.00 32.80 55 ASN C O 1
ATOM 5135 N N . ARG C 1 56 ? 13.838 42.572 -6.938 1.00 27.52 56 ARG C N 1
ATOM 5136 C CA . ARG C 1 56 ? 14.340 42.104 -5.628 1.00 27.40 56 ARG C CA 1
ATOM 5137 C C . ARG C 1 56 ? 13.409 42.511 -4.478 1.00 27.73 56 ARG C C 1
ATOM 5138 O O . ARG C 1 56 ? 12.724 43.538 -4.532 1.00 27.18 56 ARG C O 1
ATOM 5146 N N . ASN C 1 57 ? 13.389 41.710 -3.422 1.00 26.53 57 ASN C N 1
ATOM 5147 C CA . ASN C 1 57 ? 12.662 42.039 -2.184 1.00 26.41 57 ASN C CA 1
ATOM 5148 C C . ASN C 1 57 ? 13.447 43.141 -1.473 1.00 25.12 57 ASN C C 1
ATOM 5149 O O . ASN C 1 57 ? 14.708 43.104 -1.484 1.00 22.84 57 ASN C O 1
ATOM 5154 N N . ILE C 1 58 ? 12.732 44.046 -0.808 1.00 24.11 58 ILE C N 1
ATOM 5155 C CA . ILE C 1 58 ? 13.288 45.157 -0.011 1.00 24.30 58 ILE C CA 1
ATOM 5156 C C . ILE C 1 58 ? 12.516 45.164 1.295 1.00 25.50 58 ILE C C 1
ATOM 5157 O O . ILE C 1 58 ? 11.307 45.237 1.231 1.00 25.16 58 ILE C O 1
ATOM 5162 N N . LEU C 1 59 ? 13.191 45.058 2.433 1.00 26.01 59 LEU C N 1
ATOM 5163 C CA . LEU C 1 59 ? 12.567 45.224 3.770 1.00 26.31 59 LEU C CA 1
ATOM 5164 C C . LEU C 1 59 ? 13.276 46.387 4.454 1.00 25.51 59 LEU C C 1
ATOM 5165 O O . LEU C 1 59 ? 14.537 46.394 4.486 1.00 28.80 59 LEU C O 1
ATOM 5170 N N . GLY C 1 60 ? 12.518 47.335 4.950 1.00 23.83 60 GLY C N 1
ATOM 5171 C CA . GLY C 1 60 ? 12.999 48.348 5.899 1.00 24.74 60 GLY C CA 1
ATOM 5172 C C . GLY C 1 60 ? 12.554 47.952 7.272 1.00 25.39 60 GLY C C 1
ATOM 5173 O O . GLY C 1 60 ? 11.409 47.610 7.429 1.00 26.25 60 GLY C O 1
ATOM 5174 N N . THR C 1 61 ? 13.440 47.983 8.251 1.00 24.42 61 THR C N 1
ATOM 5175 C CA . THR C 1 61 ? 13.157 47.429 9.588 1.00 25.66 61 THR C CA 1
ATOM 5176 C C . THR C 1 61 ? 13.970 48.158 10.647 1.00 25.70 61 THR C C 1
ATOM 5177 O O . THR C 1 61 ? 15.113 48.555 10.366 1.00 24.45 61 THR C O 1
ATOM 5181 N N . ASN C 1 62 ? 13.413 48.217 11.845 1.00 27.99 62 ASN C N 1
ATOM 5182 C CA . ASN C 1 62 ? 14.117 48.678 13.063 1.00 28.25 62 ASN C CA 1
ATOM 5183 C C . ASN C 1 62 ? 14.513 47.469 13.929 1.00 30.13 62 ASN C C 1
ATOM 5184 O O . ASN C 1 62 ? 15.013 47.696 15.039 1.00 30.53 62 ASN C O 1
ATOM 5189 N N . GLN C 1 63 ? 14.287 46.241 13.456 1.00 30.01 63 GLN C N 1
ATOM 5190 C CA . GLN C 1 63 ? 14.541 45.018 14.262 1.00 30.93 63 GLN C CA 1
ATOM 5191 C C . GLN C 1 63 ? 15.798 44.313 13.770 1.00 28.35 63 GLN C C 1
ATOM 5192 O O . GLN C 1 63 ? 15.832 43.820 12.616 1.00 30.54 63 GLN C O 1
ATOM 5198 N N . ILE C 1 64 ? 16.824 44.335 14.619 1.00 26.08 64 ILE C N 1
ATOM 5199 C CA . ILE C 1 64 ? 18.192 43.861 14.279 1.00 26.65 64 ILE C CA 1
ATOM 5200 C C . ILE C 1 64 ? 18.141 42.377 13.903 1.00 26.83 64 ILE C C 1
ATOM 5201 O O . ILE C 1 64 ? 18.932 41.970 13.017 1.00 26.31 64 ILE C O 1
ATOM 5206 N N . GLU C 1 65 ? 17.199 41.616 14.468 1.00 28.08 65 GLU C N 1
ATOM 5207 C CA . GLU C 1 65 ? 17.056 40.175 14.152 1.00 30.98 65 GLU C CA 1
ATOM 5208 C C . GLU C 1 65 ? 16.721 39.973 12.668 1.00 30.60 65 GLU C C 1
ATOM 5209 O O . GLU C 1 65 ? 16.981 38.869 12.174 1.00 28.42 65 GLU C O 1
ATOM 5215 N N . ASP C 1 66 ? 16.213 40.998 11.971 1.00 28.28 66 ASP C N 1
ATOM 5216 C CA . ASP C 1 66 ? 15.885 40.873 10.541 1.00 28.34 66 ASP C CA 1
ATOM 5217 C C . ASP C 1 66 ? 17.174 40.771 9.726 1.00 28.07 66 ASP C C 1
ATOM 5218 O O . ASP C 1 66 ? 17.070 40.438 8.523 1.00 31.30 66 ASP C O 1
ATOM 5223 N N . ILE C 1 67 ? 18.366 40.978 10.295 1.00 27.42 67 ILE C N 1
ATOM 5224 C CA . ILE C 1 67 ? 19.606 40.806 9.470 1.00 26.57 67 ILE C CA 1
ATOM 5225 C C . ILE C 1 67 ? 20.001 39.316 9.409 1.00 26.88 67 ILE C C 1
ATOM 5226 O O . ILE C 1 67 ? 21.085 39.000 8.839 1.00 22.63 67 ILE C O 1
ATOM 5231 N N . LYS C 1 68 ? 19.206 38.438 10.016 1.00 29.12 68 LYS C N 1
ATOM 5232 C CA . LYS C 1 68 ? 19.499 36.988 10.152 1.00 31.90 68 LYS C CA 1
ATOM 5233 C C . LYS C 1 68 ? 20.002 36.395 8.831 1.00 30.93 68 LYS C C 1
ATOM 5234 O O . LYS C 1 68 ? 19.361 36.576 7.814 1.00 29.53 68 LYS C O 1
ATOM 5240 N N . ASP C 1 69 ? 21.108 35.665 8.870 1.00 32.25 69 ASP C N 1
ATOM 5241 C CA . ASP C 1 69 ? 21.675 34.940 7.696 1.00 33.39 69 ASP C CA 1
ATOM 5242 C C . ASP C 1 69 ? 21.996 35.889 6.538 1.00 30.41 69 ASP C C 1
ATOM 5243 O O . ASP C 1 69 ? 22.026 35.430 5.404 1.00 32.89 69 ASP C O 1
ATOM 5248 N N . ALA C 1 70 ? 22.185 37.188 6.757 1.00 29.00 70 ALA C N 1
ATOM 5249 C CA . ALA C 1 70 ? 22.630 38.098 5.671 1.00 27.11 70 ALA C CA 1
ATOM 5250 C C . ALA C 1 70 ? 23.949 37.562 5.073 1.00 24.89 70 ALA C C 1
ATOM 5251 O O . ALA C 1 70 ? 24.845 37.180 5.844 1.00 24.82 70 ALA C O 1
ATOM 5253 N N . ASP C 1 71 ? 24.108 37.609 3.759 1.00 24.29 71 ASP C N 1
ATOM 5254 C CA . ASP C 1 71 ? 25.381 37.257 3.064 1.00 24.74 71 ASP C CA 1
ATOM 5255 C C . ASP C 1 71 ? 26.360 38.428 3.156 1.00 23.21 71 ASP C C 1
ATOM 5256 O O . ASP C 1 71 ? 27.564 38.156 3.212 1.00 23.37 71 ASP C O 1
ATOM 5261 N N . ILE C 1 72 ? 25.828 39.650 3.189 1.00 24.19 72 ILE C N 1
ATOM 5262 C CA . ILE C 1 72 ? 26.576 40.934 3.099 1.00 23.41 72 ILE C CA 1
ATOM 5263 C C . ILE C 1 72 ? 26.064 41.888 4.180 1.00 24.76 72 ILE C C 1
ATOM 5264 O O . ILE C 1 72 ? 24.824 41.999 4.339 1.00 23.31 72 ILE C O 1
ATOM 5269 N N . ILE C 1 73 ? 26.984 42.551 4.875 1.00 20.92 73 ILE C N 1
ATOM 5270 C CA . ILE C 1 73 ? 26.666 43.564 5.878 1.00 21.85 73 ILE C CA 1
ATOM 5271 C C . ILE C 1 73 ? 27.454 44.787 5.453 1.00 21.25 73 ILE C C 1
ATOM 5272 O O . ILE C 1 73 ? 28.691 44.694 5.269 1.00 20.11 73 ILE C O 1
ATOM 5277 N N . VAL C 1 74 ? 26.764 45.913 5.363 1.00 20.80 74 VAL C N 1
ATOM 5278 C CA . VAL C 1 74 ? 27.403 47.219 5.095 1.00 20.56 74 VAL C CA 1
ATOM 5279 C C . VAL C 1 74 ? 27.120 48.085 6.315 1.00 20.89 74 VAL C C 1
ATOM 5280 O O . VAL C 1 74 ? 25.949 48.308 6.580 1.00 20.10 74 VAL C O 1
ATOM 5284 N N . ILE C 1 75 ? 28.152 48.570 6.996 1.00 20.00 75 ILE C N 1
ATOM 5285 C CA . ILE C 1 75 ? 27.923 49.324 8.241 1.00 20.27 75 ILE C CA 1
ATOM 5286 C C . ILE C 1 75 ? 28.229 50.789 7.994 1.00 21.84 75 ILE C C 1
ATOM 5287 O O . ILE C 1 75 ? 29.430 51.152 7.830 1.00 21.87 75 ILE C O 1
ATOM 5292 N N . THR C 1 76 ? 27.178 51.622 7.976 1.00 22.38 76 THR C N 1
ATOM 5293 C CA . THR C 1 76 ? 27.301 53.084 7.947 1.00 24.36 76 THR C CA 1
ATOM 5294 C C . THR C 1 76 ? 26.802 53.693 9.258 1.00 24.39 76 THR C C 1
ATOM 5295 O O . THR C 1 76 ? 26.766 54.916 9.342 1.00 25.10 76 THR C O 1
ATOM 5299 N N . ALA C 1 77 ? 26.393 52.867 10.208 1.00 24.92 77 ALA C N 1
ATOM 5300 C CA . ALA C 1 77 ? 25.800 53.282 11.488 1.00 24.24 77 ALA C CA 1
ATOM 5301 C C . ALA C 1 77 ? 26.799 54.197 12.194 1.00 25.57 77 ALA C C 1
ATOM 5302 O O . ALA C 1 77 ? 27.988 53.877 12.342 1.00 23.76 77 ALA C O 1
ATOM 5304 N N . GLY C 1 78 ? 26.300 55.333 12.647 1.00 26.29 78 GLY C N 1
ATOM 5305 C CA . GLY C 1 78 ? 27.086 56.246 13.485 1.00 27.68 78 GLY C CA 1
ATOM 5306 C C . GLY C 1 78 ? 26.519 57.633 13.356 1.00 29.42 78 GLY C C 1
ATOM 5307 O O . GLY C 1 78 ? 25.387 57.738 12.755 1.00 27.71 78 GLY C O 1
ATOM 5308 N N . VAL C 1 79 ? 27.201 58.633 13.894 1.00 31.91 79 VAL C N 1
ATOM 5309 C CA . VAL C 1 79 ? 26.685 60.031 13.822 1.00 35.16 79 VAL C CA 1
ATOM 5310 C C . VAL C 1 79 ? 27.757 60.875 13.139 1.00 39.63 79 VAL C C 1
ATOM 5311 O O . VAL C 1 79 ? 28.908 60.400 13.027 1.00 38.66 79 VAL C O 1
ATOM 5315 N N . GLN C 1 80 ? 27.385 62.079 12.705 1.00 47.07 80 GLN C N 1
ATOM 5316 C CA . GLN C 1 80 ? 28.347 63.141 12.284 1.00 52.48 80 GLN C CA 1
ATOM 5317 C C . GLN C 1 80 ? 28.674 63.969 13.525 1.00 53.87 80 GLN C C 1
ATOM 5318 O O . GLN C 1 80 ? 27.802 64.119 14.387 1.00 55.10 80 GLN C O 1
ATOM 5324 N N . ARG C 1 81 ? 29.923 64.419 13.601 1.00 58.53 81 ARG C N 1
ATOM 5325 C CA . ARG C 1 81 ? 30.473 65.297 14.658 1.00 64.75 81 ARG C CA 1
ATOM 5326 C C . ARG C 1 81 ? 29.897 66.703 14.477 1.00 66.77 81 ARG C C 1
ATOM 5327 O O . ARG C 1 81 ? 30.113 67.268 13.373 1.00 69.36 81 ARG C O 1
ATOM 5335 N N . LYS C 1 82 ? 29.083 67.170 15.425 1.00 67.40 82 LYS C N 1
ATOM 5336 C CA . LYS C 1 82 ? 28.398 68.486 15.337 1.00 71.62 82 LYS C CA 1
ATOM 5337 C C . LYS C 1 82 ? 29.125 69.473 16.265 1.00 72.42 82 LYS C C 1
ATOM 5338 O O . LYS C 1 82 ? 30.109 69.051 16.916 1.00 63.81 82 LYS C O 1
ATOM 5344 N N . GLU C 1 83 ? 28.688 70.740 16.309 1.00 71.71 83 GLU C N 1
ATOM 5345 C CA . GLU C 1 83 ? 29.327 71.807 17.125 1.00 71.45 83 GLU C CA 1
ATOM 5346 C C . GLU C 1 83 ? 29.178 71.408 18.603 1.00 71.01 83 GLU C C 1
ATOM 5347 O O . GLU C 1 83 ? 28.063 70.994 18.978 1.00 70.30 83 GLU C O 1
ATOM 5353 N N . GLY C 1 84 ? 30.265 71.489 19.387 1.00 68.25 84 GLY C N 1
ATOM 5354 C CA . GLY C 1 84 ? 30.307 71.092 20.805 1.00 67.96 84 GLY C CA 1
ATOM 5355 C C . GLY C 1 84 ? 30.967 69.735 20.993 1.00 67.06 84 GLY C C 1
ATOM 5356 O O . GLY C 1 84 ? 31.125 69.366 22.189 1.00 65.78 84 GLY C O 1
ATOM 5357 N N . MET C 1 85 ? 31.261 69.017 19.883 1.00 66.15 85 MET C N 1
ATOM 5358 C CA . MET C 1 85 ? 31.828 67.627 19.835 1.00 63.90 85 MET C CA 1
ATOM 5359 C C . MET C 1 85 ? 33.305 67.662 19.396 1.00 62.49 85 MET C C 1
ATOM 5360 O O . MET C 1 85 ? 33.587 68.089 18.265 1.00 57.43 85 MET C O 1
ATOM 5365 N N . THR C 1 86 ? 34.185 67.153 20.269 1.00 62.25 86 THR C N 1
ATOM 5366 C CA . THR C 1 86 ? 35.610 66.805 19.996 1.00 62.38 86 THR C CA 1
ATOM 5367 C C . THR C 1 86 ? 35.677 65.538 19.123 1.00 62.11 86 THR C C 1
ATOM 5368 O O . THR C 1 86 ? 34.664 64.772 19.057 1.00 59.32 86 THR C O 1
ATOM 5372 N N . ARG C 1 87 ? 36.816 65.331 18.463 1.00 60.56 87 ARG C N 1
ATOM 5373 C CA . ARG C 1 87 ? 37.121 64.098 17.690 1.00 64.02 87 ARG C CA 1
ATOM 5374 C C . ARG C 1 87 ? 37.009 62.903 18.654 1.00 58.86 87 ARG C C 1
ATOM 5375 O O . ARG C 1 87 ? 36.464 61.857 18.234 1.00 56.40 87 ARG C O 1
ATOM 5383 N N . GLU C 1 88 ? 37.412 63.080 19.915 1.00 53.20 88 GLU C N 1
ATOM 5384 C CA . GLU C 1 88 ? 37.372 62.013 20.946 1.00 53.09 88 GLU C CA 1
ATOM 5385 C C . GLU C 1 88 ? 35.911 61.630 21.255 1.00 50.65 88 GLU C C 1
ATOM 5386 O O . GLU C 1 88 ? 35.653 60.406 21.436 1.00 48.75 88 GLU C O 1
ATOM 5392 N N . ASP C 1 89 ? 34.980 62.597 21.301 1.00 45.78 89 ASP C N 1
ATOM 5393 C CA . ASP C 1 89 ? 33.524 62.330 21.554 1.00 43.19 89 ASP C CA 1
ATOM 5394 C C . ASP C 1 89 ? 32.935 61.518 20.383 1.00 40.00 89 ASP C C 1
ATOM 5395 O O . ASP C 1 89 ? 32.221 60.554 20.668 1.00 37.05 89 ASP C O 1
ATOM 5400 N N . LEU C 1 90 ? 33.234 61.893 19.127 1.00 40.12 90 LEU C N 1
ATOM 5401 C CA . LEU C 1 90 ? 32.856 61.124 17.911 1.00 41.37 90 LEU C CA 1
ATOM 5402 C C . LEU C 1 90 ? 33.374 59.676 18.011 1.00 39.79 90 LEU C C 1
ATOM 5403 O O . LEU C 1 90 ? 32.586 58.744 17.731 1.00 39.41 90 LEU C O 1
ATOM 5408 N N . ILE C 1 91 ? 34.665 59.484 18.315 1.00 39.46 91 ILE C N 1
ATOM 5409 C CA . ILE C 1 91 ? 35.277 58.125 18.420 1.00 37.24 91 ILE C CA 1
ATOM 5410 C C . ILE C 1 91 ? 34.501 57.314 19.468 1.00 35.45 91 ILE C C 1
ATOM 5411 O O . ILE C 1 91 ? 34.213 56.140 19.223 1.00 34.01 91 ILE C O 1
ATOM 5416 N N . GLY C 1 92 ? 34.139 57.923 20.592 1.00 32.43 92 GLY C N 1
ATOM 5417 C CA . GLY C 1 92 ? 33.415 57.243 21.677 1.00 33.16 92 GLY C CA 1
ATOM 5418 C C . GLY C 1 92 ? 32.018 56.820 21.245 1.00 33.72 92 GLY C C 1
ATOM 5419 O O . GLY C 1 92 ? 31.629 55.621 21.490 1.00 33.40 92 GLY C O 1
ATOM 5420 N N . VAL C 1 93 ? 31.273 57.729 20.604 1.00 33.01 93 VAL C N 1
ATOM 5421 C CA . VAL C 1 93 ? 29.884 57.458 20.158 1.00 32.01 93 VAL C CA 1
ATOM 5422 C C . VAL C 1 93 ? 29.897 56.411 19.020 1.00 29.60 93 VAL C C 1
ATOM 5423 O O . VAL C 1 93 ? 29.155 55.442 19.127 1.00 29.82 93 VAL C O 1
ATOM 5427 N N . ASN C 1 94 ? 30.705 56.575 17.986 1.00 29.16 94 ASN C N 1
ATOM 5428 C CA . ASN C 1 94 ? 30.704 55.658 16.810 1.00 28.81 94 ASN C CA 1
ATOM 5429 C C . ASN C 1 94 ? 31.341 54.319 17.213 1.00 28.88 94 ASN C C 1
ATOM 5430 O O . ASN C 1 94 ? 30.936 53.274 16.662 1.00 26.14 94 ASN C O 1
ATOM 5435 N N . GLY C 1 95 ? 32.294 54.338 18.120 1.00 28.36 95 GLY C N 1
ATOM 5436 C CA . GLY C 1 95 ? 32.958 53.107 18.598 1.00 29.91 95 GLY C CA 1
ATOM 5437 C C . GLY C 1 95 ? 32.000 52.251 19.407 1.00 29.81 95 GLY C C 1
ATOM 5438 O O . GLY C 1 95 ? 31.993 51.056 19.234 1.00 29.60 95 GLY C O 1
ATOM 5439 N N . LYS C 1 96 ? 31.150 52.862 20.226 1.00 31.47 96 LYS C N 1
ATOM 5440 C CA . LYS C 1 96 ? 30.105 52.181 21.024 1.00 31.33 96 LYS C CA 1
ATOM 5441 C C . LYS C 1 96 ? 29.086 51.586 20.068 1.00 28.45 96 LYS C C 1
ATOM 5442 O O . LYS C 1 96 ? 28.630 50.442 20.271 1.00 26.93 96 LYS C O 1
ATOM 5448 N N . ILE C 1 97 ? 28.751 52.329 19.029 1.00 26.59 97 ILE C N 1
ATOM 5449 C CA . ILE C 1 97 ? 27.786 51.863 18.011 1.00 25.72 97 ILE C CA 1
ATOM 5450 C C . ILE C 1 97 ? 28.404 50.672 17.267 1.00 25.16 97 ILE C C 1
ATOM 5451 O O . ILE C 1 97 ? 27.746 49.673 17.125 1.00 27.34 97 ILE C O 1
ATOM 5456 N N . MET C 1 98 ? 29.663 50.751 16.887 1.00 25.67 98 MET C N 1
ATOM 5457 C CA . MET C 1 98 ? 30.345 49.695 16.106 1.00 25.09 98 MET C CA 1
ATOM 5458 C C . MET C 1 98 ? 30.464 48.453 16.990 1.00 24.51 98 MET C C 1
ATOM 5459 O O . MET C 1 98 ? 30.281 47.364 16.488 1.00 24.45 98 MET C O 1
ATOM 5464 N N . LYS C 1 99 ? 30.679 48.622 18.300 1.00 26.97 99 LYS C N 1
ATOM 5465 C CA . LYS C 1 99 ? 30.773 47.464 19.220 1.00 26.30 99 LYS C CA 1
ATOM 5466 C C . LYS C 1 99 ? 29.416 46.732 19.228 1.00 26.46 99 LYS C C 1
ATOM 5467 O O . LYS C 1 99 ? 29.367 45.472 19.161 1.00 25.36 99 LYS C O 1
ATOM 5473 N N . SER C 1 100 ? 28.337 47.488 19.359 1.00 25.79 100 SER C N 1
ATOM 5474 C CA . SER C 1 100 ? 26.954 46.963 19.389 1.00 26.17 100 SER C CA 1
ATOM 5475 C C . SER C 1 100 ? 26.636 46.263 18.064 1.00 25.65 100 SER C C 1
ATOM 5476 O O . SER C 1 100 ? 26.112 45.129 18.094 1.00 26.20 100 SER C O 1
ATOM 5479 N N . VAL C 1 101 ? 26.980 46.872 16.927 1.00 24.89 101 VAL C N 1
ATOM 5480 C CA . VAL C 1 101 ? 26.760 46.234 15.607 1.00 24.81 101 VAL C CA 1
ATOM 5481 C C . VAL C 1 101 ? 27.574 44.931 15.543 1.00 23.91 101 VAL C C 1
ATOM 5482 O O . VAL C 1 101 ? 27.015 43.901 15.141 1.00 25.93 101 VAL C O 1
ATOM 5486 N N . ALA C 1 102 ? 28.819 44.960 15.970 1.00 22.58 102 ALA C N 1
ATOM 5487 C CA . ALA C 1 102 ? 29.702 43.778 15.965 1.00 22.85 102 ALA C CA 1
ATOM 5488 C C . ALA C 1 102 ? 29.006 42.633 16.719 1.00 23.85 102 ALA C C 1
ATOM 5489 O O . ALA C 1 102 ? 29.007 41.494 16.227 1.00 23.54 102 ALA C O 1
ATOM 5491 N N . GLU C 1 103 ? 28.482 42.918 17.905 1.00 23.97 103 GLU C N 1
ATOM 5492 C CA . GLU C 1 103 ? 27.743 41.915 18.707 1.00 26.76 103 GLU C CA 1
ATOM 5493 C C . GLU C 1 103 ? 26.502 41.407 17.963 1.00 25.74 103 GLU C C 1
ATOM 5494 O O . GLU C 1 103 ? 26.245 40.198 17.999 1.00 26.41 103 GLU C O 1
ATOM 5500 N N . SER C 1 104 ? 25.731 42.279 17.323 1.00 24.63 104 SER C N 1
ATOM 5501 C CA . SER C 1 104 ? 24.495 41.864 16.602 1.00 23.21 104 SER C CA 1
ATOM 5502 C C . SER C 1 104 ? 24.893 40.973 15.412 1.00 23.62 104 SER C C 1
ATOM 5503 O O . SER C 1 104 ? 24.183 40.006 15.134 1.00 23.89 104 SER C O 1
ATOM 5506 N N . VAL C 1 105 ? 25.984 41.288 14.707 1.00 24.70 105 VAL C N 1
ATOM 5507 C CA . VAL C 1 105 ? 26.406 40.501 13.488 1.00 25.59 105 VAL C CA 1
ATOM 5508 C C . VAL C 1 105 ? 26.811 39.095 13.964 1.00 25.45 105 VAL C C 1
ATOM 5509 O O . VAL C 1 105 ? 26.367 38.118 13.377 1.00 25.86 105 VAL C O 1
ATOM 5513 N N . LYS C 1 106 ? 27.544 39.018 15.065 1.00 25.49 106 LYS C N 1
ATOM 5514 C CA . LYS C 1 106 ? 27.949 37.733 15.672 1.00 28.77 106 LYS C CA 1
ATOM 5515 C C . LYS C 1 106 ? 26.704 36.885 16.033 1.00 29.36 106 LYS C C 1
ATOM 5516 O O . LYS C 1 106 ? 26.675 35.689 15.731 1.00 27.28 106 LYS C O 1
ATOM 5522 N N . LEU C 1 107 ? 25.716 37.510 16.673 1.00 30.64 107 LEU C N 1
ATOM 5523 C CA . LEU C 1 107 ? 24.458 36.866 17.084 1.00 30.15 107 LEU C CA 1
ATOM 5524 C C . LEU C 1 107 ? 23.672 36.437 15.847 1.00 29.97 107 LEU C C 1
ATOM 5525 O O . LEU C 1 107 ? 23.225 35.302 15.842 1.00 29.13 107 LEU C O 1
ATOM 5530 N N . HIS C 1 108 ? 23.496 37.269 14.817 1.00 28.89 108 HIS C N 1
ATOM 5531 C CA . HIS C 1 108 ? 22.424 37.039 13.818 1.00 27.93 108 HIS C CA 1
ATOM 5532 C C . HIS C 1 108 ? 22.952 36.540 12.467 1.00 28.00 108 HIS C C 1
ATOM 5533 O O . HIS C 1 108 ? 22.149 35.945 11.727 1.00 28.34 108 HIS C O 1
ATOM 5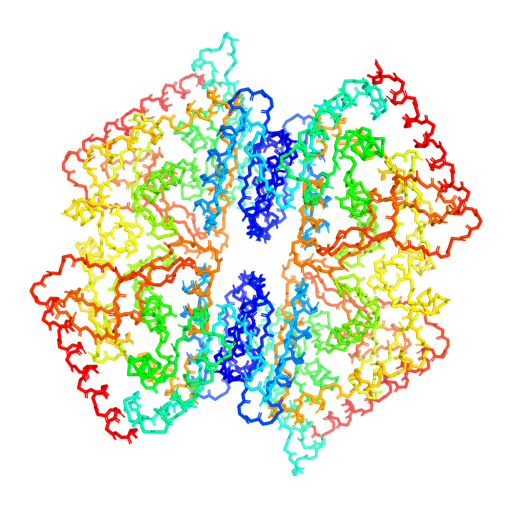540 N N . CYS C 1 109 ? 24.165 36.902 12.059 1.00 26.72 109 CYS C N 1
ATOM 5541 C CA . CYS C 1 109 ? 24.641 36.639 10.677 1.00 26.16 109 CYS C CA 1
ATOM 5542 C C . CYS C 1 109 ? 26.169 36.544 10.718 1.00 26.15 109 CYS C C 1
ATOM 5543 O O . CYS C 1 109 ? 26.840 37.339 10.053 1.00 23.97 109 CYS C O 1
ATOM 5546 N N . SER C 1 110 ? 26.680 35.554 11.457 1.00 25.88 110 SER C N 1
ATOM 5547 C CA . SER C 1 110 ? 28.122 35.409 11.711 1.00 27.33 110 SER C CA 1
ATOM 5548 C C . SER C 1 110 ? 28.868 34.956 10.458 1.00 26.81 110 SER C C 1
ATOM 5549 O O . SER C 1 110 ? 30.062 34.997 10.517 1.00 25.43 110 SER C O 1
ATOM 5552 N N . LYS C 1 111 ? 28.175 34.550 9.391 1.00 27.99 111 LYS C N 1
ATOM 5553 C CA . LYS C 1 111 ? 28.820 34.121 8.121 1.00 29.55 111 LYS C CA 1
ATOM 5554 C C . LYS C 1 111 ? 28.801 35.267 7.118 1.00 27.34 111 LYS C C 1
ATOM 5555 O O . LYS C 1 111 ? 29.215 35.082 6.006 1.00 24.99 111 LYS C O 1
ATOM 5561 N N . ALA C 1 112 ? 28.348 36.445 7.504 1.00 26.57 112 ALA C N 1
ATOM 5562 C CA . ALA C 1 112 ? 28.342 37.617 6.592 1.00 25.95 112 ALA C CA 1
ATOM 5563 C C . ALA C 1 112 ? 29.772 38.061 6.252 1.00 22.15 112 ALA C C 1
ATOM 5564 O O . ALA C 1 112 ? 30.675 37.877 7.051 1.00 21.00 112 ALA C O 1
ATOM 5566 N N . PHE C 1 113 ? 29.922 38.619 5.075 1.00 20.92 113 PHE C N 1
ATOM 5567 C CA . PHE C 1 113 ? 31.057 39.453 4.646 1.00 21.68 113 PHE C CA 1
ATOM 5568 C C . PHE C 1 113 ? 30.676 40.865 5.062 1.00 21.97 113 PHE C C 1
ATOM 5569 O O . PHE C 1 113 ? 29.581 41.347 4.699 1.00 21.54 113 PHE C O 1
ATOM 5577 N N . VAL C 1 114 ? 31.542 41.489 5.836 1.00 20.33 114 VAL C N 1
ATOM 5578 C CA . VAL C 1 114 ? 31.256 42.787 6.488 1.00 21.01 114 VAL C CA 1
ATOM 5579 C C . VAL C 1 114 ? 32.110 43.877 5.809 1.00 20.04 114 VAL C C 1
ATOM 5580 O O . VAL C 1 114 ? 33.300 43.722 5.767 1.00 21.53 114 VAL C O 1
ATOM 5584 N N . ILE C 1 115 ? 31.462 44.931 5.320 1.00 20.57 115 ILE C N 1
ATOM 5585 C CA . ILE C 1 115 ? 32.113 46.154 4.805 1.00 20.09 115 ILE C CA 1
ATOM 5586 C C . ILE C 1 115 ? 31.804 47.294 5.769 1.00 21.00 115 ILE C C 1
ATOM 5587 O O . ILE C 1 115 ? 30.605 47.725 5.794 1.00 22.44 115 ILE C O 1
ATOM 5592 N N . CYS C 1 116 ? 32.831 47.748 6.494 1.00 20.97 116 CYS C N 1
ATOM 5593 C CA . CYS C 1 116 ? 32.755 48.847 7.492 1.00 24.32 116 CYS C CA 1
ATOM 5594 C C . CYS C 1 116 ? 32.940 50.166 6.761 1.00 25.58 116 CYS C C 1
ATOM 5595 O O . CYS C 1 116 ? 33.822 50.194 5.891 1.00 27.85 116 CYS C O 1
ATOM 5598 N N . VAL C 1 117 ? 32.128 51.164 7.059 1.00 26.14 117 VAL C N 1
ATOM 5599 C CA . VAL C 1 117 ? 32.214 52.460 6.351 1.00 28.43 117 VAL C CA 1
ATOM 5600 C C . VAL C 1 117 ? 32.253 53.616 7.353 1.00 30.37 117 VAL C C 1
ATOM 5601 O O . VAL C 1 117 ? 32.935 54.614 7.021 1.00 35.34 117 VAL C O 1
ATOM 5605 N N . SER C 1 118 ? 31.722 53.463 8.550 1.00 30.42 118 SER C N 1
ATOM 5606 C CA . SER C 1 118 ? 31.675 54.514 9.609 1.00 28.66 118 SER C CA 1
ATOM 5607 C C . SER C 1 118 ? 33.030 55.147 9.911 1.00 28.95 118 SER C C 1
ATOM 5608 O O . SER C 1 118 ? 34.065 54.413 10.008 1.00 28.98 118 SER C O 1
ATOM 5611 N N . ASN C 1 119 ? 33.008 56.438 10.218 1.00 29.89 119 ASN C N 1
ATOM 5612 C CA . ASN C 1 119 ? 34.249 57.203 10.461 1.00 30.21 119 ASN C CA 1
ATOM 5613 C C . ASN C 1 119 ? 34.544 57.251 11.954 1.00 31.02 119 ASN C C 1
ATOM 5614 O O . ASN C 1 119 ? 33.683 57.083 12.813 1.00 32.13 119 ASN C O 1
ATOM 5619 N N . PRO C 1 120 ? 35.832 57.452 12.307 1.00 31.31 120 PRO C N 1
ATOM 5620 C CA . PRO C 1 120 ? 36.936 57.367 11.344 1.00 30.66 120 PRO C CA 1
ATOM 5621 C C . PRO C 1 120 ? 37.203 55.912 10.918 1.00 29.74 120 PRO C C 1
ATOM 5622 O O . PRO C 1 120 ? 37.283 55.028 11.792 1.00 28.19 120 PRO C O 1
ATOM 5626 N N . LEU C 1 121 ? 37.289 55.687 9.613 1.00 30.08 121 LEU C N 1
ATOM 5627 C CA . LEU C 1 121 ? 37.234 54.331 9.016 1.00 33.52 121 LEU C CA 1
ATOM 5628 C C . LEU C 1 121 ? 38.325 53.412 9.551 1.00 31.78 121 LEU C C 1
ATOM 5629 O O . LEU C 1 121 ? 37.999 52.301 9.903 1.00 29.13 121 LEU C O 1
ATOM 5634 N N . ASP C 1 122 ? 39.568 53.856 9.636 1.00 37.01 122 ASP C N 1
ATOM 5635 C CA . ASP C 1 122 ? 40.720 53.003 10.058 1.00 40.99 122 ASP C CA 1
ATOM 5636 C C . ASP C 1 122 ? 40.501 52.455 11.475 1.00 36.74 122 ASP C C 1
ATOM 5637 O O . ASP C 1 122 ? 40.808 51.289 11.741 1.00 36.72 122 ASP C O 1
ATOM 5642 N N . ILE C 1 123 ? 39.934 53.214 12.225 1.00 32.14 123 ILE C N 1
ATOM 5643 C CA . ILE C 1 123 ? 39.644 52.839 13.624 1.00 30.46 123 ILE C CA 1
ATOM 5644 C C . ILE C 1 123 ? 38.419 51.914 13.591 1.00 29.36 123 ILE C C 1
ATOM 5645 O O . ILE C 1 123 ? 38.456 50.871 14.240 1.00 29.20 123 ILE C O 1
ATOM 5650 N N . MET C 1 124 ? 37.360 52.302 13.084 1.00 28.16 124 MET C N 1
ATOM 5651 C CA . MET C 1 124 ? 36.062 51.606 13.266 1.00 28.22 124 MET C CA 1
ATOM 5652 C C . MET C 1 124 ? 36.120 50.193 12.649 1.00 26.31 124 MET C C 1
ATOM 5653 O O . MET C 1 124 ? 35.488 49.298 13.202 1.00 24.47 124 MET C O 1
ATOM 5658 N N . VAL C 1 125 ? 36.920 49.941 11.614 1.00 25.81 125 VAL C N 1
ATOM 5659 C CA . VAL C 1 125 ? 37.096 48.543 11.102 1.00 23.42 125 VAL C CA 1
ATOM 5660 C C . VAL C 1 125 ? 37.791 47.685 12.164 1.00 23.70 125 VAL C C 1
ATOM 5661 O O . VAL C 1 125 ? 37.384 46.520 12.351 1.00 24.27 125 VAL C O 1
ATOM 5665 N N . ASN C 1 126 ? 38.799 48.221 12.854 1.00 23.75 126 ASN C N 1
ATOM 5666 C CA . ASN C 1 126 ? 39.520 47.506 13.945 1.00 24.96 126 ASN C CA 1
ATOM 5667 C C . ASN C 1 126 ? 38.551 47.284 15.115 1.00 25.93 126 ASN C C 1
ATOM 5668 O O . ASN C 1 126 ? 38.586 46.200 15.737 1.00 25.57 126 ASN C O 1
ATOM 5673 N N . VAL C 1 127 ? 37.677 48.246 15.412 1.00 25.27 127 VAL C N 1
ATOM 5674 C CA . VAL C 1 127 ? 36.718 48.083 16.526 1.00 25.06 127 VAL C CA 1
ATOM 5675 C C . VAL C 1 127 ? 35.775 46.925 16.182 1.00 24.29 127 VAL C C 1
ATOM 5676 O O . VAL C 1 127 ? 35.542 46.060 17.028 1.00 23.61 127 VAL C O 1
ATOM 5680 N N . PHE C 1 128 ? 35.288 46.877 14.956 1.00 24.03 128 PHE C N 1
ATOM 5681 C CA . PHE C 1 128 ? 34.371 45.811 14.492 1.00 23.45 128 PHE C CA 1
ATOM 5682 C C . PHE C 1 128 ? 35.049 44.447 14.671 1.00 24.55 128 PHE C C 1
ATOM 5683 O O . PHE C 1 128 ? 34.443 43.515 15.211 1.00 23.53 128 PHE C O 1
ATOM 5691 N N . HIS C 1 129 ? 36.303 44.323 14.233 1.00 24.30 129 HIS C N 1
ATOM 5692 C CA . HIS C 1 129 ? 37.020 43.029 14.296 1.00 24.39 129 HIS C CA 1
ATOM 5693 C C . HIS C 1 129 ? 37.136 42.606 15.746 1.00 25.69 129 HIS C C 1
ATOM 5694 O O . HIS C 1 129 ? 36.776 41.449 16.052 1.00 25.96 129 HIS C O 1
ATOM 5701 N N . LYS C 1 130 ? 37.514 43.521 16.625 1.00 29.19 130 LYS C N 1
ATOM 5702 C CA . LYS C 1 130 ? 37.816 43.172 18.031 1.00 31.30 130 LYS C CA 1
ATOM 5703 C C . LYS C 1 130 ? 36.586 42.589 18.695 1.00 28.78 130 LYS C C 1
ATOM 5704 O O . LYS C 1 130 ? 36.744 41.632 19.440 1.00 30.48 130 LYS C O 1
ATOM 5710 N N . PHE C 1 131 ? 35.409 43.151 18.469 1.00 27.96 131 PHE C N 1
ATOM 5711 C CA . PHE C 1 131 ? 34.213 42.790 19.250 1.00 27.63 131 PHE C CA 1
ATOM 5712 C C . PHE C 1 131 ? 33.296 41.849 18.484 1.00 27.16 131 PHE C C 1
ATOM 5713 O O . PHE C 1 131 ? 32.227 41.536 19.074 1.00 26.97 131 PHE C O 1
ATOM 5721 N N . SER C 1 132 ? 33.591 41.525 17.217 1.00 24.96 132 SER C N 1
ATOM 5722 C CA . SER C 1 132 ? 32.677 40.675 16.397 1.00 25.38 132 SER C CA 1
ATOM 5723 C C . SER C 1 132 ? 32.925 39.185 16.622 1.00 22.75 132 SER C C 1
ATOM 5724 O O . SER C 1 132 ? 32.010 38.444 16.408 1.00 24.28 132 SER C O 1
ATOM 5727 N N . ASN C 1 133 ? 34.150 38.801 16.883 1.00 22.91 133 ASN C N 1
ATOM 5728 C CA . ASN C 1 133 ? 34.618 37.392 16.855 1.00 23.57 133 ASN C CA 1
ATOM 5729 C C . ASN C 1 133 ? 34.398 36.805 15.477 1.00 23.78 133 ASN C C 1
ATOM 5730 O O . ASN C 1 133 ? 34.321 35.592 15.410 1.00 25.49 133 ASN C O 1
ATOM 5735 N N . LEU C 1 134 ? 34.413 37.624 14.419 1.00 23.33 134 LEU C N 1
ATOM 5736 C CA . LEU C 1 134 ? 34.344 37.125 13.020 1.00 23.74 134 LEU C CA 1
ATOM 5737 C C . LEU C 1 134 ? 35.742 36.915 12.477 1.00 23.45 134 LEU C C 1
ATOM 5738 O O . LEU C 1 134 ? 36.706 37.473 13.006 1.00 25.77 134 LEU C O 1
ATOM 5743 N N . PRO C 1 135 ? 35.879 36.042 11.457 1.00 24.49 135 PRO C N 1
ATOM 5744 C CA . PRO C 1 135 ? 37.176 35.803 10.835 1.00 24.82 135 PRO C CA 1
ATOM 5745 C C . PRO C 1 135 ? 37.680 37.096 10.203 1.00 24.74 135 PRO C C 1
ATOM 5746 O O . PRO C 1 135 ? 36.871 37.812 9.587 1.00 24.80 135 PRO C O 1
ATOM 5750 N N . HIS C 1 136 ? 38.990 37.326 10.238 1.00 24.75 136 HIS C N 1
ATOM 5751 C CA . HIS C 1 136 ? 39.559 38.598 9.711 1.00 23.56 136 HIS C CA 1
ATOM 5752 C C . HIS C 1 136 ? 39.336 38.686 8.204 1.00 22.55 136 HIS C C 1
ATOM 5753 O O . HIS C 1 136 ? 39.129 39.818 7.751 1.00 21.48 136 HIS C O 1
ATOM 5760 N N . GLU C 1 137 ? 39.313 37.574 7.478 1.00 21.95 137 GLU C N 1
ATOM 5761 C CA . GLU C 1 137 ? 39.116 37.542 5.997 1.00 24.08 137 GLU C CA 1
ATOM 5762 C C . GLU C 1 137 ? 37.689 38.031 5.634 1.00 23.36 137 GLU C C 1
ATOM 5763 O O . GLU C 1 137 ? 37.499 38.549 4.538 1.00 23.34 137 GLU C O 1
ATOM 5769 N N . LYS C 1 138 ? 36.751 37.967 6.550 1.00 22.19 138 LYS C N 1
ATOM 5770 C CA . LYS C 1 138 ? 35.335 38.266 6.275 1.00 23.87 138 LYS C CA 1
ATOM 5771 C C . LYS C 1 138 ? 35.027 39.710 6.671 1.00 23.55 138 LYS C C 1
ATOM 5772 O O . LYS C 1 138 ? 33.888 40.066 6.657 1.00 26.91 138 LYS C O 1
ATOM 5778 N N . ILE C 1 139 ? 36.032 40.512 6.950 1.00 21.79 139 ILE C N 1
ATOM 5779 C CA . ILE C 1 139 ? 35.875 41.932 7.348 1.00 21.75 139 ILE C CA 1
ATOM 5780 C C . ILE C 1 139 ? 36.763 42.768 6.444 1.00 20.39 139 ILE C C 1
ATOM 5781 O O . ILE C 1 139 ? 37.872 42.344 6.117 1.00 19.19 139 ILE C O 1
ATOM 5786 N N . CYS C 1 140 ? 36.279 43.920 6.043 1.00 22.53 140 CYS C N 1
ATOM 5787 C CA . CYS C 1 140 ? 37.112 44.955 5.402 1.00 23.85 140 CYS C CA 1
ATOM 5788 C C . CYS C 1 140 ? 36.476 46.322 5.642 1.00 23.34 140 CYS C C 1
ATOM 5789 O O . CYS C 1 140 ? 35.363 46.394 6.199 1.00 22.97 140 CYS C O 1
ATOM 5792 N N . GLY C 1 141 ? 37.202 47.365 5.277 1.00 22.51 141 GLY C N 1
ATOM 5793 C CA . GLY C 1 141 ? 36.716 48.747 5.332 1.00 23.59 141 GLY C CA 1
ATOM 5794 C C . GLY C 1 141 ? 36.895 49.361 3.952 1.00 26.08 141 GLY C C 1
ATOM 5795 O O . GLY C 1 141 ? 37.888 49.100 3.286 1.00 22.80 141 GLY C O 1
ATOM 5796 N N . MET C 1 142 ? 35.914 50.091 3.491 1.00 26.21 142 MET C N 1
ATOM 5797 C CA . MET C 1 142 ? 35.973 50.807 2.208 1.00 28.62 142 MET C CA 1
ATOM 5798 C C . MET C 1 142 ? 36.625 52.143 2.533 1.00 32.16 142 MET C C 1
ATOM 5799 O O . MET C 1 142 ? 36.046 52.853 3.369 1.00 33.46 142 MET C O 1
ATOM 5804 N N . ALA C 1 143 ? 37.771 52.424 1.895 1.00 36.99 143 ALA C N 1
ATOM 5805 C CA . ALA C 1 143 ? 38.410 53.750 1.861 1.00 41.05 143 ALA C CA 1
ATOM 5806 C C . ALA C 1 143 ? 39.232 53.942 0.567 1.00 42.59 143 ALA C C 1
ATOM 5807 O O . ALA C 1 143 ? 38.931 54.941 -0.183 1.00 42.13 143 ALA C O 1
ATOM 5809 N N . GLY C 1 144 ? 40.268 53.108 0.364 1.00 39.53 144 GLY C N 1
ATOM 5810 C CA . GLY C 1 144 ? 41.321 53.327 -0.658 1.00 40.86 144 GLY C CA 1
ATOM 5811 C C . GLY C 1 144 ? 40.741 53.515 -2.060 1.00 39.20 144 GLY C C 1
ATOM 5812 O O . GLY C 1 144 ? 41.391 54.172 -2.870 1.00 36.91 144 GLY C O 1
ATOM 5813 N N . ILE C 1 145 ? 39.589 52.904 -2.368 1.00 35.02 145 ILE C N 1
ATOM 5814 C CA . ILE C 1 145 ? 38.992 52.954 -3.716 1.00 37.22 145 ILE C CA 1
ATOM 5815 C C . ILE C 1 145 ? 38.652 54.406 -4.003 1.00 35.61 145 ILE C C 1
ATOM 5816 O O . ILE C 1 145 ? 38.789 54.790 -5.153 1.00 34.34 145 ILE C O 1
ATOM 5821 N N . LEU C 1 146 ? 38.198 55.150 -2.996 1.00 34.83 146 LEU C N 1
ATOM 5822 C CA . LEU C 1 146 ? 37.802 56.569 -3.176 1.00 34.78 146 LEU C CA 1
ATOM 5823 C C . LEU C 1 146 ? 39.041 57.389 -3.539 1.00 33.72 146 LEU C C 1
ATOM 5824 O O . LEU C 1 146 ? 39.028 58.114 -4.495 1.00 32.40 146 LEU C O 1
ATOM 5829 N N . ASP C 1 147 ? 40.102 57.250 -2.774 1.00 32.89 147 ASP C N 1
ATOM 5830 C CA . ASP C 1 147 ? 41.380 57.972 -2.986 1.00 33.65 147 ASP C CA 1
ATOM 5831 C C . ASP C 1 147 ? 41.927 57.602 -4.369 1.00 32.71 147 ASP C C 1
ATOM 5832 O O . ASP C 1 147 ? 42.254 58.532 -5.120 1.00 29.65 147 ASP C O 1
ATOM 5837 N N . THR C 1 148 ? 41.987 56.309 -4.693 1.00 29.77 148 THR C N 1
ATOM 5838 C CA . THR C 1 148 ? 42.438 55.811 -6.024 1.00 31.22 148 THR C CA 1
ATOM 5839 C C . THR C 1 148 ? 41.582 56.437 -7.153 1.00 30.40 148 THR C C 1
ATOM 5840 O O . THR C 1 148 ? 42.159 56.913 -8.134 1.00 30.56 148 THR C O 1
ATOM 5844 N N . SER C 1 149 ? 40.260 56.454 -7.005 1.00 29.73 149 SER C N 1
ATOM 5845 C CA . SER C 1 149 ? 39.334 56.944 -8.036 1.00 30.29 149 SER C CA 1
ATOM 5846 C C . SER C 1 149 ? 39.616 58.425 -8.262 1.00 29.95 149 SER C C 1
ATOM 5847 O O . SER C 1 149 ? 39.667 58.854 -9.466 1.00 31.49 149 SER C O 1
ATOM 5850 N N . ARG C 1 150 ? 39.855 59.186 -7.189 1.00 29.99 150 ARG C N 1
ATOM 5851 C CA . ARG C 1 150 ? 40.085 60.649 -7.309 1.00 30.56 150 ARG C CA 1
ATOM 5852 C C . ARG C 1 150 ? 41.407 60.924 -8.011 1.00 30.05 150 ARG C C 1
ATOM 5853 O O . ARG C 1 150 ? 41.440 61.714 -8.961 1.00 31.92 150 ARG C O 1
ATOM 5861 N N . TYR C 1 151 ? 42.451 60.234 -7.586 1.00 29.41 151 TYR C N 1
ATOM 5862 C CA . TYR C 1 151 ? 43.814 60.375 -8.132 1.00 27.98 151 TYR C CA 1
ATOM 5863 C C . TYR C 1 151 ? 43.771 59.995 -9.609 1.00 26.66 151 TYR C C 1
ATOM 5864 O O . TYR C 1 151 ? 44.288 60.796 -10.414 1.00 25.80 151 TYR C O 1
ATOM 5873 N N . CYS C 1 152 ? 43.173 58.850 -9.952 1.00 26.59 152 CYS C N 1
ATOM 5874 C CA . CYS C 1 152 ? 43.140 58.361 -11.347 1.00 27.08 152 CYS C CA 1
ATOM 5875 C C . CYS C 1 152 ? 42.314 59.340 -12.206 1.00 26.69 152 CYS C C 1
ATOM 5876 O O . CYS C 1 152 ? 42.740 59.600 -13.326 1.00 27.60 152 CYS C O 1
ATOM 5879 N N . SER C 1 153 ? 41.183 59.846 -11.713 1.00 28.63 153 SER C N 1
ATOM 5880 C CA . SER C 1 153 ? 40.328 60.756 -12.510 1.00 31.62 153 SER C CA 1
ATOM 5881 C C . SER C 1 153 ? 41.104 62.061 -12.754 1.00 31.57 153 SER C C 1
ATOM 5882 O O . SER C 1 153 ? 41.000 62.599 -13.852 1.00 31.50 153 SER C O 1
ATOM 5885 N N . LEU C 1 154 ? 41.852 62.558 -11.769 1.00 32.00 154 LEU C N 1
ATOM 5886 C CA . LEU C 1 154 ? 42.643 63.819 -11.958 1.00 32.21 154 LEU C CA 1
ATOM 5887 C C . LEU C 1 154 ? 43.814 63.589 -12.924 1.00 31.30 154 LEU C C 1
ATOM 5888 O O . LEU C 1 154 ? 44.090 64.489 -13.764 1.00 31.00 154 LEU C O 1
ATOM 5893 N N . ILE C 1 155 ? 44.473 62.423 -12.853 1.00 30.33 155 ILE C N 1
ATOM 5894 C CA . ILE C 1 155 ? 45.586 62.111 -13.807 1.00 31.27 155 ILE C CA 1
ATOM 5895 C C . ILE C 1 155 ? 44.943 62.054 -15.217 1.00 30.83 155 ILE C C 1
ATOM 5896 O O . ILE C 1 155 ? 45.520 62.609 -16.184 1.00 31.18 155 ILE C O 1
ATOM 5901 N N . ALA C 1 156 ? 43.816 61.360 -15.354 1.00 28.71 156 ALA C N 1
ATOM 5902 C CA . ALA C 1 156 ? 43.147 61.190 -16.666 1.00 30.28 156 ALA C CA 1
ATOM 5903 C C . ALA C 1 156 ? 42.779 62.555 -17.219 1.00 30.49 156 ALA C C 1
ATOM 5904 O O . ALA C 1 156 ? 43.019 62.761 -18.414 1.00 30.99 156 ALA C O 1
ATOM 5906 N N . ASP C 1 157 ? 42.188 63.451 -16.403 1.00 32.07 157 ASP C N 1
ATOM 5907 C CA . ASP C 1 157 ? 41.829 64.826 -16.850 1.00 34.34 157 ASP C CA 1
ATOM 5908 C C . ASP C 1 157 ? 43.054 65.544 -17.428 1.00 35.19 157 ASP C C 1
ATOM 5909 O O . ASP C 1 157 ? 42.916 66.155 -18.465 1.00 35.60 157 ASP C O 1
ATOM 5914 N N . LYS C 1 158 ? 44.195 65.472 -16.765 1.00 35.75 158 LYS C N 1
ATOM 5915 C CA . LYS C 1 158 ? 45.417 66.202 -17.180 1.00 38.62 158 LYS C CA 1
ATOM 5916 C C . LYS C 1 158 ? 45.969 65.610 -18.483 1.00 38.38 158 LYS C C 1
ATOM 5917 O O . LYS C 1 158 ? 46.388 66.368 -19.331 1.00 35.60 158 LYS C O 1
ATOM 5923 N N . LEU C 1 159 ? 45.935 64.283 -18.654 1.00 36.04 159 LEU C N 1
ATOM 5924 C CA . LEU C 1 159 ? 46.449 63.615 -19.887 1.00 35.53 159 LEU C CA 1
ATOM 5925 C C . LEU C 1 159 ? 45.404 63.658 -21.012 1.00 34.57 159 LEU C C 1
ATOM 5926 O O . LEU C 1 159 ? 45.717 63.178 -22.073 1.00 34.76 159 LEU C O 1
ATOM 5931 N N . LYS C 1 160 ? 44.198 64.164 -20.748 1.00 33.35 160 LYS C N 1
ATOM 5932 C CA . LYS C 1 160 ? 43.079 64.251 -21.712 1.00 36.55 160 LYS C CA 1
ATOM 5933 C C . LYS C 1 160 ? 42.713 62.849 -22.213 1.00 33.42 160 LYS C C 1
ATOM 5934 O O . LYS C 1 160 ? 42.497 62.670 -23.415 1.00 32.38 160 LYS C O 1
ATOM 5940 N N . VAL C 1 161 ? 42.601 61.884 -21.299 1.00 31.30 161 VAL C N 1
ATOM 5941 C CA . VAL C 1 161 ? 42.222 60.477 -21.615 1.00 30.60 161 VAL C CA 1
ATOM 5942 C C . VAL C 1 161 ? 41.050 60.085 -20.729 1.00 28.31 161 VAL C C 1
ATOM 5943 O O . VAL C 1 161 ? 40.830 60.693 -19.667 1.00 26.42 161 VAL C O 1
ATOM 5947 N N . SER C 1 162 ? 40.323 59.088 -21.171 1.00 27.58 162 SER C N 1
ATOM 5948 C CA . SER C 1 162 ? 39.370 58.364 -20.315 1.00 26.76 162 SER C CA 1
ATOM 5949 C C . SER C 1 162 ? 40.088 57.963 -19.014 1.00 26.26 162 SER C C 1
ATOM 5950 O O . SER C 1 162 ? 41.293 57.605 -19.081 1.00 27.17 162 SER C O 1
ATOM 5953 N N . ALA C 1 163 ? 39.360 57.955 -17.893 1.00 25.94 163 ALA C N 1
ATOM 5954 C CA . ALA C 1 163 ? 39.818 57.304 -16.630 1.00 26.72 163 ALA C CA 1
ATOM 5955 C C . ALA C 1 163 ? 39.674 55.773 -16.677 1.00 27.00 163 ALA C C 1
ATOM 5956 O O . ALA C 1 163 ? 40.273 55.140 -15.840 1.00 27.44 163 ALA C O 1
ATOM 5958 N N . GLU C 1 164 ? 38.993 55.165 -17.645 1.00 26.10 164 GLU C N 1
ATOM 5959 C CA . GLU C 1 164 ? 38.643 53.717 -17.557 1.00 26.48 164 GLU C CA 1
ATOM 5960 C C . GLU C 1 164 ? 39.886 52.854 -17.387 1.00 25.18 164 GLU C C 1
ATOM 5961 O O . GLU C 1 164 ? 39.767 51.800 -16.746 1.00 23.94 164 GLU C O 1
ATOM 5967 N N . ASP C 1 165 ? 41.018 53.231 -17.965 1.00 24.93 165 ASP C N 1
ATOM 5968 C CA . ASP C 1 165 ? 42.225 52.357 -17.916 1.00 26.11 165 ASP C CA 1
ATOM 5969 C C . ASP C 1 165 ? 43.373 53.019 -17.132 1.00 24.48 165 ASP C C 1
ATOM 5970 O O . ASP C 1 165 ? 44.517 52.622 -17.290 1.00 24.33 165 ASP C O 1
ATOM 5975 N N . VAL C 1 166 ? 43.068 54.017 -16.315 1.00 25.62 166 VAL C N 1
ATOM 5976 C CA . VAL C 1 166 ? 44.059 54.609 -15.364 1.00 25.83 166 VAL C CA 1
ATOM 5977 C C . VAL C 1 166 ? 43.943 53.862 -14.032 1.00 24.74 166 VAL C C 1
ATOM 5978 O O . VAL C 1 166 ? 42.865 53.813 -13.485 1.00 24.56 166 VAL C O 1
ATOM 5982 N N . ASN C 1 167 ? 45.023 53.261 -13.594 1.00 26.88 167 ASN C N 1
ATOM 5983 C CA . ASN C 1 167 ? 45.072 52.364 -12.411 1.00 28.02 167 ASN C CA 1
ATOM 5984 C C . ASN C 1 167 ? 46.223 52.815 -11.526 1.00 28.28 167 ASN C C 1
ATOM 5985 O O . ASN C 1 167 ? 47.233 53.289 -12.060 1.00 29.61 167 ASN C O 1
ATOM 5990 N N . ALA C 1 168 ? 46.051 52.741 -10.211 1.00 29.33 168 ALA C N 1
ATOM 5991 C CA . ALA C 1 168 ? 47.120 53.172 -9.270 1.00 30.12 168 ALA C CA 1
ATOM 5992 C C . ALA C 1 168 ? 46.984 52.428 -7.946 1.00 29.76 168 ALA C C 1
ATOM 5993 O O . ALA C 1 168 ? 45.891 51.996 -7.608 1.00 32.31 168 ALA C O 1
ATOM 5995 N N . VAL C 1 169 ? 48.087 52.196 -7.290 1.00 30.47 169 VAL C N 1
ATOM 5996 C CA . VAL C 1 169 ? 48.099 51.664 -5.914 1.00 30.80 169 VAL C CA 1
ATOM 5997 C C . VAL C 1 169 ? 48.294 52.849 -4.972 1.00 31.34 169 VAL C C 1
ATOM 5998 O O . VAL C 1 169 ? 49.291 53.569 -5.081 1.00 29.08 169 VAL C O 1
ATOM 6002 N N . ILE C 1 170 ? 47.352 52.999 -4.057 1.00 33.94 170 ILE C N 1
ATOM 6003 C CA . ILE C 1 170 ? 47.468 53.932 -2.898 1.00 36.02 170 ILE C CA 1
ATOM 6004 C C . ILE C 1 170 ? 47.273 53.132 -1.607 1.00 33.42 170 ILE C C 1
ATOM 6005 O O . ILE C 1 170 ? 46.195 52.565 -1.439 1.00 34.48 170 ILE C O 1
ATOM 6010 N N . LEU C 1 171 ? 48.291 53.125 -0.750 1.00 39.27 171 LEU C N 1
ATOM 6011 C CA . LEU C 1 171 ? 48.323 52.422 0.566 1.00 39.91 171 LEU C CA 1
ATOM 6012 C C . LEU C 1 171 ? 47.890 53.388 1.691 1.00 42.38 171 LEU C C 1
ATOM 6013 O O . LEU C 1 171 ? 47.972 54.616 1.481 1.00 39.67 171 LEU C O 1
ATOM 6018 N N . GLY C 1 172 ? 47.502 52.855 2.862 1.00 42.51 172 GLY C N 1
ATOM 6019 C CA . GLY C 1 172 ? 47.233 53.642 4.089 1.00 43.87 172 GLY C CA 1
ATOM 6020 C C . GLY C 1 172 ? 45.801 54.148 4.118 1.00 48.97 172 GLY C C 1
ATOM 6021 O O . GLY C 1 172 ? 44.963 53.568 3.444 1.00 52.41 172 GLY C O 1
ATOM 6022 N N . GLY C 1 173 ? 45.502 55.206 4.873 1.00 52.28 173 GLY C N 1
ATOM 6023 C CA . GLY C 1 173 ? 44.129 55.751 4.989 1.00 51.52 173 GLY C CA 1
ATOM 6024 C C . GLY C 1 173 ? 43.968 57.041 4.200 1.00 52.71 173 GLY C C 1
ATOM 6025 O O . GLY C 1 173 ? 44.791 57.296 3.290 1.00 44.85 173 GLY C O 1
ATOM 6026 N N . HIS C 1 174 ? 42.949 57.832 4.568 1.00 60.06 174 HIS C N 1
ATOM 6027 C CA . HIS C 1 174 ? 42.622 59.166 3.984 1.00 64.24 174 HIS C CA 1
ATOM 6028 C C . HIS C 1 174 ? 43.635 60.211 4.480 1.00 58.21 174 HIS C C 1
ATOM 6029 O O . HIS C 1 174 ? 44.252 59.992 5.521 1.00 47.34 174 HIS C O 1
ATOM 6036 N N . GLY C 1 175 ? 43.800 61.293 3.711 1.00 58.77 175 GLY C N 1
ATOM 6037 C CA . GLY C 1 175 ? 44.508 62.523 4.095 1.00 62.52 175 GLY C CA 1
ATOM 6038 C C . GLY C 1 175 ? 45.987 62.270 4.298 1.00 63.73 175 GLY C C 1
ATOM 6039 O O . GLY C 1 175 ? 46.646 61.768 3.391 1.00 68.91 175 GLY C O 1
ATOM 6040 N N . ASP C 1 176 ? 46.507 62.601 5.463 1.00 59.19 176 ASP C N 1
ATOM 6041 C CA . ASP C 1 176 ? 47.950 62.426 5.749 1.00 60.63 176 ASP C CA 1
ATOM 6042 C C . ASP C 1 176 ? 48.295 60.942 5.821 1.00 53.97 176 ASP C C 1
ATOM 6043 O O . ASP C 1 176 ? 49.456 60.620 5.624 1.00 57.19 176 ASP C O 1
ATOM 6048 N N . LEU C 1 177 ? 47.331 60.076 6.099 1.00 54.25 177 LEU C N 1
ATOM 6049 C CA . LEU C 1 177 ? 47.581 58.607 6.207 1.00 56.82 177 LEU C CA 1
ATOM 6050 C C . LEU C 1 177 ? 47.884 58.004 4.813 1.00 55.51 177 LEU C C 1
ATOM 6051 O O . LEU C 1 177 ? 48.289 56.833 4.757 1.00 53.41 177 LEU C O 1
ATOM 6056 N N . MET C 1 178 ? 47.707 58.773 3.733 1.00 48.53 178 MET C N 1
ATOM 6057 C CA . MET C 1 178 ? 47.655 58.241 2.350 1.00 47.57 178 MET C CA 1
ATOM 6058 C C . MET C 1 178 ? 49.067 58.113 1.772 1.00 44.79 178 MET C C 1
ATOM 6059 O O . MET C 1 178 ? 49.768 59.087 1.818 1.00 38.74 178 MET C O 1
ATOM 6064 N N . VAL C 1 179 ? 49.399 56.959 1.173 1.00 46.80 179 VAL C N 1
ATOM 6065 C CA . VAL C 1 179 ? 50.734 56.712 0.536 1.00 48.50 179 VAL C CA 1
ATOM 6066 C C . VAL C 1 179 ? 50.532 56.260 -0.920 1.00 46.58 179 VAL C C 1
ATOM 6067 O O . VAL C 1 179 ? 50.343 55.069 -1.205 1.00 39.25 179 VAL C O 1
ATOM 6071 N N . PRO C 1 180 ? 50.506 57.214 -1.881 1.00 46.11 180 PRO C N 1
ATOM 6072 C CA . PRO C 1 180 ? 50.311 56.898 -3.299 1.00 45.78 180 PRO C CA 1
ATOM 6073 C C . PRO C 1 180 ? 51.632 56.423 -3.900 1.00 47.36 180 PRO C C 1
ATOM 6074 O O . PRO C 1 180 ? 52.627 56.899 -3.468 1.00 47.35 180 PRO C O 1
ATOM 6078 N N . LEU C 1 181 ? 51.594 55.471 -4.838 1.00 45.31 181 LEU C N 1
ATOM 6079 C CA . LEU C 1 181 ? 52.810 54.919 -5.486 1.00 42.50 181 LEU C CA 1
ATOM 6080 C C . LEU C 1 181 ? 52.773 55.250 -6.990 1.00 40.53 181 LEU C C 1
ATOM 6081 O O . LEU C 1 181 ? 52.065 54.562 -7.793 1.00 40.10 181 LEU C O 1
ATOM 6086 N N . GLN C 1 182 ? 53.511 56.280 -7.379 1.00 39.16 182 GLN C N 1
ATOM 6087 C CA . GLN C 1 182 ? 53.713 56.638 -8.801 1.00 39.71 182 GLN C CA 1
ATOM 6088 C C . GLN C 1 182 ? 54.250 55.444 -9.591 1.00 39.79 182 GLN C C 1
ATOM 6089 O O . GLN C 1 182 ? 53.872 55.334 -10.743 1.00 39.44 182 GLN C O 1
ATOM 6095 N N . ARG C 1 183 ? 55.123 54.625 -8.996 1.00 39.24 183 ARG C N 1
ATOM 6096 C CA . ARG C 1 183 ? 55.725 53.438 -9.660 1.00 41.63 183 ARG C CA 1
ATOM 6097 C C . ARG C 1 183 ? 54.616 52.435 -10.043 1.00 38.03 183 ARG C C 1
ATOM 6098 O O . ARG C 1 183 ? 54.798 51.652 -10.958 1.00 37.74 183 ARG C O 1
ATOM 6106 N N . TYR C 1 184 ? 53.508 52.429 -9.311 1.00 35.61 184 TYR C N 1
ATOM 6107 C CA . TYR C 1 184 ? 52.396 51.476 -9.514 1.00 31.88 184 TYR C CA 1
ATOM 6108 C C . TYR C 1 184 ? 51.177 52.272 -10.007 1.00 31.02 184 TYR C C 1
ATOM 6109 O O . TYR C 1 184 ? 50.060 51.931 -9.654 1.00 30.58 184 TYR C O 1
ATOM 6118 N N . THR C 1 185 ? 51.432 53.302 -10.807 1.00 30.58 185 THR C N 1
ATOM 6119 C CA . THR C 1 185 ? 50.396 54.048 -11.534 1.00 30.80 185 THR C CA 1
ATOM 6120 C C . THR C 1 185 ? 50.590 53.815 -13.039 1.00 29.85 185 THR C C 1
ATOM 6121 O O . THR C 1 185 ? 51.709 54.005 -13.516 1.00 30.50 185 THR C O 1
ATOM 6125 N N . SER C 1 186 ? 49.558 53.437 -13.766 1.00 28.11 186 SER C N 1
ATOM 6126 C CA . SER C 1 186 ? 49.678 53.138 -15.222 1.00 28.50 186 SER C CA 1
ATOM 6127 C C . SER C 1 186 ? 48.421 53.615 -15.963 1.00 27.48 186 SER C C 1
ATOM 6128 O O . SER C 1 186 ? 47.334 53.680 -15.363 1.00 27.65 186 SER C O 1
ATOM 6131 N N . VAL C 1 187 ? 48.618 53.908 -17.232 1.00 29.67 187 VAL C N 1
ATOM 6132 C CA . VAL C 1 187 ? 47.602 54.385 -18.207 1.00 29.71 187 VAL C CA 1
ATOM 6133 C C . VAL C 1 187 ? 47.546 53.326 -19.325 1.00 29.09 187 VAL C C 1
ATOM 6134 O O . VAL C 1 187 ? 48.437 53.281 -20.214 1.00 30.06 187 VAL C O 1
ATOM 6138 N N . ASN C 1 188 ? 46.530 52.480 -19.273 1.00 27.47 188 ASN C N 1
ATOM 6139 C CA . ASN C 1 188 ? 46.360 51.281 -20.127 1.00 27.71 188 ASN C CA 1
ATOM 6140 C C . ASN C 1 188 ? 47.679 50.510 -20.236 1.00 28.16 188 ASN C C 1
ATOM 6141 O O . ASN C 1 188 ? 48.119 50.191 -21.360 1.00 28.22 188 ASN C O 1
ATOM 6146 N N . GLY C 1 189 ? 48.280 50.213 -19.086 1.00 28.40 189 GLY C N 1
ATOM 6147 C CA . GLY C 1 189 ? 49.502 49.403 -18.987 1.00 29.40 189 GLY C CA 1
ATOM 6148 C C . GLY C 1 189 ? 50.785 50.228 -19.024 1.00 29.87 189 GLY C C 1
ATOM 6149 O O . GLY C 1 189 ? 51.812 49.704 -18.599 1.00 31.25 189 GLY C O 1
ATOM 6150 N N . VAL C 1 190 ? 50.738 51.464 -19.510 1.00 30.84 190 VAL C N 1
ATOM 6151 C CA . VAL C 1 190 ? 51.957 52.327 -19.680 1.00 32.06 190 VAL C CA 1
ATOM 6152 C C . VAL C 1 190 ? 52.241 53.055 -18.373 1.00 33.04 190 VAL C C 1
ATOM 6153 O O . VAL C 1 190 ? 51.385 53.784 -17.881 1.00 31.09 190 VAL C O 1
ATOM 6157 N N . PRO C 1 191 ? 53.414 52.862 -17.737 1.00 34.71 191 PRO C N 1
ATOM 6158 C CA . PRO C 1 191 ? 53.705 53.571 -16.495 1.00 34.72 191 PRO C CA 1
ATOM 6159 C C . PRO C 1 191 ? 53.549 55.094 -16.638 1.00 35.62 191 PRO C C 1
ATOM 6160 O O . PRO C 1 191 ? 53.892 55.646 -17.671 1.00 37.80 191 PRO C O 1
ATOM 6164 N N . LEU C 1 192 ? 53.046 55.739 -15.587 1.00 33.82 192 LEU C N 1
ATOM 6165 C CA . LEU C 1 192 ? 52.944 57.211 -15.477 1.00 36.58 192 LEU C CA 1
ATOM 6166 C C . LEU C 1 192 ? 54.261 57.886 -15.877 1.00 36.93 192 LEU C C 1
ATOM 6167 O O . LEU C 1 192 ? 54.214 58.912 -16.565 1.00 34.18 192 LEU C O 1
ATOM 6172 N N . SER C 1 193 ? 55.402 57.331 -15.474 1.00 39.45 193 SER C N 1
ATOM 6173 C CA . SER C 1 193 ? 56.742 57.925 -15.722 1.00 40.55 193 SER C CA 1
ATOM 6174 C C . SER C 1 193 ? 56.950 58.182 -17.223 1.00 41.00 193 SER C C 1
ATOM 6175 O O . SER C 1 193 ? 57.679 59.138 -17.543 1.00 42.60 193 SER C O 1
ATOM 6178 N N . GLU C 1 194 ? 56.347 57.386 -18.127 1.00 38.89 194 GLU C N 1
ATOM 6179 C CA . GLU C 1 194 ? 56.530 57.588 -19.586 1.00 40.19 194 GLU C CA 1
ATOM 6180 C C . GLU C 1 194 ? 55.833 58.883 -20.034 1.00 39.59 194 GLU C C 1
ATOM 6181 O O . GLU C 1 194 ? 56.294 59.506 -21.013 1.00 36.72 194 GLU C O 1
ATOM 6187 N N . PHE C 1 195 ? 54.733 59.248 -19.369 1.00 37.31 195 PHE C N 1
ATOM 6188 C CA . PHE C 1 195 ? 53.982 60.496 -19.668 1.00 37.47 195 PHE C CA 1
ATOM 6189 C C . PHE C 1 195 ? 54.809 61.688 -19.171 1.00 38.53 195 PHE C C 1
ATOM 6190 O O . PHE C 1 195 ? 54.823 62.705 -19.840 1.00 34.65 195 PHE C O 1
ATOM 6198 N N . VAL C 1 196 ? 55.486 61.540 -18.032 1.00 39.66 196 VAL C N 1
ATOM 6199 C CA . VAL C 1 196 ? 56.392 62.602 -17.502 1.00 42.50 196 VAL C CA 1
ATOM 6200 C C . VAL C 1 196 ? 57.522 62.811 -18.514 1.00 43.28 196 VAL C C 1
ATOM 6201 O O . VAL C 1 196 ? 57.727 63.932 -18.947 1.00 47.32 196 VAL C O 1
ATOM 6205 N N . LYS C 1 197 ? 58.170 61.724 -18.928 1.00 45.27 197 LYS C N 1
ATOM 6206 C CA . LYS C 1 197 ? 59.238 61.687 -19.946 1.00 47.65 197 LYS C CA 1
ATOM 6207 C C . LYS C 1 197 ? 58.775 62.422 -21.204 1.00 48.68 197 LYS C C 1
ATOM 6208 O O . LYS C 1 197 ? 59.555 63.120 -21.778 1.00 49.05 197 LYS C O 1
ATOM 6214 N N . LYS C 1 198 ? 57.533 62.251 -21.642 1.00 50.67 198 LYS C N 1
ATOM 6215 C CA . LYS C 1 198 ? 57.017 62.897 -22.879 1.00 50.78 198 LYS C CA 1
ATOM 6216 C C . LYS C 1 198 ? 56.458 64.289 -22.587 1.00 50.16 198 LYS C C 1
ATOM 6217 O O . LYS C 1 198 ? 55.901 64.896 -23.524 1.00 47.49 198 LYS C O 1
ATOM 6223 N N . ASN C 1 199 ? 56.604 64.808 -21.364 1.00 49.04 199 ASN C N 1
ATOM 6224 C CA . ASN C 1 199 ? 56.123 66.167 -20.955 1.00 50.02 199 ASN C CA 1
ATOM 6225 C C . ASN C 1 199 ? 54.627 66.309 -21.237 1.00 49.09 199 ASN C C 1
ATOM 6226 O O . ASN C 1 199 ? 54.228 67.394 -21.599 1.00 47.06 199 ASN C O 1
ATOM 6231 N N . MET C 1 200 ? 53.839 65.247 -21.049 1.00 46.47 200 MET C N 1
ATOM 6232 C CA . MET C 1 200 ? 52.364 65.320 -21.108 1.00 45.85 200 MET C CA 1
ATOM 6233 C C . MET C 1 200 ? 51.840 65.618 -19.708 1.00 43.94 200 MET C C 1
ATOM 6234 O O . MET C 1 200 ? 50.721 66.060 -19.595 1.00 48.31 200 MET C O 1
ATOM 6239 N N . ILE C 1 201 ? 52.657 65.417 -18.685 1.00 42.60 201 ILE C N 1
ATOM 6240 C CA . ILE C 1 201 ? 52.352 65.814 -17.283 1.00 42.85 201 ILE C CA 1
ATOM 6241 C C . ILE C 1 201 ? 53.692 66.020 -16.565 1.00 43.11 201 ILE C C 1
ATOM 6242 O O . ILE C 1 201 ? 54.652 65.325 -16.906 1.00 43.44 201 ILE C O 1
ATOM 6247 N N . SER C 1 202 ? 53.765 66.960 -15.636 1.00 43.54 202 SER C N 1
ATOM 6248 C CA . SER C 1 202 ? 55.020 67.286 -14.897 1.00 46.74 202 SER C CA 1
ATOM 6249 C C . SER C 1 202 ? 54.936 66.640 -13.509 1.00 42.99 202 SER C C 1
ATOM 6250 O O . SER C 1 202 ? 53.822 66.341 -13.054 1.00 43.17 202 SER C O 1
ATOM 6253 N N . GLN C 1 203 ? 56.065 66.465 -12.853 1.00 43.01 203 GLN C N 1
ATOM 6254 C CA . GLN C 1 203 ? 56.104 65.960 -11.461 1.00 42.14 203 GLN C CA 1
ATOM 6255 C C . GLN C 1 203 ? 55.352 66.955 -10.546 1.00 41.32 203 GLN C C 1
ATOM 6256 O O . GLN C 1 203 ? 54.698 66.500 -9.574 1.00 41.60 203 GLN C O 1
ATOM 6262 N N . ASN C 1 204 ? 55.393 68.253 -10.844 1.00 42.95 204 ASN C N 1
ATOM 6263 C CA . ASN C 1 204 ? 54.673 69.289 -10.057 1.00 42.75 204 ASN C CA 1
ATOM 6264 C C . ASN C 1 204 ? 53.175 69.087 -10.211 1.00 43.48 204 ASN C C 1
ATOM 6265 O O . ASN C 1 204 ? 52.446 69.198 -9.190 1.00 43.00 204 ASN C O 1
ATOM 6270 N N . GLU C 1 205 ? 52.721 68.781 -11.429 1.00 43.78 205 GLU C N 1
ATOM 6271 C CA . GLU C 1 205 ? 51.281 68.509 -11.651 1.00 42.67 205 GLU C CA 1
ATOM 6272 C C . GLU C 1 205 ? 50.893 67.251 -10.863 1.00 41.40 205 GLU C C 1
ATOM 6273 O O . GLU C 1 205 ? 49.805 67.258 -10.246 1.00 40.74 205 GLU C O 1
ATOM 6279 N N . ILE C 1 206 ? 51.755 66.234 -10.803 1.00 39.59 206 ILE C N 1
ATOM 6280 C CA . ILE C 1 206 ? 51.425 64.985 -10.065 1.00 37.04 206 ILE C CA 1
ATOM 6281 C C . ILE C 1 206 ? 51.347 65.300 -8.573 1.00 36.33 206 ILE C C 1
ATOM 6282 O O . ILE C 1 206 ? 50.385 64.845 -7.918 1.00 35.17 206 ILE C O 1
ATOM 6287 N N . GLN C 1 207 ? 52.271 66.105 -8.057 1.00 39.20 207 GLN C N 1
ATOM 6288 C CA . GLN C 1 207 ? 52.252 66.498 -6.619 1.00 41.08 207 GLN C CA 1
ATOM 6289 C C . GLN C 1 207 ? 50.954 67.255 -6.322 1.00 38.64 207 GLN C C 1
ATOM 6290 O O . GLN C 1 207 ? 50.368 67.036 -5.259 1.00 37.11 207 GLN C O 1
ATOM 6296 N N . GLU C 1 208 ? 50.538 68.122 -7.228 1.00 40.39 208 GLU C N 1
ATOM 6297 C CA . GLU C 1 208 ? 49.327 68.946 -7.026 1.00 44.81 208 GLU C CA 1
ATOM 6298 C C . GLU C 1 208 ? 48.116 68.003 -6.971 1.00 43.18 208 GLU C C 1
ATOM 6299 O O . GLU C 1 208 ? 47.264 68.124 -6.048 1.00 40.24 208 GLU C O 1
ATOM 6305 N N . ILE C 1 209 ? 48.089 67.032 -7.880 1.00 42.58 209 ILE C N 1
ATOM 6306 C CA . ILE C 1 209 ? 47.016 66.000 -7.923 1.00 39.54 209 ILE C CA 1
ATOM 6307 C C . ILE C 1 209 ? 47.029 65.177 -6.629 1.00 36.56 209 ILE C C 1
ATOM 6308 O O . ILE C 1 209 ? 45.943 64.885 -6.106 1.00 36.93 209 ILE C O 1
ATOM 6313 N N . ILE C 1 210 ? 48.198 64.835 -6.101 1.00 37.91 210 ILE C N 1
ATOM 6314 C CA . ILE C 1 210 ? 48.277 64.068 -4.817 1.00 39.97 210 ILE C CA 1
ATOM 6315 C C . ILE C 1 210 ? 47.665 64.904 -3.666 1.00 39.30 210 ILE C C 1
ATOM 6316 O O . ILE C 1 210 ? 46.882 64.339 -2.849 1.00 35.04 210 ILE C O 1
ATOM 6321 N N . GLN C 1 211 ? 47.947 66.206 -3.640 1.00 41.11 211 GLN C N 1
ATOM 6322 C CA . GLN C 1 211 ? 47.409 67.142 -2.611 1.00 44.13 211 GLN C CA 1
ATOM 6323 C C . GLN C 1 211 ? 45.885 67.264 -2.772 1.00 41.95 211 GLN C C 1
ATOM 6324 O O . GLN C 1 211 ? 45.180 67.103 -1.751 1.00 39.20 211 GLN C O 1
ATOM 6330 N N . LYS C 1 212 ? 45.388 67.494 -3.989 1.00 39.80 212 LYS C N 1
ATOM 6331 C CA . LYS C 1 212 ? 43.924 67.507 -4.197 1.00 39.99 212 LYS C CA 1
ATOM 6332 C C . LYS C 1 212 ? 43.320 66.180 -3.739 1.00 37.33 212 LYS C C 1
ATOM 6333 O O . LYS C 1 212 ? 42.192 66.218 -3.193 1.00 40.13 212 LYS C O 1
ATOM 6339 N N . THR C 1 213 ? 43.998 65.045 -3.954 1.00 34.54 213 THR C N 1
ATOM 6340 C CA . THR C 1 213 ? 43.471 63.725 -3.553 1.00 31.24 213 THR C CA 1
ATOM 6341 C C . THR C 1 213 ? 43.369 63.706 -2.022 1.00 32.56 213 THR C C 1
ATOM 6342 O O . THR C 1 213 ? 42.302 63.310 -1.498 1.00 30.30 213 THR C O 1
ATOM 6346 N N . ARG C 1 214 ? 44.420 64.103 -1.312 1.00 33.07 214 ARG C N 1
ATOM 6347 C CA . ARG C 1 214 ? 44.422 64.056 0.165 1.00 35.65 214 ARG C CA 1
ATOM 6348 C C . ARG C 1 214 ? 43.251 64.872 0.709 1.00 35.86 214 ARG C C 1
ATOM 6349 O O . ARG C 1 214 ? 42.684 64.435 1.711 1.00 36.46 214 ARG C O 1
ATOM 6357 N N . ASN C 1 215 ? 42.958 66.015 0.084 1.00 36.62 215 ASN C N 1
ATOM 6358 C CA . ASN C 1 215 ? 42.057 67.074 0.604 1.00 38.16 215 ASN C CA 1
ATOM 6359 C C . ASN C 1 215 ? 40.627 66.881 0.087 1.00 36.74 215 ASN C C 1
ATOM 6360 O O . ASN C 1 215 ? 39.784 67.695 0.448 1.00 34.05 215 ASN C O 1
ATOM 6365 N N . MET C 1 216 ? 40.344 65.862 -0.740 1.00 36.46 216 MET C N 1
ATOM 6366 C CA . MET C 1 216 ? 39.102 65.854 -1.563 1.00 35.24 216 MET C CA 1
ATOM 6367 C C . MET C 1 216 ? 37.865 65.724 -0.657 1.00 34.16 216 MET C C 1
ATOM 6368 O O . MET C 1 216 ? 36.836 66.401 -0.896 1.00 36.21 216 MET C O 1
ATOM 6373 N N . GLY C 1 217 ? 37.921 64.825 0.315 1.00 32.15 217 GLY C N 1
ATOM 6374 C CA . GLY C 1 217 ? 36.844 64.607 1.298 1.00 31.93 217 GLY C CA 1
ATOM 6375 C C . GLY C 1 217 ? 36.469 65.913 1.978 1.00 32.46 217 GLY C C 1
ATOM 6376 O O . GLY C 1 217 ? 35.270 66.230 2.039 1.00 33.77 217 GLY C O 1
ATOM 6377 N N . ALA C 1 218 ? 37.451 66.699 2.428 1.00 34.27 218 ALA C N 1
ATOM 6378 C CA . ALA C 1 218 ? 37.227 67.969 3.133 1.00 34.73 218 ALA C CA 1
ATOM 6379 C C . ALA C 1 218 ? 36.699 68.977 2.110 1.00 34.70 218 ALA C C 1
ATOM 6380 O O . ALA C 1 218 ? 35.856 69.803 2.492 1.00 34.89 218 ALA C O 1
ATOM 6382 N N . GLU C 1 219 ? 37.161 68.927 0.857 1.00 34.64 219 GLU C N 1
ATOM 6383 C CA . GLU C 1 219 ? 36.713 69.892 -0.194 1.00 38.48 219 GLU C CA 1
ATOM 6384 C C . GLU C 1 219 ? 35.211 69.695 -0.474 1.00 35.75 219 GLU C C 1
ATOM 6385 O O . GLU C 1 219 ? 34.459 70.684 -0.500 1.00 36.19 219 GLU C O 1
ATOM 6391 N N . ILE C 1 220 ? 34.781 68.450 -0.597 1.00 34.22 220 ILE C N 1
ATOM 6392 C CA . ILE C 1 220 ? 33.354 68.121 -0.845 1.00 33.60 220 ILE C CA 1
ATOM 6393 C C . ILE C 1 220 ? 32.537 68.578 0.373 1.00 34.31 220 ILE C C 1
ATOM 6394 O O . ILE C 1 220 ? 31.447 69.149 0.177 1.00 33.77 220 ILE C O 1
ATOM 6399 N N . ILE C 1 221 ? 33.028 68.310 1.591 1.00 35.52 221 ILE C N 1
ATOM 6400 C CA . ILE C 1 221 ? 32.335 68.749 2.836 1.00 35.85 221 ILE C CA 1
ATOM 6401 C C . ILE C 1 221 ? 32.237 70.272 2.801 1.00 35.76 221 ILE C C 1
ATOM 6402 O O . ILE C 1 221 ? 31.150 70.762 3.095 1.00 34.97 221 ILE C O 1
ATOM 6407 N N . LYS C 1 222 ? 33.292 70.983 2.405 1.00 36.84 222 LYS C N 1
ATOM 6408 C CA . LYS C 1 222 ? 33.298 72.485 2.399 1.00 39.78 222 LYS C CA 1
ATOM 6409 C C . LYS C 1 222 ? 32.290 73.022 1.372 1.00 40.43 222 LYS C C 1
ATOM 6410 O O . LYS C 1 222 ? 31.704 74.033 1.637 1.00 40.77 222 LYS C O 1
ATOM 6416 N N . LEU C 1 223 ? 32.123 72.366 0.216 1.00 42.02 223 LEU C N 1
ATOM 6417 C CA . LEU C 1 223 ? 31.284 72.857 -0.901 1.00 40.34 223 LEU C CA 1
ATOM 6418 C C . LEU C 1 223 ? 29.827 72.402 -0.688 1.00 41.58 223 LEU C C 1
ATOM 6419 O O . LEU C 1 223 ? 28.904 73.215 -0.845 1.00 38.22 223 LEU C O 1
ATOM 6424 N N . ALA C 1 224 ? 29.616 71.113 -0.442 1.00 41.05 224 ALA C N 1
ATOM 6425 C CA . ALA C 1 224 ? 28.253 70.528 -0.382 1.00 39.89 224 ALA C CA 1
ATOM 6426 C C . ALA C 1 224 ? 27.700 70.610 1.055 1.00 40.74 224 ALA C C 1
ATOM 6427 O O . ALA C 1 224 ? 26.554 70.284 1.233 1.00 40.89 224 ALA C O 1
ATOM 6429 N N . LYS C 1 225 ? 28.488 71.019 2.050 1.00 42.83 225 LYS C N 1
ATOM 6430 C CA . LYS C 1 225 ? 28.086 71.020 3.497 1.00 45.22 225 LYS C CA 1
ATOM 6431 C C . LYS C 1 225 ? 27.562 69.635 3.902 1.00 42.72 225 LYS C C 1
ATOM 6432 O O . LYS C 1 225 ? 26.689 69.565 4.763 1.00 41.08 225 LYS C O 1
ATOM 6438 N N . ALA C 1 226 ? 28.130 68.589 3.307 1.00 39.47 226 ALA C N 1
ATOM 6439 C CA . ALA C 1 226 ? 27.804 67.171 3.543 1.00 37.74 226 ALA C CA 1
ATOM 6440 C C . ALA C 1 226 ? 28.937 66.350 2.925 1.00 35.84 226 ALA C C 1
ATOM 6441 O O . ALA C 1 226 ? 29.601 66.817 1.986 1.00 37.06 226 ALA C O 1
ATOM 6443 N N . SER C 1 227 ? 29.202 65.182 3.496 1.00 33.22 227 SER C N 1
ATOM 6444 C CA . SER C 1 227 ? 30.322 64.322 3.061 1.00 32.10 227 SER C CA 1
ATOM 6445 C C . SER C 1 227 ? 29.857 63.585 1.812 1.00 31.87 227 SER C C 1
ATOM 6446 O O . SER C 1 227 ? 28.628 63.538 1.516 1.00 30.18 227 SER C O 1
ATOM 6449 N N . ALA C 1 228 ? 30.837 63.172 1.025 1.00 29.04 228 ALA C N 1
ATOM 6450 C CA . ALA C 1 228 ? 30.624 62.429 -0.223 1.00 27.82 228 ALA C CA 1
ATOM 6451 C C . ALA C 1 228 ? 29.647 61.273 0.055 1.00 26.52 228 ALA C C 1
ATOM 6452 O O . ALA C 1 228 ? 29.745 60.666 1.136 1.00 28.05 228 ALA C O 1
ATOM 6454 N N . ALA C 1 229 ? 28.753 60.958 -0.882 1.00 25.63 229 ALA C N 1
ATOM 6455 C CA . ALA C 1 229 ? 27.796 59.841 -0.701 1.00 25.71 229 ALA C CA 1
ATOM 6456 C C . ALA C 1 229 ? 27.767 58.941 -1.957 1.00 24.85 229 ALA C C 1
ATOM 6457 O O . ALA C 1 229 ? 27.843 57.723 -1.797 1.00 24.50 229 ALA C O 1
ATOM 6459 N N . PHE C 1 230 ? 27.683 59.504 -3.167 1.00 24.32 230 PHE C N 1
ATOM 6460 C CA . PHE C 1 230 ? 27.586 58.695 -4.415 1.00 23.77 230 PHE C CA 1
ATOM 6461 C C . PHE C 1 230 ? 28.831 57.818 -4.599 1.00 21.49 230 PHE C C 1
ATOM 6462 O O . PHE C 1 230 ? 28.713 56.626 -4.848 1.00 21.62 230 PHE C O 1
ATOM 6470 N N . ALA C 1 231 ? 30.015 58.400 -4.557 1.00 22.20 231 ALA C N 1
ATOM 6471 C CA . ALA C 1 231 ? 31.259 57.650 -4.839 1.00 22.64 231 ALA C CA 1
ATOM 6472 C C . ALA C 1 231 ? 31.537 56.609 -3.759 1.00 23.10 231 ALA C C 1
ATOM 6473 O O . ALA C 1 231 ? 31.852 55.463 -4.054 1.00 23.11 231 ALA C O 1
ATOM 6475 N N . PRO C 1 232 ? 31.410 56.919 -2.449 1.00 23.97 232 PRO C N 1
ATOM 6476 C CA . PRO C 1 232 ? 31.500 55.882 -1.420 1.00 21.94 232 PRO C CA 1
ATOM 6477 C C . PRO C 1 232 ? 30.559 54.701 -1.693 1.00 22.96 232 PRO C C 1
ATOM 6478 O O . PRO C 1 232 ? 30.980 53.549 -1.565 1.00 21.89 232 PRO C O 1
ATOM 6482 N N . ALA C 1 233 ? 29.304 54.988 -2.032 1.00 21.97 233 ALA C N 1
ATOM 6483 C CA . ALA C 1 233 ? 28.309 53.951 -2.358 1.00 23.77 233 ALA C CA 1
ATOM 6484 C C . ALA C 1 233 ? 28.791 53.114 -3.537 1.00 21.79 233 ALA C C 1
ATOM 6485 O O . ALA C 1 233 ? 28.641 51.900 -3.475 1.00 21.38 233 ALA C O 1
ATOM 6487 N N . ALA C 1 234 ? 29.303 53.732 -4.598 1.00 23.67 234 ALA C N 1
ATOM 6488 C CA . ALA C 1 234 ? 29.779 52.999 -5.798 1.00 21.86 234 ALA C CA 1
ATOM 6489 C C . ALA C 1 234 ? 30.935 52.085 -5.376 1.00 20.95 234 ALA C C 1
ATOM 6490 O O . ALA C 1 234 ? 30.974 50.933 -5.813 1.00 19.56 234 ALA C O 1
ATOM 6492 N N . ALA C 1 235 ? 31.844 52.569 -4.538 1.00 21.86 235 ALA C N 1
ATOM 6493 C CA . ALA C 1 235 ? 33.034 51.798 -4.096 1.00 21.02 235 ALA C CA 1
ATOM 6494 C C . ALA C 1 235 ? 32.558 50.594 -3.299 1.00 21.40 235 ALA C C 1
ATOM 6495 O O . ALA C 1 235 ? 33.049 49.447 -3.555 1.00 21.29 235 ALA C O 1
ATOM 6497 N N . ILE C 1 236 ? 31.598 50.811 -2.402 1.00 21.18 236 ILE C N 1
ATOM 6498 C CA . ILE C 1 236 ? 31.032 49.715 -1.551 1.00 20.46 236 ILE C CA 1
ATOM 6499 C C . ILE C 1 236 ? 30.392 48.670 -2.467 1.00 20.96 236 ILE C C 1
ATOM 6500 O O . ILE C 1 236 ? 30.602 47.440 -2.276 1.00 19.66 236 ILE C O 1
ATOM 6505 N N . THR C 1 237 ? 29.624 49.114 -3.458 1.00 21.76 237 THR C N 1
ATOM 6506 C CA . THR C 1 237 ? 28.879 48.202 -4.371 1.00 22.51 237 THR C CA 1
ATOM 6507 C C . THR C 1 237 ? 29.896 47.360 -5.159 1.00 21.31 237 THR C C 1
ATOM 6508 O O . THR C 1 237 ? 29.676 46.149 -5.313 1.00 22.28 237 THR C O 1
ATOM 6512 N N . LYS C 1 238 ? 30.999 47.953 -5.614 1.00 22.10 238 LYS C N 1
ATOM 6513 C CA . LYS C 1 238 ? 32.055 47.168 -6.309 1.00 25.02 238 LYS C CA 1
ATOM 6514 C C . LYS C 1 238 ? 32.588 46.069 -5.379 1.00 23.27 238 LYS C C 1
ATOM 6515 O O . LYS C 1 238 ? 32.861 44.978 -5.868 1.00 25.54 238 LYS C O 1
ATOM 6521 N N . MET C 1 239 ? 32.826 46.369 -4.098 1.00 20.88 239 MET C N 1
ATOM 6522 C CA . MET C 1 239 ? 33.393 45.370 -3.151 1.00 22.94 239 MET C CA 1
ATOM 6523 C C . MET C 1 239 ? 32.384 44.255 -2.908 1.00 20.54 239 MET C C 1
ATOM 6524 O O . MET C 1 239 ? 32.784 43.055 -2.907 1.00 19.12 239 MET C O 1
ATOM 6529 N N . ILE C 1 240 ? 31.120 44.622 -2.780 1.00 19.43 240 ILE C N 1
ATOM 6530 C CA . ILE C 1 240 ? 30.037 43.615 -2.620 1.00 20.67 240 ILE C CA 1
ATOM 6531 C C . ILE C 1 240 ? 30.062 42.652 -3.810 1.00 20.10 240 ILE C C 1
ATOM 6532 O O . ILE C 1 240 ? 29.989 41.404 -3.604 1.00 20.83 240 ILE C O 1
ATOM 6537 N N . LYS C 1 241 ? 30.046 43.213 -5.012 1.00 20.22 241 LYS C N 1
ATOM 6538 C CA . LYS C 1 241 ? 30.002 42.421 -6.282 1.00 21.81 241 LYS C CA 1
ATOM 6539 C C . LYS C 1 241 ? 31.216 41.478 -6.371 1.00 21.36 241 LYS C C 1
ATOM 6540 O O . LYS C 1 241 ? 31.046 40.254 -6.726 1.00 20.11 241 LYS C O 1
ATOM 6546 N N . SER C 1 242 ? 32.408 41.955 -6.015 1.00 20.50 242 SER C N 1
ATOM 6547 C CA . SER C 1 242 ? 33.619 41.101 -6.045 1.00 20.48 242 SER C CA 1
ATOM 6548 C C . SER C 1 242 ? 33.467 39.887 -5.105 1.00 20.26 242 SER C C 1
ATOM 6549 O O . SER C 1 242 ? 33.905 38.763 -5.488 1.00 21.54 242 SER C O 1
ATOM 6552 N N . TYR C 1 243 ? 32.911 40.067 -3.902 1.00 21.19 243 TYR C N 1
ATOM 6553 C CA . TYR C 1 243 ? 32.638 38.947 -2.966 1.00 21.23 243 TYR C CA 1
ATOM 6554 C C . TYR C 1 243 ? 31.581 37.971 -3.521 1.00 20.55 243 TYR C C 1
ATOM 6555 O O . TYR C 1 243 ? 31.818 36.764 -3.579 1.00 21.13 243 TYR C O 1
ATOM 6564 N N . LEU C 1 244 ? 30.419 38.495 -3.889 1.00 20.97 244 LEU C N 1
ATOM 6565 C CA . LEU C 1 244 ? 29.243 37.694 -4.314 1.00 23.82 244 LEU C CA 1
ATOM 6566 C C . LEU C 1 244 ? 29.559 36.888 -5.574 1.00 25.95 244 LEU C C 1
ATOM 6567 O O . LEU C 1 244 ? 29.185 35.745 -5.639 1.00 25.41 244 LEU C O 1
ATOM 6572 N N . TYR C 1 245 ? 30.256 37.460 -6.542 1.00 28.30 245 TYR C N 1
ATOM 6573 C CA . TYR C 1 245 ? 30.543 36.763 -7.828 1.00 28.05 245 TYR C CA 1
ATOM 6574 C C . TYR C 1 245 ? 31.963 36.184 -7.818 1.00 26.42 245 TYR C C 1
ATOM 6575 O O . TYR C 1 245 ? 32.430 35.740 -8.860 1.00 24.98 245 TYR C O 1
ATOM 6584 N N . ASN C 1 246 ? 32.627 36.138 -6.664 1.00 25.30 246 ASN C N 1
ATOM 6585 C CA . ASN C 1 246 ? 33.927 35.449 -6.526 1.00 25.63 246 ASN C CA 1
ATOM 6586 C C . ASN C 1 246 ? 34.878 35.991 -7.584 1.00 24.91 246 ASN C C 1
ATOM 6587 O O . ASN C 1 246 ? 35.433 35.208 -8.307 1.00 24.20 246 ASN C O 1
ATOM 6592 N N . GLU C 1 247 ? 35.056 37.313 -7.676 1.00 24.76 247 GLU C N 1
ATOM 6593 C CA . GLU C 1 247 ? 35.644 37.933 -8.884 1.00 24.16 247 GLU C CA 1
ATOM 6594 C C . GLU C 1 247 ? 37.168 38.015 -8.764 1.00 24.84 247 GLU C C 1
ATOM 6595 O O . GLU C 1 247 ? 37.809 38.179 -9.808 1.00 23.16 247 GLU C O 1
ATOM 6601 N N . ASN C 1 248 ? 37.723 38.030 -7.548 1.00 25.01 248 ASN C N 1
ATOM 6602 C CA . ASN C 1 248 ? 39.152 38.358 -7.319 1.00 24.31 248 ASN C CA 1
ATOM 6603 C C . ASN C 1 248 ? 39.488 39.687 -7.966 1.00 23.19 248 ASN C C 1
ATOM 6604 O O . ASN C 1 248 ? 40.571 39.792 -8.536 1.00 25.61 248 ASN C O 1
ATOM 6609 N N . ASN C 1 249 ? 38.612 40.668 -7.861 1.00 23.84 249 ASN C N 1
ATOM 6610 C CA . ASN C 1 249 ? 38.950 42.076 -8.213 1.00 24.18 249 ASN C CA 1
ATOM 6611 C C . ASN C 1 249 ? 39.915 42.622 -7.163 1.00 25.21 249 ASN C C 1
ATOM 6612 O O . ASN C 1 249 ? 39.896 42.174 -5.983 1.00 24.53 249 ASN C O 1
ATOM 6617 N N . LEU C 1 250 ? 40.746 43.554 -7.598 1.00 27.75 250 LEU C N 1
ATOM 6618 C CA . LEU C 1 250 ? 41.856 44.150 -6.821 1.00 29.15 250 LEU C CA 1
ATOM 6619 C C . LEU C 1 250 ? 41.478 45.541 -6.316 1.00 29.90 250 LEU C C 1
ATOM 6620 O O . LEU C 1 250 ? 40.950 46.343 -7.059 1.00 31.74 250 LEU C O 1
ATOM 6625 N N . PHE C 1 251 ? 41.721 45.805 -5.057 1.00 29.61 251 PHE C N 1
ATOM 6626 C CA . PHE C 1 251 ? 41.309 47.060 -4.406 1.00 29.99 251 PHE C CA 1
ATOM 6627 C C . PHE C 1 251 ? 42.346 47.432 -3.369 1.00 28.79 251 PHE C C 1
ATOM 6628 O O . PHE C 1 251 ? 43.133 46.561 -2.954 1.00 27.96 251 PHE C O 1
ATOM 6636 N N . THR C 1 252 ? 42.386 48.713 -3.049 1.00 26.99 252 THR C N 1
ATOM 6637 C CA . THR C 1 252 ? 42.956 49.154 -1.773 1.00 32.80 252 THR C CA 1
ATOM 6638 C C . THR C 1 252 ? 41.729 49.353 -0.899 1.00 34.44 252 THR C C 1
ATOM 6639 O O . THR C 1 252 ? 40.767 50.007 -1.336 1.00 39.24 252 THR C O 1
ATOM 6643 N N . CYS C 1 253 ? 41.691 48.646 0.210 1.00 34.25 253 CYS C N 1
ATOM 6644 C CA . CYS C 1 253 ? 40.638 48.726 1.230 1.00 28.26 253 CYS C CA 1
ATOM 6645 C C . CYS C 1 253 ? 41.340 48.440 2.560 1.00 27.05 253 CYS C C 1
ATOM 6646 O O . CYS C 1 253 ? 42.496 47.955 2.556 1.00 26.72 253 CYS C O 1
ATOM 6649 N N . ALA C 1 254 ? 40.704 48.724 3.681 1.00 24.22 254 ALA C N 1
ATOM 6650 C CA . ALA C 1 254 ? 41.242 48.336 4.994 1.00 24.06 254 ALA C CA 1
ATOM 6651 C C . ALA C 1 254 ? 41.091 46.827 5.054 1.00 22.27 254 ALA C C 1
ATOM 6652 O O . ALA C 1 254 ? 39.966 46.340 4.910 1.00 21.44 254 ALA C O 1
ATOM 6654 N N . VAL C 1 255 ? 42.205 46.133 5.242 1.00 22.16 255 VAL C N 1
ATOM 6655 C CA . VAL C 1 255 ? 42.289 44.653 5.191 1.00 23.11 255 VAL C CA 1
ATOM 6656 C C . VAL C 1 255 ? 43.231 44.210 6.310 1.00 23.14 255 VAL C C 1
ATOM 6657 O O . VAL C 1 255 ? 44.105 45.011 6.713 1.00 22.79 255 VAL C O 1
ATOM 6661 N N . TYR C 1 256 ? 43.047 42.997 6.813 1.00 21.34 256 TYR C N 1
ATOM 6662 C CA . TYR C 1 256 ? 43.889 42.501 7.918 1.00 22.11 256 TYR C CA 1
ATOM 6663 C C . TYR C 1 256 ? 45.280 42.141 7.387 1.00 22.12 256 TYR C C 1
ATOM 6664 O O . TYR C 1 256 ? 45.411 41.172 6.579 1.00 22.79 256 TYR C O 1
ATOM 6673 N N . LEU C 1 257 ? 46.294 42.846 7.857 1.00 21.61 257 LEU C N 1
ATOM 6674 C CA . LEU C 1 257 ? 47.701 42.500 7.555 1.00 21.88 257 LEU C CA 1
ATOM 6675 C C . LEU C 1 257 ? 48.176 41.418 8.506 1.00 22.33 257 LEU C C 1
ATOM 6676 O O . LEU C 1 257 ? 47.887 41.455 9.697 1.00 21.35 257 LEU C O 1
ATOM 6681 N N . ASN C 1 258 ? 48.868 40.436 7.958 1.00 24.02 258 ASN C N 1
ATOM 6682 C CA . ASN C 1 258 ? 49.315 39.260 8.725 1.00 23.95 258 ASN C CA 1
ATOM 6683 C C . ASN C 1 258 ? 50.763 38.986 8.385 1.00 25.26 258 ASN C C 1
ATOM 6684 O O . ASN C 1 258 ? 51.014 37.892 7.938 1.00 27.51 258 ASN C O 1
ATOM 6689 N N . GLY C 1 259 ? 51.656 39.941 8.596 1.00 26.07 259 GLY C N 1
ATOM 6690 C CA . GLY C 1 259 ? 53.070 39.851 8.228 1.00 27.89 259 GLY C CA 1
ATOM 6691 C C . GLY C 1 259 ? 53.426 40.771 7.070 1.00 29.92 259 GLY C C 1
ATOM 6692 O O . GLY C 1 259 ? 54.618 41.241 6.987 1.00 40.63 259 GLY C O 1
ATOM 6693 N N . HIS C 1 260 ? 52.437 41.138 6.276 1.00 27.79 260 HIS C N 1
ATOM 6694 C CA . HIS C 1 260 ? 52.576 42.008 5.096 1.00 27.10 260 HIS C CA 1
ATOM 6695 C C . HIS C 1 260 ? 53.091 43.381 5.509 1.00 27.37 260 HIS C C 1
ATOM 6696 O O . HIS C 1 260 ? 52.512 43.987 6.456 1.00 27.03 260 HIS C O 1
ATOM 6703 N N . TYR C 1 261 ? 54.066 43.897 4.757 1.00 27.34 261 TYR C N 1
ATOM 6704 C CA . TYR C 1 261 ? 54.528 45.306 4.855 1.00 29.26 261 TYR C CA 1
ATOM 6705 C C . TYR C 1 261 ? 54.999 45.560 6.308 1.00 29.11 261 TYR C C 1
ATOM 6706 O O . TYR C 1 261 ? 54.769 46.641 6.842 1.00 30.12 261 TYR C O 1
ATOM 6715 N N . ASN C 1 262 ? 55.628 44.567 6.925 1.00 28.36 262 ASN C N 1
ATOM 6716 C CA . ASN C 1 262 ? 56.168 44.598 8.315 1.00 29.00 262 ASN C CA 1
ATOM 6717 C C . ASN C 1 262 ? 55.054 44.797 9.364 1.00 29.11 262 ASN C C 1
ATOM 6718 O O . ASN C 1 262 ? 55.341 45.291 10.456 1.00 29.72 262 ASN C O 1
ATOM 6723 N N . CYS C 1 263 ? 53.838 44.337 9.100 1.00 27.40 263 CYS C N 1
ATOM 6724 C CA . CYS C 1 263 ? 52.665 44.601 9.964 1.00 26.92 263 CYS C CA 1
ATOM 6725 C C . CYS C 1 263 ? 51.885 43.306 10.121 1.00 25.84 263 CYS C C 1
ATOM 6726 O O . CYS C 1 263 ? 51.604 42.652 9.083 1.00 24.50 263 CYS C O 1
ATOM 6729 N N . SER C 1 264 ? 51.502 42.961 11.339 1.00 26.20 264 SER C N 1
ATOM 6730 C CA . SER C 1 264 ? 50.471 41.933 11.588 1.00 25.97 264 SER C CA 1
ATOM 6731 C C . SER C 1 264 ? 49.483 42.420 12.646 1.00 25.35 264 SER C C 1
ATOM 6732 O O . SER C 1 264 ? 49.816 43.287 13.485 1.00 25.92 264 SER C O 1
ATOM 6735 N N . ASN C 1 265 ? 48.327 41.805 12.626 1.00 26.34 265 ASN C N 1
ATOM 6736 C CA . ASN C 1 265 ? 47.275 41.946 13.668 1.00 27.89 265 ASN C CA 1
ATOM 6737 C C . ASN C 1 265 ? 46.717 43.363 13.658 1.00 26.19 265 ASN C C 1
ATOM 6738 O O . ASN C 1 265 ? 46.548 43.909 14.721 1.00 24.43 265 ASN C O 1
ATOM 6743 N N . LEU C 1 266 ? 46.503 43.942 12.490 1.00 26.56 266 LEU C N 1
ATOM 6744 C CA . LEU C 1 266 ? 45.878 45.278 12.333 1.00 26.49 266 LEU C CA 1
ATOM 6745 C C . LEU C 1 266 ? 45.192 45.340 10.972 1.00 25.64 266 LEU C C 1
ATOM 6746 O O . LEU C 1 266 ? 45.790 44.870 9.986 1.00 24.27 266 LEU C O 1
ATOM 6751 N N . PHE C 1 267 ? 44.007 45.957 10.911 1.00 24.30 267 PHE C N 1
ATOM 6752 C CA . PHE C 1 267 ? 43.403 46.389 9.635 1.00 24.81 267 PHE C CA 1
ATOM 6753 C C . PHE C 1 267 ? 43.993 47.737 9.251 1.00 25.09 267 PHE C C 1
ATOM 6754 O O . PHE C 1 267 ? 43.960 48.666 10.080 1.00 25.50 267 PHE C O 1
ATOM 6762 N N . VAL C 1 268 ? 44.449 47.809 8.008 1.00 23.67 268 VAL C N 1
ATOM 6763 C CA . VAL C 1 268 ? 45.011 49.045 7.417 1.00 27.11 268 VAL C CA 1
ATOM 6764 C C . VAL C 1 268 ? 44.674 49.068 5.940 1.00 25.74 268 VAL C C 1
ATOM 6765 O O . VAL C 1 268 ? 44.595 47.939 5.343 1.00 23.86 268 VAL C O 1
ATOM 6769 N N . GLY C 1 269 ? 44.561 50.252 5.348 1.00 26.46 269 GLY C N 1
ATOM 6770 C CA . GLY C 1 269 ? 44.464 50.391 3.884 1.00 26.45 269 GLY C CA 1
ATOM 6771 C C . GLY C 1 269 ? 45.649 49.735 3.176 1.00 28.16 269 GLY C C 1
ATOM 6772 O O . GLY C 1 269 ? 46.811 50.120 3.434 1.00 25.55 269 GLY C O 1
ATOM 6773 N N . SER C 1 270 ? 45.377 48.759 2.312 1.00 27.99 270 SER C N 1
ATOM 6774 C CA . SER C 1 270 ? 46.441 47.978 1.651 1.00 26.48 270 SER C CA 1
ATOM 6775 C C . SER C 1 270 ? 45.908 47.383 0.355 1.00 26.90 270 SER C C 1
ATOM 6776 O O . SER C 1 270 ? 44.637 47.399 0.128 1.00 26.19 270 SER C O 1
ATOM 6779 N N . THR C 1 271 ? 46.824 46.812 -0.416 1.00 27.42 271 THR C N 1
ATOM 6780 C CA . THR C 1 271 ? 46.543 46.026 -1.630 1.00 29.75 271 THR C CA 1
ATOM 6781 C C . THR C 1 271 ? 45.880 44.713 -1.201 1.00 29.46 271 THR C C 1
ATOM 6782 O O . THR C 1 271 ? 46.439 43.954 -0.357 1.00 31.03 271 THR C O 1
ATOM 6786 N N . ALA C 1 272 ? 44.709 44.441 -1.771 1.00 29.65 272 ALA C N 1
ATOM 6787 C CA . ALA C 1 272 ? 43.919 43.248 -1.447 1.00 28.18 272 ALA C CA 1
ATOM 6788 C C . ALA C 1 272 ? 43.155 42.793 -2.679 1.00 28.10 272 ALA C C 1
ATOM 6789 O O . ALA C 1 272 ? 42.851 43.614 -3.603 1.00 28.90 272 ALA C O 1
ATOM 6791 N N . LYS C 1 273 ? 42.761 41.543 -2.666 1.00 27.23 273 LYS C N 1
ATOM 6792 C CA . LYS C 1 273 ? 41.778 41.085 -3.644 1.00 29.21 273 LYS C CA 1
ATOM 6793 C C . LYS C 1 273 ? 40.579 40.533 -2.858 1.00 24.66 273 LYS C C 1
ATOM 6794 O O . LYS C 1 273 ? 40.749 40.036 -1.717 1.00 22.35 273 LYS C O 1
ATOM 6800 N N . ILE C 1 274 ? 39.409 40.651 -3.478 1.00 21.49 274 ILE C N 1
ATOM 6801 C CA . ILE C 1 274 ? 38.141 40.199 -2.858 1.00 21.70 274 ILE C CA 1
ATOM 6802 C C . ILE C 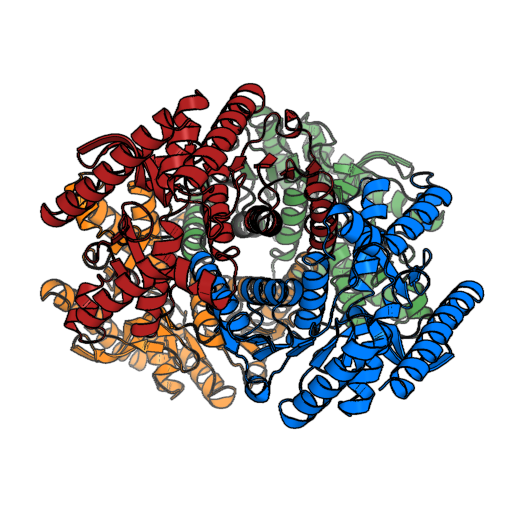1 274 ? 37.528 39.065 -3.694 1.00 21.78 274 ILE C C 1
ATOM 6803 O O . ILE C 1 274 ? 37.326 39.226 -4.905 1.00 22.33 274 ILE C O 1
ATOM 6808 N N . ASN C 1 275 ? 37.264 37.950 -3.053 1.00 21.83 275 ASN C N 1
ATOM 6809 C CA . ASN C 1 275 ? 36.572 36.783 -3.648 1.00 24.12 275 ASN C CA 1
ATOM 6810 C C . ASN C 1 275 ? 35.566 36.256 -2.621 1.00 24.69 275 ASN C C 1
ATOM 6811 O O . ASN C 1 275 ? 35.370 36.941 -1.587 1.00 23.76 275 ASN C O 1
ATOM 6816 N N . ASN C 1 276 ? 34.922 35.126 -2.887 1.00 24.71 276 ASN C N 1
ATOM 6817 C CA . ASN C 1 276 ? 33.798 34.664 -2.033 1.00 25.21 276 ASN C CA 1
ATOM 6818 C C . ASN C 1 276 ? 34.363 34.108 -0.719 1.00 27.88 276 ASN C C 1
ATOM 6819 O O . ASN C 1 276 ? 33.558 33.706 0.106 1.00 26.22 276 ASN C O 1
ATOM 6824 N N . LYS C 1 277 ? 35.692 34.105 -0.500 1.00 24.91 277 LYS C N 1
ATOM 6825 C CA . LYS C 1 277 ? 36.256 33.749 0.834 1.00 26.94 277 LYS C CA 1
ATOM 6826 C C . LYS C 1 277 ? 36.620 35.024 1.598 1.00 26.60 277 LYS C C 1
ATOM 6827 O O . LYS C 1 277 ? 37.126 34.915 2.688 1.00 26.33 277 LYS C O 1
ATOM 6833 N N . GLY C 1 278 ? 36.428 36.203 0.993 1.00 23.54 278 GLY C N 1
ATOM 6834 C CA . GLY C 1 278 ? 36.650 37.473 1.683 1.00 22.43 278 GLY C CA 1
ATOM 6835 C C . GLY C 1 278 ? 37.709 38.341 1.036 1.00 23.62 278 GLY C C 1
ATOM 6836 O O . GLY C 1 278 ? 37.829 38.355 -0.219 1.00 22.93 278 GLY C O 1
ATOM 6837 N N . ALA C 1 279 ? 38.398 39.115 1.875 1.00 23.16 279 ALA C N 1
ATOM 6838 C CA . ALA C 1 279 ? 39.336 40.175 1.488 1.00 23.72 279 ALA C CA 1
ATOM 6839 C C . ALA C 1 279 ? 40.718 39.729 1.951 1.00 24.99 279 ALA C C 1
ATOM 6840 O O . ALA C 1 279 ? 40.875 39.518 3.178 1.00 25.55 279 ALA C O 1
ATOM 6842 N N . HIS C 1 280 ? 41.679 39.606 1.035 1.00 24.80 280 HIS C N 1
ATOM 6843 C CA . HIS C 1 280 ? 42.987 38.947 1.271 1.00 26.35 280 HIS C CA 1
ATOM 6844 C C . HIS C 1 280 ? 44.076 39.930 0.891 1.00 29.25 280 HIS C C 1
ATOM 6845 O O . HIS C 1 280 ? 44.094 40.398 -0.249 1.00 30.18 280 HIS C O 1
ATOM 6852 N N . PRO C 1 281 ? 45.001 40.278 1.819 1.00 30.09 281 PRO C N 1
ATOM 6853 C CA . PRO C 1 281 ? 46.096 41.160 1.456 1.00 28.33 281 PRO C CA 1
ATOM 6854 C C . PRO C 1 281 ? 47.082 40.464 0.511 1.00 28.65 281 PRO C C 1
ATOM 6855 O O . PRO C 1 281 ? 47.177 39.253 0.499 1.00 26.64 281 PRO C O 1
ATOM 6859 N N . VAL C 1 282 ? 47.802 41.274 -0.239 1.00 30.90 282 VAL C N 1
ATOM 6860 C CA . VAL C 1 282 ? 49.005 40.835 -0.999 1.00 36.18 282 VAL C CA 1
ATOM 6861 C C . VAL C 1 282 ? 50.085 41.886 -0.764 1.00 33.01 282 VAL C C 1
ATOM 6862 O O . VAL C 1 282 ? 49.757 43.074 -0.605 1.00 31.60 282 VAL C O 1
ATOM 6866 N N . GLU C 1 283 ? 51.326 41.442 -0.689 1.00 34.99 283 GLU C N 1
ATOM 6867 C CA . GLU C 1 283 ? 52.447 42.387 -0.466 1.00 37.58 283 GLU C CA 1
ATOM 6868 C C . GLU C 1 283 ? 53.158 42.625 -1.807 1.00 36.07 283 GLU C C 1
ATOM 6869 O O . GLU C 1 283 ? 53.463 41.624 -2.440 1.00 31.92 283 GLU C O 1
ATOM 6875 N N . PHE C 1 284 ? 53.432 43.869 -2.167 1.00 35.97 284 PHE C N 1
ATOM 6876 C CA . PHE C 1 284 ? 54.355 44.191 -3.287 1.00 39.77 284 PHE C CA 1
ATOM 6877 C C . PHE C 1 284 ? 55.633 44.807 -2.738 1.00 41.09 284 PHE C C 1
ATOM 6878 O O . PHE C 1 284 ? 55.605 45.436 -1.686 1.00 42.59 284 PHE C O 1
ATOM 6886 N N . PRO C 1 285 ? 56.764 44.697 -3.472 1.00 43.63 285 PRO C N 1
ATOM 6887 C CA . PRO C 1 285 ? 58.030 45.281 -3.040 1.00 43.42 285 PRO C CA 1
ATOM 6888 C C . PRO C 1 285 ? 57.996 46.803 -3.057 1.00 46.59 285 PRO C C 1
ATOM 6889 O O . PRO C 1 285 ? 57.890 47.361 -4.112 1.00 58.22 285 PRO C O 1
ATOM 6893 N N . LEU C 1 286 ? 58.070 47.424 -1.892 1.00 42.47 286 LEU C N 1
ATOM 6894 C CA . LEU C 1 286 ? 58.285 48.875 -1.746 1.00 40.95 286 LEU C CA 1
ATOM 6895 C C . LEU C 1 286 ? 59.777 49.164 -1.664 1.00 44.20 286 LEU C C 1
ATOM 6896 O O . LEU C 1 286 ? 60.526 48.342 -1.193 1.00 45.14 286 LEU C O 1
ATOM 6901 N N . THR C 1 287 ? 60.188 50.344 -2.091 1.00 48.07 287 THR C N 1
ATOM 6902 C CA . THR C 1 287 ? 61.488 50.938 -1.727 1.00 51.37 287 THR C CA 1
ATOM 6903 C C . THR C 1 287 ? 61.495 51.176 -0.219 1.00 51.82 287 THR C C 1
ATOM 6904 O O . THR C 1 287 ? 60.433 51.100 0.381 1.00 46.57 287 THR C O 1
ATOM 6908 N N . LYS C 1 288 ? 62.656 51.517 0.338 1.00 51.37 288 LYS C N 1
ATOM 6909 C CA . LYS C 1 288 ? 62.826 51.786 1.783 1.00 54.21 288 LYS C CA 1
ATOM 6910 C C . LYS C 1 288 ? 62.019 53.033 2.148 1.00 53.00 288 LYS C C 1
ATOM 6911 O O . LYS C 1 288 ? 61.399 53.029 3.232 1.00 53.26 288 LYS C O 1
ATOM 6917 N N . GLU C 1 289 ? 62.043 54.071 1.309 1.00 54.57 289 GLU C N 1
ATOM 6918 C CA . GLU C 1 289 ? 61.312 55.340 1.607 1.00 53.34 289 GLU C CA 1
ATOM 6919 C C . GLU C 1 289 ? 59.783 55.078 1.524 1.00 45.05 289 GLU C C 1
ATOM 6920 O O . GLU C 1 289 ? 59.064 55.570 2.378 1.00 42.52 289 GLU C O 1
ATOM 6926 N N . GLU C 1 290 ? 59.315 54.328 0.541 1.00 41.39 290 GLU C N 1
ATOM 6927 C CA . GLU C 1 290 ? 57.868 53.981 0.384 1.00 43.34 290 GLU C CA 1
ATOM 6928 C C . GLU C 1 290 ? 57.412 53.200 1.652 1.00 42.81 290 GLU C C 1
ATOM 6929 O O . GLU C 1 290 ? 56.360 53.547 2.216 1.00 40.72 290 GLU C O 1
ATOM 6935 N N . GLN C 1 291 ? 58.220 52.233 2.129 1.00 40.65 291 GLN C N 1
ATOM 6936 C CA . GLN C 1 291 ? 57.886 51.370 3.296 1.00 39.61 291 GLN C CA 1
ATOM 6937 C C . GLN C 1 291 ? 57.958 52.214 4.573 1.00 40.06 291 GLN C C 1
ATOM 6938 O O . GLN C 1 291 ? 57.091 52.024 5.455 1.00 42.15 291 GLN C O 1
ATOM 6944 N N . ASP C 1 292 ? 58.917 53.136 4.687 1.00 42.80 292 ASP C N 1
ATOM 6945 C CA . ASP C 1 292 ? 58.989 54.038 5.874 1.00 42.80 292 ASP C CA 1
ATOM 6946 C C . ASP C 1 292 ? 57.695 54.877 5.945 1.00 39.66 292 ASP C C 1
ATOM 6947 O O . ASP C 1 292 ? 57.126 55.036 7.021 1.00 37.97 292 ASP C O 1
ATOM 6952 N N . LEU C 1 293 ? 57.255 55.446 4.836 1.00 41.38 293 LEU C N 1
ATOM 6953 C CA . LEU C 1 293 ? 55.993 56.250 4.797 1.00 41.99 293 LEU C CA 1
ATOM 6954 C C . LEU C 1 293 ? 54.791 55.352 5.209 1.00 37.53 293 LEU C C 1
ATOM 6955 O O . LEU C 1 293 ? 53.967 55.772 6.020 1.00 35.95 293 LEU C O 1
ATOM 6960 N N . TYR C 1 294 ? 54.696 54.132 4.679 1.00 35.94 294 TYR C N 1
ATOM 6961 C CA . TYR C 1 294 ? 53.589 53.198 5.009 1.00 33.39 294 TYR C CA 1
ATOM 6962 C C . TYR C 1 294 ? 53.626 52.846 6.500 1.00 35.09 294 TYR C C 1
ATOM 6963 O O . TYR C 1 294 ? 52.551 52.900 7.173 1.00 33.04 294 TYR C O 1
ATOM 6972 N N . THR C 1 295 ? 54.823 52.538 7.034 1.00 34.30 295 THR C N 1
ATOM 6973 C CA . THR C 1 295 ? 55.014 52.152 8.453 1.00 34.64 295 THR C CA 1
ATOM 6974 C C . THR C 1 295 ? 54.544 53.319 9.323 1.00 36.43 295 THR C C 1
ATOM 6975 O O . THR C 1 295 ? 53.877 53.101 10.342 1.00 36.73 295 THR C O 1
ATOM 6979 N N . GLU C 1 296 ? 54.863 54.543 8.929 1.00 39.76 296 GLU C N 1
ATOM 6980 C CA . GLU C 1 296 ? 54.355 55.753 9.646 1.00 41.56 296 GLU C CA 1
ATOM 6981 C C . GLU C 1 296 ? 52.807 55.812 9.612 1.00 36.35 296 GLU C C 1
ATOM 6982 O O . GLU C 1 296 ? 52.224 56.069 10.632 1.00 35.51 296 GLU C O 1
ATOM 6988 N N . SER C 1 297 ? 52.165 55.534 8.472 1.00 35.53 297 SER C N 1
ATOM 6989 C CA . SER C 1 297 ? 50.679 55.473 8.326 1.00 33.72 297 SER C CA 1
ATOM 6990 C C . SER C 1 297 ? 50.123 54.393 9.255 1.00 34.21 297 SER C C 1
ATOM 6991 O O . SER C 1 297 ? 49.132 54.647 10.005 1.00 33.81 297 SER C O 1
ATOM 6994 N N . ILE C 1 298 ? 50.779 53.231 9.245 1.00 32.65 298 ILE C N 1
ATOM 6995 C CA . ILE C 1 298 ? 50.386 52.078 10.090 1.00 31.71 298 ILE C CA 1
ATOM 6996 C C . ILE C 1 298 ? 50.492 52.434 11.567 1.00 33.06 298 ILE C C 1
ATOM 6997 O O . ILE C 1 298 ? 49.557 52.091 12.333 1.00 32.12 298 ILE C O 1
ATOM 7002 N N . ALA C 1 299 ? 51.577 53.083 11.979 1.00 36.80 299 ALA C N 1
ATOM 7003 C CA . ALA C 1 299 ? 51.830 53.447 13.407 1.00 37.79 299 ALA C CA 1
ATOM 7004 C C . ALA C 1 299 ? 50.708 54.384 13.911 1.00 37.16 299 ALA C C 1
ATOM 7005 O O . ALA C 1 299 ? 50.208 54.196 15.018 1.00 36.62 299 ALA C O 1
ATOM 7007 N N . SER C 1 300 ? 50.259 55.315 13.066 1.00 39.20 300 SER C N 1
ATOM 7008 C CA . SER C 1 300 ? 49.161 56.260 13.382 1.00 41.42 300 SER C CA 1
ATOM 7009 C C . SER C 1 300 ? 47.849 55.496 13.583 1.00 42.28 300 SER C C 1
ATOM 7010 O O . SER C 1 300 ? 47.145 55.796 14.564 1.00 44.45 300 SER C O 1
ATOM 7013 N N . VAL C 1 301 ? 47.524 54.532 12.710 1.00 38.79 301 VAL C N 1
ATOM 7014 C CA . VAL C 1 301 ? 46.293 53.700 12.814 1.00 36.98 301 VAL C CA 1
ATOM 7015 C C . VAL C 1 301 ? 46.366 52.893 14.111 1.00 35.12 301 VAL C C 1
ATOM 7016 O O . VAL C 1 301 ? 45.349 52.814 14.801 1.00 33.23 301 VAL C O 1
ATOM 7020 N N . GLN C 1 302 ? 47.512 52.252 14.363 1.00 36.91 302 GLN C N 1
ATOM 7021 C CA . GLN C 1 302 ? 47.756 51.459 15.584 1.00 40.02 302 GLN C CA 1
ATOM 7022 C C . GLN C 1 302 ? 47.449 52.343 16.799 1.00 41.50 302 GLN C C 1
ATOM 7023 O O . GLN C 1 302 ? 46.690 51.913 17.720 1.00 41.80 302 GLN C O 1
ATOM 7029 N N . SER C 1 303 ? 48.073 53.520 16.825 1.00 41.13 303 SER C N 1
ATOM 7030 C CA . SER C 1 303 ? 47.995 54.466 17.971 1.00 43.54 303 SER C CA 1
ATOM 7031 C C . SER C 1 303 ? 46.535 54.926 18.191 1.00 42.32 303 SER C C 1
ATOM 7032 O O . SER C 1 303 ? 46.036 54.845 19.334 1.00 42.91 303 SER C O 1
ATOM 7035 N N . ASN C 1 304 ? 45.841 55.301 17.120 1.00 41.77 304 ASN C N 1
ATOM 7036 C CA . ASN C 1 304 ? 44.442 55.814 17.194 1.00 42.23 304 ASN C CA 1
ATOM 7037 C C . ASN C 1 304 ? 43.464 54.698 17.573 1.00 41.17 304 ASN C C 1
ATOM 7038 O O . ASN C 1 304 ? 42.502 54.982 18.313 1.00 41.10 304 ASN C O 1
ATOM 7043 N N . THR C 1 305 ? 43.690 53.487 17.056 1.00 37.81 305 THR C N 1
ATOM 7044 C CA . THR C 1 305 ? 42.854 52.306 17.381 1.00 36.55 305 THR C CA 1
ATOM 7045 C C . THR C 1 305 ? 42.978 52.013 18.879 1.00 36.05 305 THR C C 1
ATOM 7046 O O . THR C 1 305 ? 41.933 51.843 19.542 1.00 36.34 305 THR C O 1
ATOM 7050 N N . GLN C 1 306 ? 44.201 51.986 19.400 1.00 39.11 306 GLN C N 1
ATOM 7051 C CA . GLN C 1 306 ? 44.440 51.742 20.844 1.00 43.66 306 GLN C CA 1
ATOM 7052 C C . GLN C 1 306 ? 43.692 52.814 21.644 1.00 43.44 306 GLN C C 1
ATOM 7053 O O . GLN C 1 306 ? 42.944 52.453 22.603 1.00 41.19 306 GLN C O 1
ATOM 7059 N N . LYS C 1 307 ? 43.832 54.087 21.266 1.00 45.40 307 LYS C N 1
ATOM 7060 C CA . LYS C 1 307 ? 43.154 55.195 21.998 1.00 48.38 307 LYS C CA 1
ATOM 7061 C C . LYS C 1 307 ? 41.645 54.960 21.967 1.00 45.66 307 LYS C C 1
ATOM 7062 O O . LYS C 1 307 ? 40.995 55.138 23.002 1.00 48.19 307 LYS C O 1
ATOM 7068 N N . ALA C 1 308 ? 41.118 54.519 20.828 1.00 42.28 308 ALA C N 1
ATOM 7069 C CA . ALA C 1 308 ? 39.675 54.311 20.649 1.00 40.31 308 ALA C CA 1
ATOM 7070 C C . ALA C 1 308 ? 39.192 53.201 21.576 1.00 38.26 308 ALA C C 1
ATOM 7071 O O . ALA C 1 308 ? 38.109 53.381 22.137 1.00 36.16 308 ALA C O 1
ATOM 7073 N N . PHE C 1 309 ? 39.941 52.102 21.732 1.00 39.66 309 PHE C N 1
ATOM 7074 C CA . PHE C 1 309 ? 39.511 50.974 22.605 1.00 43.06 309 PHE C CA 1
ATOM 7075 C C . PHE C 1 309 ? 39.401 51.500 24.043 1.00 44.50 309 PHE C C 1
ATOM 7076 O O . PHE C 1 309 ? 38.390 51.182 24.717 1.00 42.69 309 PHE C O 1
ATOM 7084 N N . ASP C 1 310 ? 40.355 52.342 24.461 1.00 47.46 310 ASP C N 1
ATOM 7085 C CA . ASP C 1 310 ? 40.348 52.997 25.812 1.00 51.21 310 ASP C CA 1
ATOM 7086 C C . ASP C 1 310 ? 39.107 53.906 25.940 1.00 51.41 310 ASP C C 1
ATOM 7087 O O . ASP C 1 310 ? 38.355 53.714 26.915 1.00 52.54 310 ASP C O 1
ATOM 7092 N N . LEU C 1 311 ? 38.831 54.744 24.935 1.00 51.82 311 LEU C N 1
ATOM 7093 C CA . LEU C 1 311 ? 37.651 55.651 24.938 1.00 52.59 311 LEU C CA 1
ATOM 7094 C C . LEU C 1 311 ? 36.358 54.846 24.978 1.00 57.09 311 LEU C C 1
ATOM 7095 O O . LEU C 1 311 ? 35.330 55.455 25.157 1.00 57.26 311 LEU C O 1
ATOM 7100 N N . ILE C 1 312 ? 36.418 53.533 24.768 1.00 57.97 312 ILE C N 1
ATOM 7101 C CA . ILE C 1 312 ? 35.178 52.706 24.780 1.00 57.60 312 ILE C CA 1
ATOM 7102 C C . ILE C 1 312 ? 34.995 51.985 26.133 1.00 59.96 312 ILE C C 1
ATOM 7103 O O . ILE C 1 312 ? 34.054 51.230 26.231 1.00 57.65 312 ILE C O 1
ATOM 7108 N N . LYS C 1 313 ? 35.848 52.262 27.129 1.00 67.41 313 LYS C N 1
ATOM 7109 C CA . LYS C 1 313 ? 35.921 51.670 28.511 1.00 64.41 313 LYS C CA 1
ATOM 7110 C C . LYS C 1 313 ? 36.466 50.246 28.425 1.00 59.17 313 LYS C C 1
ATOM 7111 O O . LYS C 1 313 ? 37.141 49.980 27.438 1.00 56.79 313 LYS C O 1
ATOM 7117 N N . THR D 1 2 ? 26.597 30.091 -8.886 1.00 29.01 2 THR D N 1
ATOM 7118 C CA . THR D 1 2 ? 25.466 29.573 -9.771 1.00 30.69 2 THR D CA 1
ATOM 7119 C C . THR D 1 2 ? 26.066 29.034 -11.066 1.00 27.45 2 THR D C 1
ATOM 7120 O O . THR D 1 2 ? 26.953 29.672 -11.660 1.00 26.36 2 THR D O 1
ATOM 7124 N N . LYS D 1 3 ? 25.608 27.873 -11.480 1.00 27.92 3 LYS D N 1
ATOM 7125 C CA . LYS D 1 3 ? 26.137 27.118 -12.660 1.00 27.45 3 LYS D CA 1
ATOM 7126 C C . LYS D 1 3 ? 25.015 26.939 -13.688 1.00 26.52 3 LYS D C 1
ATOM 7127 O O . LYS D 1 3 ? 23.975 26.373 -13.353 1.00 27.12 3 LYS D O 1
ATOM 7133 N N . ILE D 1 4 ? 25.220 27.483 -14.889 1.00 24.55 4 ILE D N 1
ATOM 7134 C CA . ILE D 1 4 ? 24.293 27.444 -16.035 1.00 23.70 4 ILE D CA 1
ATOM 7135 C C . ILE D 1 4 ? 24.898 26.505 -17.084 1.00 24.26 4 ILE D C 1
ATOM 7136 O O . ILE D 1 4 ? 25.949 26.830 -17.662 1.00 24.21 4 ILE D O 1
ATOM 7141 N N . ALA D 1 5 ? 24.230 25.377 -17.348 1.00 23.07 5 ALA D N 1
ATOM 7142 C CA . ALA D 1 5 ? 24.670 24.365 -18.322 1.00 22.28 5 ALA D CA 1
ATOM 7143 C C . ALA D 1 5 ? 23.866 24.497 -19.610 1.00 21.34 5 ALA D C 1
ATOM 7144 O O . ALA D 1 5 ? 22.624 24.332 -19.590 1.00 21.94 5 ALA D O 1
ATOM 7146 N N . LEU D 1 6 ? 24.557 24.792 -20.700 1.00 21.30 6 LEU D N 1
ATOM 7147 C CA . LEU D 1 6 ? 23.991 24.822 -22.058 1.00 22.82 6 LEU D CA 1
ATOM 7148 C C . LEU D 1 6 ? 24.220 23.446 -22.731 1.00 22.65 6 LEU D C 1
ATOM 7149 O O . LEU D 1 6 ? 25.349 23.091 -23.055 1.00 22.76 6 LEU D O 1
ATOM 7154 N N . ILE D 1 7 ? 23.157 22.667 -22.853 1.00 22.25 7 ILE D N 1
ATOM 7155 C CA . ILE D 1 7 ? 23.182 21.353 -23.532 1.00 24.51 7 ILE D CA 1
ATOM 7156 C C . ILE D 1 7 ? 22.881 21.624 -25.004 1.00 24.15 7 ILE D C 1
ATOM 7157 O O . ILE D 1 7 ? 21.706 21.713 -25.369 1.00 21.17 7 ILE D O 1
ATOM 7162 N N . GLY D 1 8 ? 23.946 21.771 -25.795 1.00 25.17 8 GLY D N 1
ATOM 7163 C CA . GLY D 1 8 ? 23.871 22.339 -27.150 1.00 25.07 8 GLY D CA 1
ATOM 7164 C C . GLY D 1 8 ? 24.608 23.652 -27.199 1.00 26.19 8 GLY D C 1
ATOM 7165 O O . GLY D 1 8 ? 24.179 24.616 -26.482 1.00 24.73 8 GLY D O 1
ATOM 7166 N N . SER D 1 9 ? 25.672 23.689 -27.996 1.00 26.13 9 SER D N 1
ATOM 7167 C CA . SER D 1 9 ? 26.535 24.897 -28.150 1.00 29.06 9 SER D CA 1
ATOM 7168 C C . SER D 1 9 ? 26.458 25.437 -29.593 1.00 26.80 9 SER D C 1
ATOM 7169 O O . SER D 1 9 ? 27.462 25.929 -30.051 1.00 28.24 9 SER D O 1
ATOM 7172 N N . GLY D 1 10 ? 25.303 25.314 -30.261 1.00 26.24 10 GLY D N 1
ATOM 7173 C CA . GLY D 1 10 ? 24.975 25.914 -31.573 1.00 26.27 10 GLY D CA 1
ATOM 7174 C C . GLY D 1 10 ? 24.620 27.409 -31.406 1.00 26.90 10 GLY D C 1
ATOM 7175 O O . GLY D 1 10 ? 24.984 28.037 -30.364 1.00 27.28 10 GLY D O 1
ATOM 7176 N N . GLN D 1 11 ? 24.015 28.002 -32.417 1.00 26.60 11 GLN D N 1
ATOM 7177 C CA . GLN D 1 11 ? 23.708 29.448 -32.473 1.00 27.41 11 GLN D CA 1
ATOM 7178 C C . GLN D 1 11 ? 22.961 29.882 -31.213 1.00 25.25 11 GLN D C 1
ATOM 7179 O O . GLN D 1 11 ? 23.352 30.889 -30.626 1.00 24.93 11 GLN D O 1
ATOM 7185 N N . ILE D 1 12 ? 21.847 29.242 -30.872 1.00 22.74 12 ILE D N 1
ATOM 7186 C CA . ILE D 1 12 ? 20.991 29.734 -29.764 1.00 24.47 12 ILE D CA 1
ATOM 7187 C C . ILE D 1 12 ? 21.768 29.524 -28.447 1.00 23.62 12 ILE D C 1
ATOM 7188 O O . ILE D 1 12 ? 21.781 30.427 -27.620 1.00 22.17 12 ILE D O 1
ATOM 7193 N N . GLY D 1 13 ? 22.419 28.378 -28.254 1.00 22.55 13 GLY D N 1
ATOM 7194 C CA . GLY D 1 13 ? 23.096 28.118 -26.976 1.00 23.73 13 GLY D CA 1
ATOM 7195 C C . GLY D 1 13 ? 24.204 29.119 -26.725 1.00 23.11 13 GLY D C 1
ATOM 7196 O O . GLY D 1 13 ? 24.348 29.587 -25.608 1.00 22.47 13 GLY D O 1
ATOM 7197 N N . ALA D 1 14 ? 24.954 29.457 -27.770 1.00 24.15 14 ALA D N 1
ATOM 7198 C CA . ALA D 1 14 ? 26.089 30.391 -27.628 1.00 23.66 14 ALA D CA 1
ATOM 7199 C C . ALA D 1 14 ? 25.547 31.769 -27.272 1.00 21.80 14 ALA D C 1
ATOM 7200 O O . ALA D 1 14 ? 26.170 32.457 -26.439 1.00 20.75 14 ALA D O 1
ATOM 7202 N N . ILE D 1 15 ? 24.451 32.188 -27.910 1.00 21.45 15 ILE D N 1
ATOM 7203 C CA . ILE D 1 15 ? 23.886 33.529 -27.646 1.00 21.28 15 ILE D CA 1
ATOM 7204 C C . ILE D 1 15 ? 23.268 33.578 -26.241 1.00 20.00 15 ILE D C 1
ATOM 7205 O O . ILE D 1 15 ? 23.451 34.605 -25.538 1.00 19.23 15 ILE D O 1
ATOM 7210 N N . VAL D 1 16 ? 22.644 32.505 -25.802 1.00 20.34 16 VAL D N 1
ATOM 7211 C CA . VAL D 1 16 ? 22.181 32.386 -24.387 1.00 19.95 16 VAL D CA 1
ATOM 7212 C C . VAL D 1 16 ? 23.379 32.523 -23.467 1.00 19.88 16 VAL D C 1
ATOM 7213 O O . VAL D 1 16 ? 23.311 33.335 -22.533 1.00 20.79 16 VAL D O 1
ATOM 7217 N N . GLY D 1 17 ? 24.474 31.832 -23.745 1.00 21.13 17 GLY D N 1
ATOM 7218 C CA . GLY D 1 17 ? 25.714 32.004 -22.963 1.00 20.88 17 GLY D CA 1
ATOM 7219 C C . GLY D 1 17 ? 26.149 33.470 -22.895 1.00 20.91 17 GLY D C 1
ATOM 7220 O O . GLY D 1 17 ? 26.445 34.003 -21.760 1.00 19.85 17 GLY D O 1
ATOM 7221 N N . GLU D 1 18 ? 26.234 34.101 -24.060 1.00 19.97 18 GLU D N 1
ATOM 7222 C CA . GLU D 1 18 ? 26.636 35.523 -24.186 1.00 21.85 18 GLU D CA 1
ATOM 7223 C C . GLU D 1 18 ? 25.739 36.404 -23.290 1.00 19.95 18 GLU D C 1
ATOM 7224 O O . GLU D 1 18 ? 26.265 37.246 -22.591 1.00 21.74 18 GLU D O 1
ATOM 7230 N N . LEU D 1 19 ? 24.424 36.256 -23.391 1.00 19.83 19 LEU D N 1
ATOM 7231 C CA . LEU D 1 19 ? 23.455 37.117 -22.676 1.00 20.45 19 LEU D CA 1
ATOM 7232 C C . LEU D 1 19 ? 23.519 36.790 -21.190 1.00 21.03 19 LEU D C 1
ATOM 7233 O O . LEU D 1 19 ? 23.416 37.759 -20.418 1.00 20.65 19 LEU D O 1
ATOM 7238 N N . CYS D 1 20 ? 23.759 35.520 -20.780 1.00 19.70 20 CYS D N 1
ATOM 7239 C CA . CYS D 1 20 ? 23.964 35.181 -19.346 1.00 21.05 20 CYS D CA 1
ATOM 7240 C C . CYS D 1 20 ? 25.220 35.888 -18.793 1.00 23.95 20 CYS D C 1
ATOM 7241 O O . CYS D 1 20 ? 25.174 36.349 -17.642 1.00 25.19 20 CYS D O 1
ATOM 7244 N N . LEU D 1 21 ? 26.286 35.988 -19.572 1.00 23.24 21 LEU D N 1
ATOM 7245 C CA . LEU D 1 21 ? 27.514 36.703 -19.167 1.00 27.43 21 LEU D CA 1
ATOM 7246 C C . LEU D 1 21 ? 27.232 38.207 -19.065 1.00 26.91 21 LEU D C 1
ATOM 7247 O O . LEU D 1 21 ? 27.609 38.756 -18.083 1.00 27.83 21 LEU D O 1
ATOM 7252 N N . LEU D 1 22 ? 26.600 38.825 -20.047 1.00 27.36 22 LEU D N 1
ATOM 7253 C CA . LEU D 1 22 ? 26.242 40.263 -19.987 1.00 28.61 22 LEU D CA 1
ATOM 7254 C C . LEU D 1 22 ? 25.377 40.564 -18.751 1.00 30.84 22 LEU D C 1
ATOM 7255 O O . LEU D 1 22 ? 25.572 41.593 -18.141 1.00 28.55 22 LEU D O 1
ATOM 7260 N N . GLU D 1 23 ? 24.435 39.694 -18.403 1.00 31.64 23 GLU D N 1
ATOM 7261 C CA . GLU D 1 23 ? 23.502 39.892 -17.265 1.00 33.71 23 GLU D CA 1
ATOM 7262 C C . GLU D 1 23 ? 24.174 39.389 -15.978 1.00 31.82 23 GLU D C 1
ATOM 7263 O O . GLU D 1 23 ? 23.571 39.459 -14.947 1.00 32.63 23 GLU D O 1
ATOM 7269 N N . ASN D 1 24 ? 25.388 38.864 -16.046 1.00 27.51 24 ASN D N 1
ATOM 7270 C CA . ASN D 1 24 ? 26.104 38.288 -14.887 1.00 28.42 24 ASN D CA 1
ATOM 7271 C C . ASN D 1 24 ? 25.289 37.217 -14.132 1.00 27.58 24 ASN D C 1
ATOM 7272 O O . ASN D 1 24 ? 25.452 37.149 -12.909 1.00 28.02 24 ASN D O 1
ATOM 7277 N N . LEU D 1 25 ? 24.580 36.309 -14.803 1.00 24.93 25 LEU D N 1
ATOM 7278 C CA . LEU D 1 25 ? 23.646 35.365 -14.121 1.00 26.14 25 LEU D CA 1
ATOM 7279 C C . LEU D 1 25 ? 24.403 34.173 -13.533 1.00 25.22 25 LEU D C 1
ATOM 7280 O O . LEU D 1 25 ? 23.857 33.499 -12.597 1.00 24.77 25 LEU D O 1
ATOM 7285 N N . GLY D 1 26 ? 25.589 33.840 -14.057 1.00 24.63 26 GLY D N 1
ATOM 7286 C CA . GLY D 1 26 ? 26.288 32.656 -13.535 1.00 26.84 26 GLY D CA 1
ATOM 7287 C C . GLY D 1 26 ? 27.503 32.270 -14.346 1.00 27.05 26 GLY D C 1
ATOM 7288 O O . GLY D 1 26 ? 27.768 32.891 -15.391 1.00 27.04 26 GLY D O 1
ATOM 7289 N N . ASP D 1 27 ? 28.185 31.248 -13.856 1.00 25.37 27 ASP D N 1
ATOM 7290 C CA . ASP D 1 27 ? 29.241 30.523 -14.577 1.00 25.17 27 ASP D CA 1
ATOM 7291 C C . ASP D 1 27 ? 28.552 29.693 -15.653 1.00 24.13 27 ASP D C 1
ATOM 7292 O O . ASP D 1 27 ? 27.410 29.286 -15.426 1.00 23.82 27 ASP D O 1
ATOM 7297 N N . LEU D 1 28 ? 29.239 29.463 -16.763 1.00 23.80 28 LEU D N 1
ATOM 7298 C CA . LEU D 1 28 ? 28.714 28.691 -17.895 1.00 24.26 28 LEU D CA 1
ATOM 7299 C C . LEU D 1 28 ? 29.445 27.355 -18.012 1.00 24.20 28 LEU D C 1
ATOM 7300 O O . LEU D 1 28 ? 30.676 27.287 -17.899 1.00 24.92 28 LEU D O 1
ATOM 7305 N N . ILE D 1 29 ? 28.669 26.374 -18.404 1.00 23.38 29 ILE D N 1
ATOM 7306 C CA . ILE D 1 29 ? 29.140 25.099 -19.011 1.00 25.39 29 ILE D CA 1
ATOM 7307 C C . ILE D 1 29 ? 28.542 25.030 -20.402 1.00 25.45 29 ILE D C 1
ATOM 7308 O O . ILE D 1 29 ? 27.303 24.927 -20.502 1.00 26.83 29 ILE D O 1
ATOM 7313 N N . LEU D 1 30 ? 29.364 25.093 -21.428 1.00 26.26 30 LEU D N 1
ATOM 7314 C CA . LEU D 1 30 ? 28.946 24.886 -22.835 1.00 26.32 30 LEU D CA 1
ATOM 7315 C C . LEU D 1 30 ? 29.218 23.425 -23.172 1.00 26.27 30 LEU D C 1
ATOM 7316 O O . LEU D 1 30 ? 30.412 23.039 -23.240 1.00 24.40 30 LEU D O 1
ATOM 7321 N N . TYR D 1 31 ? 28.169 22.617 -23.272 1.00 26.72 31 TYR D N 1
ATOM 7322 C CA . TYR D 1 31 ? 28.282 21.188 -23.632 1.00 27.95 31 TYR D CA 1
ATOM 7323 C C . TYR D 1 31 ? 27.778 20.985 -25.064 1.00 29.35 31 TYR D C 1
ATOM 7324 O O . TYR D 1 31 ? 26.785 21.629 -25.510 1.00 30.87 31 TYR D O 1
ATOM 7333 N N . ASP D 1 32 ? 28.454 20.115 -25.794 1.00 27.68 32 ASP D N 1
ATOM 7334 C CA . ASP D 1 32 ? 27.987 19.665 -27.122 1.00 29.94 32 ASP D CA 1
ATOM 7335 C C . ASP D 1 32 ? 28.567 18.268 -27.367 1.00 33.18 32 ASP D C 1
ATOM 7336 O O . ASP D 1 32 ? 29.621 17.928 -26.756 1.00 32.86 32 ASP D O 1
ATOM 7341 N N . VAL D 1 33 ? 27.960 17.497 -28.260 1.00 36.14 33 VAL D N 1
ATOM 7342 C CA . VAL D 1 33 ? 28.496 16.157 -28.638 1.00 38.86 33 VAL D CA 1
ATOM 7343 C C . VAL D 1 33 ? 29.665 16.334 -29.602 1.00 36.77 33 VAL D C 1
ATOM 7344 O O . VAL D 1 33 ? 30.446 15.419 -29.676 1.00 38.11 33 VAL D O 1
ATOM 7348 N N . VAL D 1 34 ? 29.717 17.410 -30.377 1.00 36.67 34 VAL D N 1
ATOM 7349 C CA . VAL D 1 34 ? 30.739 17.598 -31.452 1.00 37.52 34 VAL D CA 1
ATOM 7350 C C . VAL D 1 34 ? 32.039 18.090 -30.823 1.00 36.13 34 VAL D C 1
ATOM 7351 O O . VAL D 1 34 ? 32.082 19.150 -30.206 1.00 37.43 34 VAL D O 1
ATOM 7355 N N . PRO D 1 35 ? 33.124 17.309 -30.958 1.00 34.85 35 PRO D N 1
ATOM 7356 C CA . PRO D 1 35 ? 34.416 17.667 -30.393 1.00 35.49 35 PRO D CA 1
ATOM 7357 C C . PRO D 1 35 ? 34.849 19.066 -30.844 1.00 33.58 35 PRO D C 1
ATOM 7358 O O . PRO D 1 35 ? 34.730 19.379 -31.987 1.00 33.14 35 PRO D O 1
ATOM 7362 N N . GLY D 1 36 ? 35.297 19.895 -29.904 1.00 33.85 36 GLY D N 1
ATOM 7363 C CA . GLY D 1 36 ? 35.999 21.155 -30.205 1.00 33.54 36 GLY D CA 1
ATOM 7364 C C . GLY D 1 36 ? 35.064 22.354 -30.256 1.00 33.59 36 GLY D C 1
ATOM 7365 O O . GLY D 1 36 ? 35.496 23.453 -29.868 1.00 31.31 36 GLY D O 1
ATOM 7366 N N . ILE D 1 37 ? 33.805 22.175 -30.668 1.00 33.20 37 ILE D N 1
ATOM 7367 C CA . ILE D 1 37 ? 32.880 23.325 -30.871 1.00 32.26 37 ILE D CA 1
ATOM 7368 C C . ILE D 1 37 ? 32.720 24.079 -29.554 1.00 29.54 37 ILE D C 1
ATOM 7369 O O . ILE D 1 37 ? 32.941 25.291 -29.528 1.00 26.48 37 ILE D O 1
ATOM 7374 N N . PRO D 1 38 ? 32.354 23.426 -28.434 1.00 27.69 38 PRO D N 1
ATOM 7375 C CA . PRO D 1 38 ? 32.144 24.159 -27.196 1.00 27.58 38 PRO D CA 1
ATOM 7376 C C . PRO D 1 38 ? 33.451 24.765 -26.646 1.00 28.47 38 PRO D C 1
ATOM 7377 O O . PRO D 1 38 ? 33.400 25.863 -26.096 1.00 25.37 38 PRO D O 1
ATOM 7381 N N . GLN D 1 39 ? 34.588 24.096 -26.874 1.00 27.98 39 GLN D N 1
ATOM 7382 C CA . GLN D 1 39 ? 35.933 24.580 -26.459 1.00 28.46 39 GLN D CA 1
ATOM 7383 C C . GLN D 1 39 ? 36.220 25.895 -27.189 1.00 27.56 39 GLN D C 1
ATOM 7384 O O . GLN D 1 39 ? 36.669 26.866 -26.528 1.00 27.33 39 GLN D O 1
ATOM 7390 N N . GLY D 1 40 ? 35.995 25.938 -28.501 1.00 27.96 40 GLY D N 1
ATOM 7391 C CA . GLY D 1 40 ? 36.247 27.137 -29.331 1.00 27.77 40 GLY D CA 1
ATOM 7392 C C . GLY D 1 40 ? 35.368 28.294 -28.926 1.00 26.90 40 GLY D C 1
ATOM 7393 O O . GLY D 1 40 ? 35.881 29.400 -28.777 1.00 25.80 40 GLY D O 1
ATOM 7394 N N . LYS D 1 41 ? 34.071 28.041 -28.773 1.00 27.85 41 LYS D N 1
ATOM 7395 C CA . LYS D 1 41 ? 33.101 29.074 -28.364 1.00 25.93 41 LYS D CA 1
ATOM 7396 C C . LYS D 1 41 ? 33.402 29.527 -26.929 1.00 25.67 41 LYS D C 1
ATOM 7397 O O . LYS D 1 41 ? 33.218 30.727 -26.676 1.00 23.67 41 LYS D O 1
ATOM 7403 N N . ALA D 1 42 ? 33.860 28.648 -26.042 1.00 23.35 42 ALA D N 1
ATOM 7404 C CA . ALA D 1 42 ? 34.217 29.036 -24.671 1.00 24.60 42 ALA D CA 1
ATOM 7405 C C . ALA D 1 42 ? 35.396 29.997 -24.726 1.00 25.07 42 ALA D C 1
ATOM 7406 O O . ALA D 1 42 ? 35.337 31.039 -24.000 1.00 25.18 42 ALA D O 1
ATOM 7408 N N . LEU D 1 43 ? 36.384 29.727 -25.570 1.00 25.05 43 LEU D N 1
ATOM 7409 C CA . LEU D 1 43 ? 37.541 30.662 -25.740 1.00 26.18 43 LEU D CA 1
ATOM 7410 C C . LEU D 1 43 ? 37.009 32.042 -26.153 1.00 25.58 43 LEU D C 1
ATOM 7411 O O . LEU D 1 43 ? 37.357 33.061 -25.507 1.00 23.40 43 LEU D O 1
ATOM 7416 N N . ASP D 1 44 ? 36.162 32.065 -27.175 1.00 24.89 44 ASP D N 1
ATOM 7417 C CA . ASP D 1 44 ? 35.589 33.315 -27.735 1.00 23.90 44 ASP D CA 1
ATOM 7418 C C . ASP D 1 44 ? 34.828 34.071 -26.630 1.00 22.54 44 ASP D C 1
ATOM 7419 O O . ASP D 1 44 ? 35.029 35.301 -26.469 1.00 23.36 44 ASP D O 1
ATOM 7424 N N . LEU D 1 45 ? 34.018 33.378 -25.861 1.00 22.59 45 LEU D N 1
ATOM 7425 C CA . LEU D 1 45 ? 33.200 34.006 -24.792 1.00 23.65 45 LEU D CA 1
ATOM 7426 C C . LEU D 1 45 ? 34.082 34.455 -23.618 1.00 24.53 45 LEU D C 1
ATOM 7427 O O . LEU D 1 45 ? 33.746 35.489 -23.015 1.00 24.46 45 LEU D O 1
ATOM 7432 N N . LYS D 1 46 ? 35.194 33.776 -23.339 1.00 26.47 46 LYS D N 1
ATOM 7433 C CA . LYS D 1 46 ? 36.168 34.253 -22.317 1.00 29.45 46 LYS D CA 1
ATOM 7434 C C . LYS D 1 46 ? 36.748 35.590 -22.821 1.00 27.93 46 LYS D C 1
ATOM 7435 O O . LYS D 1 46 ? 36.863 36.501 -22.011 1.00 27.87 46 LYS D O 1
ATOM 7441 N N . HIS D 1 47 ? 37.109 35.712 -24.104 1.00 25.49 47 HIS D N 1
ATOM 7442 C CA . HIS D 1 47 ? 37.747 36.946 -24.607 1.00 24.50 47 HIS D CA 1
ATOM 7443 C C . HIS D 1 47 ? 36.734 38.068 -24.581 1.00 23.72 47 HIS D C 1
ATOM 7444 O O . HIS D 1 47 ? 37.112 39.187 -24.196 1.00 23.36 47 HIS D O 1
ATOM 7451 N N . PHE D 1 48 ? 35.502 37.765 -24.968 1.00 23.25 48 PHE D N 1
ATOM 7452 C CA . PHE D 1 48 ? 34.347 38.673 -24.957 1.00 22.59 48 PHE D CA 1
ATOM 7453 C C . PHE D 1 48 ? 34.175 39.203 -23.528 1.00 23.55 48 PHE D C 1
ATOM 7454 O O . PHE D 1 48 ? 34.067 40.453 -23.368 1.00 23.12 48 PHE D O 1
ATOM 7462 N N . SER D 1 49 ? 34.195 38.293 -22.536 1.00 22.62 49 SER D N 1
ATOM 7463 C CA . SER D 1 49 ? 34.075 38.636 -21.097 1.00 21.21 49 SER D CA 1
ATOM 7464 C C . SER D 1 49 ? 35.127 39.655 -20.690 1.00 21.91 49 SER D C 1
ATOM 7465 O O . SER D 1 49 ? 34.765 40.635 -20.000 1.00 21.45 49 SER D O 1
ATOM 7468 N N . THR D 1 50 ? 36.381 39.442 -21.080 1.00 21.48 50 THR D N 1
ATOM 7469 C CA . THR D 1 50 ? 37.503 40.296 -20.691 1.00 22.47 50 THR D CA 1
ATOM 7470 C C . THR D 1 50 ? 37.276 41.691 -21.262 1.00 23.58 50 THR D C 1
ATOM 7471 O O . THR D 1 50 ? 37.501 42.663 -20.540 1.00 24.55 50 THR D O 1
ATOM 7475 N N . ILE D 1 51 ? 36.825 41.790 -22.503 1.00 23.26 51 ILE D N 1
ATOM 7476 C CA . ILE D 1 51 ? 36.621 43.110 -23.141 1.00 24.94 51 ILE D CA 1
ATOM 7477 C C . ILE D 1 51 ? 35.458 43.790 -22.417 1.00 26.19 51 ILE D C 1
ATOM 7478 O O . ILE D 1 51 ? 35.542 44.946 -22.241 1.00 25.23 51 ILE D O 1
ATOM 7483 N N . LEU D 1 52 ? 34.407 43.067 -22.025 1.00 25.38 52 LEU D N 1
ATOM 7484 C CA . LEU D 1 52 ? 33.229 43.737 -21.423 1.00 26.80 52 LEU D CA 1
ATOM 7485 C C . LEU D 1 52 ? 33.300 43.793 -19.883 1.00 25.07 52 LEU D C 1
ATOM 7486 O O . LEU D 1 52 ? 32.393 44.285 -19.352 1.00 27.51 52 LEU D O 1
ATOM 7491 N N . GLY D 1 53 ? 34.343 43.327 -19.209 1.00 23.91 53 GLY D N 1
ATOM 7492 C CA . GLY D 1 53 ? 34.470 43.395 -17.746 1.00 24.58 53 GLY D CA 1
ATOM 7493 C C . GLY D 1 53 ? 33.593 42.396 -17.009 1.00 25.13 53 GLY D C 1
ATOM 7494 O O . GLY D 1 53 ? 33.287 42.648 -15.880 1.00 26.77 53 GLY D O 1
ATOM 7495 N N . VAL D 1 54 ? 33.261 41.261 -17.591 1.00 24.77 54 VAL D N 1
ATOM 7496 C CA . VAL D 1 54 ? 32.584 40.113 -16.921 1.00 26.10 54 VAL D CA 1
ATOM 7497 C C . VAL D 1 54 ? 33.614 39.083 -16.444 1.00 26.39 54 VAL D C 1
ATOM 7498 O O . VAL D 1 54 ? 34.555 38.854 -17.152 1.00 24.90 54 VAL D O 1
ATOM 7502 N N . ASN D 1 55 ? 33.398 38.447 -15.298 1.00 27.93 55 ASN D N 1
ATOM 7503 C CA . ASN D 1 55 ? 34.419 37.711 -14.502 1.00 29.49 55 ASN D CA 1
ATOM 7504 C C . ASN D 1 55 ? 33.963 36.278 -14.209 1.00 29.38 55 ASN D C 1
ATOM 7505 O O . ASN D 1 55 ? 34.488 35.621 -13.356 1.00 31.07 55 ASN D O 1
ATOM 7510 N N . ARG D 1 56 ? 32.971 35.773 -14.902 1.00 30.05 56 ARG D N 1
ATOM 7511 C CA . ARG D 1 56 ? 32.432 34.415 -14.684 1.00 29.02 56 ARG D CA 1
ATOM 7512 C C . ARG D 1 56 ? 33.313 33.350 -15.350 1.00 28.49 56 ARG D C 1
ATOM 7513 O O . ARG D 1 56 ? 33.937 33.600 -16.369 1.00 28.25 56 ARG D O 1
ATOM 7521 N N . ASN D 1 57 ? 33.315 32.144 -14.803 1.00 29.28 57 ASN D N 1
ATOM 7522 C CA . ASN D 1 57 ? 33.975 30.966 -15.405 1.00 31.08 57 ASN D CA 1
ATOM 7523 C C . ASN D 1 57 ? 33.170 30.501 -16.616 1.00 28.86 57 ASN D C 1
ATOM 7524 O O . ASN D 1 57 ? 31.913 30.575 -16.551 1.00 26.42 57 ASN D O 1
ATOM 7529 N N . ILE D 1 58 ? 33.852 30.055 -17.666 1.00 27.98 58 ILE D N 1
ATOM 7530 C CA . ILE D 1 58 ? 33.250 29.445 -18.873 1.00 28.84 58 ILE D CA 1
ATOM 7531 C C . ILE D 1 58 ? 34.008 28.160 -19.189 1.00 28.94 58 ILE D C 1
ATOM 7532 O O . ILE D 1 58 ? 35.201 28.242 -19.367 1.00 27.23 58 ILE D O 1
ATOM 7537 N N . LEU D 1 59 ? 33.329 27.031 -19.200 1.00 26.81 59 LEU D N 1
ATOM 7538 C CA . LEU D 1 59 ? 33.943 25.743 -19.567 1.00 28.72 59 LEU D CA 1
ATOM 7539 C C . LEU D 1 59 ? 33.216 25.240 -20.801 1.00 28.73 59 LEU D C 1
ATOM 7540 O O . LEU D 1 59 ? 31.959 25.207 -20.777 1.00 28.77 59 LEU D O 1
ATOM 7545 N N . GLY D 1 60 ? 33.973 24.951 -21.858 1.00 26.88 60 GLY D N 1
ATOM 7546 C CA . GLY D 1 60 ? 33.461 24.216 -23.017 1.00 27.39 60 GLY D CA 1
ATOM 7547 C C . GLY D 1 60 ? 33.877 22.779 -22.891 1.00 26.96 60 GLY D C 1
ATOM 7548 O O . GLY D 1 60 ? 35.035 22.550 -22.556 1.00 29.54 60 GLY D O 1
ATOM 7549 N N . THR D 1 61 ? 32.974 21.834 -23.091 1.00 26.91 61 THR D N 1
ATOM 7550 C CA . THR D 1 61 ? 33.261 20.427 -22.779 1.00 26.93 61 THR D CA 1
ATOM 7551 C C . THR D 1 61 ? 32.427 19.508 -23.668 1.00 28.45 61 THR D C 1
ATOM 7552 O O . THR D 1 61 ? 31.291 19.853 -24.029 1.00 27.44 61 THR D O 1
ATOM 7556 N N . ASN D 1 62 ? 32.969 18.324 -23.923 1.00 28.55 62 ASN D N 1
ATOM 7557 C CA . ASN D 1 62 ? 32.274 17.211 -24.593 1.00 30.42 62 ASN D CA 1
ATOM 7558 C C . ASN D 1 62 ? 31.931 16.145 -23.548 1.00 31.99 62 ASN D C 1
ATOM 7559 O O . ASN D 1 62 ? 31.439 15.072 -23.962 1.00 33.92 62 ASN D O 1
ATOM 7564 N N . GLN D 1 63 ? 32.167 16.406 -22.260 1.00 33.56 63 GLN D N 1
ATOM 7565 C CA . GLN D 1 63 ? 31.878 15.414 -21.195 1.00 35.89 63 GLN D CA 1
ATOM 7566 C C . GLN D 1 63 ? 30.644 15.837 -20.392 1.00 33.87 63 GLN D C 1
ATOM 7567 O O . GLN D 1 63 ? 30.674 16.876 -19.672 1.00 28.22 63 GLN D O 1
ATOM 7573 N N . ILE D 1 64 ? 29.586 15.051 -20.538 1.00 33.58 64 ILE D N 1
ATOM 7574 C CA . ILE D 1 64 ? 28.230 15.361 -19.998 1.00 35.18 64 ILE D CA 1
ATOM 7575 C C . ILE D 1 64 ? 28.294 15.481 -18.464 1.00 34.16 64 ILE D C 1
ATOM 7576 O O . ILE D 1 64 ? 27.543 16.298 -17.906 1.00 33.03 64 ILE D O 1
ATOM 7581 N N . GLU D 1 65 ? 29.196 14.753 -17.815 1.00 36.11 65 GLU D N 1
ATOM 7582 C CA . GLU D 1 65 ? 29.362 14.804 -16.339 1.00 37.32 65 GLU D CA 1
ATOM 7583 C C . GLU D 1 65 ? 29.768 16.210 -15.888 1.00 32.95 65 GLU D C 1
ATOM 7584 O O . GLU D 1 65 ? 29.604 16.515 -14.710 1.00 30.03 65 GLU D O 1
ATOM 7590 N N . ASP D 1 66 ? 30.256 17.071 -16.777 1.00 33.00 66 ASP D N 1
ATOM 7591 C CA . ASP D 1 66 ? 30.621 18.460 -16.390 1.00 30.23 66 ASP D CA 1
ATOM 7592 C C . ASP D 1 66 ? 29.355 19.259 -16.070 1.00 29.66 66 ASP D C 1
ATOM 7593 O O . ASP D 1 66 ? 29.482 20.351 -15.520 1.00 29.39 66 ASP D O 1
ATOM 7598 N N . ILE D 1 67 ? 28.160 18.746 -16.341 1.00 29.04 67 ILE D N 1
ATOM 7599 C CA . ILE D 1 67 ? 26.931 19.514 -15.986 1.00 28.82 67 ILE D CA 1
ATOM 7600 C C . ILE D 1 67 ? 26.585 19.298 -14.502 1.00 28.52 67 ILE D C 1
ATOM 7601 O O . ILE D 1 67 ? 25.497 19.777 -14.051 1.00 28.35 67 ILE D O 1
ATOM 7606 N N . LYS D 1 68 ? 27.393 18.536 -13.774 1.00 30.00 68 LYS D N 1
ATOM 7607 C CA . LYS D 1 68 ? 27.115 18.133 -12.356 1.00 32.07 68 LYS D CA 1
ATOM 7608 C C . LYS D 1 68 ? 26.637 19.334 -11.507 1.00 29.73 68 LYS D C 1
ATOM 7609 O O . LYS D 1 68 ? 27.257 20.380 -11.524 1.00 28.40 68 LYS D O 1
ATOM 7615 N N . ASP D 1 69 ? 25.542 19.175 -10.794 1.00 30.14 69 ASP D N 1
ATOM 7616 C CA . ASP D 1 69 ? 24.951 20.165 -9.863 1.00 29.36 69 ASP D CA 1
ATOM 7617 C C . ASP D 1 69 ? 24.664 21.508 -10.559 1.00 28.24 69 ASP D C 1
ATOM 7618 O O . ASP D 1 69 ? 24.621 22.519 -9.863 1.00 29.73 69 ASP D O 1
ATOM 7623 N N . ALA D 1 70 ? 24.505 21.565 -11.876 1.00 27.53 70 ALA D N 1
ATOM 7624 C CA . ALA D 1 70 ? 24.034 22.787 -12.555 1.00 25.38 70 ALA D CA 1
ATOM 7625 C C . ALA D 1 70 ? 22.716 23.269 -11.922 1.00 24.34 70 ALA D C 1
ATOM 7626 O O . ALA D 1 70 ? 21.836 22.459 -11.699 1.00 23.52 70 ALA D O 1
ATOM 7628 N N . ASP D 1 71 ? 22.575 24.576 -11.736 1.00 23.89 71 ASP D N 1
ATOM 7629 C CA . ASP D 1 71 ? 21.315 25.232 -11.289 1.00 24.11 71 ASP D CA 1
ATOM 7630 C C . ASP D 1 71 ? 20.313 25.354 -12.436 1.00 24.73 71 ASP D C 1
ATOM 7631 O O . ASP D 1 71 ? 19.095 25.310 -12.143 1.00 26.50 71 ASP D O 1
ATOM 7636 N N . ILE D 1 72 ? 20.817 25.524 -13.647 1.00 23.06 72 ILE D N 1
ATOM 7637 C CA . ILE D 1 72 ? 20.052 25.815 -14.875 1.00 23.64 72 ILE D CA 1
ATOM 7638 C C . ILE D 1 72 ? 20.554 24.882 -15.972 1.00 22.75 72 ILE D C 1
ATOM 7639 O O . ILE D 1 72 ? 21.771 24.734 -16.158 1.00 23.49 72 ILE D O 1
ATOM 7644 N N . ILE D 1 73 ? 19.628 24.335 -16.717 1.00 20.92 73 ILE D N 1
ATOM 7645 C CA . ILE D 1 73 ? 19.880 23.550 -17.936 1.00 21.31 73 ILE D CA 1
ATOM 7646 C C . ILE D 1 73 ? 19.090 24.224 -19.046 1.00 20.13 73 ILE D C 1
ATOM 7647 O O . ILE D 1 73 ? 17.895 24.434 -18.870 1.00 20.48 73 ILE D O 1
ATOM 7652 N N . VAL D 1 74 ? 19.748 24.507 -20.158 1.00 21.52 74 VAL D N 1
ATOM 7653 C CA . VAL D 1 74 ? 19.109 25.000 -21.407 1.00 20.06 74 VAL D CA 1
ATOM 7654 C C . VAL D 1 74 ? 19.365 23.938 -22.475 1.00 20.42 74 VAL D C 1
ATOM 7655 O O . VAL D 1 74 ? 20.536 23.722 -22.795 1.00 21.20 74 VAL D O 1
ATOM 7659 N N . ILE D 1 75 ? 18.330 23.328 -23.027 1.00 19.67 75 ILE D N 1
ATOM 7660 C CA . ILE D 1 75 ? 18.518 22.235 -24.004 1.00 20.35 75 ILE D CA 1
ATOM 7661 C C . ILE D 1 75 ? 18.168 22.734 -25.400 1.00 22.37 75 ILE D C 1
ATOM 7662 O O . ILE D 1 75 ? 16.975 22.946 -25.676 1.00 21.13 75 ILE D O 1
ATOM 7667 N N . THR D 1 76 ? 19.181 22.858 -26.252 1.00 22.47 76 THR D N 1
ATOM 7668 C CA . THR D 1 76 ? 19.032 23.119 -27.698 1.00 23.83 76 THR D CA 1
ATOM 7669 C C . THR D 1 76 ? 19.583 21.929 -28.492 1.00 24.65 76 THR D C 1
ATOM 7670 O O . THR D 1 76 ? 19.546 22.009 -29.672 1.00 22.62 76 THR D O 1
ATOM 7674 N N . ALA D 1 77 ? 20.033 20.853 -27.835 1.00 24.01 77 ALA D N 1
ATOM 7675 C CA . ALA D 1 77 ? 20.570 19.648 -28.474 1.00 26.19 77 ALA D CA 1
ATOM 7676 C C . ALA D 1 77 ? 19.493 19.086 -29.402 1.00 27.92 77 ALA D C 1
ATOM 7677 O O . ALA D 1 77 ? 18.341 18.877 -28.989 1.00 28.64 77 ALA D O 1
ATOM 7679 N N . GLY D 1 78 ? 19.870 18.842 -30.630 1.00 29.41 78 GLY D N 1
ATOM 7680 C CA . GLY D 1 78 ? 18.916 18.501 -31.681 1.00 34.25 78 GLY D CA 1
ATOM 7681 C C . GLY D 1 78 ? 19.507 18.819 -33.034 1.00 38.05 78 GLY D C 1
ATOM 7682 O O . GLY D 1 78 ? 20.651 19.358 -33.068 1.00 39.89 78 GLY D O 1
ATOM 7683 N N . VAL D 1 79 ? 18.811 18.447 -34.091 1.00 36.76 79 VAL D N 1
ATOM 7684 C CA . VAL D 1 79 ? 19.209 18.782 -35.480 1.00 37.35 79 VAL D CA 1
ATOM 7685 C C . VAL D 1 79 ? 18.137 19.719 -36.037 1.00 39.67 79 VAL D C 1
ATOM 7686 O O . VAL D 1 79 ? 17.004 19.819 -35.422 1.00 35.70 79 VAL D O 1
ATOM 7690 N N . GLN D 1 80 ? 18.509 20.361 -37.138 1.00 46.34 80 GLN D N 1
ATOM 7691 C CA . GLN D 1 80 ? 17.645 21.151 -38.056 1.00 53.66 80 GLN D CA 1
ATOM 7692 C C . GLN D 1 80 ? 16.942 20.201 -39.029 1.00 52.25 80 GLN D C 1
ATOM 7693 O O . GLN D 1 80 ? 17.552 19.150 -39.374 1.00 48.65 80 GLN D O 1
ATOM 7699 N N . ARG D 1 81 ? 15.720 20.551 -39.431 1.00 57.35 81 ARG D N 1
ATOM 7700 C CA . ARG D 1 81 ? 14.943 19.769 -40.426 1.00 62.36 81 ARG D CA 1
ATOM 7701 C C . ARG D 1 81 ? 15.479 20.137 -41.811 1.00 65.65 81 ARG D C 1
ATOM 7702 O O . ARG D 1 81 ? 15.427 21.313 -42.134 1.00 70.07 81 ARG D O 1
ATOM 7710 N N . LYS D 1 82 ? 15.864 19.100 -42.569 1.00 72.52 82 LYS D N 1
ATOM 7711 C CA . LYS D 1 82 ? 16.322 19.142 -43.986 1.00 79.45 82 LYS D CA 1
ATOM 7712 C C . LYS D 1 82 ? 15.117 18.840 -44.894 1.00 82.47 82 LYS D C 1
ATOM 7713 O O . LYS D 1 82 ? 14.071 18.405 -44.366 1.00 88.23 82 LYS D O 1
ATOM 7719 N N . GLU D 1 83 ? 15.253 19.052 -46.208 1.00 80.60 83 GLU D N 1
ATOM 7720 C CA . GLU D 1 83 ? 14.120 18.842 -47.154 1.00 80.56 83 GLU D CA 1
ATOM 7721 C C . GLU D 1 83 ? 13.638 17.382 -47.177 1.00 75.15 83 GLU D C 1
ATOM 7722 O O . GLU D 1 83 ? 12.408 17.182 -47.143 1.00 71.66 83 GLU D O 1
ATOM 7728 N N . GLY D 1 84 ? 14.550 16.402 -47.234 1.00 67.50 84 GLY D N 1
ATOM 7729 C CA . GLY D 1 84 ? 14.143 14.980 -47.268 1.00 61.95 84 GLY D CA 1
ATOM 7730 C C . GLY D 1 84 ? 13.438 14.569 -45.986 1.00 58.94 84 GLY D C 1
ATOM 7731 O O . GLY D 1 84 ? 12.421 13.851 -46.055 1.00 58.15 84 GLY D O 1
ATOM 7732 N N . MET D 1 85 ? 13.989 15.027 -44.861 1.00 53.65 85 MET D N 1
ATOM 7733 C CA . MET D 1 85 ? 13.502 14.820 -43.468 1.00 49.84 85 MET D CA 1
ATOM 7734 C C . MET D 1 85 ? 12.052 15.313 -43.332 1.00 43.18 85 MET D C 1
ATOM 7735 O O . MET D 1 85 ? 11.782 16.504 -43.467 1.00 39.69 85 MET D O 1
ATOM 7740 N N . THR D 1 86 ? 11.170 14.377 -43.017 1.00 39.66 86 THR D N 1
ATOM 7741 C CA . THR D 1 86 ? 9.773 14.574 -42.565 1.00 38.18 86 THR D CA 1
ATOM 7742 C C . THR D 1 86 ? 9.781 15.091 -41.118 1.00 37.95 86 THR D C 1
ATOM 7743 O O . THR D 1 86 ? 10.806 14.974 -40.391 1.00 33.80 86 THR D O 1
ATOM 7747 N N . ARG D 1 87 ? 8.657 15.662 -40.716 1.00 39.17 87 ARG D N 1
ATOM 7748 C CA . ARG D 1 87 ? 8.325 16.046 -39.334 1.00 41.84 87 ARG D CA 1
ATOM 7749 C C . ARG D 1 87 ? 8.529 14.820 -38.431 1.00 39.03 87 ARG D C 1
ATOM 7750 O O . ARG D 1 87 ? 9.112 14.973 -37.358 1.00 36.91 87 ARG D O 1
ATOM 7758 N N . GLU D 1 88 ? 8.143 13.634 -38.883 1.00 36.47 88 GLU D N 1
ATOM 7759 C CA . GLU D 1 88 ? 8.260 12.361 -38.136 1.00 40.38 88 GLU D CA 1
ATOM 7760 C C . GLU D 1 88 ? 9.728 12.005 -37.903 1.00 37.40 88 GLU D C 1
ATOM 7761 O O . GLU D 1 88 ? 10.031 11.554 -36.807 1.00 36.52 88 GLU D O 1
ATOM 7767 N N . ASP D 1 89 ? 10.591 12.180 -38.915 1.00 37.15 89 ASP D N 1
ATOM 7768 C CA . ASP D 1 89 ? 12.052 11.882 -38.829 1.00 35.32 89 ASP D CA 1
ATOM 7769 C C . ASP D 1 89 ? 12.695 12.815 -37.792 1.00 32.37 89 ASP D C 1
ATOM 7770 O O . ASP D 1 89 ? 13.460 12.296 -36.960 1.00 30.53 89 ASP D O 1
ATOM 7775 N N . LEU D 1 90 ? 12.398 14.129 -37.867 1.00 30.18 90 LEU D N 1
ATOM 7776 C CA . LEU D 1 90 ? 12.868 15.154 -36.926 1.00 30.03 90 LEU D CA 1
ATOM 7777 C C . LEU D 1 90 ? 12.449 14.743 -35.497 1.00 31.95 90 LEU D C 1
ATOM 7778 O O . LEU D 1 90 ? 13.308 14.799 -34.593 1.00 33.54 90 LEU D O 1
ATOM 7783 N N . ILE D 1 91 ? 11.157 14.421 -35.280 1.00 31.99 91 ILE D N 1
ATOM 7784 C CA . ILE D 1 91 ? 10.620 13.964 -33.963 1.00 31.14 91 ILE D CA 1
ATOM 7785 C C . ILE D 1 91 ? 11.458 12.793 -33.500 1.00 29.60 91 ILE D C 1
ATOM 7786 O O . ILE D 1 91 ? 11.835 12.797 -32.364 1.00 30.06 91 ILE D O 1
ATOM 7791 N N . GLY D 1 92 ? 11.753 11.838 -34.368 1.00 31.15 92 GLY D N 1
ATOM 7792 C CA . GLY D 1 92 ? 12.520 10.619 -33.998 1.00 32.40 92 GLY D CA 1
ATOM 7793 C C . GLY D 1 92 ? 13.943 10.931 -33.548 1.00 31.87 92 GLY D C 1
ATOM 7794 O O . GLY D 1 92 ? 14.377 10.424 -32.501 1.00 32.05 92 GLY D O 1
ATOM 7795 N N . VAL D 1 93 ? 14.644 11.769 -34.289 1.00 32.35 93 VAL D N 1
ATOM 7796 C CA . VAL D 1 93 ? 16.058 12.123 -34.012 1.00 32.37 93 VAL D CA 1
ATOM 7797 C C . VAL D 1 93 ? 16.123 12.981 -32.738 1.00 30.01 93 VAL D C 1
ATOM 7798 O O . VAL D 1 93 ? 16.900 12.642 -31.828 1.00 29.18 93 VAL D O 1
ATOM 7802 N N . ASN D 1 94 ? 15.345 14.071 -32.673 1.00 28.26 94 ASN D N 1
ATOM 7803 C CA . ASN D 1 94 ? 15.391 15.013 -31.523 1.00 27.10 94 ASN D CA 1
ATOM 7804 C C . ASN D 1 94 ? 14.797 14.352 -30.285 1.00 27.91 94 ASN D C 1
ATOM 7805 O O . ASN D 1 94 ? 15.239 14.665 -29.169 1.00 29.45 94 ASN D O 1
ATOM 7810 N N . GLY D 1 95 ? 13.837 13.450 -30.466 1.00 29.61 95 GLY D N 1
ATOM 7811 C CA . GLY D 1 95 ? 13.188 12.705 -29.372 1.00 29.93 95 GLY D CA 1
ATOM 7812 C C . GLY D 1 95 ? 14.177 11.808 -28.666 1.00 29.79 95 GLY D C 1
ATOM 7813 O O . GLY D 1 95 ? 14.227 11.825 -27.410 1.00 29.63 95 GLY D O 1
ATOM 7814 N N . LYS D 1 96 ? 14.985 11.099 -29.441 1.00 31.59 96 LYS D N 1
ATOM 7815 C CA . LYS D 1 96 ? 16.016 10.171 -28.917 1.00 33.95 96 LYS D CA 1
ATOM 7816 C C . LYS D 1 96 ? 17.086 10.981 -28.180 1.00 30.93 96 LYS D C 1
ATOM 7817 O O . LYS D 1 96 ? 17.553 10.541 -27.088 1.00 26.47 96 LYS D O 1
ATOM 7823 N N . ILE D 1 97 ? 17.418 12.146 -28.729 1.00 28.97 97 ILE D N 1
ATOM 7824 C CA . ILE D 1 97 ? 18.435 13.021 -28.119 1.00 29.16 97 ILE D CA 1
ATOM 7825 C C . ILE D 1 97 ? 17.894 13.514 -26.762 1.00 28.11 97 ILE D C 1
ATOM 7826 O O . ILE D 1 97 ? 18.597 13.449 -25.779 1.00 26.00 97 ILE D O 1
ATOM 7831 N N . MET D 1 98 ? 16.656 13.970 -26.731 1.00 27.65 98 MET D N 1
ATOM 7832 C CA . MET D 1 98 ? 16.042 14.595 -25.539 1.00 26.40 98 MET D CA 1
ATOM 7833 C C . MET D 1 98 ? 15.892 13.494 -24.492 1.00 26.24 98 MET D C 1
ATOM 7834 O O . MET D 1 98 ? 16.086 13.811 -23.312 1.00 26.84 98 MET D O 1
ATOM 7839 N N . LYS D 1 99 ? 15.627 12.243 -24.889 1.00 27.89 99 LYS D N 1
ATOM 7840 C CA . LYS D 1 99 ? 15.520 11.135 -23.904 1.00 28.70 99 LYS D CA 1
ATOM 7841 C C . LYS D 1 99 ? 16.871 10.953 -23.212 1.00 28.14 99 LYS D C 1
ATOM 7842 O O . LYS D 1 99 ? 16.941 10.819 -21.960 1.00 28.40 99 LYS D O 1
ATOM 7848 N N . SER D 1 100 ? 17.928 10.891 -24.006 1.00 28.62 100 SER D N 1
ATOM 7849 C CA . SER D 1 100 ? 19.316 10.762 -23.509 1.00 28.81 100 SER D CA 1
ATOM 7850 C C . SER D 1 100 ? 19.679 11.948 -22.589 1.00 28.27 100 SER D C 1
ATOM 7851 O O . SER D 1 100 ? 20.208 11.738 -21.492 1.00 27.27 100 SER D O 1
ATOM 7854 N N . VAL D 1 101 ? 19.359 13.180 -22.984 1.00 26.68 101 VAL D N 1
ATOM 7855 C CA . VAL D 1 101 ? 19.644 14.381 -22.147 1.00 24.63 101 VAL D CA 1
ATOM 7856 C C . VAL D 1 101 ? 18.855 14.259 -20.829 1.00 24.63 101 VAL D C 1
ATOM 7857 O O . VAL D 1 101 ? 19.444 14.483 -19.776 1.00 24.70 101 VAL D O 1
ATOM 7861 N N . ALA D 1 102 ? 17.597 13.850 -20.884 1.00 23.76 102 ALA D N 1
ATOM 7862 C CA . ALA D 1 102 ? 16.728 13.694 -19.708 1.00 23.90 102 ALA D CA 1
ATOM 7863 C C . ALA D 1 102 ? 17.402 12.733 -18.717 1.00 24.52 102 ALA D C 1
ATOM 7864 O O . ALA D 1 102 ? 17.421 13.023 -17.510 1.00 23.68 102 ALA D O 1
ATOM 7866 N N . GLU D 1 103 ? 17.913 11.620 -19.207 1.00 24.37 103 GLU D N 1
ATOM 7867 C CA . GLU D 1 103 ? 18.629 10.629 -18.380 1.00 26.70 103 GLU D CA 1
ATOM 7868 C C . GLU D 1 103 ? 19.894 11.247 -17.782 1.00 25.46 103 GLU D C 1
ATOM 7869 O O . GLU D 1 103 ? 20.160 11.017 -16.585 1.00 24.51 103 GLU D O 1
ATOM 7875 N N . SER D 1 104 ? 20.665 11.996 -18.565 1.00 25.51 104 SER D N 1
ATOM 7876 C CA . SER D 1 104 ? 21.919 12.617 -18.065 1.00 24.02 104 SER D CA 1
ATOM 7877 C C . SER D 1 104 ? 21.575 13.659 -16.975 1.00 22.97 104 SER D C 1
ATOM 7878 O O . SER D 1 104 ? 22.331 13.760 -16.005 1.00 22.38 104 SER D O 1
ATOM 7881 N N . VAL D 1 105 ? 20.493 14.423 -17.125 1.00 22.75 105 VAL D N 1
ATOM 7882 C CA . VAL D 1 105 ? 20.130 15.483 -16.146 1.00 23.09 105 VAL D CA 1
ATOM 7883 C C . VAL D 1 105 ? 19.744 14.808 -14.840 1.00 23.36 105 VAL D C 1
ATOM 7884 O O . VAL D 1 105 ? 20.179 15.246 -13.766 1.00 23.59 105 VAL D O 1
ATOM 7888 N N . LYS D 1 106 ? 18.976 13.740 -14.911 1.00 24.05 106 LYS D N 1
ATOM 7889 C CA . LYS D 1 106 ? 18.562 12.968 -13.719 1.00 27.29 106 LYS D CA 1
ATOM 7890 C C . LYS D 1 106 ? 19.820 12.454 -12.981 1.00 29.56 106 LYS D C 1
ATOM 7891 O O . LYS D 1 106 ? 19.895 12.605 -11.732 1.00 29.27 106 LYS D O 1
ATOM 7897 N N . LEU D 1 107 ? 20.790 11.905 -13.733 1.00 29.16 107 LEU D N 1
ATOM 7898 C CA . LEU D 1 107 ? 22.037 11.361 -13.172 1.00 28.57 107 LEU D CA 1
ATOM 7899 C C . LEU D 1 107 ? 22.871 12.504 -12.585 1.00 29.29 107 LEU D C 1
ATOM 7900 O O . LEU D 1 107 ? 23.326 12.323 -11.448 1.00 27.85 107 LEU D O 1
ATOM 7905 N N . HIS D 1 108 ? 23.068 13.627 -13.284 1.00 26.70 108 HIS D N 1
ATOM 7906 C CA . HIS D 1 108 ? 24.157 14.558 -12.918 1.00 26.42 108 HIS D CA 1
ATOM 7907 C C . HIS D 1 108 ? 23.648 15.828 -12.232 1.00 25.56 108 HIS D C 1
ATOM 7908 O O . HIS D 1 108 ? 24.443 16.441 -11.543 1.00 25.04 108 HIS D O 1
ATOM 7915 N N . CYS D 1 109 ? 22.443 16.325 -12.505 1.00 24.86 109 CYS D N 1
ATOM 7916 C CA . CYS D 1 109 ? 21.987 17.634 -11.962 1.00 24.83 109 CYS D CA 1
ATOM 7917 C C . CYS D 1 109 ? 20.482 17.628 -11.773 1.00 24.65 109 CYS D C 1
ATOM 7918 O O . CYS D 1 109 ? 19.818 18.445 -12.387 1.00 23.90 109 CYS D O 1
ATOM 7921 N N . SER D 1 110 ? 19.988 16.736 -10.907 1.00 25.01 110 SER D N 1
ATOM 7922 C CA . SER D 1 110 ? 18.531 16.468 -10.780 1.00 26.09 110 SER D CA 1
ATOM 7923 C C . SER D 1 110 ? 17.815 17.631 -10.107 1.00 24.29 110 SER D C 1
ATOM 7924 O O . SER D 1 110 ? 16.620 17.613 -10.127 1.00 24.00 110 SER D O 1
ATOM 7927 N N . LYS D 1 111 ? 18.552 18.607 -9.569 1.00 25.68 111 LYS D N 1
ATOM 7928 C CA . LYS D 1 111 ? 17.970 19.815 -8.916 1.00 27.09 111 LYS D CA 1
ATOM 7929 C C . LYS D 1 111 ? 17.920 20.987 -9.880 1.00 25.32 111 LYS D C 1
ATOM 7930 O O . LYS D 1 111 ? 17.416 22.021 -9.480 1.00 25.66 111 LYS D O 1
ATOM 7936 N N . ALA D 1 112 ? 18.308 20.791 -11.136 1.00 24.25 112 ALA D N 1
ATOM 7937 C CA . ALA D 1 112 ? 18.296 21.892 -12.119 1.00 23.84 112 ALA D CA 1
ATOM 7938 C C . ALA D 1 112 ? 16.863 22.309 -12.459 1.00 23.81 112 ALA D C 1
ATOM 7939 O O . ALA D 1 112 ? 15.946 21.460 -12.440 1.00 23.23 112 ALA D O 1
ATOM 7941 N N . PHE D 1 113 ? 16.689 23.594 -12.772 1.00 22.30 113 PHE D N 1
ATOM 7942 C CA . PHE D 1 113 ? 15.565 24.130 -13.570 1.00 22.21 113 PHE D CA 1
ATOM 7943 C C . PHE D 1 113 ? 15.943 23.962 -15.038 1.00 21.49 113 PHE D C 1
ATOM 7944 O O . PHE D 1 113 ? 17.020 24.370 -15.480 1.00 21.09 113 PHE D O 1
ATOM 7952 N N . VAL D 1 114 ? 15.074 23.295 -15.769 1.00 21.43 114 VAL D N 1
ATOM 7953 C CA . VAL D 1 114 ? 15.330 22.840 -17.160 1.00 21.48 114 VAL D CA 1
ATOM 7954 C C . VAL D 1 114 ? 14.472 23.677 -18.118 1.00 21.18 114 VAL D C 1
ATOM 7955 O O . VAL D 1 114 ? 13.276 23.697 -17.938 1.00 21.69 114 VAL D O 1
ATOM 7959 N N . ILE D 1 115 ? 15.098 24.365 -19.071 1.00 19.44 115 ILE D N 1
ATOM 7960 C CA . ILE D 1 115 ? 14.424 25.084 -20.174 1.00 19.87 115 ILE D CA 1
ATOM 7961 C C . ILE D 1 115 ? 14.710 24.319 -21.474 1.00 19.59 115 ILE D C 1
ATOM 7962 O O . ILE D 1 115 ? 15.883 24.334 -21.912 1.00 20.78 115 ILE D O 1
ATOM 7967 N N . CYS D 1 116 ? 13.679 23.673 -22.028 1.00 20.23 116 CYS D N 1
ATOM 7968 C CA . CYS D 1 116 ? 13.709 22.867 -23.274 1.00 21.99 116 CYS D CA 1
ATOM 7969 C C . CYS D 1 116 ? 13.492 23.789 -24.440 1.00 24.68 116 CYS D C 1
ATOM 7970 O O . CYS D 1 116 ? 12.593 24.616 -24.337 1.00 27.66 116 CYS D O 1
ATOM 7973 N N . VAL D 1 117 ? 14.326 23.672 -25.467 1.00 25.65 117 VAL D N 1
ATOM 7974 C CA . VAL D 1 117 ? 14.204 24.566 -26.648 1.00 27.71 117 VAL D CA 1
ATOM 7975 C C . VAL D 1 117 ? 14.192 23.817 -27.988 1.00 32.58 117 VAL D C 1
ATOM 7976 O O . VAL D 1 117 ? 13.865 24.459 -28.978 1.00 47.92 117 VAL D O 1
ATOM 7980 N N . SER D 1 118 ? 14.448 22.521 -28.009 1.00 33.36 118 SER D N 1
ATOM 7981 C CA . SER D 1 118 ? 14.555 21.698 -29.247 1.00 34.47 118 SER D CA 1
ATOM 7982 C C . SER D 1 118 ? 13.224 21.508 -30.006 1.00 35.50 118 SER D C 1
ATOM 7983 O O . SER D 1 118 ? 12.207 21.374 -29.352 1.00 31.82 118 SER D O 1
ATOM 7986 N N . ASN D 1 119 ? 13.258 21.459 -31.353 1.00 40.29 119 ASN D N 1
ATOM 7987 C CA . ASN D 1 119 ? 12.047 21.269 -32.190 1.00 44.64 119 ASN D CA 1
ATOM 7988 C C . ASN D 1 119 ? 11.573 19.815 -32.306 1.00 47.93 119 ASN D C 1
ATOM 7989 O O . ASN D 1 119 ? 12.388 18.936 -32.289 1.00 65.53 119 ASN D O 1
ATOM 7994 N N . PRO D 1 120 ? 10.260 19.553 -32.437 1.00 38.20 120 PRO D N 1
ATOM 7995 C CA . PRO D 1 120 ? 9.218 20.553 -32.214 1.00 33.04 120 PRO D CA 1
ATOM 7996 C C . PRO D 1 120 ? 9.071 20.841 -30.712 1.00 28.67 120 PRO D C 1
ATOM 7997 O O . PRO D 1 120 ? 9.022 19.926 -29.987 1.00 24.99 120 PRO D O 1
ATOM 8001 N N . LEU D 1 121 ? 8.986 22.117 -30.345 1.00 27.49 121 LEU D N 1
ATOM 8002 C CA . LEU D 1 121 ? 9.067 22.543 -28.925 1.00 28.83 121 LEU D CA 1
ATOM 8003 C C . LEU D 1 121 ? 7.996 21.912 -28.039 1.00 27.40 121 LEU D C 1
ATOM 8004 O O . LEU D 1 121 ? 8.356 21.373 -27.035 1.00 28.58 121 LEU D O 1
ATOM 8009 N N . ASP D 1 122 ? 6.752 21.907 -28.469 1.00 30.10 122 ASP D N 1
ATOM 8010 C CA . ASP D 1 122 ? 5.649 21.367 -27.639 1.00 36.09 122 ASP D CA 1
ATOM 8011 C C . ASP D 1 122 ? 5.820 19.873 -27.374 1.00 33.89 122 ASP D C 1
ATOM 8012 O O . ASP D 1 122 ? 5.542 19.431 -26.222 1.00 37.68 122 ASP D O 1
ATOM 8017 N N . ILE D 1 123 ? 6.364 19.134 -28.332 1.00 27.64 123 ILE D N 1
ATOM 8018 C CA . ILE D 1 123 ? 6.616 17.680 -28.125 1.00 27.67 123 ILE D CA 1
ATOM 8019 C C . ILE D 1 123 ? 7.818 17.500 -27.191 1.00 25.52 123 ILE D C 1
ATOM 8020 O O . ILE D 1 123 ? 7.758 16.684 -26.305 1.00 24.13 123 ILE D O 1
ATOM 8025 N N . MET D 1 124 ? 8.933 18.158 -27.496 1.00 25.81 124 MET D N 1
ATOM 8026 C CA . MET D 1 124 ? 10.232 17.831 -26.896 1.00 25.58 124 MET D CA 1
ATOM 8027 C C . MET D 1 124 ? 10.201 18.172 -25.399 1.00 26.03 124 MET D C 1
ATOM 8028 O O . MET D 1 124 ? 10.872 17.447 -24.632 1.00 23.35 124 MET D O 1
ATOM 8033 N N . VAL D 1 125 ? 9.435 19.200 -24.966 1.00 25.55 125 VAL D N 1
ATOM 8034 C CA . VAL D 1 125 ? 9.306 19.442 -23.500 1.00 24.88 125 VAL D CA 1
ATOM 8035 C C . VAL D 1 125 ? 8.645 18.223 -22.811 1.00 24.91 125 VAL D C 1
ATOM 8036 O O . VAL D 1 125 ? 9.119 17.827 -21.716 1.00 23.49 125 VAL D O 1
ATOM 8040 N N . ASN D 1 126 ? 7.606 17.658 -23.425 1.00 24.13 126 ASN D N 1
ATOM 8041 C CA . ASN D 1 126 ? 6.879 16.482 -22.900 1.00 25.15 126 ASN D CA 1
ATOM 8042 C C . ASN D 1 126 ? 7.824 15.293 -22.869 1.00 25.29 126 ASN D C 1
ATOM 8043 O O . ASN D 1 126 ? 7.789 14.525 -21.904 1.00 26.41 126 ASN D O 1
ATOM 8048 N N . VAL D 1 127 ? 8.642 15.126 -23.900 1.00 25.94 127 VAL D N 1
ATOM 8049 C CA . VAL D 1 127 ? 9.607 14.000 -23.966 1.00 26.01 127 VAL D CA 1
ATOM 8050 C C . VAL D 1 127 ? 10.590 14.121 -22.784 1.00 25.75 127 VAL D C 1
ATOM 8051 O O . VAL D 1 127 ? 10.826 13.137 -22.088 1.00 26.30 127 VAL D O 1
ATOM 8055 N N . PHE D 1 128 ? 11.113 15.312 -22.542 1.00 25.28 128 PHE D N 1
ATOM 8056 C CA . PHE D 1 128 ? 12.072 15.546 -21.427 1.00 23.51 128 PHE D CA 1
ATOM 8057 C C . PHE D 1 128 ? 11.415 15.128 -20.094 1.00 22.71 128 PHE D C 1
ATOM 8058 O O . PHE D 1 128 ? 12.008 14.422 -19.311 1.00 21.22 128 PHE D O 1
ATOM 8066 N N . HIS D 1 129 ? 10.187 15.600 -19.859 1.00 23.92 129 HIS D N 1
ATOM 8067 C CA . HIS D 1 129 ? 9.467 15.302 -18.606 1.00 23.43 129 HIS D CA 1
ATOM 8068 C C . HIS D 1 129 ? 9.338 13.787 -18.440 1.00 24.00 129 HIS D C 1
ATOM 8069 O O . HIS D 1 129 ? 9.662 13.250 -17.328 1.00 22.52 129 HIS D O 1
ATOM 8076 N N . LYS D 1 130 ? 8.939 13.101 -19.493 1.00 24.52 130 LYS D N 1
ATOM 8077 C CA . LYS D 1 130 ? 8.605 11.669 -19.371 1.00 27.16 130 LYS D CA 1
ATOM 8078 C C . LYS D 1 130 ? 9.820 10.882 -18.929 1.00 25.49 130 LYS D C 1
ATOM 8079 O O . LYS D 1 130 ? 9.655 9.958 -18.115 1.00 28.95 130 LYS D O 1
ATOM 8085 N N . PHE D 1 131 ? 10.988 11.186 -19.449 1.00 25.16 131 PHE D N 1
ATOM 8086 C CA . PHE D 1 131 ? 12.190 10.330 -19.249 1.00 26.29 131 PHE D CA 1
ATOM 8087 C C . PHE D 1 131 ? 13.124 10.916 -18.202 1.00 25.63 131 PHE D C 1
ATOM 8088 O O . PHE D 1 131 ? 14.135 10.252 -17.969 1.00 25.31 131 PHE D O 1
ATOM 8096 N N . SER D 1 132 ? 12.842 12.110 -17.646 1.00 25.79 132 SER D N 1
ATOM 8097 C CA . SER D 1 132 ? 13.753 12.759 -16.668 1.00 26.10 132 SER D CA 1
ATOM 8098 C C . SER D 1 132 ? 13.492 12.287 -15.238 1.00 25.65 132 SER D C 1
ATOM 8099 O O . SER D 1 132 ? 14.451 12.289 -14.445 1.00 25.55 132 SER D O 1
ATOM 8102 N N . ASN D 1 133 ? 12.253 11.972 -14.889 1.00 24.79 133 ASN D N 1
ATOM 8103 C CA . ASN D 1 133 ? 11.845 11.739 -13.477 1.00 24.03 133 ASN D CA 1
ATOM 8104 C C . ASN D 1 133 ? 12.107 12.992 -12.649 1.00 25.11 133 ASN D C 1
ATOM 8105 O O . ASN D 1 133 ? 12.215 12.853 -11.447 1.00 27.39 133 ASN D O 1
ATOM 8110 N N . LEU D 1 134 ? 12.140 14.181 -13.268 1.00 23.69 134 LEU D N 1
ATOM 8111 C CA . LEU D 1 134 ? 12.217 15.459 -12.544 1.00 22.50 134 LEU D CA 1
ATOM 8112 C C . LEU D 1 134 ? 10.807 15.958 -12.254 1.00 23.48 134 LEU D C 1
ATOM 8113 O O . LEU D 1 134 ? 9.844 15.550 -12.905 1.00 20.25 134 LEU D O 1
ATOM 8118 N N . PRO D 1 135 ? 10.673 16.834 -11.226 1.00 24.82 135 PRO D N 1
ATOM 8119 C CA . PRO D 1 135 ? 9.390 17.434 -10.906 1.00 25.13 135 PRO D CA 1
ATOM 8120 C C . PRO D 1 135 ? 8.913 18.293 -12.074 1.00 23.69 135 PRO D C 1
ATOM 8121 O O . PRO D 1 135 ? 9.722 19.017 -12.670 1.00 24.18 135 PRO D O 1
ATOM 8125 N N . HIS D 1 136 ? 7.599 18.321 -12.292 1.00 23.54 136 HIS D N 1
ATOM 8126 C CA . HIS D 1 136 ? 7.033 19.070 -13.453 1.00 23.84 136 HIS D CA 1
ATOM 8127 C C . HIS D 1 136 ? 7.290 20.571 -13.276 1.00 23.84 136 HIS D C 1
ATOM 8128 O O . HIS D 1 136 ? 7.480 21.220 -14.305 1.00 23.62 136 HIS D O 1
ATOM 8135 N N . GLU D 1 137 ? 7.368 21.083 -12.051 1.00 23.76 137 GLU D N 1
ATOM 8136 C CA . GLU D 1 137 ? 7.565 22.537 -11.755 1.00 26.22 137 GLU D CA 1
ATOM 8137 C C . GLU D 1 137 ? 8.971 22.974 -12.211 1.00 23.79 137 GLU D C 1
ATOM 8138 O O . GLU D 1 137 ? 9.183 24.128 -12.492 1.00 20.92 137 GLU D O 1
ATOM 8144 N N . LYS D 1 138 ? 9.890 22.032 -12.302 1.00 25.59 138 LYS D N 1
ATOM 8145 C CA . LYS D 1 138 ? 11.326 22.328 -12.560 1.00 26.96 138 LYS D CA 1
ATOM 8146 C C . LYS D 1 138 ? 11.601 22.200 -14.054 1.00 25.03 138 LYS D C 1
ATOM 8147 O O . LYS D 1 138 ? 12.750 22.284 -14.427 1.00 25.44 138 LYS D O 1
ATOM 8153 N N . ILE D 1 139 ? 10.573 22.070 -14.867 1.00 22.42 139 ILE D N 1
ATOM 8154 C CA . ILE D 1 139 ? 10.711 21.934 -16.352 1.00 23.32 139 ILE D CA 1
ATOM 8155 C C . ILE D 1 139 ? 9.822 22.975 -17.002 1.00 23.60 139 ILE D C 1
ATOM 8156 O O . ILE D 1 139 ? 8.717 23.216 -16.519 1.00 26.24 139 ILE D O 1
ATOM 8161 N N . CYS D 1 140 ? 10.281 23.546 -18.090 1.00 24.27 140 CYS D N 1
ATOM 8162 C CA . CYS D 1 140 ? 9.452 24.364 -18.983 1.00 23.81 140 CYS D CA 1
ATOM 8163 C C . CYS D 1 140 ? 10.046 24.303 -20.386 1.00 24.53 140 CYS D C 1
ATOM 8164 O O . CYS D 1 140 ? 11.161 23.726 -20.574 1.00 23.73 140 CYS D O 1
ATOM 8167 N N . GLY D 1 141 ? 9.297 24.845 -21.344 1.00 24.45 141 GLY D N 1
ATOM 8168 C CA . GLY D 1 141 ? 9.718 24.936 -22.745 1.00 25.98 141 GLY D CA 1
ATOM 8169 C C . GLY D 1 141 ? 9.553 26.373 -23.208 1.00 29.45 141 GLY D C 1
ATOM 8170 O O . G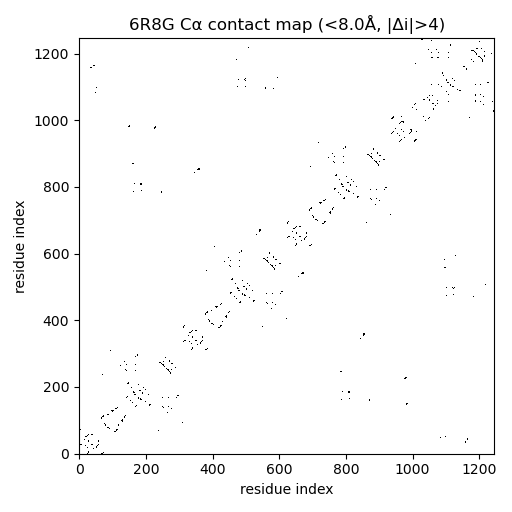LY D 1 141 ? 8.620 27.069 -22.756 1.00 25.26 141 GLY D O 1
ATOM 8171 N N . MET D 1 142 ? 10.490 26.871 -23.994 1.00 33.12 142 MET D N 1
ATOM 8172 C CA . MET D 1 142 ? 10.441 28.300 -24.402 1.00 38.33 142 MET D CA 1
ATOM 8173 C C . MET D 1 142 ? 9.751 28.279 -25.749 1.00 39.79 142 MET D C 1
ATOM 8174 O O . MET D 1 142 ? 10.356 27.653 -26.635 1.00 40.62 142 MET D O 1
ATOM 8179 N N . ALA D 1 143 ? 8.582 28.932 -25.874 1.00 42.63 143 ALA D N 1
ATOM 8180 C CA . ALA D 1 143 ? 7.960 29.291 -27.175 1.00 44.60 143 ALA D CA 1
ATOM 8181 C C . ALA D 1 143 ? 7.137 30.598 -27.126 1.00 46.09 143 ALA D C 1
ATOM 8182 O O . ALA D 1 143 ? 7.452 31.501 -27.984 1.00 41.66 143 ALA D O 1
ATOM 8184 N N . GLY D 1 144 ? 6.089 30.667 -26.263 1.00 38.14 144 GLY D N 1
ATOM 8185 C CA . GLY D 1 144 ? 5.062 31.732 -26.252 1.00 34.49 144 GLY D CA 1
ATOM 8186 C C . GLY D 1 144 ? 5.660 33.155 -26.261 1.00 33.53 144 GLY D C 1
ATOM 8187 O O . GLY D 1 144 ? 5.037 34.088 -26.795 1.00 31.87 144 GLY D O 1
ATOM 8188 N N . ILE D 1 145 ? 6.810 33.335 -25.633 1.00 29.46 145 ILE D N 1
ATOM 8189 C CA . ILE D 1 145 ? 7.456 34.654 -25.456 1.00 32.14 145 ILE D CA 1
ATOM 8190 C C . ILE D 1 145 ? 7.841 35.160 -26.835 1.00 33.01 145 ILE D C 1
ATOM 8191 O O . ILE D 1 145 ? 7.770 36.400 -27.043 1.00 31.94 145 ILE D O 1
ATOM 8196 N N . LEU D 1 146 ? 8.272 34.267 -27.735 1.00 29.72 146 LEU D N 1
ATOM 8197 C CA . LEU D 1 146 ? 8.694 34.679 -29.097 1.00 30.04 146 LEU D CA 1
ATOM 8198 C C . LEU D 1 146 ? 7.483 35.208 -29.857 1.00 29.13 146 LEU D C 1
ATOM 8199 O O . LEU D 1 146 ? 7.561 36.306 -30.402 1.00 27.76 146 LEU D O 1
ATOM 8204 N N . ASP D 1 147 ? 6.395 34.433 -29.887 1.00 26.29 147 ASP D N 1
ATOM 8205 C CA . ASP D 1 147 ? 5.135 34.803 -30.555 1.00 27.83 147 ASP D CA 1
ATOM 8206 C C . ASP D 1 147 ? 4.642 36.132 -29.959 1.00 29.72 147 ASP D C 1
ATOM 8207 O O . ASP D 1 147 ? 4.303 37.019 -30.711 1.00 26.62 147 ASP D O 1
ATOM 8212 N N . THR D 1 148 ? 4.602 36.262 -28.633 1.00 30.24 148 THR D N 1
ATOM 8213 C CA . THR D 1 148 ? 4.149 37.484 -27.921 1.00 29.38 148 THR D CA 1
ATOM 8214 C C . THR D 1 148 ? 5.005 38.681 -28.336 1.00 28.32 148 THR D C 1
ATOM 8215 O O . THR D 1 148 ? 4.399 39.744 -28.648 1.00 26.68 148 THR D O 1
ATOM 8219 N N . SER D 1 149 ? 6.336 38.536 -28.375 1.00 28.25 149 SER D N 1
ATOM 8220 C CA . SER D 1 149 ? 7.245 39.636 -28.762 1.00 28.28 149 SER D CA 1
ATOM 8221 C C . SER D 1 149 ? 6.917 40.107 -30.194 1.00 26.28 149 SER D C 1
ATOM 8222 O O . SER D 1 149 ? 6.853 41.323 -30.436 1.00 26.26 149 SER D O 1
ATOM 8225 N N . ARG D 1 150 ? 6.628 39.183 -31.106 1.00 23.61 150 ARG D N 1
ATOM 8226 C CA . ARG D 1 150 ? 6.369 39.515 -32.523 1.00 23.58 150 ARG D CA 1
ATOM 8227 C C . ARG D 1 150 ? 5.023 40.241 -32.652 1.00 22.80 150 ARG D C 1
ATOM 8228 O O . ARG D 1 150 ? 4.947 41.326 -33.241 1.00 20.02 150 ARG D O 1
ATOM 8236 N N . TYR D 1 151 ? 4.000 39.686 -32.017 1.00 23.07 151 TYR D N 1
ATOM 8237 C CA . TYR D 1 151 ? 2.621 40.236 -32.032 1.00 22.48 151 TYR D CA 1
ATOM 8238 C C . TYR D 1 151 ? 2.643 41.635 -31.394 1.00 22.73 151 TYR D C 1
ATOM 8239 O O . TYR D 1 151 ? 2.118 42.555 -32.017 1.00 21.32 151 TYR D O 1
ATOM 8248 N N . CYS D 1 152 ? 3.308 41.797 -30.245 1.00 23.14 152 CYS D N 1
ATOM 8249 C CA . CYS D 1 152 ? 3.364 43.095 -29.523 1.00 23.22 152 CYS D CA 1
ATOM 8250 C C . CYS D 1 152 ? 4.176 44.110 -30.329 1.00 24.87 152 CYS D C 1
ATOM 8251 O O . CYS D 1 152 ? 3.721 45.231 -30.389 1.00 26.80 152 CYS D O 1
ATOM 8254 N N . SER D 1 153 ? 5.288 43.715 -30.964 1.00 28.50 153 SER D N 1
ATOM 8255 C CA . SER D 1 153 ? 6.126 44.589 -31.827 1.00 30.40 153 SER D CA 1
ATOM 8256 C C . SER D 1 153 ? 5.247 45.105 -32.966 1.00 28.24 153 SER D C 1
ATOM 8257 O O . SER D 1 153 ? 5.343 46.289 -33.330 1.00 23.68 153 SER D O 1
ATOM 8260 N N . LEU D 1 154 ? 4.478 44.215 -33.577 1.00 25.47 154 LEU D N 1
ATOM 8261 C CA . LEU D 1 154 ? 3.660 44.588 -34.774 1.00 26.75 154 LEU D CA 1
ATOM 8262 C C . LEU D 1 154 ? 2.507 45.504 -34.366 1.00 25.62 154 LEU D C 1
ATOM 8263 O O . LEU D 1 154 ? 2.210 46.453 -35.110 1.00 25.55 154 LEU D O 1
ATOM 8268 N N . ILE D 1 155 ? 1.902 45.256 -33.218 1.00 25.21 155 ILE D N 1
ATOM 8269 C CA . ILE D 1 155 ? 0.819 46.139 -32.712 1.00 26.03 155 ILE D CA 1
ATOM 8270 C C . ILE D 1 155 ? 1.446 47.495 -32.398 1.00 25.35 155 ILE D C 1
ATOM 8271 O O . ILE D 1 155 ? 0.858 48.527 -32.792 1.00 25.85 155 ILE D O 1
ATOM 8276 N N . ALA D 1 156 ? 2.601 47.504 -31.734 1.00 24.45 156 ALA D N 1
ATOM 8277 C CA . ALA D 1 156 ? 3.286 48.769 -31.387 1.00 24.52 156 ALA D CA 1
ATOM 8278 C C . ALA D 1 156 ? 3.594 49.550 -32.662 1.00 25.56 156 ALA D C 1
ATOM 8279 O O . ALA D 1 156 ? 3.354 50.768 -32.657 1.00 26.36 156 ALA D O 1
ATOM 8281 N N . ASP D 1 157 ? 4.095 48.901 -33.708 1.00 27.15 157 ASP D N 1
ATOM 8282 C CA . ASP D 1 157 ? 4.447 49.569 -35.001 1.00 29.67 157 ASP D CA 1
ATOM 8283 C C . ASP D 1 157 ? 3.216 50.260 -35.577 1.00 28.88 157 ASP D C 1
ATOM 8284 O O . ASP D 1 157 ? 3.326 51.401 -35.967 1.00 28.19 157 ASP D O 1
ATOM 8289 N N . LYS D 1 158 ? 2.078 49.582 -35.607 1.00 28.49 158 LYS D N 1
ATOM 8290 C CA . LYS D 1 158 ? 0.834 50.123 -36.192 1.00 29.90 158 LYS D CA 1
ATOM 8291 C C . LYS D 1 158 ? 0.321 51.303 -35.366 1.00 29.37 158 LYS D C 1
ATOM 8292 O O . LYS D 1 158 ? -0.120 52.260 -35.946 1.00 30.37 158 LYS D O 1
ATOM 8298 N N . LEU D 1 159 ? 0.411 51.253 -34.035 1.00 27.44 159 LEU D N 1
ATOM 8299 C CA . LEU D 1 159 ? -0.097 52.332 -33.152 1.00 28.62 159 LEU D CA 1
ATOM 8300 C C . LEU D 1 159 ? 0.936 53.449 -33.001 1.00 29.68 159 LEU D C 1
ATOM 8301 O O . LEU D 1 159 ? 0.604 54.426 -32.351 1.00 29.16 159 LEU D O 1
ATOM 8306 N N . LYS D 1 160 ? 2.142 53.297 -33.562 1.00 29.60 160 LYS D N 1
ATOM 8307 C CA . LYS D 1 160 ? 3.250 54.274 -33.475 1.00 30.41 160 LYS D CA 1
ATOM 8308 C C . LYS D 1 160 ? 3.602 54.530 -31.994 1.00 28.35 160 LYS D C 1
ATOM 8309 O O . LYS D 1 160 ? 3.802 55.677 -31.612 1.00 26.96 160 LYS D O 1
ATOM 8315 N N . VAL D 1 161 ? 3.760 53.471 -31.213 1.00 25.86 161 VAL D N 1
ATOM 8316 C CA . VAL D 1 161 ? 4.142 53.523 -29.790 1.00 25.37 161 VAL D CA 1
ATOM 8317 C C . VAL D 1 161 ? 5.338 52.601 -29.587 1.00 24.19 161 VAL D C 1
ATOM 8318 O O . VAL D 1 161 ? 5.552 51.658 -30.368 1.00 22.40 161 VAL D O 1
ATOM 8322 N N . SER D 1 162 ? 6.072 52.875 -28.524 1.00 24.08 162 SER D N 1
ATOM 8323 C CA . SER D 1 162 ? 7.050 51.925 -27.965 1.00 23.87 162 SER D CA 1
ATOM 8324 C C . SER D 1 162 ? 6.350 50.577 -27.779 1.00 23.78 162 SER D C 1
ATOM 8325 O O . SER D 1 162 ? 5.156 50.554 -27.402 1.00 23.81 162 SER D O 1
ATOM 8328 N N . ALA D 1 163 ? 7.099 49.481 -27.925 1.00 23.87 163 ALA D N 1
ATOM 8329 C CA . ALA D 1 163 ? 6.626 48.132 -27.547 1.00 23.08 163 ALA D CA 1
ATOM 8330 C C . ALA D 1 163 ? 6.798 47.895 -26.028 1.00 23.07 163 ALA D C 1
ATOM 8331 O O . ALA D 1 163 ? 6.221 46.946 -25.543 1.00 21.63 163 ALA D O 1
ATOM 8333 N N . GLU D 1 164 ? 7.505 48.740 -25.283 1.00 23.11 164 GLU D N 1
ATOM 8334 C CA . GLU D 1 164 ? 7.851 48.406 -23.868 1.00 23.51 164 GLU D CA 1
ATOM 8335 C C . GLU D 1 164 ? 6.609 48.093 -23.029 1.00 22.50 164 GLU D C 1
ATOM 8336 O O . GLU D 1 164 ? 6.714 47.293 -22.121 1.00 21.03 164 GLU D O 1
ATOM 8342 N N . ASP D 1 165 ? 5.462 48.716 -23.306 1.00 24.14 165 ASP D N 1
ATOM 8343 C CA . ASP D 1 165 ? 4.252 48.536 -22.447 1.00 24.79 165 ASP D CA 1
ATOM 8344 C C . ASP D 1 165 ? 3.108 47.885 -23.229 1.00 24.22 165 ASP D C 1
ATOM 8345 O O . ASP D 1 165 ? 1.959 47.938 -22.753 1.00 22.96 165 ASP D O 1
ATOM 8350 N N . VAL D 1 166 ? 3.410 47.239 -24.353 1.00 24.20 166 VAL D N 1
ATOM 8351 C CA . VAL D 1 166 ? 2.412 46.414 -25.092 1.00 24.50 166 VAL D CA 1
ATOM 8352 C C . VAL D 1 166 ? 2.555 44.986 -24.578 1.00 24.02 166 VAL D C 1
ATOM 8353 O O . VAL D 1 166 ? 3.667 44.427 -24.661 1.00 23.50 166 VAL D O 1
ATOM 8357 N N . ASN D 1 167 ? 1.466 44.437 -24.055 1.00 23.62 167 ASN D N 1
ATOM 8358 C CA . ASN D 1 167 ? 1.470 43.108 -23.404 1.00 23.81 167 ASN D CA 1
ATOM 8359 C C . ASN D 1 167 ? 0.361 42.293 -24.026 1.00 24.51 167 ASN D C 1
ATOM 8360 O O . ASN D 1 167 ? -0.696 42.902 -24.387 1.00 25.31 167 ASN D O 1
ATOM 8365 N N . ALA D 1 168 ? 0.529 40.977 -24.103 1.00 22.56 168 ALA D N 1
ATOM 8366 C CA . ALA D 1 168 ? -0.542 40.104 -24.637 1.00 23.37 168 ALA D CA 1
ATOM 8367 C C . ALA D 1 168 ? -0.388 38.693 -24.101 1.00 24.39 168 ALA D C 1
ATOM 8368 O O . ALA D 1 168 ? 0.717 38.271 -23.790 1.00 23.63 168 ALA D O 1
ATOM 8370 N N . VAL D 1 169 ? -1.508 38.011 -23.964 1.00 26.05 169 VAL D N 1
ATOM 8371 C CA . VAL D 1 169 ? -1.501 36.569 -23.684 1.00 25.26 169 VAL D CA 1
ATOM 8372 C C . VAL D 1 169 ? -1.689 35.842 -25.007 1.00 26.11 169 VAL D C 1
ATOM 8373 O O . VAL D 1 169 ? -2.700 36.066 -25.702 1.00 27.96 169 VAL D O 1
ATOM 8377 N N . ILE D 1 170 ? -0.735 34.976 -25.315 1.00 27.15 170 ILE D N 1
ATOM 8378 C CA . ILE D 1 170 ? -0.857 34.024 -26.450 1.00 27.92 170 ILE D CA 1
ATOM 8379 C C . ILE D 1 170 ? -0.635 32.622 -25.864 1.00 29.02 170 ILE D C 1
ATOM 8380 O O . ILE D 1 170 ? 0.451 32.359 -25.361 1.00 32.15 170 ILE D O 1
ATOM 8385 N N . LEU D 1 171 ? -1.655 31.767 -25.979 1.00 31.05 171 LEU D N 1
ATOM 8386 C CA . LEU D 1 171 ? -1.662 30.371 -25.472 1.00 32.70 171 LEU D CA 1
ATOM 8387 C C . LEU D 1 171 ? -1.238 29.409 -26.606 1.00 33.75 171 LEU D C 1
ATOM 8388 O O . LEU D 1 171 ? -1.265 29.835 -27.797 1.00 31.94 171 LEU D O 1
ATOM 8393 N N . GLY D 1 172 ? -0.943 28.149 -26.248 1.00 35.80 172 GLY D N 1
ATOM 8394 C CA . GLY D 1 172 ? -0.605 27.042 -27.172 1.00 40.05 172 GLY D CA 1
ATOM 8395 C C . GLY D 1 172 ? 0.836 27.126 -27.703 1.00 45.14 172 GLY D C 1
ATOM 8396 O O . GLY D 1 172 ? 1.690 27.751 -27.041 1.00 56.93 172 GLY D O 1
ATOM 8397 N N . GLY D 1 173 ? 1.104 26.612 -28.898 1.00 44.30 173 GLY D N 1
ATOM 8398 C CA . GLY D 1 173 ? 2.461 26.600 -29.486 1.00 38.53 173 GLY D CA 1
ATOM 8399 C C . GLY D 1 173 ? 2.564 27.554 -30.654 1.00 38.03 173 GLY D C 1
ATOM 8400 O O . GLY D 1 173 ? 1.713 28.471 -30.741 1.00 32.62 173 GLY D O 1
ATOM 8401 N N . HIS D 1 174 ? 3.564 27.340 -31.517 1.00 39.46 174 HIS D N 1
ATOM 8402 C CA . HIS D 1 174 ? 3.856 28.130 -32.748 1.00 40.17 174 HIS D CA 1
ATOM 8403 C C . HIS D 1 174 ? 2.844 27.767 -33.838 1.00 38.14 174 HIS D C 1
ATOM 8404 O O . HIS D 1 174 ? 2.232 26.669 -33.767 1.00 36.00 174 HIS D O 1
ATOM 8411 N N . GLY D 1 175 ? 2.650 28.683 -34.789 1.00 36.30 175 GLY D N 1
ATOM 8412 C CA . GLY D 1 175 ? 1.910 28.474 -36.041 1.00 35.42 175 GLY D CA 1
ATOM 8413 C C . GLY D 1 175 ? 0.459 28.149 -35.808 1.00 36.61 175 GLY D C 1
ATOM 8414 O O . GLY D 1 175 ? -0.209 28.937 -35.176 1.00 39.84 175 GLY D O 1
ATOM 8415 N N . ASP D 1 176 ? -0.022 27.034 -36.310 1.00 35.95 176 ASP D N 1
ATOM 8416 C CA . ASP D 1 176 ? -1.443 26.637 -36.152 1.00 39.26 176 ASP D CA 1
ATOM 8417 C C . ASP D 1 176 ? -1.782 26.375 -34.689 1.00 34.52 176 ASP D C 1
ATOM 8418 O O . ASP D 1 176 ? -2.935 26.518 -34.343 1.00 37.58 176 ASP D O 1
ATOM 8423 N N . LEU D 1 177 ? -0.809 26.039 -33.865 1.00 33.09 177 LEU D N 1
ATOM 8424 C CA . LEU D 1 177 ? -1.053 25.726 -32.426 1.00 35.60 177 LEU D CA 1
ATOM 8425 C C . LEU D 1 177 ? -1.349 27.019 -31.639 1.00 34.98 177 LEU D C 1
ATOM 8426 O O . LEU D 1 177 ? -1.728 26.907 -30.435 1.00 36.04 177 LEU D O 1
ATOM 8431 N N . MET D 1 178 ? -1.197 28.200 -32.242 1.00 31.01 178 MET D N 1
ATOM 8432 C CA . MET D 1 178 ? -1.122 29.487 -31.508 1.00 30.43 178 MET D CA 1
ATOM 8433 C C . MET D 1 178 ? -2.533 30.012 -31.268 1.00 30.57 178 MET D C 1
ATOM 8434 O O . MET D 1 178 ? -3.275 30.084 -32.239 1.00 28.46 178 MET D O 1
ATOM 8439 N N . VAL D 1 179 ? -2.852 30.414 -30.024 1.00 31.54 179 VAL D N 1
ATOM 8440 C CA . VAL D 1 179 ? -4.181 30.983 -29.648 1.00 30.53 179 VAL D CA 1
ATOM 8441 C C . VAL D 1 179 ? -3.976 32.352 -29.005 1.00 29.34 179 VAL D C 1
ATOM 8442 O O . VAL D 1 179 ? -3.765 32.457 -27.811 1.00 29.85 179 VAL D O 1
ATOM 8446 N N . PRO D 1 180 ? -3.982 33.450 -29.803 1.00 31.03 180 PRO D N 1
ATOM 8447 C CA . PRO D 1 180 ? -3.769 34.801 -29.264 1.00 30.07 180 PRO D CA 1
ATOM 8448 C C . PRO D 1 180 ? -5.083 35.301 -28.682 1.00 30.14 180 PRO D C 1
ATOM 8449 O O . PRO D 1 180 ? -6.058 34.961 -29.201 1.00 30.72 180 PRO D O 1
ATOM 8453 N N . LEU D 1 181 ? -5.043 36.067 -27.598 1.00 30.13 181 LEU D N 1
ATOM 8454 C CA . LEU D 1 181 ? -6.253 36.615 -26.929 1.00 28.51 181 LEU D CA 1
ATOM 8455 C C . LEU D 1 181 ? -6.173 38.143 -27.032 1.00 28.31 181 LEU D C 1
ATOM 8456 O O . LEU D 1 181 ? -5.429 38.827 -26.230 1.00 25.46 181 LEU D O 1
ATOM 8461 N N . GLN D 1 182 ? -6.908 38.691 -27.985 1.00 29.77 182 GLN D N 1
ATOM 8462 C CA . GLN D 1 182 ? -7.097 40.146 -28.117 1.00 30.48 182 GLN D CA 1
ATOM 8463 C C . GLN D 1 182 ? -7.665 40.715 -26.824 1.00 29.91 182 GLN D C 1
ATOM 8464 O O . GLN D 1 182 ? -7.293 41.860 -26.495 1.00 30.79 182 GLN D O 1
ATOM 8470 N N . ARG D 1 183 ? -8.512 39.972 -26.120 1.00 29.31 183 ARG D N 1
ATOM 8471 C CA . ARG D 1 183 ? -9.156 40.452 -24.871 1.00 30.53 183 ARG D CA 1
ATOM 8472 C C . ARG D 1 183 ? -8.076 40.638 -23.790 1.00 29.87 183 ARG D C 1
ATOM 8473 O O . ARG D 1 183 ? -8.294 41.423 -22.875 1.00 30.42 183 ARG D O 1
ATOM 8481 N N . TYR D 1 184 ? -6.931 39.950 -23.890 1.00 27.92 184 TYR D N 1
ATOM 8482 C CA . TYR D 1 184 ? -5.836 40.030 -22.905 1.00 25.99 184 TYR D CA 1
ATOM 8483 C C . TYR D 1 184 ? -4.619 40.638 -23.599 1.00 23.87 184 TYR D C 1
ATOM 8484 O O . TYR D 1 184 ? -3.482 40.249 -23.302 1.00 21.70 184 TYR D O 1
ATOM 8493 N N . THR D 1 185 ? -4.877 41.583 -24.492 1.00 22.59 185 THR D N 1
ATOM 8494 C CA . THR D 1 185 ? -3.847 42.452 -25.102 1.00 22.77 185 THR D CA 1
ATOM 8495 C C . THR D 1 185 ? -4.053 43.881 -24.632 1.00 22.41 185 THR D C 1
ATOM 8496 O O . THR D 1 185 ? -5.191 44.356 -24.702 1.00 23.69 185 THR D O 1
ATOM 8500 N N . SER D 1 186 ? -3.019 44.576 -24.194 1.00 22.62 186 SER D N 1
ATOM 8501 C CA . SER D 1 186 ? -3.166 45.951 -23.651 1.00 23.57 186 SER D CA 1
ATOM 8502 C C . SER D 1 186 ? -1.941 46.783 -24.011 1.00 23.06 186 SER D C 1
ATOM 8503 O O . SER D 1 186 ? -0.842 46.221 -24.190 1.00 23.82 186 SER D O 1
ATOM 8506 N N . VAL D 1 187 ? -2.157 48.084 -24.087 1.00 22.85 187 VAL D N 1
ATOM 8507 C CA . VAL D 1 187 ? -1.133 49.139 -24.334 1.00 22.89 187 VAL D CA 1
ATOM 8508 C C . VAL D 1 187 ? -1.090 50.037 -23.083 1.00 23.17 187 VAL D C 1
ATOM 8509 O O . VAL D 1 187 ? -1.978 50.873 -22.886 1.00 22.79 187 VAL D O 1
ATOM 8513 N N . ASN D 1 188 ? -0.087 49.819 -22.255 1.00 24.45 188 ASN D N 1
ATOM 8514 C CA . ASN D 1 188 ? 0.092 50.469 -20.933 1.00 25.97 188 ASN D CA 1
ATOM 8515 C C . ASN D 1 188 ? -1.220 50.441 -20.144 1.00 26.52 188 ASN D C 1
ATOM 8516 O O . ASN D 1 188 ? -1.654 51.494 -19.622 1.00 28.89 188 ASN D O 1
ATOM 8521 N N . GLY D 1 189 ? -1.852 49.268 -20.086 1.00 25.76 189 GLY D N 1
ATOM 8522 C CA . GLY D 1 189 ? -3.054 49.025 -19.294 1.00 25.47 189 GLY D CA 1
ATOM 8523 C C . 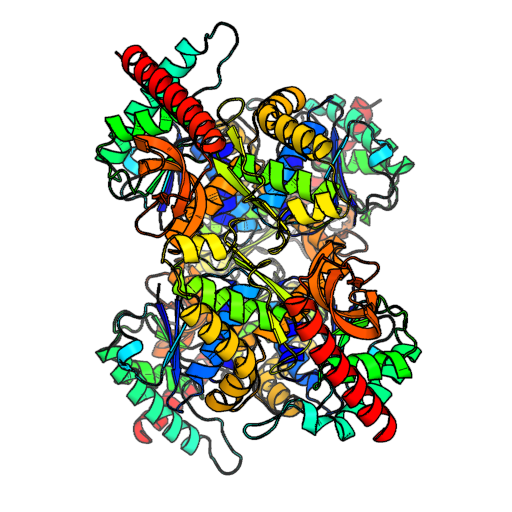GLY D 1 189 ? -4.334 49.167 -20.111 1.00 25.62 189 GLY D C 1
ATOM 8524 O O . GLY D 1 189 ? -5.403 48.656 -19.630 1.00 26.14 189 GLY D O 1
ATOM 8525 N N . VAL D 1 190 ? -4.291 49.847 -21.257 1.00 23.83 190 VAL D N 1
ATOM 8526 C CA . VAL D 1 190 ? -5.520 50.165 -22.049 1.00 25.55 190 VAL D CA 1
ATOM 8527 C C . VAL D 1 190 ? -5.784 48.998 -22.987 1.00 25.40 190 VAL D C 1
ATOM 8528 O O . VAL D 1 190 ? -4.930 48.650 -23.808 1.00 24.65 190 VAL D O 1
ATOM 8532 N N . PRO D 1 191 ? -6.936 48.306 -22.880 1.00 26.10 191 PRO D N 1
ATOM 8533 C CA . PRO D 1 191 ? -7.219 47.193 -23.779 1.00 26.32 191 PRO D CA 1
ATOM 8534 C C . PRO D 1 191 ? -7.089 47.580 -25.258 1.00 26.65 191 PRO D C 1
ATOM 8535 O O . PRO D 1 191 ? -7.453 48.700 -25.632 1.00 25.16 191 PRO D O 1
ATOM 8539 N N . LEU D 1 192 ? -6.616 46.632 -26.060 1.00 27.11 192 LEU D N 1
ATOM 8540 C CA . LEU D 1 192 ? -6.499 46.748 -27.525 1.00 27.01 192 LEU D CA 1
ATOM 8541 C C . LEU D 1 192 ? -7.820 47.255 -28.111 1.00 28.10 192 LEU D C 1
ATOM 8542 O O . LEU D 1 192 ? -7.780 48.093 -29.030 1.00 28.62 192 LEU D O 1
ATOM 8547 N N . SER D 1 193 ? -8.949 46.747 -27.635 1.00 28.29 193 SER D N 1
ATOM 8548 C CA . SER D 1 193 ? -10.285 47.073 -28.197 1.00 30.40 193 SER D CA 1
ATOM 8549 C C . SER D 1 193 ? -10.537 48.587 -28.154 1.00 30.23 193 SER D C 1
ATOM 8550 O O . SER D 1 193 ? -11.273 49.063 -29.021 1.00 32.03 193 SER D O 1
ATOM 8553 N N . GLU D 1 194 ? -9.972 49.336 -27.206 1.00 30.41 194 GLU D N 1
ATOM 8554 C CA . GLU D 1 194 ? -10.124 50.825 -27.177 1.00 30.21 194 GLU D CA 1
ATOM 8555 C C . GLU D 1 194 ? -9.432 51.488 -28.372 1.00 30.17 194 GLU D C 1
ATOM 8556 O O . GLU D 1 194 ? -9.910 52.565 -28.816 1.00 30.30 194 GLU D O 1
ATOM 8562 N N . PHE D 1 195 ? -8.339 50.906 -28.856 1.00 28.41 195 PHE D N 1
ATOM 8563 C CA . PHE D 1 195 ? -7.618 51.395 -30.046 1.00 29.38 195 PHE D CA 1
ATOM 8564 C C . PHE D 1 195 ? -8.462 51.105 -31.294 1.00 30.18 195 PHE D C 1
ATOM 8565 O O . PHE D 1 195 ? -8.506 51.934 -32.203 1.00 30.11 195 PHE D O 1
ATOM 8573 N N . VAL D 1 196 ? -9.126 49.957 -31.338 1.00 30.72 196 VAL D N 1
ATOM 8574 C CA . VAL D 1 196 ? -10.053 49.624 -32.462 1.00 30.91 196 VAL D CA 1
ATOM 8575 C C . VAL D 1 196 ? -11.190 50.658 -32.478 1.00 32.53 196 VAL D C 1
ATOM 8576 O O . VAL D 1 196 ? -11.411 51.286 -33.509 1.00 32.44 196 VAL D O 1
ATOM 8580 N N . LYS D 1 197 ? -11.814 50.887 -31.324 1.00 35.26 197 LYS D N 1
ATOM 8581 C CA . LYS D 1 197 ? -12.892 51.886 -31.113 1.00 37.00 197 LYS D CA 1
ATOM 8582 C C . LYS D 1 197 ? -12.417 53.258 -31.617 1.00 36.87 197 LYS D C 1
ATOM 8583 O O . LYS D 1 197 ? -13.191 53.950 -32.217 1.00 36.59 197 LYS D O 1
ATOM 8589 N N . LYS D 1 198 ? -11.172 53.654 -31.379 1.00 37.81 198 LYS D N 1
ATOM 8590 C CA . LYS D 1 198 ? -10.671 54.988 -31.820 1.00 39.23 198 LYS D CA 1
ATOM 8591 C C . LYS D 1 198 ? -10.157 54.959 -33.271 1.00 37.95 198 LYS D C 1
ATOM 8592 O O . LYS D 1 198 ? -9.637 56.004 -33.715 1.00 38.32 198 LYS D O 1
ATOM 8598 N N . ASN D 1 199 ? -10.302 53.840 -33.996 1.00 35.64 199 ASN D N 1
ATOM 8599 C CA . ASN D 1 199 ? -9.854 53.684 -35.404 1.00 35.51 199 ASN D CA 1
ATOM 8600 C C . ASN D 1 199 ? -8.358 53.991 -35.510 1.00 35.88 199 ASN D C 1
ATOM 8601 O O . ASN D 1 199 ? -7.946 54.572 -36.509 1.00 33.67 199 ASN D O 1
ATOM 8606 N N . MET D 1 200 ? -7.568 53.572 -34.519 1.00 35.37 200 MET D N 1
ATOM 8607 C CA . MET D 1 200 ? -6.091 53.656 -34.608 1.00 34.83 200 MET D CA 1
ATOM 8608 C C . MET D 1 200 ? -5.563 52.348 -35.192 1.00 32.77 200 MET D C 1
ATOM 8609 O O . MET D 1 200 ? -4.427 52.318 -35.660 1.00 32.47 200 MET D O 1
ATOM 8614 N N . ILE D 1 201 ? -6.393 51.315 -35.173 1.00 31.79 201 ILE D N 1
ATOM 8615 C CA . ILE D 1 201 ? -6.082 49.986 -35.768 1.00 31.50 201 ILE D CA 1
ATOM 8616 C C . ILE D 1 201 ? -7.420 49.297 -36.055 1.00 30.91 201 ILE D C 1
ATOM 8617 O O . ILE D 1 201 ? -8.357 49.503 -35.274 1.00 32.07 201 ILE D O 1
ATOM 8622 N N . SER D 1 202 ? -7.515 48.530 -37.127 1.00 30.61 202 SER D N 1
ATOM 8623 C CA . SER D 1 202 ? -8.757 47.830 -37.543 1.00 33.19 202 SER D CA 1
ATOM 8624 C C . SER D 1 202 ? -8.667 46.358 -37.135 1.00 31.53 202 SER D C 1
ATOM 8625 O O . SER D 1 202 ? -7.541 45.872 -36.907 1.00 29.62 202 SER D O 1
ATOM 8628 N N . GLN D 1 203 ? -9.799 45.670 -37.038 1.00 32.80 203 GLN D N 1
ATOM 8629 C CA . GLN D 1 203 ? -9.807 44.212 -36.758 1.00 33.78 203 GLN D CA 1
ATOM 8630 C C . GLN D 1 203 ? -9.060 43.476 -37.899 1.00 35.10 203 GLN D C 1
ATOM 8631 O O . GLN D 1 203 ? -8.387 42.429 -37.619 1.00 33.12 203 GLN D O 1
ATOM 8637 N N . ASN D 1 204 ? -9.141 43.986 -39.144 1.00 36.13 204 ASN D N 1
ATOM 8638 C CA . ASN D 1 204 ? -8.426 43.366 -40.291 1.00 36.65 204 ASN D CA 1
ATOM 8639 C C . ASN D 1 204 ? -6.920 43.485 -40.064 1.00 35.57 204 ASN D C 1
ATOM 8640 O O . ASN D 1 204 ? -6.192 42.482 -40.333 1.00 32.46 204 ASN D O 1
ATOM 8645 N N . GLU D 1 205 ? -6.476 44.640 -39.555 1.00 33.56 205 GLU D N 1
ATOM 8646 C CA . GLU D 1 205 ? -5.040 44.849 -39.297 1.00 32.61 205 GLU D CA 1
ATOM 8647 C C . GLU D 1 205 ? -4.610 43.878 -38.201 1.00 31.44 205 GLU D C 1
ATOM 8648 O O . GLU D 1 205 ? -3.522 43.286 -38.332 1.00 32.19 205 GLU D O 1
ATOM 8654 N N . ILE D 1 206 ? -5.442 43.663 -37.186 1.00 31.92 206 ILE D N 1
ATOM 8655 C CA . ILE D 1 206 ? -5.085 42.726 -36.085 1.00 31.74 206 ILE D CA 1
ATOM 8656 C C . ILE D 1 206 ? -4.988 41.295 -36.633 1.00 31.62 206 ILE D C 1
ATOM 8657 O O . ILE D 1 206 ? -4.007 40.592 -36.297 1.00 26.70 206 ILE D O 1
ATOM 8662 N N . GLN D 1 207 ? -5.942 40.885 -37.480 1.00 34.19 207 GLN D N 1
ATOM 8663 C CA . GLN D 1 207 ? -5.904 39.516 -38.082 1.00 35.55 207 GLN D CA 1
ATOM 8664 C C . GLN D 1 207 ? -4.616 39.373 -38.912 1.00 32.11 207 GLN D C 1
ATOM 8665 O O . GLN D 1 207 ? -4.004 38.303 -38.903 1.00 27.78 207 GLN D O 1
ATOM 8671 N N . GLU D 1 208 ? -4.228 40.422 -39.630 1.00 33.20 208 GLU D N 1
ATOM 8672 C CA . GLU D 1 208 ? -3.036 40.360 -40.510 1.00 33.55 208 GLU D CA 1
ATOM 8673 C C . GLU D 1 208 ? -1.797 40.207 -39.613 1.00 31.66 208 GLU D C 1
ATOM 8674 O O . GLU D 1 208 ? -0.929 39.352 -39.898 1.00 30.91 208 GLU D O 1
ATOM 8680 N N . ILE D 1 209 ? -1.756 40.953 -38.511 1.00 29.62 209 ILE D N 1
ATOM 8681 C CA . ILE D 1 209 ? -0.665 40.852 -37.497 1.00 28.71 209 ILE D CA 1
ATOM 8682 C C . ILE D 1 209 ? -0.622 39.426 -36.918 1.00 27.62 209 ILE D C 1
ATOM 8683 O O . ILE D 1 209 ? 0.480 38.886 -36.757 1.00 27.43 209 ILE D O 1
ATOM 8688 N N . ILE D 1 210 ? -1.777 38.821 -36.624 1.00 30.05 210 ILE D N 1
ATOM 8689 C CA . ILE D 1 210 ? -1.809 37.429 -36.083 1.00 28.26 210 ILE D CA 1
ATOM 8690 C C . ILE D 1 210 ? -1.220 36.447 -37.126 1.00 29.26 210 ILE D C 1
ATOM 8691 O O . ILE D 1 210 ? -0.398 35.577 -36.748 1.00 28.37 210 ILE D O 1
ATOM 8696 N N . GLN D 1 211 ? -1.545 36.628 -38.409 1.00 31.30 211 GLN D N 1
ATOM 8697 C CA . GLN D 1 211 ? -1.015 35.760 -39.503 1.00 32.36 211 GLN D CA 1
ATOM 8698 C C . GLN D 1 211 ? 0.487 35.970 -39.675 1.00 28.79 211 GLN D C 1
ATOM 8699 O O . GLN D 1 211 ? 1.226 34.979 -39.724 1.00 27.49 211 GLN D O 1
ATOM 8705 N N . LYS D 1 212 ? 0.942 37.201 -39.714 1.00 29.88 212 LYS D N 1
ATOM 8706 C CA . LYS D 1 212 ? 2.416 37.456 -39.736 1.00 30.97 212 LYS D CA 1
ATOM 8707 C C . LYS D 1 212 ? 3.090 36.811 -38.527 1.00 28.03 212 LYS D C 1
ATOM 8708 O O . LYS D 1 212 ? 4.216 36.305 -38.682 1.00 27.27 212 LYS D O 1
ATOM 8714 N N . THR D 1 213 ? 2.445 36.816 -37.354 1.00 27.26 213 THR D N 1
ATOM 8715 C CA . THR D 1 213 ? 3.042 36.213 -36.149 1.00 26.89 213 THR D CA 1
ATOM 8716 C C . THR D 1 213 ? 3.147 34.695 -36.378 1.00 27.55 213 THR D C 1
ATOM 8717 O O . THR D 1 213 ? 4.179 34.107 -36.082 1.00 27.55 213 THR D O 1
ATOM 8721 N N . ARG D 1 214 ? 2.100 34.056 -36.853 1.00 28.83 214 ARG D N 1
ATOM 8722 C CA . ARG D 1 214 ? 2.110 32.582 -37.064 1.00 32.53 214 ARG D CA 1
ATOM 8723 C C . ARG D 1 214 ? 3.267 32.190 -38.008 1.00 32.13 214 ARG D C 1
ATOM 8724 O O . ARG D 1 214 ? 3.874 31.158 -37.767 1.00 34.73 214 ARG D O 1
ATOM 8732 N N . ASN D 1 215 ? 3.524 33.005 -39.023 1.00 32.70 215 ASN D N 1
ATOM 8733 C CA . ASN D 1 215 ? 4.413 32.712 -40.171 1.00 35.29 215 ASN D CA 1
ATOM 8734 C C . ASN D 1 215 ? 5.828 33.255 -39.941 1.00 34.11 215 ASN D C 1
ATOM 8735 O O . ASN D 1 215 ? 6.690 33.028 -40.827 1.00 35.99 215 ASN D O 1
ATOM 8740 N N . MET D 1 216 ? 6.093 33.921 -38.807 1.00 30.27 216 MET D N 1
ATOM 8741 C CA . MET D 1 216 ? 7.337 34.710 -38.645 1.00 30.27 216 MET D CA 1
ATOM 8742 C C . MET D 1 216 ? 8.582 33.804 -38.698 1.00 27.89 216 MET D C 1
ATOM 8743 O O . MET D 1 216 ? 9.605 34.185 -39.318 1.00 27.11 216 MET D O 1
ATOM 8748 N N . GLY D 1 217 ? 8.515 32.683 -37.983 1.00 27.14 217 GLY D N 1
ATOM 8749 C CA . GLY D 1 217 ? 9.587 31.683 -37.957 1.00 30.16 217 GLY D CA 1
ATOM 8750 C C . GLY D 1 217 ? 10.025 31.305 -39.373 1.00 30.27 217 GLY D C 1
ATOM 8751 O O . GLY D 1 217 ? 11.221 31.351 -39.681 1.00 29.32 217 GLY D O 1
ATOM 8752 N N . ALA D 1 218 ? 9.062 30.928 -40.222 1.00 31.17 218 ALA D N 1
ATOM 8753 C CA . ALA D 1 218 ? 9.322 30.486 -41.603 1.00 31.44 218 ALA D CA 1
ATOM 8754 C C . ALA D 1 218 ? 9.834 31.701 -42.404 1.00 32.35 218 ALA D C 1
ATOM 8755 O O . ALA D 1 218 ? 10.676 31.510 -43.294 1.00 30.83 218 ALA D O 1
ATOM 8757 N N . GLU D 1 219 ? 9.361 32.916 -42.106 1.00 31.39 219 GLU D N 1
ATOM 8758 C CA . GLU D 1 219 ? 9.792 34.120 -42.865 1.00 33.83 219 GLU D CA 1
ATOM 8759 C C . GLU D 1 219 ? 11.290 34.393 -42.609 1.00 29.68 219 GLU D C 1
ATOM 8760 O O . GLU D 1 219 ? 12.043 34.621 -43.555 1.00 31.42 219 GLU D O 1
ATOM 8766 N N . ILE D 1 220 ? 11.709 34.323 -41.362 1.00 28.06 220 ILE D N 1
ATOM 8767 C CA . ILE D 1 220 ? 13.129 34.511 -40.981 1.00 26.65 220 ILE D CA 1
ATOM 8768 C C . ILE D 1 220 ? 13.972 33.401 -41.634 1.00 27.39 220 ILE D C 1
ATOM 8769 O O . ILE D 1 220 ? 15.047 33.729 -42.149 1.00 25.71 220 ILE D O 1
ATOM 8774 N N . ILE D 1 221 ? 13.499 32.148 -41.602 1.00 28.04 221 ILE D N 1
ATOM 8775 C CA . ILE D 1 221 ? 14.180 31.007 -42.250 1.00 31.21 221 ILE D CA 1
ATOM 8776 C C . ILE D 1 221 ? 14.317 31.324 -43.736 1.00 33.74 221 ILE D C 1
ATOM 8777 O O . ILE D 1 221 ? 15.421 31.151 -44.262 1.00 39.10 221 ILE D O 1
ATOM 8782 N N . LYS D 1 222 ? 13.275 31.817 -44.382 1.00 34.15 222 LYS D N 1
ATOM 8783 C CA . LYS D 1 222 ? 13.303 32.090 -45.844 1.00 37.14 222 LYS D CA 1
ATOM 8784 C C . LYS D 1 222 ? 14.257 33.250 -46.160 1.00 34.92 222 LYS D C 1
ATOM 8785 O O . LYS D 1 222 ? 14.838 33.218 -47.195 1.00 34.16 222 LYS D O 1
ATOM 8791 N N . LEU D 1 223 ? 14.389 34.263 -45.308 1.00 32.22 223 LEU D N 1
ATOM 8792 C CA . LEU D 1 223 ? 15.245 35.444 -45.578 1.00 32.88 223 LEU D CA 1
ATOM 8793 C C . LEU D 1 223 ? 16.702 35.168 -45.180 1.00 32.07 223 LEU D C 1
ATOM 8794 O O . LEU D 1 223 ? 17.629 35.468 -45.945 1.00 28.33 223 LEU D O 1
ATOM 8799 N N . ALA D 1 224 ? 16.904 34.722 -43.943 1.00 33.63 224 ALA D N 1
ATOM 8800 C CA . ALA D 1 224 ? 18.246 34.588 -43.343 1.00 35.57 224 ALA D CA 1
ATOM 8801 C C . ALA D 1 224 ? 18.834 33.200 -43.669 1.00 36.00 224 ALA D C 1
ATOM 8802 O O . ALA D 1 224 ? 19.986 32.998 -43.352 1.00 37.53 224 ALA D O 1
ATOM 8804 N N . LYS D 1 225 ? 18.079 32.276 -44.274 1.00 36.91 225 LYS D N 1
ATOM 8805 C CA . LYS D 1 225 ? 18.540 30.879 -44.536 1.00 38.12 225 LYS D CA 1
ATOM 8806 C C . LYS D 1 225 ? 19.011 30.241 -43.228 1.00 36.41 225 LYS D C 1
ATOM 8807 O O . LYS D 1 225 ? 19.854 29.368 -43.267 1.00 37.41 225 LYS D O 1
ATOM 8813 N N . ALA D 1 226 ? 18.407 30.621 -42.112 1.00 35.16 226 ALA D N 1
ATOM 8814 C CA . ALA D 1 226 ? 18.693 30.108 -40.755 1.00 34.10 226 ALA D CA 1
ATOM 8815 C C . ALA D 1 226 ? 17.503 30.474 -39.864 1.00 32.21 226 ALA D C 1
ATOM 8816 O O . ALA D 1 226 ? 16.843 31.494 -40.159 1.00 29.18 226 ALA D O 1
ATOM 8818 N N . SER D 1 227 ? 17.243 29.704 -38.820 1.00 30.12 227 SER D N 1
ATOM 8819 C CA . SER D 1 227 ? 16.120 30.009 -37.908 1.00 30.96 227 SER D CA 1
ATOM 8820 C C . SER D 1 227 ? 16.571 31.095 -36.952 1.00 27.50 227 SER D C 1
ATOM 8821 O O . SER D 1 227 ? 17.775 31.383 -36.830 1.00 25.45 227 SER D O 1
ATOM 8824 N N . ALA D 1 228 ? 15.587 31.784 -36.403 1.00 25.41 228 ALA D N 1
ATOM 8825 C CA . ALA D 1 228 ? 15.770 32.849 -35.409 1.00 24.57 228 ALA D CA 1
ATOM 8826 C C . ALA D 1 228 ? 16.760 32.345 -34.323 1.00 24.02 228 ALA D C 1
ATOM 8827 O O . ALA D 1 228 ? 16.680 31.183 -33.909 1.00 24.65 228 ALA D O 1
ATOM 8829 N N . ALA D 1 229 ? 17.649 33.196 -33.827 1.00 23.01 229 ALA D N 1
ATOM 8830 C CA . ALA D 1 229 ? 18.605 32.836 -32.763 1.00 22.51 229 ALA D CA 1
ATOM 8831 C C . ALA D 1 229 ? 18.637 33.913 -31.670 1.00 21.67 229 ALA D C 1
ATOM 8832 O O . ALA D 1 229 ? 18.570 33.568 -30.497 1.00 23.23 229 ALA D O 1
ATOM 8834 N N . PHE D 1 230 ? 18.723 35.188 -32.011 1.00 22.81 230 PHE D N 1
ATOM 8835 C CA . PHE D 1 230 ? 18.833 36.301 -31.021 1.00 22.81 230 PHE D CA 1
ATOM 8836 C C . PHE D 1 230 ? 17.590 36.355 -30.136 1.00 21.58 230 PHE D C 1
ATOM 8837 O O . PHE D 1 230 ? 17.725 36.414 -28.911 1.00 19.60 230 PHE D O 1
ATOM 8845 N N . ALA D 1 231 ? 16.394 36.377 -30.731 1.00 23.07 231 ALA D N 1
ATOM 8846 C CA . ALA D 1 231 ? 15.145 36.544 -29.947 1.00 20.85 231 ALA D CA 1
ATOM 8847 C C . ALA D 1 231 ? 14.895 35.314 -29.088 1.00 20.31 231 ALA D C 1
ATOM 8848 O O . ALA D 1 231 ? 14.580 35.427 -27.905 1.00 19.63 231 ALA D O 1
ATOM 8850 N N . PRO D 1 232 ? 15.025 34.073 -29.605 1.00 20.66 232 PRO D N 1
ATOM 8851 C CA . PRO D 1 232 ? 14.923 32.889 -28.759 1.00 19.97 232 PRO D CA 1
ATOM 8852 C C . PRO D 1 232 ? 15.873 32.949 -27.550 1.00 20.98 232 PRO D C 1
ATOM 8853 O O . PRO D 1 232 ? 15.468 32.645 -26.457 1.00 21.24 232 PRO D O 1
ATOM 8857 N N . ALA D 1 233 ? 17.120 33.368 -27.763 1.00 21.59 233 ALA D N 1
ATOM 8858 C CA . ALA D 1 233 ? 18.130 33.480 -26.701 1.00 20.94 233 ALA D CA 1
ATOM 8859 C C . ALA D 1 233 ? 17.655 34.501 -25.674 1.00 21.03 233 ALA D C 1
ATOM 8860 O O . ALA D 1 233 ? 17.814 34.212 -24.492 1.00 21.14 233 ALA D O 1
ATOM 8862 N N . ALA D 1 234 ? 17.155 35.668 -26.106 1.00 19.56 234 ALA D N 1
ATOM 8863 C CA . ALA D 1 234 ? 16.669 36.693 -25.168 1.00 19.93 234 ALA D CA 1
ATOM 8864 C C . ALA D 1 234 ? 15.524 36.101 -24.331 1.00 20.56 234 ALA D C 1
ATOM 8865 O O . ALA D 1 234 ? 15.486 36.336 -23.117 1.00 17.78 234 ALA D O 1
ATOM 8867 N N . ALA D 1 235 ? 14.608 35.344 -24.954 1.00 21.48 235 ALA D N 1
ATOM 8868 C CA . ALA D 1 235 ? 13.425 34.784 -24.248 1.00 19.88 235 ALA D CA 1
ATOM 8869 C C . ALA D 1 235 ? 13.915 33.809 -23.188 1.00 20.22 235 ALA D C 1
ATOM 8870 O O . ALA D 1 235 ? 13.448 33.869 -22.024 1.00 21.94 235 ALA D O 1
ATOM 8872 N N . ILE D 1 236 ? 14.872 32.959 -23.569 1.00 20.16 236 ILE D N 1
ATOM 8873 C CA . ILE D 1 236 ? 15.445 31.952 -22.652 1.00 19.60 236 ILE D CA 1
ATOM 8874 C C . ILE D 1 236 ? 16.129 32.664 -21.469 1.00 20.28 236 ILE D C 1
ATOM 8875 O O . ILE D 1 236 ? 15.925 32.254 -20.298 1.00 18.44 236 ILE D O 1
ATOM 8880 N N . THR D 1 237 ? 16.896 33.713 -21.736 1.00 21.07 237 THR D N 1
ATOM 8881 C CA . THR D 1 237 ? 17.654 34.441 -20.693 1.00 21.68 237 THR D CA 1
ATOM 8882 C C . THR D 1 237 ? 16.660 35.110 -19.741 1.00 21.22 237 THR D C 1
ATOM 8883 O O . THR D 1 237 ? 16.897 35.097 -18.533 1.00 22.33 237 THR D O 1
ATOM 8887 N N . LYS D 1 238 ? 15.556 35.662 -20.227 1.00 21.79 238 LYS D N 1
ATOM 8888 C CA . LYS D 1 238 ? 14.511 36.214 -19.326 1.00 23.72 238 LYS D CA 1
ATOM 8889 C C . LYS D 1 238 ? 14.009 35.123 -18.374 1.00 21.59 238 LYS D C 1
ATOM 8890 O O . LYS D 1 238 ? 13.747 35.434 -17.227 1.00 20.68 238 LYS D O 1
ATOM 8896 N N . MET D 1 239 ? 13.778 33.904 -18.866 1.00 21.17 239 MET D N 1
ATOM 8897 C CA . MET D 1 239 ? 13.209 32.819 -18.038 1.00 21.02 239 MET D CA 1
ATOM 8898 C C . MET D 1 239 ? 14.237 32.391 -17.007 1.00 20.88 239 MET D C 1
ATOM 8899 O O . MET D 1 239 ? 13.866 32.187 -15.802 1.00 21.02 239 MET D O 1
ATOM 8904 N N . ILE D 1 240 ? 15.505 32.320 -17.415 1.00 18.77 240 ILE D N 1
ATOM 8905 C CA . ILE D 1 240 ? 16.605 31.997 -16.488 1.00 19.08 240 ILE D CA 1
ATOM 8906 C C . ILE D 1 240 ? 16.612 33.007 -15.333 1.00 20.37 240 ILE D C 1
ATOM 8907 O O . ILE D 1 240 ? 16.702 32.597 -14.144 1.00 18.35 240 ILE D O 1
ATOM 8912 N N . LYS D 1 241 ? 16.618 34.282 -15.670 1.00 20.31 241 LYS D N 1
ATOM 8913 C CA . LYS D 1 241 ? 16.683 35.407 -14.694 1.00 21.76 241 LYS D CA 1
ATOM 8914 C C . LYS D 1 241 ? 15.491 35.334 -13.733 1.00 19.87 241 LYS D C 1
ATOM 8915 O O . LYS D 1 241 ? 15.676 35.453 -12.500 1.00 21.68 241 LYS D O 1
ATOM 8921 N N . SER D 1 242 ? 14.295 35.065 -14.220 1.00 19.73 242 SER D N 1
ATOM 8922 C CA . SER D 1 242 ? 13.099 34.932 -13.355 1.00 19.15 242 SER D CA 1
ATOM 8923 C C . SER D 1 242 ? 13.288 33.823 -12.293 1.00 20.44 242 SER D C 1
ATOM 8924 O O . SER D 1 242 ? 12.873 34.010 -11.118 1.00 20.04 242 SER D O 1
ATOM 8927 N N . TYR D 1 243 ? 13.864 32.686 -12.657 1.00 18.98 243 TYR D N 1
ATOM 8928 C CA . TYR D 1 243 ? 14.103 31.563 -11.750 1.00 20.01 243 TYR D CA 1
ATOM 8929 C C . TYR D 1 243 ? 15.201 31.919 -10.742 1.00 21.62 243 TYR D C 1
ATOM 8930 O O . TYR D 1 243 ? 14.988 31.757 -9.507 1.00 21.42 243 TYR D O 1
ATOM 8939 N N . LEU D 1 244 ? 16.364 32.345 -11.234 1.00 21.44 244 LEU D N 1
ATOM 8940 C CA . LEU D 1 244 ? 17.552 32.628 -10.386 1.00 23.14 244 LEU D CA 1
ATOM 8941 C C . LEU D 1 244 ? 17.248 33.752 -9.398 1.00 23.93 244 LEU D C 1
ATOM 8942 O O . LEU D 1 244 ? 17.654 33.646 -8.265 1.00 23.51 244 LEU D O 1
ATOM 8947 N N . TYR D 1 245 ? 16.558 34.802 -9.808 1.00 24.24 245 TYR D N 1
ATOM 8948 C CA . TYR D 1 245 ? 16.305 35.984 -8.924 1.00 25.63 245 TYR D CA 1
ATOM 8949 C C . TYR D 1 245 ? 14.897 35.904 -8.301 1.00 23.37 245 TYR D C 1
ATOM 8950 O O . TYR D 1 245 ? 14.443 36.854 -7.726 1.00 23.24 245 TYR D O 1
ATOM 8959 N N . ASN D 1 246 ? 14.211 34.769 -8.426 1.00 23.66 246 ASN D N 1
ATOM 8960 C CA . ASN D 1 246 ? 12.920 34.540 -7.738 1.00 24.54 246 ASN D CA 1
ATOM 8961 C C . ASN D 1 246 ? 11.983 35.704 -8.102 1.00 24.96 246 ASN D C 1
ATOM 8962 O O . ASN D 1 246 ? 11.410 36.324 -7.174 1.00 23.65 246 ASN D O 1
ATOM 8967 N N . GLU D 1 247 ? 11.762 35.980 -9.384 1.00 21.20 247 GLU D N 1
ATOM 8968 C CA . GLU D 1 247 ? 11.150 37.274 -9.768 1.00 21.58 247 GLU D CA 1
ATOM 8969 C C . GLU D 1 247 ? 9.624 37.172 -9.870 1.00 21.36 247 GLU D C 1
ATOM 8970 O O . GLU D 1 247 ? 8.956 38.232 -9.834 1.00 19.65 247 GLU D O 1
ATOM 8976 N N . ASN D 1 248 ? 9.065 35.976 -10.035 1.00 22.13 248 ASN D N 1
ATOM 8977 C CA . ASN D 1 248 ? 7.621 35.795 -10.355 1.00 23.98 248 ASN D CA 1
ATOM 8978 C C . ASN D 1 248 ? 7.244 36.627 -11.586 1.00 23.45 248 ASN D C 1
ATOM 8979 O O . ASN D 1 248 ? 6.156 37.169 -11.615 1.00 22.45 248 ASN D O 1
ATOM 8984 N N . ASN D 1 249 ? 8.122 36.717 -12.577 1.00 25.81 249 ASN D N 1
ATOM 8985 C CA . ASN D 1 249 ? 7.791 37.304 -13.895 1.00 25.99 249 ASN D CA 1
ATOM 8986 C C . ASN D 1 249 ? 6.832 36.334 -14.594 1.00 26.79 249 ASN D C 1
ATOM 8987 O O . ASN D 1 249 ? 6.829 35.106 -14.321 1.00 27.85 249 ASN D O 1
ATOM 8992 N N . LEU D 1 250 ? 6.027 36.900 -15.471 1.00 26.88 250 LEU D N 1
ATOM 8993 C CA . LEU D 1 250 ? 4.880 36.250 -16.136 1.00 26.33 250 LEU D CA 1
ATOM 8994 C C . LEU D 1 250 ? 5.247 35.971 -17.591 1.00 26.28 250 LEU D C 1
ATOM 8995 O O . LEU D 1 250 ? 5.869 36.805 -18.226 1.00 26.08 250 LEU D O 1
ATOM 9000 N N . PHE D 1 251 ? 4.911 34.798 -18.076 1.00 25.57 251 PHE D N 1
ATOM 9001 C CA . PHE D 1 251 ? 5.310 34.329 -19.408 1.00 26.24 251 PHE D CA 1
ATOM 9002 C C . PHE D 1 251 ? 4.213 33.404 -19.900 1.00 27.84 251 PHE D C 1
ATOM 9003 O O . PHE D 1 251 ? 3.487 32.835 -19.074 1.00 28.69 251 PHE D O 1
ATOM 9011 N N . THR D 1 252 ? 4.101 33.284 -21.214 1.00 28.52 252 THR D N 1
ATOM 9012 C CA . THR D 1 252 ? 3.498 32.080 -21.816 1.00 31.05 252 THR D CA 1
ATOM 9013 C C . THR D 1 252 ? 4.701 31.239 -22.224 1.00 31.76 252 THR D C 1
ATOM 9014 O O . THR D 1 252 ? 5.635 31.772 -22.881 1.00 42.36 252 THR D O 1
ATOM 9018 N N . CYS D 1 253 ? 4.810 30.066 -21.672 1.00 27.24 253 CYS D N 1
ATOM 9019 C CA . CYS D 1 253 ? 5.887 29.121 -21.973 1.00 25.37 253 CYS D CA 1
ATOM 9020 C C . CYS D 1 253 ? 5.203 27.786 -21.849 1.00 24.85 253 CYS D C 1
ATOM 9021 O O . CYS D 1 253 ? 4.033 27.761 -21.330 1.00 24.55 253 CYS D O 1
ATOM 9024 N N . ALA D 1 254 ? 5.818 26.721 -22.320 1.00 24.82 254 ALA D N 1
ATOM 9025 C CA . ALA D 1 254 ? 5.272 25.380 -22.130 1.00 24.84 254 ALA D CA 1
ATOM 9026 C C . ALA D 1 254 ? 5.452 25.110 -20.650 1.00 23.45 254 ALA D C 1
ATOM 9027 O O . ALA D 1 254 ? 6.578 25.129 -20.148 1.00 22.69 254 ALA D O 1
ATOM 9029 N N . VAL D 1 255 ? 4.333 24.808 -20.001 1.00 22.86 255 VAL D N 1
ATOM 9030 C CA . VAL D 1 255 ? 4.265 24.588 -18.549 1.00 22.68 255 VAL D CA 1
ATOM 9031 C C . VAL D 1 255 ? 3.320 23.417 -18.327 1.00 22.83 255 VAL D C 1
ATOM 9032 O O . VAL D 1 255 ? 2.396 23.189 -19.166 1.00 26.25 255 VAL D O 1
ATOM 9036 N N . TYR D 1 256 ? 3.515 22.680 -17.251 1.00 22.44 256 TYR D N 1
ATOM 9037 C CA . TYR D 1 256 ? 2.656 21.523 -16.940 1.00 21.74 256 TYR D CA 1
ATOM 9038 C C . TYR D 1 256 ? 1.288 22.025 -16.452 1.00 23.06 256 TYR D C 1
ATOM 9039 O O . TYR D 1 256 ? 1.178 22.684 -15.379 1.00 25.62 256 TYR D O 1
ATOM 9048 N N . LEU D 1 257 ? 0.258 21.703 -17.212 1.00 22.47 257 LEU D N 1
ATOM 9049 C CA . LEU D 1 257 ? -1.127 21.959 -16.782 1.00 23.21 257 LEU D CA 1
ATOM 9050 C C . LEU D 1 257 ? -1.592 20.823 -15.858 1.00 23.13 257 LEU D C 1
ATOM 9051 O O . LEU D 1 257 ? -1.338 19.641 -16.138 1.00 22.55 257 LEU D O 1
ATOM 9056 N N . ASN D 1 258 ? -2.264 21.196 -14.795 1.00 22.83 258 ASN D N 1
ATOM 9057 C CA . ASN D 1 258 ? -2.666 20.230 -13.735 1.00 23.51 258 ASN D CA 1
ATOM 9058 C C . ASN D 1 258 ? -4.131 20.518 -13.368 1.00 23.01 258 ASN D C 1
ATOM 9059 O O . ASN D 1 258 ? -4.386 20.794 -12.186 1.00 23.24 258 ASN D O 1
ATOM 9064 N N . GLY D 1 259 ? -5.020 20.494 -14.341 1.00 22.19 259 GLY D N 1
ATOM 9065 C CA . GLY D 1 259 ? -6.455 20.806 -14.190 1.00 24.71 259 GLY D CA 1
ATOM 9066 C C . GLY D 1 259 ? -6.819 22.118 -14.879 1.00 26.37 259 GLY D C 1
ATOM 9067 O O . GLY D 1 259 ? -8.000 22.313 -15.273 1.00 34.06 259 GLY D O 1
ATOM 9068 N N . HIS D 1 260 ? -5.842 22.974 -15.081 1.00 24.81 260 HIS D N 1
ATOM 9069 C CA . HIS D 1 260 ? -5.975 24.278 -15.773 1.00 24.98 260 HIS D CA 1
ATOM 9070 C C . HIS D 1 260 ? -6.504 24.095 -17.197 1.00 25.17 260 HIS D C 1
ATOM 9071 O O . HIS D 1 260 ? -5.951 23.249 -17.958 1.00 23.46 260 HIS D O 1
ATOM 9078 N N . TYR D 1 261 ? -7.494 24.919 -17.553 1.00 24.92 261 TYR D N 1
ATOM 9079 C CA . TYR D 1 261 ? -7.981 25.060 -18.940 1.00 26.01 261 TYR D CA 1
ATOM 9080 C C . TYR D 1 261 ? -8.447 23.685 -19.446 1.00 25.00 261 TYR D C 1
ATOM 9081 O O . TYR D 1 261 ? -8.227 23.348 -20.629 1.00 26.03 261 TYR D O 1
ATOM 9090 N N . ASN D 1 262 ? -9.064 22.904 -18.557 1.00 25.17 262 ASN D N 1
ATOM 9091 C CA . ASN D 1 262 ? -9.644 21.556 -18.827 1.00 26.10 262 ASN D CA 1
ATOM 9092 C C . ASN D 1 262 ? -8.550 20.552 -19.213 1.00 25.75 262 ASN D C 1
ATOM 9093 O O . ASN D 1 262 ? -8.856 19.568 -19.849 1.00 27.78 262 ASN D O 1
ATOM 9098 N N . CYS D 1 263 ? -7.322 20.721 -18.744 1.00 24.71 263 CYS D N 1
ATOM 9099 C CA . CYS D 1 263 ? -6.160 19.904 -19.158 1.00 23.46 263 CYS D CA 1
ATOM 9100 C C . CYS D 1 263 ? -5.351 19.541 -17.907 1.00 23.28 263 CYS D C 1
ATOM 9101 O O . CYS D 1 263 ? -5.045 20.451 -17.111 1.00 21.58 263 CYS D O 1
ATOM 9104 N N . SER D 1 264 ? -4.954 18.284 -17.755 1.00 23.09 264 SER D N 1
ATOM 9105 C CA . SER D 1 264 ? -3.893 17.891 -16.824 1.00 23.21 264 SER D CA 1
ATOM 9106 C C . SER D 1 264 ? -2.923 16.923 -17.496 1.00 23.25 264 SER D C 1
ATOM 9107 O O . SER D 1 264 ? -3.289 16.279 -18.454 1.00 24.06 264 SER D O 1
ATOM 9110 N N . ASN D 1 265 ? -1.740 16.814 -16.920 1.00 23.79 265 ASN D N 1
ATOM 9111 C CA . ASN D 1 265 ? -0.737 15.793 -17.296 1.00 25.48 265 ASN D CA 1
ATOM 9112 C C . ASN D 1 265 ? -0.204 16.059 -18.707 1.00 25.62 265 ASN D C 1
ATOM 9113 O O . ASN D 1 265 ? -0.084 15.110 -19.439 1.00 26.01 265 ASN D O 1
ATOM 9118 N N . LEU D 1 266 ? -0.004 17.311 -19.093 1.00 25.93 266 LEU D N 1
ATOM 9119 C CA . LEU D 1 266 ? 0.612 17.692 -20.385 1.00 25.81 266 LEU D CA 1
ATOM 9120 C C . LEU D 1 266 ? 1.308 19.040 -20.209 1.00 24.73 266 LEU D C 1
ATOM 9121 O O . LEU D 1 266 ? 0.715 19.940 -19.572 1.00 24.26 266 LEU D O 1
ATOM 9126 N N . PHE D 1 267 ? 2.493 19.199 -20.818 1.00 23.67 267 PHE D N 1
ATOM 9127 C CA . PHE D 1 267 ? 3.102 20.524 -21.002 1.00 23.22 267 PHE D CA 1
ATOM 9128 C C . PHE D 1 267 ? 2.547 21.132 -22.283 1.00 24.86 267 PHE D C 1
ATOM 9129 O O . PHE D 1 267 ? 2.545 20.539 -23.359 1.00 26.39 267 PHE D O 1
ATOM 9137 N N . VAL D 1 268 ? 2.087 22.354 -22.165 1.00 27.00 268 VAL D N 1
ATOM 9138 C CA . VAL D 1 268 ? 1.474 23.123 -23.283 1.00 27.63 268 VAL D CA 1
ATOM 9139 C C . VAL D 1 268 ? 1.804 24.598 -23.011 1.00 25.65 268 VAL D C 1
ATOM 9140 O O . VAL D 1 268 ? 1.930 24.979 -21.809 1.00 26.78 268 VAL D O 1
ATOM 9144 N N . GLY D 1 269 ? 1.878 25.400 -24.039 1.00 23.02 269 GLY D N 1
ATOM 9145 C CA . GLY D 1 269 ? 2.016 26.847 -23.888 1.00 22.32 269 GLY D CA 1
ATOM 9146 C C . GLY D 1 269 ? 0.858 27.430 -23.133 1.00 23.18 269 GLY D C 1
ATOM 9147 O O . GLY D 1 269 ? -0.284 27.278 -23.558 1.00 26.73 269 GLY D O 1
ATOM 9148 N N . SER D 1 270 ? 1.126 28.090 -22.016 1.00 24.17 270 SER D N 1
ATOM 9149 C CA . SER D 1 270 ? 0.066 28.603 -21.129 1.00 24.16 270 SER D CA 1
ATOM 9150 C C . SER D 1 270 ? 0.579 29.773 -20.309 1.00 25.00 270 SER D C 1
ATOM 9151 O O . SER D 1 270 ? 1.818 30.031 -20.307 1.00 25.13 270 SER D O 1
ATOM 9154 N N . THR D 1 271 ? -0.338 30.424 -19.615 1.00 26.43 271 THR D N 1
ATOM 9155 C CA . THR D 1 271 ? -0.051 31.521 -18.658 1.00 27.97 271 THR D CA 1
ATOM 9156 C C . THR D 1 271 ? 0.642 30.929 -17.427 1.00 28.37 271 THR D C 1
ATOM 9157 O O . THR D 1 271 ? 0.091 29.959 -16.827 1.00 28.64 271 THR D O 1
ATOM 9161 N N . ALA D 1 272 ? 1.843 31.415 -17.116 1.00 26.31 272 ALA D N 1
ATOM 9162 C CA . ALA D 1 272 ? 2.659 30.873 -16.013 1.00 26.00 272 ALA D CA 1
ATOM 9163 C C . ALA D 1 272 ? 3.473 31.998 -15.384 1.00 24.64 272 ALA D C 1
ATOM 9164 O O . ALA D 1 272 ? 3.789 33.038 -16.068 1.00 24.20 272 ALA D O 1
ATOM 9166 N N . LYS D 1 273 ? 3.922 31.747 -14.188 1.00 22.69 273 LYS D N 1
ATOM 9167 C CA . LYS D 1 273 ? 4.951 32.617 -13.591 1.00 23.78 273 LYS D CA 1
ATOM 9168 C C . LYS D 1 273 ? 6.130 31.722 -13.218 1.00 21.77 273 LYS D C 1
ATOM 9169 O O . LYS D 1 273 ? 5.957 30.505 -12.881 1.00 19.74 273 LYS D O 1
ATOM 9175 N N . ILE D 1 274 ? 7.301 32.336 -13.233 1.00 20.08 274 ILE D N 1
ATOM 9176 C CA . ILE D 1 274 ? 8.566 31.654 -12.886 1.00 21.03 274 ILE D CA 1
ATOM 9177 C C . ILE D 1 274 ? 9.185 32.333 -11.659 1.00 21.22 274 ILE D C 1
ATOM 9178 O O . ILE D 1 274 ? 9.362 33.549 -11.637 1.00 22.09 274 ILE D O 1
ATOM 9183 N N . ASN D 1 275 ? 9.518 31.530 -10.658 1.00 21.45 275 ASN D N 1
ATOM 9184 C CA . ASN D 1 275 ? 10.214 31.948 -9.425 1.00 21.21 275 ASN D CA 1
ATOM 9185 C C . ASN D 1 275 ? 11.209 30.833 -9.086 1.00 22.52 275 ASN D C 1
ATOM 9186 O O . ASN D 1 275 ? 11.386 29.914 -9.936 1.00 21.80 275 ASN D O 1
ATOM 9191 N N . ASN D 1 276 ? 11.878 30.917 -7.934 1.00 22.29 276 ASN D N 1
ATOM 9192 C CA . ASN D 1 276 ? 12.988 29.976 -7.641 1.00 24.89 276 ASN D CA 1
ATOM 9193 C C . ASN D 1 276 ? 12.434 28.587 -7.322 1.00 25.22 276 ASN D C 1
ATOM 9194 O O . ASN D 1 276 ? 13.234 27.715 -7.117 1.00 23.79 276 ASN D O 1
ATOM 9199 N N . LYS D 1 277 ? 11.108 28.385 -7.319 1.00 26.67 277 LYS D N 1
ATOM 9200 C CA . LYS D 1 277 ? 10.513 27.030 -7.165 1.00 29.05 277 LYS D CA 1
ATOM 9201 C C . LYS D 1 277 ? 10.127 26.480 -8.548 1.00 26.61 277 LYS D C 1
ATOM 9202 O O . LYS D 1 277 ? 9.622 25.389 -8.625 1.00 25.11 277 LYS D O 1
ATOM 9208 N N . GLY D 1 278 ? 10.278 27.266 -9.618 1.00 25.36 278 GLY D N 1
ATOM 9209 C CA . GLY D 1 278 ? 10.018 26.773 -10.988 1.00 24.28 278 GLY D CA 1
ATOM 9210 C C . GLY D 1 278 ? 8.957 27.578 -11.717 1.00 24.60 278 GLY D C 1
ATOM 9211 O O . GLY D 1 278 ? 8.856 28.800 -11.489 1.00 21.25 278 GLY D O 1
ATOM 9212 N N . ALA D 1 279 ? 8.236 26.885 -12.582 1.00 24.21 279 ALA D N 1
ATOM 9213 C CA . ALA D 1 279 ? 7.276 27.412 -13.555 1.00 24.88 279 ALA D CA 1
ATOM 9214 C C . ALA D 1 279 ? 5.898 26.875 -13.178 1.00 25.53 279 ALA D C 1
ATOM 9215 O O . ALA D 1 279 ? 5.747 25.662 -13.184 1.00 26.28 279 ALA D O 1
ATOM 9217 N N . HIS D 1 280 ? 4.943 27.758 -12.876 1.00 24.89 280 HIS D N 1
ATOM 9218 C CA . HIS D 1 280 ? 3.641 27.444 -12.244 1.00 27.03 280 HIS D CA 1
ATOM 9219 C C . HIS D 1 280 ? 2.544 28.000 -13.137 1.00 25.76 280 HIS D C 1
ATOM 9220 O O . HIS D 1 280 ? 2.545 29.207 -13.424 1.00 25.85 280 HIS D O 1
ATOM 9227 N N . PRO D 1 281 ? 1.585 27.164 -13.583 1.00 25.27 281 PRO D N 1
ATOM 9228 C CA . PRO D 1 281 ? 0.504 27.678 -14.407 1.00 25.40 281 PRO D CA 1
ATOM 9229 C C . PRO D 1 281 ? -0.460 28.485 -13.549 1.00 27.35 281 PRO D C 1
ATOM 9230 O O . PRO D 1 281 ? -0.548 28.245 -12.369 1.00 25.56 281 PRO D O 1
ATOM 9234 N N . VAL D 1 282 ? -1.237 29.333 -14.203 1.00 29.12 282 VAL D N 1
ATOM 9235 C CA . VAL D 1 282 ? -2.462 29.944 -13.623 1.00 32.52 282 VAL D CA 1
ATOM 9236 C C . VAL D 1 282 ? -3.552 29.883 -14.697 1.00 33.47 282 VAL D C 1
ATOM 9237 O O . VAL D 1 282 ? -3.228 29.902 -15.922 1.00 32.35 282 VAL D O 1
ATOM 9241 N N . GLU D 1 283 ? -4.795 29.755 -14.256 1.00 31.86 283 GLU D N 1
ATOM 9242 C CA . GLU D 1 283 ? -5.936 29.723 -15.182 1.00 33.01 283 GLU D CA 1
ATOM 9243 C C . GLU D 1 283 ? -6.658 31.067 -15.155 1.00 32.35 283 GLU D C 1
ATOM 9244 O O . GLU D 1 283 ? -6.894 31.526 -14.085 1.00 31.63 283 GLU D O 1
ATOM 9250 N N . PHE D 1 284 ? -6.974 31.660 -16.301 1.00 33.06 284 PHE D N 1
ATOM 9251 C CA . PHE D 1 284 ? -7.858 32.844 -16.404 1.00 32.68 284 PHE D CA 1
ATOM 9252 C C . PHE D 1 284 ? -9.173 32.448 -17.053 1.00 34.58 284 PHE D C 1
ATOM 9253 O O . PHE D 1 284 ? -9.200 31.497 -17.807 1.00 33.08 284 PHE D O 1
ATOM 9261 N N . PRO D 1 285 ? -10.271 33.186 -16.796 1.00 37.97 285 PRO D N 1
ATOM 9262 C CA . PRO D 1 285 ? -11.568 32.885 -17.409 1.00 42.31 285 PRO D CA 1
ATOM 9263 C C . PRO D 1 285 ? -11.562 33.157 -18.913 1.00 42.49 285 PRO D C 1
ATOM 9264 O O . PRO D 1 285 ? -11.456 34.289 -19.287 1.00 53.65 285 PRO D O 1
ATOM 9268 N N . LEU D 1 286 ? -11.579 32.111 -19.722 1.00 37.79 286 LEU D N 1
ATOM 9269 C CA . LEU D 1 286 ? -11.736 32.207 -21.170 1.00 37.85 286 LEU D CA 1
ATOM 9270 C C . LEU D 1 286 ? -13.238 32.160 -21.478 1.00 39.33 286 LEU D C 1
ATOM 9271 O O . LEU D 1 286 ? -13.990 31.484 -20.746 1.00 38.43 286 LEU D O 1
ATOM 9276 N N . THR D 1 287 ? -13.640 32.832 -22.549 1.00 39.29 287 THR D N 1
ATOM 9277 C CA . THR D 1 287 ? -14.950 32.608 -23.185 1.00 40.62 287 THR D CA 1
ATOM 9278 C C . THR D 1 287 ? -14.948 31.174 -23.707 1.00 41.90 287 THR D C 1
ATOM 9279 O O . THR D 1 287 ? -13.877 30.572 -23.773 1.00 37.72 287 THR D O 1
ATOM 9283 N N . LYS D 1 288 ? -16.111 30.675 -24.101 1.00 42.83 288 LYS D N 1
ATOM 9284 C CA . LYS D 1 288 ? -16.288 29.310 -24.629 1.00 45.77 288 LYS D CA 1
ATOM 9285 C C . LYS D 1 288 ? -15.517 29.184 -25.946 1.00 45.07 288 LYS D C 1
ATOM 9286 O O . LYS D 1 288 ? -14.904 28.133 -26.162 1.00 45.86 288 LYS D O 1
ATOM 9292 N N . GLU D 1 289 ? -15.562 30.201 -26.811 1.00 43.98 289 GLU D N 1
ATOM 9293 C CA . GLU D 1 289 ? -14.871 30.157 -28.130 1.00 44.65 289 GLU D CA 1
ATOM 9294 C C . GLU D 1 289 ? -13.333 30.147 -27.909 1.00 38.46 289 GLU D C 1
ATOM 9295 O O . GLU D 1 289 ? -12.643 29.390 -28.563 1.00 36.63 289 GLU D O 1
ATOM 9301 N N . GLU D 1 290 ? -12.816 30.968 -27.000 1.00 37.75 290 GLU D N 1
ATOM 9302 C CA . GLU D 1 290 ? -11.365 31.047 -26.662 1.00 35.71 290 GLU D CA 1
ATOM 9303 C C . GLU D 1 290 ? -10.914 29.664 -26.142 1.00 34.43 290 GLU D C 1
ATOM 9304 O O . GLU D 1 290 ? -9.869 29.168 -26.597 1.00 33.29 290 GLU D O 1
ATOM 9310 N N . GLN D 1 291 ? -11.700 29.041 -25.247 1.00 35.13 291 GLN D N 1
ATOM 9311 C CA . GLN D 1 291 ? -11.372 27.733 -24.595 1.00 35.26 291 GLN D CA 1
ATOM 9312 C C . GLN D 1 291 ? -11.484 26.622 -25.655 1.00 35.23 291 GLN D C 1
ATOM 9313 O O . GLN D 1 291 ? -10.655 25.708 -25.644 1.00 35.66 291 GLN D O 1
ATOM 9319 N N . ASP D 1 292 ? -12.447 26.692 -26.562 1.00 35.75 292 ASP D N 1
ATOM 9320 C CA . ASP D 1 292 ? -12.569 25.677 -27.643 1.00 38.01 292 ASP D CA 1
ATOM 9321 C C . ASP D 1 292 ? -11.312 25.736 -28.521 1.00 35.17 292 ASP D C 1
ATOM 9322 O O . ASP D 1 292 ? -10.788 24.692 -28.889 1.00 37.39 292 ASP D O 1
ATOM 9327 N N . LEU D 1 293 ? -10.852 26.918 -28.875 1.00 34.29 293 LEU D N 1
ATOM 9328 C CA . LEU D 1 293 ? -9.621 27.072 -29.697 1.00 35.42 293 LEU D CA 1
ATOM 9329 C C . LEU D 1 293 ? -8.408 26.475 -28.941 1.00 33.23 293 LEU D C 1
ATOM 9330 O O . LEU D 1 293 ? -7.633 25.710 -29.532 1.00 33.42 293 LEU D O 1
ATOM 9335 N N . TYR D 1 294 ? -8.272 26.795 -27.655 1.00 32.61 294 TYR D N 1
ATOM 9336 C CA . TYR D 1 294 ? -7.178 26.287 -26.800 1.00 30.71 294 TYR D CA 1
ATOM 9337 C C . TYR D 1 294 ? -7.245 24.756 -26.713 1.00 30.96 294 TYR D C 1
ATOM 9338 O O . TYR D 1 294 ? -6.190 24.091 -26.918 1.00 28.93 294 TYR D O 1
ATOM 9347 N N . THR D 1 295 ? -8.438 24.202 -26.447 1.00 31.60 295 THR D N 1
ATOM 9348 C CA . THR D 1 295 ? -8.652 22.736 -26.295 1.00 32.13 295 THR D CA 1
ATOM 9349 C C . THR D 1 295 ? -8.238 22.056 -27.601 1.00 32.78 295 THR D C 1
ATOM 9350 O O . THR D 1 295 ? -7.590 21.008 -27.554 1.00 32.86 295 THR D O 1
ATOM 9354 N N . GLU D 1 296 ? -8.552 22.665 -28.739 1.00 33.40 296 GLU D N 1
ATOM 9355 C CA . GLU D 1 296 ? -8.131 22.113 -30.045 1.00 36.20 296 GLU D CA 1
ATOM 9356 C C . GLU D 1 296 ? -6.592 22.115 -30.149 1.00 33.86 296 GLU D C 1
ATOM 9357 O O . GLU D 1 296 ? -6.028 21.112 -30.583 1.00 31.60 296 GLU D O 1
ATOM 9363 N N . SER D 1 297 ? -5.919 23.201 -29.745 1.00 31.63 297 SER D N 1
ATOM 9364 C CA . SER D 1 297 ? -4.436 23.288 -29.713 1.00 30.70 297 SER D CA 1
ATOM 9365 C C . SER D 1 297 ? -3.875 22.204 -28.785 1.00 30.96 297 SER D C 1
ATOM 9366 O O . SER D 1 297 ? -2.894 21.520 -29.126 1.00 26.39 297 SER D O 1
ATOM 9369 N N . ILE D 1 298 ? -4.494 22.055 -27.619 1.00 31.53 298 ILE D N 1
ATOM 9370 C CA . ILE D 1 298 ? -4.049 21.059 -26.597 1.00 31.60 298 ILE D CA 1
ATOM 9371 C C . ILE D 1 298 ? -4.191 19.649 -27.168 1.00 32.30 298 ILE D C 1
ATOM 9372 O O . ILE D 1 298 ? -3.235 18.870 -26.998 1.00 34.15 298 ILE D O 1
ATOM 9377 N N . ALA D 1 299 ? -5.301 19.341 -27.844 1.00 32.98 299 ALA D N 1
ATOM 9378 C CA . ALA D 1 299 ? -5.544 17.999 -28.444 1.00 32.05 299 ALA D CA 1
ATOM 9379 C C . ALA D 1 299 ? -4.448 17.669 -29.488 1.00 31.35 299 ALA D C 1
ATOM 9380 O O . ALA D 1 299 ? -3.931 16.578 -29.502 1.00 28.08 299 ALA D O 1
ATOM 9382 N N . SER D 1 300 ? -4.017 18.655 -30.275 1.00 31.46 300 SER D N 1
ATOM 9383 C CA . SER D 1 300 ? -2.926 18.508 -31.274 1.00 33.19 300 SER D CA 1
ATOM 9384 C C . SER D 1 300 ? -1.590 18.201 -30.590 1.00 33.20 300 SER D C 1
ATOM 9385 O O . SER D 1 300 ? -0.901 17.290 -31.037 1.00 34.13 300 SER D O 1
ATOM 9388 N N . VAL D 1 301 ? -1.251 18.900 -29.506 1.00 31.73 301 VAL D N 1
ATOM 9389 C CA . VAL D 1 301 ? -0.009 18.639 -28.722 1.00 31.72 301 VAL D CA 1
ATOM 9390 C C . VAL D 1 301 ? -0.093 17.244 -28.093 1.00 30.44 301 VAL D C 1
ATOM 9391 O O . VAL D 1 301 ? 0.905 16.526 -28.122 1.00 28.40 301 VAL D O 1
ATOM 9395 N N . GLN D 1 302 ? -1.223 16.898 -27.483 1.00 29.47 302 GLN D N 1
ATOM 9396 C CA . GLN D 1 302 ? -1.468 15.567 -26.881 1.00 30.80 302 GLN D CA 1
ATOM 9397 C C . GLN D 1 302 ? -1.212 14.505 -27.956 1.00 32.53 302 GLN D C 1
ATOM 9398 O O . GLN D 1 302 ? -0.492 13.526 -27.697 1.00 30.65 302 GLN D O 1
ATOM 9404 N N . SER D 1 303 ? -1.833 14.685 -29.121 1.00 33.88 303 SER D N 1
ATOM 9405 C CA . SER D 1 303 ? -1.800 13.721 -30.246 1.00 36.21 303 SER D CA 1
ATOM 9406 C C . SER D 1 303 ? -0.357 13.560 -30.749 1.00 35.56 303 SER D C 1
ATOM 9407 O O . SER D 1 303 ? 0.109 12.410 -30.868 1.00 36.35 303 SER D O 1
ATOM 9410 N N . ASN D 1 304 ? 0.365 14.664 -30.925 1.00 33.81 304 ASN D N 1
ATOM 9411 C CA . ASN D 1 304 ? 1.739 14.666 -31.480 1.00 33.00 304 ASN D CA 1
ATOM 9412 C C . ASN D 1 304 ? 2.697 14.084 -30.434 1.00 32.78 304 ASN D C 1
ATOM 9413 O O . ASN D 1 304 ? 3.682 13.443 -30.794 1.00 31.67 304 ASN D O 1
ATOM 9418 N N . THR D 1 305 ? 2.482 14.370 -29.148 1.00 31.18 305 THR D N 1
ATOM 9419 C CA . THR D 1 305 ? 3.340 13.875 -28.049 1.00 29.81 305 THR D CA 1
ATOM 9420 C C . THR D 1 305 ? 3.181 12.353 -27.998 1.00 33.07 305 THR D C 1
ATOM 9421 O O . THR D 1 305 ? 4.205 11.661 -27.954 1.00 30.73 305 THR D O 1
ATOM 9425 N N . GLN D 1 306 ? 1.937 11.852 -28.059 1.00 33.57 306 GLN D N 1
ATOM 9426 C CA . GLN D 1 306 ? 1.677 10.394 -28.095 1.00 38.35 306 GLN D CA 1
ATOM 9427 C C . GLN D 1 306 ? 2.437 9.794 -29.295 1.00 39.51 306 GLN D C 1
ATOM 9428 O O . GLN D 1 306 ? 3.130 8.795 -29.111 1.00 38.67 306 GLN D O 1
ATOM 9434 N N . LYS D 1 307 ? 2.338 10.408 -30.476 1.00 40.02 307 LYS D N 1
ATOM 9435 C CA . LYS D 1 307 ? 3.007 9.913 -31.724 1.00 43.41 307 LYS D CA 1
ATOM 9436 C C . LYS D 1 307 ? 4.504 9.840 -31.462 1.00 38.27 307 LYS D C 1
ATOM 9437 O O . LYS D 1 307 ? 5.128 8.829 -31.797 1.00 36.69 307 LYS D O 1
ATOM 9443 N N . ALA D 1 308 ? 5.038 10.860 -30.809 1.00 35.93 308 ALA D N 1
ATOM 9444 C CA . ALA D 1 308 ? 6.479 10.975 -30.558 1.00 34.85 308 ALA D CA 1
ATOM 9445 C C . ALA D 1 308 ? 6.929 9.848 -29.642 1.00 35.54 308 ALA D C 1
ATOM 9446 O O . ALA D 1 308 ? 7.991 9.285 -29.923 1.00 37.04 308 ALA D O 1
ATOM 9448 N N . PHE D 1 309 ? 6.173 9.530 -28.585 1.00 37.36 309 PHE D N 1
ATOM 9449 C CA . PHE D 1 309 ? 6.558 8.487 -27.602 1.00 37.31 309 PHE D CA 1
ATOM 9450 C C . PHE D 1 309 ? 6.621 7.166 -28.338 1.00 38.09 309 PHE D C 1
ATOM 9451 O O . PHE D 1 309 ? 7.599 6.443 -28.096 1.00 38.90 309 PHE D O 1
ATOM 9459 N N . ASP D 1 310 ? 5.648 6.910 -29.233 1.00 40.73 310 ASP D N 1
ATOM 9460 C CA . ASP D 1 310 ? 5.593 5.667 -30.063 1.00 42.24 310 ASP D CA 1
ATOM 9461 C C . ASP D 1 310 ? 6.820 5.623 -30.977 1.00 40.76 310 ASP D C 1
ATOM 9462 O O . ASP D 1 310 ? 7.495 4.586 -30.941 1.00 38.37 310 ASP D O 1
ATOM 9467 N N . LEU D 1 311 ? 7.114 6.698 -31.733 1.00 41.15 311 LEU D N 1
ATOM 9468 C CA . LEU D 1 311 ? 8.300 6.765 -32.658 1.00 42.87 311 LEU D CA 1
ATOM 9469 C C . LEU D 1 311 ? 9.552 6.470 -31.845 1.00 40.72 311 LEU D C 1
ATOM 9470 O O . LEU D 1 311 ? 10.241 5.546 -32.157 1.00 36.71 311 LEU D O 1
ATOM 9475 N N . ILE D 1 312 ? 9.747 7.192 -30.748 1.00 40.85 312 ILE D N 1
ATOM 9476 C CA . ILE D 1 312 ? 10.779 6.842 -29.741 1.00 37.42 312 ILE D CA 1
ATOM 9477 C C . ILE D 1 312 ? 10.332 5.507 -29.149 1.00 36.78 312 ILE D C 1
ATOM 9478 O O . ILE D 1 312 ? 11.274 4.782 -29.238 1.00 37.61 312 ILE D O 1
#

B-factor: mean 36.03, std 15.36, range [17.07, 360.96]

Solvent-accessible surface area: 44693 Å² total; per-residue (Å²): 82,60,0,0,0,0,6,0,36,64,23,0,0,1,0,0,0,6,0,0,62,80,26,3,0,44,2,13,0,22,22,119,62,101,11,25,0,55,0,37,9,39,8,0,55,1,0,4,29,20,48,35,26,36,34,104,26,89,10,9,44,99,36,77,46,0,128,99,4,56,0,0,1,0,30,21,34,84,101,29,110,110,90,92,75,32,54,97,18,14,29,83,0,0,116,57,0,63,61,9,0,72,16,0,92,135,53,5,52,170,0,0,0,0,0,13,7,32,5,7,7,5,0,0,9,0,0,39,95,41,1,99,7,66,71,73,32,1,0,0,7,1,3,15,7,4,21,5,2,0,3,11,26,0,3,93,62,6,154,20,8,20,68,24,9,13,1,2,3,0,5,0,15,21,139,24,2,8,17,5,54,95,1,0,2,1,18,1,2,27,0,56,10,3,44,140,84,136,76,4,50,76,119,61,0,92,88,2,12,89,92,2,54,78,4,5,44,75,2,4,134,42,12,110,50,32,9,8,8,0,5,0,0,0,0,8,51,0,0,37,0,23,37,36,66,10,29,2,26,7,5,0,0,1,36,0,88,54,51,3,125,4,79,96,6,2,0,1,0,8,3,49,0,9,68,124,0,3,52,38,39,75,14,43,34,47,174,116,21,29,95,94,0,63,117,4,16,54,40,2,73,50,35,3,90,114,0,48,114,110,42,86,66,0,0,0,1,5,0,39,77,37,0,2,0,0,0,0,7,0,0,59,84,21,4,0,43,3,6,0,26,23,116,65,107,10,32,0,55,0,43,9,39,8,0,54,0,0,5,28,29,64,32,21,38,36,107,28,90,10,5,48,107,42,88,42,0,126,98,4,57,0,0,0,0,25,22,32,83,100,28,111,122,89,95,83,53,61,85,36,10,16,79,0,0,106,62,0,68,59,11,0,80,19,0,100,140,42,5,58,175,0,0,0,0,0,16,0,35,2,13,8,6,0,0,11,0,0,42,90,39,1,103,6,67,69,74,33,0,0,0,7,2,2,15,10,4,22,5,3,0,2,10,25,0,4,90,84,18,145,25,7,18,58,34,7,14,1,2,2,0,4,2,21,20,137,32,3,9,19,4,53,87,1,0,2,3,20,2,3,26,1,69,17,8,46,145,65,136,68,3,49,78,122,54,0,88,98,10,13,91,97,1,58,79,8,8,42,60,3,5,107,35,12,113,52,40,9,8,12,0,5,0,0,0,0,6,53,0,0,38,0,24,38,37,70,10,31,4,26,8,5,0,0,1,34,0,104,48,44,5,120,3,73,104,7,2,1,0,0,8,3,47,0,20,75,152,0,1,50,38,41,71,14,53,32,68,158,138,27,27,75,101,0,62,122,5,16,57,41,4,68,47,40,3,99,124,0,30,89,103,13,185,79,61,0,0,0,0,6,0,34,81,37,0,3,2,0,0,0,7,0,0,60,75,18,4,0,47,0,8,0,22,22,114,54,102,10,30,0,56,0,38,4,36,7,0,74,3,0,6,29,21,61,30,15,28,29,94,8,77,10,6,46,104,40,88,42,0,131,103,3,56,0,0,1,0,31,20,35,63,121,110,159,190,82,64,81,188,96,65,23,22,18,55,4,0,150,51,0,66,61,12,0,84,19,0,99,138,41,4,40,157,0,0,0,0,0,14,9,85,42,10,12,8,0,0,9,0,0,45,108,43,0,119,8,68,54,66,35,0,0,0,10,2,3,12,11,4,24,7,7,0,4,4,17,0,2,71,97,8,152,20,8,20,62,23,8,11,1,3,3,0,4,2,74,18,138,44,3,9,23,5,58,88,0,0,2,2,20,1,2,30,2,68,4,6,45,126,70,134,75,4,48,78,123,70,0,90,86,2,13,118,80,1,76,81,5,28,68,60,2,90,144,38,13,172,59,52,11,8,8,0,5,0,0,0,0,8,60,0,0,34,0,23,38,29,66,7,29,2,24,6,6,0,1,0,22,0,93,50,43,4,129,11,69,101,5,0,0,2,0,9,2,53,0,16,71,142,0,2,40,32,45,61,9,50,31,70,159,137,30,30,72,97,0,63,112,5,18,55,40,1,86,52,61,2,89,115,0,41,94,65,26,227,82,55,0,0,0,0,6,0,38,77,37,0,1,1,0,0,0,8,0,0,65,74,20,4,0,39,1,13,0,24,22,116,51,101,10,33,0,55,0,39,1,29,7,0,72,4,0,6,28,25,64,29,15,32,32,103,11,84,10,7,49,108,41,82,41,0,122,104,2,53,0,0,1,0,30,21,36,61,118,132,125,183,72,48,71,110,103,71,11,5,25,60,1,0,143,46,0,64,58,11,0,81,19,0,99,137,40,3,38,169,0,0,0,0,0,15,7,80,23,10,10,2,0,0,10,0,0,48,103,46,0,122,9,72,53,64,37,0,0,0,8,3,2,19,11,4,24,6,7,0,3,3,22,0,3,78,86,6,147,20,8,22,63,21,9,12,1,2,2,0,4,1,68,19,142,38,4,8,22,6,54,92,1,0,2,3,21,1,2,27,1,63,20,6,45,132,69,136,64,3,49,81,123,49,0,88,98,10,8,89,98,2,64,86,6,29,69,71,2,91,143,32,11,143,57,52,11,8,6,0,5,0,0,0,0,10,52,0,0,20,0,23,37,24,70,7,30,9,28,20,6,0,1,0,22,0,91,47,43,6,130,13,65,106,5,0,0,2,0,8,4,47,0,18,76,151,0,3,43,30,38,70,14,36,32,66,164,132,26,26,73,85,0,63,114,6,18,55,40,2,84,51,31,2,89,128,0,43,108,78,58

Secondary structure (DSSP, 8-state):
-EEEEE--SHHHHHHHHHHHHTT--EEEEE-SSTTHHHHHHHHHHHHHHHHT----EEEES-GGGGTT-SEEEE--S----TT--GGGGHHHHHHHHHHHHHHHHHH-TTSEEEE-PSSHHHHHHHHHHHH---GGGEEE--HHHHHHHHHHHHHHHHTS-STTEEEEEEESSGGGEEEEEEEEEETTEEHHHHHHTTSS-HHHHHHHHHHHHHHHHHHHHHHSS---HHHHHHHHHHHHHHHTT--EEEEEEEEESSGGG--SEEEEEEEEEETTEEEE------HHHHHHHHHHHHHHHHHHHHHHHH-/-EEEEE--SHHHHHHHHHHHHTT--EEEEE-SSTTHHHHHHHHHHHHHHHHT----EEEES-GGGGTT-SEEEE--S----TT--GGGSTHHHHHHHHHHHHHHHHH-TT-EEEE--SSHHHHHHHHHHHH---GGGEEE--HHHHHHHHHHHHHHHHT--STTEEEEEEE-SGGGEEEEEEEEEETTEEHHHHHHTTSS-HHHHHHHHHHHHTHHHHHHHHHSS---HHHHHHHHHHHHHHHTT--EEEEEEEEESSGGG--SEEEEEEEEEETTEEEE------HHHHHHHHHHHHHHHHHHHHHHHHH-/-EEEEE--SHHHHHHHHHHHHTT--EEEEE-SSTTHHHHHHHHHHHHHHHHT----EEEES-GGGGTT-SEEEE--S----TT--HHHHHHHHHHHHHHHHHHHHHH-TT-EEEE-PSSHHHHHHHHHHHH---GGGEEE--HHHHHHHHHHHHHHHHTS-STTEEEEEEE-SGGGEEEEEEEEEETTEEHHHHHHTTSS-HHHHHHHHHHHHTHHHHHHHHHSS---HHHHHHHHHHHHHHHTT--EEEEEEEEEESGGG-EEEEEEEEEEEETTEEEE------HHHHHHHHHHHHHHHHHHHHHHHTT-/-EEEEE--SHHHHHHHHHHHHTT--EEEEE-SSTTHHHHHHHHHHHHHHHHT----EEEES-GGGGTT-SEEEE--S-PPPSS--HHHHHHHHHHHHHHHHHHHHHH-TT-EEEE-PSSHHHHHHHHHHHH---GGGEEE--HHHHHHHHHHHHHHHHTS-STTEEEEEEE-SGGGEEEEEEEEEETTEEHHHHHHTTSS-HHHHHHHHHHHHHHHHHHHHHHSS---HHHHHHHHHHHHHHHTT--EEEEEEEEEESGGG-EEEEEEEEEEEETTEEEE------HHHHHHHHHHHHHHHHHHHHHHHH-

Nearest PDB structures (foldseek):
  6y91-assembly1_D  TM=9.993E-01  e=4.632E-56  Plasmodium falciparum
  6y91-assembly1_B  TM=1.001E+00  e=2.087E-55  Plasmodium falciparum
  5nfr-assembly1_E  TM=9.798E-01  e=9.043E-56  Plasmodium falciparum 3D7
  5nfr-assembly1_G  TM=9.952E-01  e=2.052E-54  Plasmodium falciparum 3D7
  3p7m-assembly1_C  TM=9.769E-01  e=1.505E-39  Francisella tularensis subsp. tularensis

CATH classification: 3.40.50.720 (+1 more: 3.90.110.10)

Radius of gyration: 30.51 Å; Cα contacts (8 Å, |Δi|>4): 2924; chains: 4; bounding box: 85×84×86 Å

Foldseek 3Di:
DEAEEEDLPQQSLLLVLVCQVVVLAAYEYEYQDPPSQVVSQVVSVVVSVVVVGDHHYHYDPDLLVCAQGQAYEYQPADQDAAPDDLLVRLQPLLVVLLVNLQSCLVGHLNHQYEYERTVFQLSQLSSCVNNVRPQQSTWYDAFQLLQVQLLVLLCVLLVHDSPQWGWDWWWGAALLIQTDQQRTDRNNHRPVVCCVVVSAHVVSSVVSNNCSRCVQSVCSVPVVDGDRNSSSVRVSVLSCCQSVQPQDKGFIFGADPPALNDHGGTTGAIWTHGVNGTGGDHDDDDPVSSVSNVVSRVVSVVSSVVSVVSD/DEAEEEDLPQQSLLLVLVCQVVVLAAYEDEYQDPPSQVVSQVVSVVVSVVVVGDHHYHYDPDLLVCAQGQAYEYQPEDEDFAVDDLLRRQQRVLLVLLVNLQSCLVGHLNHQYEYERRVFQLSQQSSCVNNVRDQQSTWYDAFQLLQVQLLVLVCVLLVHDSPQWGWDWWFGAALLIQTDQQRTDRNNHRPVVCCVVVSAHPVSSVVSNNCSRCVQSVCSVVVVDGDRNSSSVSVSVLSCCQSAQPQDKGFIFGADPCALPDHGGGTGAIWTHGVVGTGGDHDDDDPVSSVSNVVSRVVSVVSSVVNVVSND/DEAEEEDLPLQSLLLVLVCQVVVVAAYEYEYQDPPSQVVSQVVSVVVCVVVVGDHHYHYDPDLLVCAQGQAYEHQDADDADPPGDPLNRLQGLLLVLLVNLCSCLVGHLNHQYEYEYPPQQQSQLSSCVNNVHDQQSGWYDFQQQLQQQLLVLLCVLLVHDSPQWGWDWWFGAALLIQTDQQRTDRNNHRPVVCCVVVSDHVVSSVVSNNCSNCVQVVCCVVVVDGDRNSSSVRVSVLSCCQSVQPQDWGFIFGADPCALNDHDGTTGAIWTHGVSGTGHDHDDDDPVSSVSNVVSVVVSVVVNVSSVVSND/DEAEEEDCPQQSLLLVLVCQVVVLAAYEDEYQDPPSQVVSQVVSVVVCVVVVGDHHYHYDPDLLVCAQGQAYEYQPADDADPVRDLLNRLLGLLVVLLVNLCSCLVGHLNHQYEYEYPPQQQSQLSSCVNNVHDLQSGWYDFQQQLQQQLLVLLCVLLVHDSPQWGWDWWFGAALLIQTDQQRTDRNNHRPVVCCVVVSAHVVSSVVSNNCSNCVQVVCCVPVVDGDRNSSSVRVSVLSCCQSVQPQDWGFIFGADPCALNDHDGTTGAIWTHGVSGTGHDHDDDDPVSSVSNVVSVVVSVVVNVSSVVSD

Organism: Plasmodium falciparum (NCBI:txid5833)

Sequence (1246 aa):
TKIALIGSGQIGAIVGELCLLENLGDLILYDVVPGIPQGKALDLKHFSTILGVNRNILGTNQIEDIKDADIIVITAGVQRKEGMTREDLIGVNGKIMKSVAESVKLHCSKAFVICVSNPLDIMVNVFHKFSNLPHEKICGMAGILDTSRYCSLIADKLKVSAEDVNAVILGGHGDLMVPLQRYTSVNGVPLSEFVKKNMISQNEIQEIIQKTRNMGAEIIKLAKASAAFAPAAAITKMIKSYLYNENNLFTCAVYLNGHYNCSNLFVGSTAKINNKGAHPVEFPLTKEEQDLYTESIASVQSNTQKAFDLITKIALIGSGQIGAIVGELCLLENLGDLILYDVVPGIPQGKALDLKHFSTILGVNRNILGTNQIEDIKDADIIVITAGVQRKEGMTREDLIGVNGKIMKSVAESVKLHCSKAFVICVSNPLDIMVNVFHKFSNLPHEKICGMAGILDTSRYCSLIADKLKVSAEDVNAVILGGHGDLMVPLQRYTSVNGVPLSEFVKKNMISQNEIQEIIQKTRNMGAEIIKLAKASAAFAPAAAITKMIKSYLYNENNLFTCAVYLNGHYNCSNLFVGSTAKINNKGAHPVEFPLTKEEQDLYTESIASVQSNTQKAFDLIKTKIALIGSGQIGAIVGELCLLENLGDLILYDVVPGIPQGKALDLKHFSTILGVNRNILGTNQIEDIKDADIIVITAGVQRKEGMTREDLIGVNGKIMKSVAESVKLHCSKAFVICVSNPLDIMVNVFHKFSNLPHEKICGMAGILDTSRYCSLIADKLKVSAEDVNAVILGGHGDLMVPLQRYTSVNGVPLSEFVKKNMISQNEIQEIIQKTRNMGAEIIKLAKASAAFAPAAAITKMIKSYLYNENNLFTCAVYLNGHYNCSNLFVGSTAKINNKGAHPVEFPLTKEEQDLYTESIASVQSNTQKAFDLIKTKIALIGSGQIGAIVGELCLLENLGDLILYDVVPGIPQGKALDLKHFSTILGVNRNILGTNQIEDIKDADIIVITAGVQRKEGMTREDLIGVNGKIMKSVAESVKLHCSKAFVICVSNPLDIMVNVFHKFSNLPHEKICGMAGILDTSRYCSLIADKLKVSAEDVNAVILGGHGDLMVPLQRYTSVNGVPLSEFVKKNMISQNEIQEIIQKTRNMGAEIIKLAKASAAFAPAAAITKMIKSYLYNENNLFTCAVYLNGHYNCSNLFVGSTAKINNKGAHPVEFPLTKEEQDLYTESIASVQSNTQKAFDLI